Protein AF-0000000067005089 (afdb_homodimer)

Structure (mmCIF, N/CA/C/O backbone):
data_AF-0000000067005089-model_v1
#
loop_
_entity.id
_entity.type
_entity.pdbx_description
1 polymer 'Uncharacterized protein'
#
loop_
_atom_site.group_PDB
_atom_site.id
_atom_site.type_symbol
_atom_site.label_atom_id
_atom_site.label_alt_id
_atom_site.label_comp_id
_atom_site.label_asym_id
_atom_site.label_entity_id
_atom_site.label_seq_id
_atom_site.pdbx_PDB_ins_code
_atom_site.Cartn_x
_atom_site.Cartn_y
_atom_site.Cartn_z
_atom_site.occupancy
_atom_site.B_iso_or_equiv
_atom_site.auth_seq_id
_atom_site.auth_comp_id
_atom_site.auth_asym_id
_atom_site.auth_atom_id
_atom_site.pdbx_PDB_model_num
ATOM 1 N N . MET A 1 1 ? 35.375 -34.219 36.844 1 15.42 1 MET A N 1
ATOM 2 C CA . MET A 1 1 ? 36.219 -34.156 38.031 1 15.42 1 MET A CA 1
ATOM 3 C C . MET A 1 1 ? 35.594 -33.25 39.094 1 15.42 1 MET A C 1
ATOM 5 O O . MET A 1 1 ? 34.719 -32.438 38.781 1 15.42 1 MET A O 1
ATOM 9 N N . GLN A 1 2 ? 36.438 -33.094 40.219 1 14.43 2 GLN A N 1
ATOM 10 C CA . GLN A 1 2 ? 36.531 -32.938 41.688 1 14.43 2 GLN A CA 1
ATOM 11 C C . GLN A 1 2 ? 36.188 -31.5 42.094 1 14.43 2 GLN A C 1
ATOM 13 O O . GLN A 1 2 ? 35.375 -31.281 43 1 14.43 2 GLN A O 1
ATOM 18 N N . GLY A 1 3 ? 37.344 -30.797 41.938 1 15.33 3 GLY A N 1
ATOM 19 C CA . GLY A 1 3 ? 38 -30.156 43.062 1 15.33 3 GLY A CA 1
ATOM 20 C C . GLY A 1 3 ? 37.219 -29 43.656 1 15.33 3 GLY A C 1
ATOM 21 O O . GLY A 1 3 ? 36.281 -28.5 43.031 1 15.33 3 GLY A O 1
ATOM 22 N N . GLN A 1 4 ? 37.781 -28.281 44.562 1 14.7 4 GLN A N 1
ATOM 23 C CA . GLN A 1 4 ? 37.969 -27.859 45.938 1 14.7 4 GLN A CA 1
ATOM 24 C C . GLN A 1 4 ? 37.5 -26.422 46.125 1 14.7 4 GLN A C 1
ATOM 26 O O . GLN A 1 4 ? 36.719 -26.141 47.031 1 14.7 4 GLN A O 1
ATOM 31 N N . ASP A 1 5 ? 38.5 -25.547 46.031 1 15.78 5 ASP A N 1
ATOM 32 C CA . ASP A 1 5 ? 39.094 -24.891 47.188 1 15.78 5 ASP A CA 1
ATOM 33 C C . ASP A 1 5 ? 38.312 -23.656 47.594 1 15.78 5 ASP A C 1
ATOM 35 O O . ASP A 1 5 ? 37.531 -23.109 46.812 1 15.78 5 ASP A O 1
ATOM 39 N N . SER A 1 6 ? 39 -22.641 48.188 1 14.98 6 SER A N 1
ATOM 40 C CA . SER A 1 6 ? 39.25 -22.141 49.531 1 14.98 6 SER A CA 1
ATOM 41 C C . SER A 1 6 ? 38.562 -20.797 49.75 1 14.98 6 SER A C 1
ATOM 43 O O . SER A 1 6 ? 37.656 -20.703 50.594 1 14.98 6 SER A O 1
ATOM 45 N N . PRO A 1 7 ? 39.406 -19.656 49.781 1 17.06 7 PRO A N 1
ATOM 46 C CA . PRO A 1 7 ? 39.688 -19.109 51.094 1 17.06 7 PRO A CA 1
ATOM 47 C C . PRO A 1 7 ? 38.688 -18.047 51.531 1 17.06 7 PRO A C 1
ATOM 49 O O . PRO A 1 7 ? 37.875 -17.594 50.719 1 17.06 7 PRO A O 1
ATOM 52 N N . PRO A 1 8 ? 39.219 -16.938 52.125 1 16.88 8 PRO A N 1
ATOM 53 C CA . PRO A 1 8 ? 39.219 -16.344 53.438 1 16.88 8 PRO A CA 1
ATOM 54 C C . PRO A 1 8 ? 38.219 -15.195 53.594 1 16.88 8 PRO A C 1
ATOM 56 O O . PRO A 1 8 ? 37.781 -14.617 52.594 1 16.88 8 PRO A O 1
ATOM 59 N N . ARG A 1 9 ? 37.781 -14.789 54.844 1 16.39 9 ARG A N 1
ATOM 60 C CA . ARG A 1 9 ? 37 -14.234 55.938 1 16.39 9 ARG A CA 1
ATOM 61 C C . ARG A 1 9 ? 37 -12.711 55.875 1 16.39 9 ARG A C 1
ATOM 63 O O . ARG A 1 9 ? 36.031 -12.07 56.312 1 16.39 9 ARG A O 1
ATOM 70 N N . HIS A 1 10 ? 38.25 -12.148 55.688 1 14.67 10 HIS A N 1
ATOM 71 C CA . HIS A 1 10 ? 38.719 -11.297 56.781 1 14.67 10 HIS A CA 1
ATOM 72 C C . HIS A 1 10 ? 37.812 -10.07 56.906 1 14.67 10 HIS A C 1
ATOM 74 O O . HIS A 1 10 ? 37.219 -9.859 57.969 1 14.67 10 HIS A O 1
ATOM 80 N N . LEU A 1 11 ? 38.469 -8.82 56.719 1 16.3 11 LEU A N 1
ATOM 81 C CA . LEU A 1 11 ? 38.719 -7.805 57.75 1 16.3 11 LEU A CA 1
ATOM 82 C C . LEU A 1 11 ? 37.5 -6.883 57.906 1 16.3 11 LEU A C 1
ATOM 84 O O . LEU A 1 11 ? 36.875 -6.516 56.906 1 16.3 11 LEU A O 1
ATOM 88 N N . ARG A 1 12 ? 36.875 -6.586 59.188 1 16.78 12 ARG A N 1
ATOM 89 C CA . ARG A 1 12 ? 36 -6.16 60.281 1 16.78 12 ARG A CA 1
ATOM 90 C C . ARG A 1 12 ? 35.719 -4.672 60.188 1 16.78 12 ARG A C 1
ATOM 92 O O . ARG A 1 12 ? 34.531 -4.266 60.281 1 16.78 12 ARG A O 1
ATOM 99 N N . ASN A 1 13 ? 36.719 -3.799 60.719 1 14.92 13 ASN A N 1
ATOM 100 C CA . ASN A 1 13 ? 36.719 -2.873 61.844 1 14.92 13 ASN A CA 1
ATOM 101 C C . ASN A 1 13 ? 36.25 -1.479 61.438 1 14.92 13 ASN A C 1
ATOM 103 O O . ASN A 1 13 ? 36.094 -0.591 62.281 1 14.92 13 ASN A O 1
ATOM 107 N N . VAL A 1 14 ? 36.438 -0.921 60.188 1 17.25 14 VAL A N 1
ATOM 108 C CA . VAL A 1 14 ? 37.062 0.381 60.406 1 17.25 14 VAL A CA 1
ATOM 109 C C . VAL A 1 14 ? 36.094 1.309 61.125 1 17.25 14 VAL A C 1
ATOM 111 O O . VAL A 1 14 ? 34.938 1.485 60.688 1 17.25 14 VAL A O 1
ATOM 114 N N . PRO A 1 15 ? 36.406 1.897 62.375 1 17.16 15 PRO A N 1
ATOM 115 C CA . PRO A 1 15 ? 35.875 2.525 63.594 1 17.16 15 PRO A CA 1
ATOM 116 C C . PRO A 1 15 ? 35.062 3.785 63.312 1 17.16 15 PRO A C 1
ATOM 118 O O . PRO A 1 15 ? 33.906 3.887 63.719 1 17.16 15 PRO A O 1
ATOM 121 N N . GLY A 1 16 ? 35.781 5.059 63.281 1 16.45 16 GLY A N 1
ATOM 122 C CA . GLY A 1 16 ? 35.781 6.121 64.25 1 16.45 16 GLY A CA 1
ATOM 123 C C . GLY A 1 16 ? 34.719 7.16 64.062 1 16.45 16 GLY A C 1
ATOM 124 O O . GLY A 1 16 ? 34 7.539 65 1 16.45 16 GLY A O 1
ATOM 125 N N . PHE A 1 17 ? 34.812 8.016 62.875 1 18.08 17 PHE A N 1
ATOM 126 C CA . PHE A 1 17 ? 34.938 9.445 63.125 1 18.08 17 PHE A CA 1
ATOM 127 C C . PHE A 1 17 ? 33.594 10.07 63.438 1 18.08 17 PHE A C 1
ATOM 129 O O . PHE A 1 17 ? 32.719 10.125 62.562 1 18.08 17 PHE A O 1
ATOM 136 N N . ARG A 1 18 ? 32.938 9.812 64.562 1 17.88 18 ARG A N 1
ATOM 137 C CA . ARG A 1 18 ? 31.734 10.133 65.375 1 17.88 18 ARG A CA 1
ATOM 138 C C . ARG A 1 18 ? 31.391 11.617 65.25 1 17.88 18 ARG A C 1
ATOM 140 O O . ARG A 1 18 ? 30.25 11.969 65 1 17.88 18 ARG A O 1
ATOM 147 N N . ASP A 1 19 ? 32.219 12.445 66 1 17.38 19 ASP A N 1
ATOM 148 C CA . ASP A 1 19 ? 31.812 13.352 67.062 1 17.38 19 ASP A CA 1
ATOM 149 C C . ASP A 1 19 ? 31.406 14.719 66.5 1 17.38 19 ASP A C 1
ATOM 151 O O . ASP A 1 19 ? 31.141 15.648 67.25 1 17.38 19 ASP A O 1
ATOM 155 N N . LEU A 1 20 ? 31.75 15.086 65.188 1 18.16 20 LEU A N 1
ATOM 156 C CA . LEU A 1 20 ? 32.125 16.5 65.25 1 18.16 20 LEU A CA 1
ATOM 157 C C . LEU A 1 20 ? 30.922 17.359 65.625 1 18.16 20 LEU A C 1
ATOM 159 O O . LEU A 1 20 ? 29.859 17.312 65 1 18.16 20 LEU A O 1
ATOM 163 N N . ARG A 1 21 ? 30.859 17.797 66.938 1 18.73 21 ARG A N 1
ATOM 164 C CA . ARG A 1 21 ? 30.047 18.609 67.875 1 18.73 21 ARG A CA 1
ATOM 165 C C . ARG A 1 21 ? 29.812 20 67.25 1 18.73 21 ARG A C 1
ATOM 167 O O . ARG A 1 21 ? 30.719 20.828 67.188 1 18.73 21 ARG A O 1
ATOM 174 N N . ILE A 1 22 ? 29.219 20.031 66.062 1 18.48 22 ILE A N 1
ATOM 175 C CA . ILE A 1 22 ? 29.078 21.344 65.438 1 18.48 22 ILE A CA 1
ATOM 176 C C . ILE A 1 22 ? 28.547 22.359 66.438 1 18.48 22 ILE A C 1
ATOM 178 O O . ILE A 1 22 ? 27.469 22.188 67 1 18.48 22 ILE A O 1
ATOM 182 N N . GLY A 1 23 ? 29.469 23 67.062 1 18.73 23 GLY A N 1
ATOM 183 C CA . GLY A 1 23 ? 29.469 24 68.125 1 18.73 23 GLY A CA 1
ATOM 184 C C . GLY A 1 23 ? 28.422 25.078 67.938 1 18.73 23 GLY A C 1
ATOM 185 O O . GLY A 1 23 ? 27.891 25.234 66.812 1 18.73 23 GLY A O 1
ATOM 186 N N . SER A 1 24 ? 28.047 25.766 69 1 19.06 24 SER A N 1
ATOM 187 C CA . SER A 1 24 ? 27.031 26.609 69.625 1 19.06 24 SER A CA 1
ATOM 188 C C . SER A 1 24 ? 26.938 27.953 68.938 1 19.06 24 SER A C 1
ATOM 190 O O . SER A 1 24 ? 27.938 28.672 68.812 1 19.06 24 SER A O 1
ATOM 192 N N . PRO A 1 25 ? 26.219 28.016 67.812 1 19.41 25 PRO A N 1
ATOM 193 C CA . PRO A 1 25 ? 26.266 29.219 66.938 1 19.41 25 PRO A CA 1
ATOM 194 C C . PRO A 1 25 ? 26.094 30.5 67.75 1 19.41 25 PRO A C 1
ATOM 196 O O . PRO A 1 25 ? 25.203 30.578 68.625 1 19.41 25 PRO A O 1
ATOM 199 N N . PRO A 1 26 ? 27.156 31.203 68.125 1 19.7 26 PRO A N 1
ATOM 200 C CA . PRO A 1 26 ? 27.188 32.375 69 1 19.7 26 PRO A CA 1
ATOM 201 C C . PRO A 1 26 ? 26.125 33.406 68.625 1 19.7 26 PRO A C 1
ATOM 203 O O . PRO A 1 26 ? 25.594 33.406 67.5 1 19.7 26 PRO A O 1
ATOM 206 N N . SER A 1 27 ? 25.609 34.219 69.625 1 19.41 27 SER A N 1
ATOM 207 C CA . SER A 1 27 ? 24.609 35.188 70.062 1 19.41 27 SER A CA 1
ATOM 208 C C . SER A 1 27 ? 24.719 36.5 69.25 1 19.41 27 SER A C 1
ATOM 210 O O . SER A 1 27 ? 24.422 37.562 69.75 1 19.41 27 SER A O 1
ATOM 212 N N . TRP A 1 28 ? 24.984 36.5 67.938 1 18.06 28 TRP A N 1
ATOM 213 C CA . TRP A 1 28 ? 25.406 37.75 67.312 1 18.06 28 TRP A CA 1
ATOM 214 C C . TRP A 1 28 ? 24.344 38.844 67.5 1 18.06 28 TRP A C 1
ATOM 216 O O . TRP A 1 28 ? 23.188 38.656 67.062 1 18.06 28 TRP A O 1
ATOM 226 N N . ARG A 1 29 ? 24.359 39.625 68.562 1 19.34 29 ARG A N 1
ATOM 227 C CA . ARG A 1 29 ? 23.766 40.906 69 1 19.34 29 ARG A CA 1
ATOM 228 C C . ARG A 1 29 ? 23.875 41.938 67.938 1 19.34 29 ARG A C 1
ATOM 230 O O . ARG A 1 29 ? 24.953 42.531 67.688 1 19.34 29 ARG A O 1
ATOM 237 N N . SER A 1 30 ? 23.406 41.594 66.688 1 17.83 30 SER A N 1
ATOM 238 C CA . SER A 1 30 ? 23.547 42.469 65.562 1 17.83 30 SER A CA 1
ATOM 239 C C . SER A 1 30 ? 23.047 43.875 65.875 1 17.83 30 SER A C 1
ATOM 241 O O . SER A 1 30 ? 21.938 44.062 66.375 1 17.83 30 SER A O 1
ATOM 243 N N . SER A 1 31 ? 23.953 44.781 66.312 1 18.89 31 SER A N 1
ATOM 244 C CA . SER A 1 31 ? 23.906 46.219 66.438 1 18.89 31 SER A CA 1
ATOM 245 C C . SER A 1 31 ? 23.344 46.906 65.188 1 18.89 31 SER A C 1
ATOM 247 O O . SER A 1 31 ? 23.984 46.969 64.188 1 18.89 31 SER A O 1
ATOM 249 N N . LEU A 1 32 ? 22.156 46.594 64.75 1 17.77 32 LEU A N 1
ATOM 250 C CA . LEU A 1 32 ? 21.484 47.125 63.594 1 17.77 32 LEU A CA 1
ATOM 251 C C . LEU A 1 32 ? 21.484 48.656 63.625 1 17.77 32 LEU A C 1
ATOM 253 O O . LEU A 1 32 ? 20.812 49.281 64.5 1 17.77 32 LEU A O 1
ATOM 257 N N . HIS A 1 33 ? 22.641 49.281 63.312 1 18.09 33 HIS A N 1
ATOM 258 C CA . HIS A 1 33 ? 22.875 50.719 63.188 1 18.09 33 HIS A CA 1
ATOM 259 C C . HIS A 1 33 ? 21.891 51.344 62.219 1 18.09 33 HIS A C 1
ATOM 261 O O . HIS A 1 33 ? 21.562 50.75 61.188 1 18.09 33 HIS A O 1
ATOM 267 N N . ARG A 1 34 ? 21.062 52.406 62.562 1 20.62 34 ARG A N 1
ATOM 268 C CA . ARG A 1 34 ? 20.047 53.344 62.062 1 20.62 34 ARG A CA 1
ATOM 269 C C . ARG A 1 34 ? 20.562 54.094 60.844 1 20.62 34 ARG A C 1
ATOM 271 O O . ARG A 1 34 ? 21.266 55.094 60.969 1 20.62 34 ARG A O 1
ATOM 278 N N . ARG A 1 35 ? 21.25 53.438 59.875 1 20.52 35 ARG A N 1
ATOM 279 C CA . ARG A 1 35 ? 21.781 54.281 58.812 1 20.52 35 ARG A CA 1
ATOM 280 C C . ARG A 1 35 ? 20.688 55.156 58.188 1 20.52 35 ARG A C 1
ATOM 282 O O . ARG A 1 35 ? 19.562 54.688 58.031 1 20.52 35 ARG A O 1
ATOM 289 N N . GLN A 1 36 ? 20.969 56.438 58.156 1 19.73 36 GLN A N 1
ATOM 290 C CA . GLN A 1 36 ? 20.453 57.719 57.625 1 19.73 36 GLN A CA 1
ATOM 291 C C . GLN A 1 36 ? 20.203 57.594 56.125 1 19.73 36 GLN A C 1
ATOM 293 O O . GLN A 1 36 ? 21.141 57.5 55.344 1 19.73 36 GLN A O 1
ATOM 298 N N . LEU A 1 37 ? 19.344 56.75 55.75 1 18.66 37 LEU A N 1
ATOM 299 C CA . LEU A 1 37 ? 18.984 56.625 54.344 1 18.66 37 LEU A CA 1
ATOM 300 C C . LEU A 1 37 ? 18.703 58 53.75 1 18.66 37 LEU A C 1
ATOM 302 O O . LEU A 1 37 ? 17.734 58.656 54.125 1 18.66 37 LEU A O 1
ATOM 306 N N . ASN A 1 38 ? 19.812 58.75 53.406 1 20.47 38 ASN A N 1
ATOM 307 C CA . ASN A 1 38 ? 19.922 60 52.688 1 20.47 38 ASN A CA 1
ATOM 308 C C . ASN A 1 38 ? 19.234 59.938 51.312 1 20.47 38 ASN A C 1
ATOM 310 O O . ASN A 1 38 ? 19.484 60.781 50.438 1 20.47 38 ASN A O 1
ATOM 314 N N . GLY A 1 39 ? 18.609 58.906 51.031 1 21.97 39 GLY A N 1
ATOM 315 C CA . GLY A 1 39 ? 18.328 58.938 49.594 1 21.97 39 GLY A CA 1
ATOM 316 C C . GLY A 1 39 ? 17.578 60.188 49.188 1 21.97 39 GLY A C 1
ATOM 317 O O . GLY A 1 39 ? 16.453 60.438 49.625 1 21.97 39 GLY A O 1
ATOM 318 N N . GLU A 1 40 ? 18.312 61.312 48.875 1 24.66 40 GLU A N 1
ATOM 319 C CA . GLU A 1 40 ? 18.078 62.719 48.5 1 24.66 40 GLU A CA 1
ATOM 320 C C . GLU A 1 40 ? 17.188 62.844 47.281 1 24.66 40 GLU A C 1
ATOM 322 O O . GLU A 1 40 ? 16.594 63.875 47.031 1 24.66 40 GLU A O 1
ATOM 327 N N . CYS A 1 41 ? 17.406 61.844 46.375 1 24.58 41 CYS A N 1
ATOM 328 C CA . CYS A 1 41 ? 17.125 62.438 45.062 1 24.58 41 CYS A CA 1
ATOM 329 C C . CYS A 1 41 ? 15.672 62.844 44.938 1 24.58 41 CYS A C 1
ATOM 331 O O . CYS A 1 41 ? 15.32 63.656 44.094 1 24.58 41 CYS A O 1
ATOM 333 N N . HIS A 1 42 ? 14.898 61.906 45.406 1 24.8 42 HIS A N 1
ATOM 334 C CA . HIS A 1 42 ? 13.547 62.25 44.969 1 24.8 42 HIS A CA 1
ATOM 335 C C . HIS A 1 42 ? 13.047 63.5 45.688 1 24.8 42 HIS A C 1
ATOM 337 O O . HIS A 1 42 ? 11.859 63.844 45.594 1 24.8 42 HIS A O 1
ATOM 343 N N . SER A 1 43 ? 14.008 63.969 46.625 1 27.25 43 SER A N 1
ATOM 344 C CA . SER A 1 43 ? 13.57 65 47.562 1 27.25 43 SER A CA 1
ATOM 345 C C . SER A 1 43 ? 13.414 66.375 46.844 1 27.25 43 SER A C 1
ATOM 347 O O . SER A 1 43 ? 12.852 67.312 47.438 1 27.25 43 SER A O 1
ATOM 349 N N . ASP A 1 44 ? 14.273 66.438 45.875 1 26.38 44 ASP A N 1
ATOM 350 C CA . ASP A 1 44 ? 14.617 67.812 45.5 1 26.38 44 ASP A CA 1
ATOM 351 C C . ASP A 1 44 ? 13.414 68.562 44.906 1 26.38 44 ASP A C 1
ATOM 353 O O . ASP A 1 44 ? 13.211 69.75 45.156 1 26.38 44 ASP A O 1
ATOM 357 N N . LEU A 1 45 ? 12.805 67.812 44.031 1 25.8 45 LEU A N 1
ATOM 358 C CA . LEU A 1 45 ? 11.812 68.688 43.406 1 25.8 45 LEU A CA 1
ATOM 359 C C . LEU A 1 45 ? 10.789 69.125 44.406 1 25.8 45 LEU A C 1
ATOM 361 O O . LEU A 1 45 ? 10.352 70.312 44.375 1 25.8 45 LEU A O 1
ATOM 365 N N . TYR A 1 46 ? 10.641 68.312 45.5 1 27.16 46 TYR A N 1
ATOM 366 C CA . TYR A 1 46 ? 9.758 68.75 46.594 1 27.16 46 TYR A CA 1
ATOM 367 C C . TYR A 1 46 ? 10.445 69.812 47.469 1 27.16 46 TYR A C 1
ATOM 369 O O . TYR A 1 46 ? 9.789 70.688 47.969 1 27.16 46 TYR A O 1
ATOM 377 N N . GLU A 1 47 ? 11.75 69.75 47.656 1 27.66 47 GLU A N 1
ATOM 378 C CA . GLU A 1 47 ? 12.461 70.75 48.438 1 27.66 47 GLU A CA 1
ATOM 379 C C . GLU A 1 47 ? 12.422 72.125 47.781 1 27.66 47 GLU A C 1
ATOM 381 O O . GLU A 1 47 ? 12.289 73.188 48.438 1 27.66 47 GLU A O 1
ATOM 386 N N . LEU A 1 48 ? 12.633 72.125 46.531 1 25.91 48 LEU A N 1
ATOM 387 C CA . LEU A 1 48 ? 12.688 73.438 45.875 1 25.91 48 LEU A CA 1
ATOM 388 C C . LEU A 1 48 ? 11.352 74.125 45.969 1 25.91 48 LEU A C 1
ATOM 390 O O . LEU A 1 48 ? 11.305 75.375 46.188 1 25.91 48 LEU A O 1
ATOM 394 N N . LEU A 1 49 ? 10.258 73.438 45.875 1 26.73 49 LEU A N 1
ATOM 395 C CA . LEU A 1 49 ? 8.984 74.125 46.031 1 26.73 49 LEU A CA 1
ATOM 396 C C . LEU A 1 49 ? 8.742 74.5 47.5 1 26.73 49 LEU A C 1
ATOM 398 O O . LEU A 1 49 ? 8.008 75.438 47.781 1 26.73 49 LEU A O 1
ATOM 402 N N . GLY A 1 50 ? 9.469 73.875 48.406 1 26.16 50 GLY A N 1
ATOM 403 C CA . GLY A 1 50 ? 9.422 74.188 49.812 1 26.16 50 GLY A CA 1
ATOM 404 C C . GLY A 1 50 ? 10.133 75.5 50.156 1 26.16 50 GLY A C 1
ATOM 405 O O . GLY A 1 50 ? 9.68 76.25 51.031 1 26.16 50 GLY A O 1
ATOM 406 N N . THR A 1 51 ? 11.312 75.688 49.656 1 26.88 51 THR A N 1
ATOM 407 C CA . THR A 1 51 ? 12.086 76.812 50.125 1 26.88 51 THR A CA 1
ATOM 408 C C . THR A 1 51 ? 11.375 78.125 49.781 1 26.88 51 THR A C 1
ATOM 410 O O . THR A 1 51 ? 11.727 79.188 50.312 1 26.88 51 THR A O 1
ATOM 413 N N . LEU A 1 52 ? 10.562 78.062 48.844 1 24.83 52 LEU A N 1
ATOM 414 C CA . LEU A 1 52 ? 10.07 79.438 48.5 1 24.83 52 LEU A CA 1
ATOM 415 C C . LEU A 1 52 ? 9.125 79.938 49.594 1 24.83 52 LEU A C 1
ATOM 417 O O . LEU A 1 52 ? 8.859 81.125 49.656 1 24.83 52 LEU A O 1
ATOM 421 N N . ASN A 1 53 ? 8.586 79 50.344 1 24.02 53 ASN A N 1
ATOM 422 C CA . ASN A 1 53 ? 7.566 79.5 51.25 1 24.02 53 ASN A CA 1
ATOM 423 C C . ASN A 1 53 ? 8.188 80.125 52.5 1 24.02 53 ASN A C 1
ATOM 425 O O . ASN A 1 53 ? 7.48 80.625 53.344 1 24.02 53 ASN A O 1
ATOM 429 N N . THR A 1 54 ? 9.359 79.688 52.812 1 24.52 54 THR A N 1
ATOM 430 C CA . THR A 1 54 ? 9.734 80 54.188 1 24.52 54 THR A CA 1
ATOM 431 C C . THR A 1 54 ? 10.086 81.5 54.344 1 24.52 54 THR A C 1
ATOM 433 O O . THR A 1 54 ? 10.477 81.938 55.438 1 24.52 54 THR A O 1
ATOM 436 N N . GLN A 1 55 ? 10.242 82.188 53.219 1 22.48 55 GLN A N 1
ATOM 437 C CA . GLN A 1 55 ? 10.945 83.375 53.656 1 22.48 55 GLN A CA 1
ATOM 438 C C . GLN A 1 55 ? 10.016 84.312 54.406 1 22.48 55 GLN A C 1
ATOM 440 O O . GLN A 1 55 ? 10.305 85.5 54.562 1 22.48 55 GLN A O 1
ATOM 445 N N . SER A 1 56 ? 8.781 83.875 54.656 1 22.73 56 SER A N 1
ATOM 446 C CA . SER A 1 56 ? 8.008 85.062 55.094 1 22.73 56 SER A CA 1
ATOM 447 C C . SER A 1 56 ? 8.477 85.562 56.469 1 22.73 56 SER A C 1
ATOM 449 O O . SER A 1 56 ? 7.996 86.562 56.969 1 22.73 56 SER A O 1
ATOM 451 N N . ASP A 1 57 ? 9.055 84.688 57.25 1 22.52 57 ASP A N 1
ATOM 452 C CA . ASP A 1 57 ? 8.789 85.062 58.625 1 22.52 57 ASP A CA 1
ATOM 453 C C . ASP A 1 57 ? 9.672 86.25 59.062 1 22.52 57 ASP A C 1
ATOM 455 O O . ASP A 1 57 ? 9.711 86.625 60.25 1 22.52 57 ASP A O 1
ATOM 459 N N . GLN A 1 58 ? 10.633 86.75 58.281 1 19.53 58 GLN A N 1
ATOM 460 C CA . GLN A 1 58 ? 11.578 87.312 59.219 1 19.53 58 GLN A CA 1
ATOM 461 C C . GLN A 1 58 ? 11.086 88.688 59.688 1 19.53 58 GLN A C 1
ATOM 463 O O . GLN A 1 58 ? 11.711 89.312 60.562 1 19.53 58 GLN A O 1
ATOM 468 N N . HIS A 1 59 ? 10.258 89.5 58.938 1 20.77 59 HIS A N 1
ATOM 469 C CA . HIS A 1 59 ? 10.531 90.875 59.156 1 20.77 59 HIS A CA 1
ATOM 470 C C . HIS A 1 59 ? 9.992 91.312 60.531 1 20.77 59 HIS A C 1
ATOM 472 O O . HIS A 1 59 ? 8.781 91.438 60.688 1 20.77 59 HIS A O 1
ATOM 478 N N . ALA A 1 60 ? 10.539 90.875 61.5 1 18.59 60 ALA A N 1
ATOM 479 C CA . ALA A 1 60 ? 10.039 91.438 62.781 1 18.59 60 ALA A CA 1
ATOM 480 C C . ALA A 1 60 ? 10.094 92.938 62.75 1 18.59 60 ALA A C 1
ATOM 482 O O . ALA A 1 60 ? 10.758 93.562 61.906 1 18.59 60 ALA A O 1
ATOM 483 N N . ALA A 1 61 ? 10.273 93.625 63.812 1 18.42 61 ALA A N 1
ATOM 484 C CA . ALA A 1 61 ? 9.586 94.75 64.5 1 18.42 61 ALA A CA 1
ATOM 485 C C . ALA A 1 61 ? 10.273 96.062 64.312 1 18.42 61 ALA A C 1
ATOM 487 O O . ALA A 1 61 ? 9.789 97.125 64.75 1 18.42 61 ALA A O 1
ATOM 488 N N . PRO A 1 62 ? 11.445 96.188 63.375 1 18.03 62 PRO A N 1
ATOM 489 C CA . PRO A 1 62 ? 12.102 97.25 64.125 1 18.03 62 PRO A CA 1
ATOM 490 C C . PRO A 1 62 ? 11.328 98.562 64.062 1 18.03 62 PRO A C 1
ATOM 492 O O . PRO A 1 62 ? 10.383 98.688 63.281 1 18.03 62 PRO A O 1
ATOM 495 N N . GLY A 1 63 ? 12.172 99.75 64.125 1 17.66 63 GLY A N 1
ATOM 496 C CA . GLY A 1 63 ? 12.117 101.062 64.812 1 17.66 63 GLY A CA 1
ATOM 497 C C . GLY A 1 63 ? 11.289 102.125 64.125 1 17.66 63 GLY A C 1
ATOM 498 O O . GLY A 1 63 ? 10.586 101.812 63.156 1 17.66 63 GLY A O 1
ATOM 499 N N . GLN A 1 64 ? 11.961 103.25 63.625 1 17.61 64 GLN A N 1
ATOM 500 C CA . GLN A 1 64 ? 11.734 104.625 64.062 1 17.61 64 GLN A CA 1
ATOM 501 C C . GLN A 1 64 ? 10.727 105.312 63.125 1 17.61 64 GLN A C 1
ATOM 503 O O . GLN A 1 64 ? 10.492 104.875 62 1 17.61 64 GLN A O 1
ATOM 508 N N . PRO A 1 65 ? 10.648 106.812 63.312 1 19.55 65 PRO A N 1
ATOM 509 C CA . PRO A 1 65 ? 9.586 107.812 63.344 1 19.55 65 PRO A CA 1
ATOM 510 C C . PRO A 1 65 ? 9.156 108.312 61.969 1 19.55 65 PRO A C 1
ATOM 512 O O . PRO A 1 65 ? 7.961 108.375 61.688 1 19.55 65 PRO A O 1
ATOM 515 N N . ARG A 1 66 ? 10.125 108.938 61.125 1 21.69 66 ARG A N 1
ATOM 516 C CA . ARG A 1 66 ? 9.992 110.375 60.844 1 21.69 66 ARG A CA 1
ATOM 517 C C . ARG A 1 66 ? 9.273 110.625 59.531 1 21.69 66 ARG A C 1
ATOM 519 O O . ARG A 1 66 ? 9.461 109.875 58.562 1 21.69 66 ARG A O 1
ATOM 526 N N . ILE A 1 67 ? 8.375 111.688 59.438 1 19.81 67 ILE A N 1
ATOM 527 C CA . ILE A 1 67 ? 7.184 112.125 58.719 1 19.81 67 ILE A CA 1
ATOM 528 C C . ILE A 1 67 ? 7.578 112.688 57.344 1 19.81 67 ILE A C 1
ATOM 530 O O . ILE A 1 67 ? 6.719 112.938 56.5 1 19.81 67 ILE A O 1
ATOM 534 N N . VAL A 1 68 ? 8.898 112.625 56.875 1 18.97 68 VAL A N 1
ATOM 535 C CA . VAL A 1 68 ? 9.125 113.938 56.188 1 18.97 68 VAL A CA 1
ATOM 536 C C . VAL A 1 68 ? 8.25 114 54.938 1 18.97 68 VAL A C 1
ATOM 538 O O . VAL A 1 68 ? 7.988 113 54.281 1 18.97 68 VAL A O 1
ATOM 541 N N . SER A 1 69 ? 7.699 115.25 54.562 1 17.97 69 SER A N 1
ATOM 542 C CA . SER A 1 69 ? 6.586 115.875 53.906 1 17.97 69 SER A CA 1
ATOM 543 C C . SER A 1 69 ? 6.762 115.875 52.375 1 17.97 69 SER A C 1
ATOM 545 O O . SER A 1 69 ? 5.801 116.062 51.625 1 17.97 69 SER A O 1
ATOM 547 N N . ASP A 1 70 ? 8.031 115.75 51.875 1 18.97 70 ASP A N 1
ATOM 548 C CA . ASP A 1 70 ? 8.195 116.688 50.75 1 18.97 70 ASP A CA 1
ATOM 549 C C . ASP A 1 70 ? 7.43 116.188 49.531 1 18.97 70 ASP A C 1
ATOM 551 O O . ASP A 1 70 ? 7.57 115 49.125 1 18.97 70 ASP A O 1
ATOM 555 N N . THR A 1 71 ? 6.344 116.875 49.156 1 18.72 71 THR A N 1
ATOM 556 C CA . THR A 1 71 ? 5.18 116.75 48.281 1 18.72 71 THR A CA 1
ATOM 557 C C . THR A 1 71 ? 5.605 116.562 46.844 1 18.72 71 THR A C 1
ATOM 559 O O . THR A 1 71 ? 4.926 115.875 46.062 1 18.72 71 THR A O 1
ATOM 562 N N . ARG A 1 72 ? 6.535 117.375 46.281 1 19.17 72 ARG A N 1
ATOM 563 C CA . ARG A 1 72 ? 6.074 118.125 45.094 1 19.17 72 ARG A CA 1
ATOM 564 C C . ARG A 1 72 ? 6.262 117.312 43.844 1 19.17 72 ARG A C 1
ATOM 566 O O . ARG A 1 72 ? 5.457 117.375 42.906 1 19.17 72 ARG A O 1
ATOM 573 N N . ALA A 1 73 ? 7.414 116.625 43.75 1 16.75 73 ALA A N 1
ATOM 574 C CA . ALA A 1 73 ? 7.992 117 42.438 1 16.75 73 ALA A CA 1
ATOM 575 C C . ALA A 1 73 ? 7.141 116.5 41.312 1 16.75 73 ALA A C 1
ATOM 577 O O . ALA A 1 73 ? 6.305 115.625 41.5 1 16.75 73 ALA A O 1
ATOM 578 N N . ASP A 1 74 ? 7.734 116.5 40.031 1 17.23 74 ASP A N 1
ATOM 579 C CA . ASP A 1 74 ? 7.668 116.875 38.625 1 17.23 74 ASP A CA 1
ATOM 580 C C . ASP A 1 74 ? 7.211 115.688 37.781 1 17.23 74 ASP A C 1
ATOM 582 O O . ASP A 1 74 ? 7.352 115.688 36.562 1 17.23 74 ASP A O 1
ATOM 586 N N . ASN A 1 75 ? 6.684 114.688 38.406 1 16.27 75 ASN A N 1
ATOM 587 C CA . ASN A 1 75 ? 6.805 113.5 37.594 1 16.27 75 ASN A CA 1
ATOM 588 C C . ASN A 1 75 ? 6.09 113.688 36.25 1 16.27 75 ASN A C 1
ATOM 590 O O . ASN A 1 75 ? 4.98 114.188 36.188 1 16.27 75 ASN A O 1
ATOM 594 N N . GLY A 1 76 ? 6.938 113.625 35.219 1 17.22 76 GLY A N 1
ATOM 595 C CA . GLY A 1 76 ? 7.027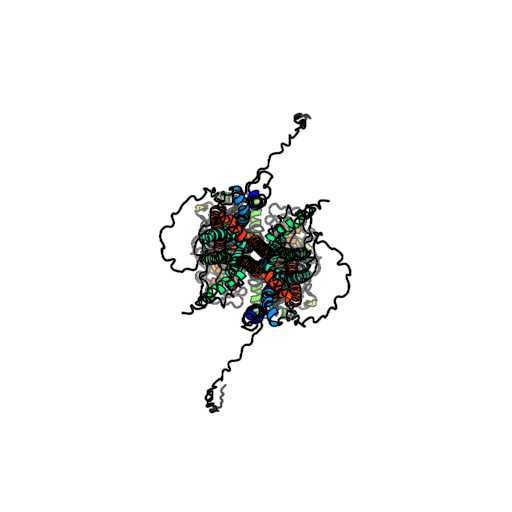 113.562 33.75 1 17.22 76 GLY A CA 1
ATOM 596 C C . GLY A 1 76 ? 5.895 112.812 33.094 1 17.22 76 GLY A C 1
ATOM 597 O O . GLY A 1 76 ? 5.414 111.812 33.656 1 17.22 76 GLY A O 1
ATOM 598 N N . LYS A 1 77 ? 5.367 113.562 32.156 1 19.53 77 LYS A N 1
ATOM 599 C CA . LYS A 1 77 ? 4.145 113.5 31.359 1 19.53 77 LYS A CA 1
ATOM 600 C C . LYS A 1 77 ? 3.998 112.125 30.672 1 19.53 77 LYS A C 1
ATOM 602 O O . LYS A 1 77 ? 4.809 111.25 30.891 1 19.53 77 LYS A O 1
ATOM 607 N N . LEU A 1 78 ? 4.117 112.25 29.25 1 17.67 78 LEU A N 1
ATOM 608 C CA . LEU A 1 78 ? 2.949 112 28.422 1 17.67 78 LEU A CA 1
ATOM 609 C C . LEU A 1 78 ? 2.75 110.5 28.234 1 17.67 78 LEU A C 1
ATOM 611 O O . LEU A 1 78 ? 1.675 109.938 28.531 1 17.67 78 LEU A O 1
ATOM 615 N N . CYS A 1 79 ? 3.193 110 27.031 1 18.2 79 CYS A N 1
ATOM 616 C CA . CYS A 1 79 ? 2.586 109.688 25.75 1 18.2 79 CYS A CA 1
ATOM 617 C C . CYS A 1 79 ? 2.529 108.188 25.516 1 18.2 79 CYS A C 1
ATOM 619 O O . CYS A 1 79 ? 3.275 107.438 26.141 1 18.2 79 CYS A O 1
ATOM 621 N N . GLY A 1 80 ? 1.677 107.875 24.453 1 19.33 80 GLY A N 1
ATOM 622 C CA . GLY A 1 80 ? 0.96 106.688 24 1 19.33 80 GLY A CA 1
ATOM 623 C C . GLY A 1 80 ? 1.877 105.625 23.5 1 19.33 80 GLY A C 1
ATOM 624 O O . GLY A 1 80 ? 1.41 104.562 23.062 1 19.33 80 GLY A O 1
ATOM 625 N N . GLU A 1 81 ? 3.189 106.125 23.062 1 18.78 81 GLU A N 1
ATOM 626 C CA . GLU A 1 81 ? 3.545 105.438 21.828 1 18.78 81 GLU A CA 1
ATOM 627 C C . GLU A 1 81 ? 3.49 103.875 22.016 1 18.78 81 GLU A C 1
ATOM 629 O O . GLU A 1 81 ? 3.598 103.375 23.125 1 18.78 81 GLU A O 1
ATOM 634 N N . ALA A 1 82 ? 3.186 103.375 20.734 1 19.89 82 ALA A N 1
ATOM 635 C CA . ALA A 1 82 ? 3.035 102 20.297 1 19.89 82 ALA A CA 1
ATOM 636 C C . ALA A 1 82 ? 4.184 101.125 20.797 1 19.89 82 ALA A C 1
ATOM 638 O O . ALA A 1 82 ? 5.332 101.562 20.844 1 19.89 82 ALA A O 1
ATOM 639 N N . ILE A 1 83 ? 3.924 100.312 21.547 1 20.16 83 ILE A N 1
ATOM 640 C CA . ILE A 1 83 ? 4.859 99.562 22.359 1 20.16 83 ILE A CA 1
ATOM 641 C C . ILE A 1 83 ? 5.988 99 21.484 1 20.16 83 ILE A C 1
ATOM 643 O O . ILE A 1 83 ? 6.754 98.125 21.906 1 20.16 83 ILE A O 1
ATOM 647 N N . TYR A 1 84 ? 5.855 99.5 20.031 1 20.05 84 TYR A N 1
ATOM 648 C CA . TYR A 1 84 ? 6.652 98.5 19.344 1 20.05 84 TYR A CA 1
ATOM 649 C C . TYR A 1 84 ? 8.102 98.5 19.828 1 20.05 84 TYR A C 1
ATOM 651 O O . TYR A 1 84 ? 8.5 99.438 20.562 1 20.05 84 TYR A O 1
ATOM 659 N N . ALA A 1 85 ? 8.969 98.312 18.828 1 19.97 85 ALA A N 1
ATOM 660 C CA . ALA A 1 85 ? 10.414 98.125 18.75 1 19.97 85 ALA A CA 1
ATOM 661 C C . ALA A 1 85 ? 11.141 99.438 19.109 1 19.97 85 ALA A C 1
ATOM 663 O O . ALA A 1 85 ? 12.305 99.625 18.75 1 19.97 85 ALA A O 1
ATOM 664 N N . GLU A 1 86 ? 10.484 100.5 19.719 1 19.78 86 GLU A N 1
ATOM 665 C CA . GLU A 1 86 ? 11.211 101.75 19.531 1 19.78 86 GLU A CA 1
ATOM 666 C C . GLU A 1 86 ? 12.602 101.688 20.156 1 19.78 86 GLU A C 1
ATOM 668 O O . GLU A 1 86 ? 12.781 101.062 21.203 1 19.78 86 GLU A O 1
ATOM 673 N N . THR A 1 87 ? 13.578 102.25 19.359 1 20.06 87 THR A N 1
ATOM 674 C CA . THR A 1 87 ? 15.008 102.438 19.594 1 20.06 87 THR A CA 1
ATOM 675 C C . THR A 1 87 ? 15.242 103.188 20.891 1 20.06 87 THR A C 1
ATOM 677 O O . THR A 1 87 ? 14.727 104.312 21.062 1 20.06 87 THR A O 1
ATOM 680 N N . ILE A 1 88 ? 15.328 102.5 22.078 1 20.84 88 ILE A N 1
ATOM 681 C CA . ILE A 1 88 ? 15.812 103.125 23.312 1 20.84 88 ILE A CA 1
ATOM 682 C C . ILE A 1 88 ? 16.984 104.062 23 1 20.84 88 ILE A C 1
ATOM 684 O O . ILE A 1 88 ? 18.047 103.562 22.562 1 20.84 88 ILE A O 1
ATOM 688 N N . VAL A 1 89 ? 16.688 105.188 22.516 1 20.45 89 VAL A N 1
ATOM 689 C CA . VAL A 1 89 ? 17.688 106.25 22.281 1 20.45 89 VAL A CA 1
ATOM 690 C C . VAL A 1 89 ? 18.516 106.438 23.547 1 20.45 89 VAL A C 1
ATOM 692 O O . VAL A 1 89 ? 18 106.312 24.656 1 20.45 89 VAL A O 1
ATOM 695 N N . GLY A 1 90 ? 19.891 106.938 23.438 1 20.08 90 GLY A N 1
ATOM 696 C CA . GLY A 1 90 ? 21.141 107.062 24.156 1 20.08 90 GLY A CA 1
ATOM 697 C C . GLY A 1 90 ? 21.047 108.062 25.344 1 20.08 90 GLY A C 1
ATOM 698 O O . GLY A 1 90 ? 22.047 108.562 25.812 1 20.08 90 GLY A O 1
ATOM 699 N N . GLN A 1 91 ? 19.969 108.375 25.969 1 20.61 91 GLN A N 1
ATOM 700 C CA . GLN A 1 91 ? 20.312 109.438 26.875 1 20.61 91 GLN A CA 1
ATOM 701 C C . GLN A 1 91 ? 21.391 109 27.875 1 20.61 91 GLN A C 1
ATOM 703 O O . GLN A 1 91 ? 21.5 107.875 28.203 1 20.61 91 GLN A O 1
ATOM 708 N N . PRO A 1 92 ? 22.344 110.062 28.391 1 21.77 92 PRO A N 1
ATOM 709 C CA . PRO A 1 92 ? 23.641 109.75 29.016 1 21.77 92 PRO A CA 1
ATOM 710 C C . PRO A 1 92 ? 23.531 108.75 30.172 1 21.77 92 PRO A C 1
ATOM 712 O O . PRO A 1 92 ? 22.438 108.5 30.672 1 21.77 92 PRO A O 1
ATOM 715 N N . GLY A 1 93 ? 24.812 108.25 30.875 1 21 93 GLY A N 1
ATOM 716 C CA . GLY A 1 93 ? 25.375 107.125 31.594 1 21 93 GLY A CA 1
ATOM 717 C C . GLY A 1 93 ? 24.891 107.062 33.031 1 21 93 GLY A C 1
ATOM 718 O O . GLY A 1 93 ? 25.156 107.938 33.844 1 21 93 GLY A O 1
ATOM 719 N N . VAL A 1 94 ? 23.781 107.062 33.469 1 23.44 94 VAL A N 1
ATOM 720 C CA . VAL A 1 94 ? 23.734 107.125 34.906 1 23.44 94 VAL A CA 1
ATOM 721 C C . VAL A 1 94 ? 24.688 106.125 35.5 1 23.44 94 VAL A C 1
ATOM 723 O O . VAL A 1 94 ? 24.828 105 35 1 23.44 94 VAL A O 1
ATOM 726 N N . PRO A 1 95 ? 25.703 106.562 36.375 1 20.47 95 PRO A N 1
ATOM 727 C CA . PRO A 1 95 ? 26.703 105.562 36.719 1 20.47 95 PRO A CA 1
ATOM 728 C C . PRO A 1 95 ? 26.094 104.25 37.25 1 20.47 95 PRO A C 1
ATOM 730 O O . PRO A 1 95 ? 25.078 104.312 37.938 1 20.47 95 PRO A O 1
ATOM 733 N N . ARG A 1 96 ? 26.234 103.312 36.5 1 23.75 96 ARG A N 1
ATOM 734 C CA . ARG A 1 96 ? 25.797 101.938 36.656 1 23.75 96 ARG A CA 1
ATOM 735 C C . ARG A 1 96 ? 26.312 101.312 37.969 1 23.75 96 ARG A C 1
ATOM 737 O O . ARG A 1 96 ? 27.438 100.812 38 1 23.75 96 ARG A O 1
ATOM 744 N N . SER A 1 97 ? 26.281 102.125 39.031 1 21.77 97 SER A N 1
ATOM 745 C CA . SER A 1 97 ? 26.859 101.375 40.125 1 21.77 97 SER A CA 1
ATOM 746 C C . SER A 1 97 ? 26.156 100 40.281 1 21.77 97 SER A C 1
ATOM 748 O O . SER A 1 97 ? 24.938 99.938 40.469 1 21.77 97 SER A O 1
ATOM 750 N N . GLN A 1 98 ? 26.641 99.125 39.594 1 21.7 98 GLN A N 1
ATOM 751 C CA . GLN A 1 98 ? 26.484 97.688 39.219 1 21.7 98 GLN A CA 1
ATOM 752 C C . GLN A 1 98 ? 26.375 96.812 40.438 1 21.7 98 GLN A C 1
ATOM 754 O O . GLN A 1 98 ? 26.969 95.688 40.5 1 21.7 98 GLN A O 1
ATOM 759 N N . ARG A 1 99 ? 26.172 97.375 41.625 1 22.08 99 ARG A N 1
ATOM 760 C CA . ARG A 1 99 ? 26.297 96.312 42.562 1 22.08 99 ARG A CA 1
ATOM 761 C C . ARG A 1 99 ? 25.203 95.25 42.344 1 22.08 99 ARG A C 1
ATOM 763 O O . ARG A 1 99 ? 24.016 95.5 42.562 1 22.08 99 ARG A O 1
ATOM 770 N N . LEU A 1 100 ? 25.281 94.625 41.156 1 22.27 100 LEU A N 1
ATOM 771 C CA . LEU A 1 100 ? 24.641 93.375 40.875 1 22.27 100 LEU A CA 1
ATOM 772 C C . LEU A 1 100 ? 24.625 92.5 42.125 1 22.27 100 LEU A C 1
ATOM 774 O O . LEU A 1 100 ? 25.672 92.188 42.688 1 22.27 100 LEU A O 1
ATOM 778 N N . VAL A 1 101 ? 23.891 92.875 43.062 1 22.94 101 VAL A N 1
ATOM 779 C CA . VAL A 1 101 ? 23.953 91.875 44.156 1 22.94 101 VAL A CA 1
ATOM 780 C C . VAL A 1 101 ? 24.141 90.5 43.562 1 22.94 101 VAL A C 1
ATOM 782 O O . VAL A 1 101 ? 23.516 90.188 42.562 1 22.94 101 VAL A O 1
ATOM 785 N N . ASP A 1 102 ? 25.297 89.875 43.656 1 22.62 102 ASP A N 1
ATOM 786 C CA . ASP A 1 102 ? 25.688 88.438 43.375 1 22.62 102 ASP A CA 1
ATOM 787 C C . ASP A 1 102 ? 24.531 87.5 43.688 1 22.62 102 ASP A C 1
ATOM 789 O O . ASP A 1 102 ? 24.359 87.062 44.844 1 22.62 102 ASP A O 1
ATOM 793 N N . SER A 1 103 ? 23.406 87.938 43.531 1 25.06 103 SER A N 1
ATOM 794 C CA . SER A 1 103 ? 22.391 86.938 43.719 1 25.06 103 SER A CA 1
ATOM 795 C C . SER A 1 103 ? 22.797 85.625 43.031 1 25.06 103 SER A C 1
ATOM 797 O O . SER A 1 103 ? 23.141 85.625 41.844 1 25.06 103 SER A O 1
ATOM 799 N N . SER A 1 104 ? 23.391 84.75 43.719 1 24.7 104 SER A N 1
ATOM 800 C CA . SER A 1 104 ? 23.75 83.375 43.25 1 24.7 104 SER A CA 1
ATOM 801 C C . SER A 1 104 ? 22.688 82.875 42.281 1 24.7 104 SER A C 1
ATOM 803 O O . SER A 1 104 ? 21.516 82.812 42.625 1 24.7 104 SER A O 1
ATOM 805 N N . GLU A 1 105 ? 22.531 83.375 41.094 1 26.94 105 GLU A N 1
ATOM 806 C CA . GLU A 1 105 ? 22.047 82.625 39.906 1 26.94 105 GLU A CA 1
ATOM 807 C C . GLU A 1 105 ? 22.094 81.125 40.156 1 26.94 105 GLU A C 1
ATOM 809 O O . GLU A 1 105 ? 23.125 80.5 39.906 1 26.94 105 GLU A O 1
ATOM 814 N N . GLU A 1 106 ? 21.797 80.75 41.312 1 26.92 106 GLU A N 1
ATOM 815 C CA . GLU A 1 106 ? 21.609 79.312 41.375 1 26.92 106 GLU A CA 1
ATOM 816 C C . GLU A 1 106 ? 20.781 78.812 40.188 1 26.92 106 GLU A C 1
ATOM 818 O O . GLU A 1 106 ? 19.578 79 40.125 1 26.92 106 GLU A O 1
ATOM 823 N N . THR A 1 107 ? 21.172 79.125 38.938 1 28.7 107 THR A N 1
ATOM 824 C CA . THR A 1 107 ? 20.875 78.25 37.781 1 28.7 107 THR A CA 1
ATOM 825 C C . THR A 1 107 ? 20.391 76.938 38.219 1 28.7 107 THR A C 1
ATOM 827 O O . THR A 1 107 ? 21.078 76.188 38.969 1 28.7 107 THR A O 1
ATOM 830 N N . LEU A 1 108 ? 19.188 76.812 38.594 1 30.47 108 LEU A N 1
ATOM 831 C CA . LEU A 1 108 ? 18.703 75.438 38.625 1 30.47 108 LEU A CA 1
ATOM 832 C C . LEU A 1 108 ? 19.438 74.562 37.594 1 30.47 108 LEU A C 1
ATOM 834 O O . LEU A 1 108 ? 19.047 74.562 36.406 1 30.47 108 LEU A O 1
ATOM 838 N N . ILE A 1 109 ? 20.641 74.875 37.281 1 34.06 109 ILE A N 1
ATOM 839 C CA . ILE A 1 109 ? 21.453 73.875 36.594 1 34.06 109 ILE A CA 1
ATOM 840 C C . ILE A 1 109 ? 21.016 72.5 37.031 1 34.06 109 ILE A C 1
ATOM 842 O O . ILE A 1 109 ? 21.156 72.125 38.219 1 34.06 109 ILE A O 1
ATOM 846 N N . GLY A 1 110 ? 19.844 72.125 36.531 1 41.62 110 GLY A N 1
ATOM 847 C CA . GLY A 1 110 ? 19.359 70.75 36.719 1 41.62 110 GLY A CA 1
ATOM 848 C C . GLY A 1 110 ? 20.469 69.75 36.938 1 41.62 110 GLY A C 1
ATOM 849 O O . GLY A 1 110 ? 21.344 69.562 36.094 1 41.62 110 GLY A O 1
ATOM 850 N N . ARG A 1 111 ? 21 69.75 38.062 1 46.41 111 ARG A N 1
ATOM 851 C CA . ARG A 1 111 ? 21.938 68.688 38.406 1 46.41 111 ARG A CA 1
ATOM 852 C C . ARG A 1 111 ? 21.609 67.375 37.688 1 46.41 111 ARG A C 1
ATOM 854 O O . ARG A 1 111 ? 20.453 67 37.562 1 46.41 111 ARG A O 1
ATOM 861 N N . PRO A 1 112 ? 22.609 67.062 36.781 1 58.16 112 PRO A N 1
ATOM 862 C CA . PRO A 1 112 ? 22.422 65.812 36.125 1 58.16 112 PRO A CA 1
ATOM 863 C C . PRO A 1 112 ? 21.969 64.688 37.094 1 58.16 112 PRO A C 1
ATOM 865 O O . PRO A 1 112 ? 22.5 64.562 38.188 1 58.16 112 PRO A O 1
ATOM 868 N N . CYS A 1 113 ? 20.719 64.438 36.969 1 63.62 113 CYS A N 1
ATOM 869 C CA . CYS A 1 113 ? 20.156 63.375 37.781 1 63.62 113 CYS A CA 1
ATOM 870 C C . CYS A 1 113 ? 21.031 62.125 37.719 1 63.62 113 CYS A C 1
ATOM 872 O O . CYS A 1 113 ? 21.719 61.906 36.719 1 63.62 113 CYS A O 1
ATOM 874 N N . ARG A 1 114 ? 21.281 61.5 38.875 1 67.06 114 ARG A N 1
ATOM 875 C CA . ARG A 1 114 ? 22.047 60.25 38.969 1 67.06 114 ARG A CA 1
ATOM 876 C C . ARG A 1 114 ? 21.594 59.219 37.938 1 67.06 114 ARG A C 1
ATOM 878 O O . ARG A 1 114 ? 20.406 59.156 37.625 1 67.06 114 ARG A O 1
ATOM 885 N N . ARG A 1 115 ? 22.547 58.719 37.344 1 73.94 115 ARG A N 1
ATOM 886 C CA . ARG A 1 115 ? 22.359 57.688 36.312 1 73.94 115 ARG A CA 1
ATOM 887 C C . ARG A 1 115 ? 21.375 56.625 36.781 1 73.94 115 ARG A C 1
ATOM 889 O O . ARG A 1 115 ? 20.594 56.125 35.969 1 73.94 115 ARG A O 1
ATOM 896 N N . ALA A 1 116 ? 21.281 56.375 38.031 1 76.38 116 ALA A N 1
ATOM 897 C CA . ALA A 1 116 ? 20.391 55.344 38.562 1 76.38 116 ALA A CA 1
ATOM 898 C C . ALA A 1 116 ? 18.922 55.719 38.406 1 76.38 116 ALA A C 1
ATOM 900 O O . ALA A 1 116 ? 18.078 54.875 38.125 1 76.38 116 ALA A O 1
ATOM 901 N N . ALA A 1 117 ? 18.656 57.031 38.469 1 75.56 117 ALA A N 1
ATOM 902 C CA . ALA A 1 117 ? 17.281 57.5 38.344 1 75.56 117 ALA A CA 1
ATOM 903 C C . ALA A 1 117 ? 16.797 57.406 36.906 1 75.56 117 ALA A C 1
ATOM 905 O O . ALA A 1 117 ? 15.625 57.125 36.625 1 75.56 117 ALA A O 1
ATOM 906 N N . VAL A 1 118 ? 17.688 57.625 36 1 80.44 118 VAL A N 1
ATOM 907 C CA . VAL A 1 118 ? 17.375 57.531 34.562 1 80.44 118 VAL A CA 1
ATOM 908 C C . VAL A 1 118 ? 17.078 56.062 34.188 1 80.44 118 VAL A C 1
ATOM 910 O O . VAL A 1 118 ? 16.094 55.812 33.5 1 80.44 118 VAL A O 1
ATOM 913 N N . TRP A 1 119 ? 17.812 55.219 34.781 1 82.75 119 TRP A N 1
ATOM 914 C CA . TRP A 1 119 ? 17.672 53.812 34.438 1 82.75 119 TRP A CA 1
ATOM 915 C C . TRP A 1 119 ? 16.406 53.219 35.031 1 82.75 119 TRP A C 1
ATOM 917 O O . TRP A 1 119 ? 15.789 52.312 34.469 1 82.75 119 TRP A O 1
ATOM 927 N N . LYS A 1 120 ? 15.953 53.75 36.062 1 80.12 120 LYS A N 1
ATOM 928 C CA . LYS A 1 120 ? 14.727 53.25 36.688 1 80.12 120 LYS A CA 1
ATOM 929 C C . LYS A 1 120 ? 13.516 53.531 35.812 1 80.12 120 LYS A C 1
ATOM 931 O O . LYS A 1 120 ? 12.555 52.781 35.812 1 80.12 120 LYS A O 1
ATOM 936 N N . GLU A 1 121 ? 13.602 54.531 34.969 1 79.69 121 GLU A N 1
ATOM 937 C CA . GLU A 1 121 ? 12.469 54.875 34.125 1 79.69 121 GLU A CA 1
ATOM 938 C C . GLU A 1 121 ? 12.57 54.188 32.75 1 79.69 121 GLU A C 1
ATOM 940 O O . GLU A 1 121 ? 11.555 53.938 32.094 1 79.69 121 GLU A O 1
ATOM 945 N N . LEU A 1 122 ? 13.766 53.875 32.406 1 88 122 LEU A N 1
ATOM 946 C CA . LEU A 1 122 ? 13.961 53.375 31.047 1 88 122 LEU A CA 1
ATOM 947 C C . LEU A 1 122 ? 13.992 51.844 31.016 1 88 122 LEU A C 1
ATOM 949 O O . LEU A 1 122 ? 13.773 51.25 29.969 1 88 122 LEU A O 1
ATOM 953 N N . TRP A 1 123 ? 14.164 51.188 32.094 1 88.88 123 TRP A N 1
ATOM 954 C CA . TRP A 1 123 ? 14.414 49.75 32.094 1 88.88 123 TRP A CA 1
ATOM 955 C C . TRP A 1 123 ? 13.164 49 31.672 1 88.88 123 TRP A C 1
ATOM 957 O O . TRP A 1 123 ? 13.242 48 30.953 1 88.88 123 TRP A O 1
ATOM 967 N N . PHE A 1 124 ? 12 49.344 32 1 87.44 124 PHE A N 1
ATOM 968 C CA . PHE A 1 124 ? 10.789 48.562 31.766 1 87.44 124 PHE A CA 1
ATOM 969 C C . PHE A 1 124 ? 10.414 48.594 30.297 1 87.44 124 PHE A C 1
ATOM 971 O O . PHE A 1 124 ? 10.18 47.562 29.688 1 87.44 124 PHE A O 1
ATOM 978 N N . PRO A 1 125 ? 10.391 49.75 29.641 1 89.19 125 PRO A N 1
ATOM 979 C CA . PRO A 1 125 ? 10.117 49.719 28.203 1 89.19 125 PRO A CA 1
ATOM 980 C C . PRO A 1 125 ? 11.18 48.969 27.406 1 89.19 125 PRO A C 1
ATOM 982 O O . PRO A 1 125 ? 10.859 48.312 26.422 1 89.19 125 PRO A O 1
ATOM 985 N N . LEU A 1 126 ? 12.344 49.062 27.828 1 92.38 126 LEU A N 1
ATOM 986 C CA . LEU A 1 126 ? 13.406 48.375 27.125 1 92.38 126 LEU A CA 1
ATOM 987 C C . LEU A 1 126 ? 13.266 46.875 27.281 1 92.38 126 LEU A C 1
ATOM 989 O O . LEU A 1 126 ? 13.484 46.125 26.328 1 92.38 126 LEU A O 1
ATOM 993 N N . LEU A 1 127 ? 12.875 46.469 28.438 1 92.81 127 LEU A N 1
ATOM 994 C CA . LEU A 1 127 ? 12.656 45.062 28.656 1 92.81 127 LEU A CA 1
ATOM 995 C C . LEU A 1 127 ? 11.5 44.531 27.812 1 92.81 127 LEU A C 1
ATOM 997 O O . LEU A 1 127 ? 11.555 43.438 27.281 1 92.81 127 LEU A O 1
ATOM 1001 N N . CYS A 1 128 ? 10.484 45.281 27.625 1 91.06 128 CYS A N 1
ATOM 1002 C CA . CYS A 1 128 ? 9.32 44.844 26.859 1 91.06 128 CYS A CA 1
ATOM 1003 C C . CYS A 1 128 ? 9.648 44.781 25.375 1 91.06 128 CYS A C 1
ATOM 1005 O O . CYS A 1 128 ? 9.273 43.812 24.703 1 91.06 128 CYS A O 1
ATOM 1007 N N . ILE A 1 129 ? 10.375 45.719 24.891 1 94.38 129 ILE A N 1
ATOM 1008 C CA . ILE A 1 129 ? 10.68 45.75 23.453 1 94.38 129 ILE A CA 1
ATOM 1009 C C . ILE A 1 129 ? 11.719 44.656 23.141 1 94.38 129 ILE A C 1
ATOM 1011 O O . ILE A 1 129 ? 11.477 43.781 22.297 1 94.38 129 ILE A O 1
ATOM 1015 N N . HIS A 1 130 ? 12.828 44.688 23.844 1 95.38 130 HIS A N 1
ATOM 1016 C CA . HIS A 1 130 ? 13.914 43.781 23.531 1 95.38 130 HIS A CA 1
ATOM 1017 C C . HIS A 1 130 ? 13.617 42.375 24.078 1 95.38 130 HIS A C 1
ATOM 1019 O O . HIS A 1 130 ? 13.898 41.375 23.422 1 95.38 130 HIS A O 1
ATOM 1025 N N . GLY A 1 131 ? 13.07 42.344 25.234 1 95 131 GLY A N 1
ATOM 1026 C CA . GLY A 1 131 ? 12.766 41.031 25.828 1 95 131 GLY A CA 1
ATOM 1027 C C . GLY A 1 131 ? 11.758 40.25 25.016 1 95 131 GLY A C 1
ATOM 1028 O O . GLY A 1 131 ? 11.953 39.062 24.766 1 95 131 GLY A O 1
ATOM 1029 N N . SER A 1 132 ? 10.672 40.812 24.547 1 94.81 132 SER A N 1
ATOM 1030 C CA . SER A 1 132 ? 9.641 40.094 23.797 1 94.81 132 SER A CA 1
ATOM 1031 C C . SER A 1 132 ? 10.156 39.656 22.422 1 94.81 132 SER A C 1
ATOM 1033 O O . SER A 1 132 ? 9.938 38.531 22.016 1 94.81 132 SER A O 1
ATOM 1035 N N . MET A 1 133 ? 10.859 40.531 21.734 1 96.69 133 MET A N 1
ATOM 1036 C CA . MET A 1 133 ? 11.328 40.188 20.391 1 96.69 133 MET A CA 1
ATOM 1037 C C . MET A 1 133 ? 12.422 39.125 20.453 1 96.69 133 MET A C 1
ATOM 1039 O O . MET A 1 133 ? 12.484 38.25 19.594 1 96.69 133 MET A O 1
ATOM 1043 N N . LEU A 1 134 ? 13.242 39.25 21.484 1 96.19 134 LEU A N 1
ATOM 1044 C CA . LEU A 1 134 ? 14.266 38.219 21.641 1 96.19 134 LEU A CA 1
ATOM 1045 C C . LEU A 1 134 ? 13.641 36.875 22.016 1 96.19 134 LEU A C 1
ATOM 1047 O O . LEU A 1 134 ? 14.117 35.812 21.594 1 96.19 134 LEU A O 1
ATOM 1051 N N . LEU A 1 135 ? 12.625 36.969 22.797 1 96.12 135 LEU A N 1
ATOM 1052 C CA . LEU A 1 135 ? 11.922 35.719 23.156 1 96.12 135 LEU A CA 1
ATOM 1053 C C . LEU A 1 135 ? 11.297 35.094 21.922 1 96.12 135 LEU A C 1
ATOM 1055 O O . LEU A 1 135 ? 11.344 33.844 21.766 1 96.12 135 LEU A O 1
ATOM 1059 N N . ILE A 1 136 ? 10.719 35.844 21.062 1 96.5 136 ILE A N 1
ATOM 1060 C CA . ILE A 1 136 ? 10.109 35.312 19.844 1 96.5 136 ILE A CA 1
ATOM 1061 C C . ILE A 1 136 ? 11.188 34.719 18.938 1 96.5 136 ILE A C 1
ATOM 1063 O O . ILE A 1 136 ? 11.047 33.594 18.453 1 96.5 136 ILE A O 1
ATOM 1067 N N . LEU A 1 137 ? 12.242 35.5 18.766 1 96.44 137 LEU A N 1
ATOM 1068 C CA . LEU A 1 137 ? 13.336 35 17.922 1 96.44 137 LEU A CA 1
ATOM 1069 C C . LEU A 1 137 ? 13.961 33.75 18.531 1 96.44 137 LEU A C 1
ATOM 1071 O O . LEU A 1 137 ? 14.305 32.812 17.812 1 96.44 137 LEU A O 1
ATOM 1075 N N . GLY A 1 138 ? 14.141 33.812 19.797 1 96.06 138 GLY A N 1
ATOM 1076 C CA . GLY A 1 138 ? 14.688 32.656 20.469 1 96.06 138 GLY A CA 1
ATOM 1077 C C . GLY A 1 138 ? 13.805 31.406 20.328 1 96.06 138 GLY A C 1
ATOM 1078 O O . GLY A 1 138 ? 14.305 30.312 20.078 1 96.06 138 GLY A O 1
ATOM 1079 N N . THR A 1 139 ? 12.5 31.547 20.5 1 96.5 139 THR A N 1
ATOM 1080 C CA . THR A 1 139 ? 11.578 30.438 20.359 1 96.5 139 THR A CA 1
ATOM 1081 C C . THR A 1 139 ? 11.586 29.891 18.938 1 96.5 139 THR A C 1
ATOM 1083 O O . THR A 1 139 ? 11.562 28.688 18.719 1 96.5 139 THR A O 1
ATOM 1086 N N . LEU A 1 140 ? 11.586 30.812 17.984 1 95.94 140 LEU A N 1
ATOM 1087 C CA . LEU A 1 140 ? 11.648 30.375 16.594 1 95.94 140 LEU A CA 1
ATOM 1088 C C . LEU A 1 140 ? 12.938 29.625 16.312 1 95.94 140 LEU A C 1
ATOM 1090 O O . LEU A 1 140 ? 12.922 28.594 15.641 1 95.94 140 LEU A O 1
ATOM 1094 N N . ALA A 1 141 ? 14 30.125 16.828 1 95.44 141 ALA A N 1
ATOM 1095 C CA . ALA A 1 141 ? 15.289 29.453 16.625 1 95.44 141 ALA A CA 1
ATOM 1096 C C . ALA A 1 141 ? 15.281 28.062 17.266 1 95.44 141 ALA A C 1
ATOM 1098 O O . ALA A 1 141 ? 15.812 27.109 16.688 1 95.44 141 ALA A O 1
ATOM 1099 N N . VAL A 1 142 ? 14.672 27.984 18.391 1 95.56 142 VAL A N 1
ATOM 1100 C CA . VAL A 1 142 ? 14.602 26.688 19.062 1 95.56 142 VAL A CA 1
ATOM 1101 C C . VAL A 1 142 ? 13.727 25.734 18.25 1 95.56 142 VAL A C 1
ATOM 1103 O O . VAL A 1 142 ? 14.086 24.562 18.062 1 95.56 142 VAL A O 1
ATOM 1106 N N . LEU A 1 143 ? 12.617 26.172 17.734 1 95.19 143 LEU A N 1
ATOM 1107 C CA . LEU A 1 143 ? 11.719 25.312 16.953 1 95.19 143 LEU A CA 1
ATOM 1108 C C . LEU A 1 143 ? 12.406 24.812 15.688 1 95.19 143 LEU A C 1
ATOM 1110 O O . LEU A 1 143 ? 12.297 23.641 15.344 1 95.19 143 LEU A O 1
ATOM 1114 N N . VAL A 1 144 ? 13.164 25.656 15.062 1 94.06 144 VAL A N 1
ATOM 1115 C CA . VAL A 1 144 ? 13.812 25.297 13.805 1 94.06 144 VAL A CA 1
ATOM 1116 C C . VAL A 1 144 ? 15.008 24.391 14.078 1 94.06 144 VAL A C 1
ATOM 1118 O O . VAL A 1 144 ? 15.258 23.438 13.336 1 94.06 144 VAL A O 1
ATOM 1121 N N . SER A 1 145 ? 15.727 24.672 15.141 1 94.56 145 SER A N 1
ATOM 1122 C CA . SER A 1 145 ? 16.953 23.922 15.398 1 94.56 145 SER A CA 1
ATOM 1123 C C . SER A 1 145 ? 16.641 22.547 15.984 1 94.56 145 SER A C 1
ATOM 1125 O O . SER A 1 145 ? 17.297 21.562 15.648 1 94.56 145 SER A O 1
ATOM 1127 N N . VAL A 1 146 ? 15.641 22.469 16.781 1 94.81 146 VAL A N 1
ATOM 1128 C CA . VAL A 1 146 ? 15.375 21.234 17.5 1 94.81 146 VAL A CA 1
ATOM 1129 C C . VAL A 1 146 ? 14.5 20.312 16.641 1 94.81 146 VAL A C 1
ATOM 1131 O O . VAL A 1 146 ? 14.703 19.094 16.609 1 94.81 146 VAL A O 1
ATOM 1134 N N . TYR A 1 147 ? 13.57 20.797 15.914 1 95.81 147 TYR A N 1
ATOM 1135 C CA . TYR A 1 147 ? 12.57 19.953 15.258 1 95.81 147 TYR A CA 1
ATOM 1136 C C . TYR A 1 147 ? 12.812 19.906 13.758 1 95.81 147 TYR A C 1
ATOM 1138 O O . TYR A 1 147 ? 11.961 19.422 13 1 95.81 147 TYR A O 1
ATOM 1146 N N . ARG A 1 148 ? 13.914 20.391 13.352 1 94.62 148 ARG A N 1
ATOM 1147 C CA . ARG A 1 148 ? 14.234 20.359 11.93 1 94.62 148 ARG A CA 1
ATOM 1148 C C . ARG A 1 148 ? 14.516 18.922 11.461 1 94.62 148 ARG A C 1
ATOM 1150 O O . ARG A 1 148 ? 15.227 18.172 12.125 1 94.62 148 ARG A O 1
ATOM 1157 N N . VAL A 1 149 ? 13.812 18.641 10.352 1 91.94 149 VAL A N 1
ATOM 1158 C CA . VAL A 1 149 ? 14.055 17.344 9.703 1 91.94 149 VAL A CA 1
ATOM 1159 C C . VAL A 1 149 ? 14.938 17.547 8.469 1 91.94 149 VAL A C 1
ATOM 1161 O O . VAL A 1 149 ? 14.508 18.156 7.488 1 91.94 149 VAL A O 1
ATOM 1164 N N . LYS A 1 150 ? 16.109 17.109 8.547 1 85.38 150 LYS A N 1
ATOM 1165 C CA . LYS A 1 150 ? 17.031 17.234 7.414 1 85.38 150 LYS A CA 1
ATOM 1166 C C . LYS A 1 150 ? 16.812 16.109 6.414 1 85.38 150 LYS A C 1
ATOM 1168 O O . LYS A 1 150 ? 16.906 14.922 6.773 1 85.38 150 LYS A O 1
ATOM 1173 N N . PRO A 1 151 ? 16.484 16.531 5.25 1 83.75 151 PRO A N 1
ATOM 1174 C CA . PRO A 1 151 ? 16.359 15.477 4.246 1 83.75 151 PRO A CA 1
ATOM 1175 C C . PRO A 1 151 ? 17.703 14.82 3.922 1 83.75 151 PRO A C 1
ATOM 1177 O O . PRO A 1 151 ? 18.703 15.516 3.729 1 83.75 151 PRO A O 1
ATOM 1180 N N . GLN A 1 152 ? 17.797 13.633 4.219 1 78.5 152 GLN A N 1
ATOM 1181 C CA . GLN A 1 152 ? 19 12.891 3.836 1 78.5 152 GLN A CA 1
ATOM 1182 C C . GLN A 1 152 ? 18.875 12.336 2.418 1 78.5 152 GLN A C 1
ATOM 1184 O O . GLN A 1 152 ? 17.781 11.984 1.979 1 78.5 152 GLN A O 1
ATOM 1189 N N . ARG A 1 153 ? 20.016 12.477 1.731 1 79.69 153 ARG A N 1
ATOM 1190 C CA . ARG A 1 153 ? 20 11.891 0.394 1 79.69 153 ARG A CA 1
ATOM 1191 C C . ARG A 1 153 ? 19.875 10.375 0.46 1 79.69 153 ARG A C 1
ATOM 1193 O O . ARG A 1 153 ? 20.656 9.703 1.147 1 79.69 153 ARG A O 1
ATOM 1200 N N . GLY A 1 154 ? 18.781 10.016 -0.118 1 83.5 154 GLY A N 1
ATOM 1201 C CA . GLY A 1 154 ? 18.578 8.578 -0.169 1 83.5 154 GLY A CA 1
ATOM 1202 C C . GLY A 1 154 ? 19.578 7.863 -1.057 1 83.5 154 GLY A C 1
ATOM 1203 O O . GLY A 1 154 ? 20.281 8.5 -1.838 1 83.5 154 GLY A O 1
ATOM 1204 N N . LEU A 1 155 ? 19.688 6.586 -0.792 1 87.88 155 LEU A N 1
ATOM 1205 C CA . LEU A 1 155 ? 20.578 5.746 -1.575 1 87.88 155 LEU A CA 1
ATOM 1206 C C . LEU A 1 155 ? 20.047 5.535 -2.984 1 87.88 155 LEU A C 1
ATOM 1208 O O . LEU A 1 155 ? 20.812 5.328 -3.926 1 87.88 155 LEU A O 1
ATOM 1212 N N . PHE A 1 156 ? 18.703 5.629 -3.07 1 90.06 156 PHE A N 1
ATOM 1213 C CA . PHE A 1 156 ? 18.062 5.332 -4.344 1 90.06 156 PHE A CA 1
ATOM 1214 C C . PHE A 1 156 ? 17.359 6.566 -4.895 1 90.06 156 PHE A C 1
ATOM 1216 O O . PHE A 1 156 ? 16.906 7.426 -4.129 1 90.06 156 PHE A O 1
ATOM 1223 N N . PHE A 1 157 ? 17.312 6.582 -6.152 1 81.5 157 PHE A N 1
ATOM 1224 C CA . PHE A 1 157 ? 16.656 7.711 -6.797 1 81.5 157 PHE A CA 1
ATOM 1225 C C . PHE A 1 157 ? 15.148 7.637 -6.594 1 81.5 157 PHE A C 1
ATOM 1227 O O . PHE A 1 157 ? 14.523 6.609 -6.883 1 81.5 157 PHE A O 1
ATOM 1234 N N . ASP A 1 158 ? 14.609 8.656 -5.996 1 79.56 158 ASP A N 1
ATOM 1235 C CA . ASP A 1 158 ? 13.172 8.789 -5.801 1 79.56 158 ASP A CA 1
ATOM 1236 C C . ASP A 1 158 ? 12.633 10.016 -6.539 1 79.56 158 ASP A C 1
ATOM 1238 O O . ASP A 1 158 ? 12.922 11.156 -6.16 1 79.56 158 ASP A O 1
ATOM 1242 N N . PRO A 1 159 ? 11.844 9.742 -7.516 1 71.88 159 PRO A N 1
ATOM 1243 C CA . PRO A 1 159 ? 11.336 10.883 -8.266 1 71.88 159 PRO A CA 1
ATOM 1244 C C . PRO A 1 159 ? 10.406 11.773 -7.438 1 71.88 159 PRO A C 1
ATOM 1246 O O . PRO A 1 159 ? 10.258 12.961 -7.73 1 71.88 159 PRO A O 1
ATOM 1249 N N . THR A 1 160 ? 9.727 11.273 -6.457 1 70.12 160 THR A N 1
ATOM 1250 C CA . THR A 1 160 ? 8.781 12.031 -5.645 1 70.12 160 THR A CA 1
ATOM 1251 C C . THR A 1 160 ? 9.461 12.562 -4.383 1 70.12 160 THR A C 1
ATOM 1253 O O . THR A 1 160 ? 8.805 13.156 -3.521 1 70.12 160 THR A O 1
ATOM 1256 N N . GLY A 1 161 ? 10.727 12.398 -4.383 1 70.88 161 GLY A N 1
ATOM 1257 C CA . GLY A 1 161 ? 11.438 12.773 -3.17 1 70.88 161 GLY A CA 1
ATOM 1258 C C . GLY A 1 161 ? 11.719 14.266 -3.078 1 70.88 161 GLY A C 1
ATOM 1259 O O . GLY A 1 161 ? 11.25 15.039 -3.912 1 70.88 161 GLY A O 1
ATOM 1260 N N . TRP A 1 162 ? 12.281 14.703 -1.963 1 74.62 162 TRP A N 1
ATOM 1261 C CA . TRP A 1 162 ? 12.609 16.078 -1.644 1 74.62 162 TRP A CA 1
ATOM 1262 C C . TRP A 1 162 ? 13.836 16.547 -2.43 1 74.62 162 TRP A C 1
ATOM 1264 O O . TRP A 1 162 ? 14.969 16.188 -2.102 1 74.62 162 TRP A O 1
ATOM 1274 N N . THR A 1 163 ? 13.539 17.297 -3.559 1 76.38 163 THR A N 1
ATOM 1275 C CA . THR A 1 163 ? 14.57 17.766 -4.48 1 76.38 163 THR A CA 1
ATOM 1276 C C . THR A 1 163 ? 15.398 18.875 -3.838 1 76.38 163 THR A C 1
ATOM 1278 O O . THR A 1 163 ? 15.023 19.406 -2.789 1 76.38 163 THR A O 1
ATOM 1281 N N . ASP A 1 164 ? 16.562 19.172 -4.484 1 75.69 164 ASP A N 1
ATOM 1282 C CA . ASP A 1 164 ? 17.453 20.234 -4.004 1 75.69 164 ASP A CA 1
ATOM 1283 C C . ASP A 1 164 ? 16.766 21.594 -4.047 1 75.69 164 ASP A C 1
ATOM 1285 O O . ASP A 1 164 ? 16.969 22.422 -3.158 1 75.69 164 ASP A O 1
ATOM 1289 N N . SER A 1 165 ? 16.016 21.719 -5.09 1 73.19 165 SER A N 1
ATOM 1290 C CA . SER A 1 165 ? 15.32 23 -5.211 1 73.19 165 SER A CA 1
ATOM 1291 C C . SER A 1 165 ? 14.336 23.219 -4.059 1 73.19 165 SER A C 1
ATOM 1293 O O . SER A 1 165 ? 14.227 24.312 -3.525 1 73.19 165 SER A O 1
ATOM 1295 N N . ARG A 1 166 ? 13.766 22.141 -3.658 1 82.31 166 ARG A N 1
ATOM 1296 C CA . ARG A 1 166 ? 12.828 22.234 -2.545 1 82.31 166 ARG A CA 1
ATOM 1297 C C . ARG A 1 166 ? 13.562 22.422 -1.222 1 82.31 166 ARG A C 1
ATOM 1299 O O . ARG A 1 166 ? 13.055 23.094 -0.317 1 82.31 166 ARG A O 1
ATOM 1306 N N . GLN A 1 167 ? 14.695 22 -1.22 1 80.44 167 GLN A N 1
ATOM 1307 C CA . GLN A 1 167 ? 15.469 22.109 0.01 1 80.44 167 GLN A CA 1
ATOM 1308 C C . GLN A 1 167 ? 15.953 23.531 0.235 1 80.44 167 GLN A C 1
ATOM 1310 O O . GLN A 1 167 ? 16.156 23.953 1.377 1 80.44 167 GLN A O 1
ATOM 1315 N N . ARG A 1 168 ? 16.172 24.266 -0.85 1 84.44 168 ARG A N 1
ATOM 1316 C CA . ARG A 1 168 ? 16.625 25.656 -0.717 1 84.44 168 ARG A CA 1
ATOM 1317 C C . ARG A 1 168 ? 15.461 26.578 -0.399 1 84.44 168 ARG A C 1
ATOM 1319 O O . ARG A 1 168 ? 15.648 27.625 0.246 1 84.44 168 ARG A O 1
ATOM 1326 N N . ALA A 1 169 ? 14.281 26.094 -0.7 1 89.62 169 ALA A N 1
ATOM 1327 C CA . ALA A 1 169 ? 13.133 26.984 -0.577 1 89.62 169 ALA A CA 1
ATOM 1328 C C . ALA A 1 169 ? 12.359 26.703 0.709 1 89.62 169 ALA A C 1
ATOM 1330 O O . ALA A 1 169 ? 11.711 27.594 1.26 1 89.62 169 ALA A O 1
ATOM 1331 N N . TYR A 1 170 ? 12.508 25.531 1.201 1 93.94 170 TYR A N 1
ATOM 1332 C CA . TYR A 1 170 ? 11.656 25.141 2.324 1 93.94 170 TYR A CA 1
ATOM 1333 C C . TYR A 1 170 ? 12.453 24.406 3.387 1 93.94 170 TYR A C 1
ATOM 1335 O O . TYR A 1 170 ? 13.461 23.75 3.078 1 93.94 170 TYR A O 1
ATOM 1343 N N . ILE A 1 171 ? 12.062 24.625 4.582 1 93.5 171 ILE A N 1
ATOM 1344 C CA . ILE A 1 171 ? 12.562 23.828 5.695 1 93.5 171 ILE A CA 1
ATOM 1345 C C . ILE A 1 171 ? 11.461 22.906 6.211 1 93.5 171 ILE A C 1
ATOM 1347 O O . ILE A 1 171 ? 10.289 23.297 6.258 1 93.5 171 ILE A O 1
ATOM 1351 N N . LEU A 1 172 ? 11.828 21.719 6.625 1 94.25 172 LEU A N 1
ATOM 1352 C CA . LEU A 1 172 ? 10.875 20.75 7.16 1 94.25 172 LEU A CA 1
ATOM 1353 C C . LEU A 1 172 ? 10.992 20.656 8.68 1 94.25 172 LEU A C 1
ATOM 1355 O O . LEU A 1 172 ? 12.094 20.547 9.219 1 94.25 172 LEU A O 1
ATOM 1359 N N . LEU A 1 173 ? 9.82 20.766 9.281 1 95.81 173 LEU A N 1
ATOM 1360 C CA . LEU A 1 173 ? 9.766 20.656 10.734 1 95.81 173 LEU A CA 1
ATOM 1361 C C . LEU A 1 173 ? 8.773 19.578 11.156 1 95.81 173 LEU A C 1
ATOM 1363 O O . LEU A 1 173 ? 7.695 19.453 10.57 1 95.81 173 LEU A O 1
ATOM 1367 N N . SER A 1 174 ? 9.141 18.797 12.25 1 94.56 174 SER A N 1
ATOM 1368 C CA . SER A 1 174 ? 8.281 17.719 12.75 1 94.56 174 SER A CA 1
ATOM 1369 C C . SER A 1 174 ? 7.398 18.219 13.891 1 94.56 174 SER A C 1
ATOM 1371 O O . SER A 1 174 ? 7.414 17.641 14.984 1 94.56 174 SER A O 1
ATOM 1373 N N . ILE A 1 175 ? 6.754 19.219 13.742 1 93.62 175 ILE A N 1
ATOM 1374 C CA . ILE A 1 175 ? 5.797 19.781 14.688 1 93.62 175 ILE A CA 1
ATOM 1375 C C . ILE A 1 175 ? 4.492 20.109 13.961 1 93.62 175 ILE A C 1
ATOM 1377 O O . ILE A 1 175 ? 4.469 20.234 12.734 1 93.62 175 ILE A O 1
ATOM 1381 N N . PRO A 1 176 ? 3.406 20.188 14.742 1 93 176 PRO A N 1
ATOM 1382 C CA . PRO A 1 176 ? 2.18 20.656 14.094 1 93 176 PRO A CA 1
ATOM 1383 C C . PRO A 1 176 ? 2.283 22.109 13.617 1 93 176 PRO A C 1
ATOM 1385 O O . PRO A 1 176 ? 2.98 22.922 14.234 1 93 176 PRO A O 1
ATOM 1388 N N . ALA A 1 177 ? 1.645 22.391 12.516 1 94.44 177 ALA A N 1
ATOM 1389 C CA . ALA A 1 177 ? 1.695 23.719 11.938 1 94.44 177 ALA A CA 1
ATOM 1390 C C . ALA A 1 177 ? 1.149 24.766 12.906 1 94.44 177 ALA A C 1
ATOM 1392 O O . ALA A 1 177 ? 1.565 25.938 12.875 1 94.44 177 ALA A O 1
ATOM 1393 N N . THR A 1 178 ? 0.316 24.359 13.766 1 94.12 178 THR A N 1
ATOM 1394 C CA . THR A 1 178 ? -0.348 25.281 14.68 1 94.12 178 THR A CA 1
ATOM 1395 C C . THR A 1 178 ? 0.63 25.797 15.727 1 94.12 178 THR A C 1
ATOM 1397 O O . THR A 1 178 ? 0.455 26.891 16.266 1 94.12 178 THR A O 1
ATOM 1400 N N . TRP A 1 179 ? 1.712 25.156 16.016 1 93.38 179 TRP A N 1
ATOM 1401 C CA . TRP A 1 179 ? 2.713 25.609 16.969 1 93.38 179 TRP A CA 1
ATOM 1402 C C . TRP A 1 179 ? 3.504 26.781 16.391 1 93.38 179 TRP A C 1
ATOM 1404 O O . TRP A 1 179 ? 3.729 27.781 17.078 1 93.38 179 TRP A O 1
ATOM 1414 N N . LEU A 1 180 ? 3.908 26.578 15.234 1 94.69 180 LEU A N 1
ATOM 1415 C CA . LEU A 1 180 ? 4.68 27.641 14.594 1 94.69 180 LEU A CA 1
ATOM 1416 C C . LEU A 1 180 ? 3.828 28.891 14.391 1 94.69 180 LEU A C 1
ATOM 1418 O O . LEU A 1 180 ? 4.27 30 14.695 1 94.69 180 LEU A O 1
ATOM 1422 N N . THR A 1 181 ? 2.629 28.672 13.953 1 93.94 181 THR A N 1
ATOM 1423 C CA . THR A 1 181 ? 1.779 29.812 13.664 1 93.94 181 THR A CA 1
ATOM 1424 C C . THR A 1 181 ? 1.296 30.469 14.961 1 93.94 181 THR A C 1
ATOM 1426 O O . THR A 1 181 ? 0.966 31.656 14.977 1 93.94 181 THR A O 1
ATOM 1429 N N . PHE A 1 182 ? 1.27 29.75 16.031 1 94.38 182 PHE A N 1
ATOM 1430 C CA . PHE A 1 182 ? 0.992 30.359 17.312 1 94.38 182 PHE A CA 1
ATOM 1431 C C . PHE A 1 182 ? 2.066 31.375 17.688 1 94.38 182 PHE A C 1
ATOM 1433 O O . PHE A 1 182 ? 1.754 32.5 18.109 1 94.38 182 PHE A O 1
ATOM 1440 N N . VAL A 1 183 ? 3.285 30.953 17.5 1 94.5 183 VAL A N 1
ATOM 1441 C CA . VAL A 1 183 ? 4.41 31.812 17.844 1 94.5 183 VAL A CA 1
ATOM 1442 C C . VAL A 1 183 ? 4.406 33.062 16.938 1 94.5 183 VAL A C 1
ATOM 1444 O O . VAL A 1 183 ? 4.57 34.188 17.406 1 94.5 183 VAL A O 1
ATOM 1447 N N . THR A 1 184 ? 4.203 32.875 15.672 1 94.5 184 THR A N 1
ATOM 1448 C CA . THR A 1 184 ? 4.215 34.031 14.758 1 94.5 184 THR A CA 1
ATOM 1449 C C . THR A 1 184 ? 2.996 34.906 14.992 1 94.5 184 THR A C 1
ATOM 1451 O O . THR A 1 184 ? 3.084 36.125 14.867 1 94.5 184 THR A O 1
ATOM 1454 N N . GLY A 1 185 ? 1.884 34.281 15.312 1 92.25 185 GLY A N 1
ATOM 1455 C CA . GLY A 1 185 ? 0.713 35.062 15.656 1 92.25 185 GLY A CA 1
ATOM 1456 C C . GLY A 1 185 ? 0.921 35.938 16.891 1 92.25 185 GLY A C 1
ATOM 1457 O O . GLY A 1 185 ? 0.476 37.094 16.922 1 92.25 185 GLY A O 1
ATOM 1458 N N . ARG A 1 186 ? 1.636 35.469 17.828 1 92.5 186 ARG A N 1
ATOM 1459 C CA . ARG A 1 186 ? 1.961 36.25 19.031 1 92.5 186 ARG A CA 1
ATOM 1460 C C . ARG A 1 186 ? 2.938 37.375 18.703 1 92.5 186 ARG A C 1
ATOM 1462 O O . ARG A 1 186 ? 2.883 38.438 19.312 1 92.5 186 ARG A O 1
ATOM 1469 N N . ALA A 1 187 ? 3.791 37.094 17.797 1 94.19 187 ALA A N 1
ATOM 1470 C CA . ALA A 1 187 ? 4.715 38.156 17.375 1 94.19 187 ALA A CA 1
ATOM 1471 C C . ALA A 1 187 ? 3.961 39.344 16.812 1 94.19 187 ALA A C 1
ATOM 1473 O O . ALA A 1 187 ? 4.27 40.5 17.156 1 94.19 187 ALA A O 1
ATOM 1474 N N . THR A 1 188 ? 3.02 39.062 16.047 1 92.12 188 THR A N 1
ATOM 1475 C CA . THR A 1 188 ? 2.229 40.125 15.461 1 92.12 188 THR A CA 1
ATOM 1476 C C . THR A 1 188 ? 1.413 40.844 16.531 1 92.12 188 THR A C 1
ATOM 1478 O O . THR A 1 188 ? 1.287 42.062 16.516 1 92.12 188 THR A O 1
ATOM 1481 N N . GLN A 1 189 ? 0.882 40.125 17.484 1 89.75 189 GLN A N 1
ATOM 1482 C CA . GLN A 1 189 ? 0.13 40.719 18.594 1 89.75 189 GLN A CA 1
ATOM 1483 C C . GLN A 1 189 ? 1.021 41.625 19.438 1 89.75 189 GLN A C 1
ATOM 1485 O O . GLN A 1 189 ? 0.645 42.75 19.766 1 89.75 189 GLN A O 1
ATOM 1490 N N . ILE A 1 190 ? 2.127 41.156 19.734 1 90.69 190 ILE A N 1
ATOM 1491 C CA . ILE A 1 190 ? 3.064 41.906 20.562 1 90.69 190 ILE A CA 1
ATOM 1492 C C . ILE A 1 190 ? 3.555 43.156 19.812 1 90.69 190 ILE A C 1
ATOM 1494 O O . ILE A 1 190 ? 3.705 44.219 20.391 1 90.69 190 ILE A O 1
ATOM 1498 N N . ALA A 1 191 ? 3.801 43 18.547 1 92 191 ALA A N 1
ATOM 1499 C CA . ALA A 1 191 ? 4.246 44.125 17.734 1 92 191 ALA A CA 1
ATOM 1500 C C . ALA A 1 191 ? 3.258 45.281 17.797 1 92 191 ALA A C 1
ATOM 1502 O O . ALA A 1 191 ? 3.658 46.469 17.875 1 92 191 ALA A O 1
ATOM 1503 N N . GLY A 1 192 ? 1.989 45 17.828 1 83.94 192 GLY A N 1
ATOM 1504 C CA . GLY A 1 192 ? 0.984 46.031 17.953 1 83.94 192 GLY A CA 1
ATOM 1505 C C . GLY A 1 192 ? 1.039 46.781 19.281 1 83.94 192 GLY A C 1
ATOM 1506 O O . GLY A 1 192 ? 0.865 48 19.344 1 83.94 192 GLY A O 1
ATOM 1507 N N . LEU A 1 193 ? 1.426 46.031 20.297 1 84 193 LEU A N 1
ATOM 1508 C CA . LEU A 1 193 ? 1.479 46.594 21.641 1 84 193 LEU A CA 1
ATOM 1509 C C . LEU A 1 193 ? 2.775 47.375 21.859 1 84 193 LEU A C 1
ATOM 1511 O O . LEU A 1 193 ? 2.832 48.281 22.688 1 84 193 LEU A O 1
ATOM 1515 N N . LEU A 1 194 ? 3.799 47.125 21.125 1 91.81 194 LEU A N 1
ATOM 1516 C CA . LEU A 1 194 ? 5.117 47.688 21.344 1 91.81 194 LEU A CA 1
ATOM 1517 C C . LEU A 1 194 ? 5.152 49.156 20.844 1 91.81 194 LEU A C 1
ATOM 1519 O O . LEU A 1 194 ? 6.055 49.906 21.203 1 91.81 194 LEU A O 1
ATOM 1523 N N . SER A 1 195 ? 4.184 49.562 20.062 1 89.12 195 SER A N 1
ATOM 1524 C CA . SER A 1 195 ? 4.145 50.969 19.594 1 89.12 195 SER A CA 1
ATOM 1525 C C . SER A 1 195 ? 4.047 51.906 20.781 1 89.12 195 SER A C 1
ATOM 1527 O O . SER A 1 195 ? 4.668 53 20.766 1 89.12 195 SER A O 1
ATOM 1529 N N . GLY A 1 196 ? 3.342 51.531 21.828 1 86.31 196 GLY A N 1
ATOM 1530 C CA . GLY A 1 196 ? 3.229 52.344 23.016 1 86.31 196 GLY A CA 1
ATOM 1531 C C . GLY A 1 196 ? 4.543 52.531 23.75 1 86.31 196 GLY A C 1
ATOM 1532 O O . GLY A 1 196 ? 4.883 53.625 24.188 1 86.31 196 GLY A O 1
ATOM 1533 N N . PHE A 1 197 ? 5.289 51.5 23.781 1 91.06 197 PHE A N 1
ATOM 1534 C CA . PHE A 1 197 ? 6.566 51.562 24.484 1 91.06 197 PHE A CA 1
ATOM 1535 C C . PHE A 1 197 ? 7.609 52.312 23.656 1 91.06 197 PHE A C 1
ATOM 1537 O O . PHE A 1 197 ? 8.453 53 24.219 1 91.06 197 PHE A O 1
ATOM 1544 N N . LEU A 1 198 ? 7.555 52.219 22.406 1 93.62 198 LEU A N 1
ATOM 1545 C CA . LEU A 1 198 ? 8.477 52.969 21.547 1 93.62 198 LEU A CA 1
ATOM 1546 C C . LEU A 1 198 ? 8.242 54.469 21.641 1 93.62 198 LEU A C 1
ATOM 1548 O O . LEU A 1 198 ? 9.195 55.25 21.75 1 93.62 198 LEU A O 1
ATOM 1552 N N . MET A 1 199 ? 7.031 54.781 21.688 1 91.62 199 MET A N 1
ATOM 1553 C CA . MET A 1 199 ? 6.711 56.219 21.781 1 91.62 199 MET A CA 1
ATOM 1554 C C . MET A 1 199 ? 7.043 56.75 23.172 1 91.62 199 MET A C 1
ATOM 1556 O O . MET A 1 199 ? 7.379 57.938 23.312 1 91.62 199 MET A O 1
ATOM 1560 N N . GLN A 1 200 ? 7.004 55.875 24.156 1 88.94 200 GLN A N 1
ATOM 1561 C CA . GLN A 1 200 ? 7.434 56.281 25.484 1 88.94 200 GLN A CA 1
ATOM 1562 C C . GLN A 1 200 ? 8.914 56.656 25.484 1 88.94 200 GLN A C 1
ATOM 1564 O O . GLN A 1 200 ? 9.32 57.625 26.156 1 88.94 200 GLN A O 1
ATOM 1569 N N . LEU A 1 201 ? 9.641 55.969 24.812 1 92.25 201 LEU A N 1
ATOM 1570 C CA . LEU A 1 201 ? 11.062 56.281 24.703 1 92.25 201 LEU A CA 1
ATOM 1571 C C . LEU A 1 201 ? 11.273 57.531 23.859 1 92.25 201 LEU A C 1
ATOM 1573 O O . LEU A 1 201 ? 12.141 58.344 24.172 1 92.25 201 LEU A O 1
ATOM 1577 N N . TRP A 1 202 ? 10.484 57.719 22.844 1 93.62 202 TRP A N 1
ATOM 1578 C CA . TRP A 1 202 ? 10.578 58.875 21.984 1 93.62 202 TRP A CA 1
ATOM 1579 C C . TRP A 1 202 ? 10.172 60.125 22.734 1 93.62 202 TRP A C 1
ATOM 1581 O O . TRP A 1 202 ? 10.578 61.25 22.359 1 93.62 202 TRP A O 1
ATOM 1591 N N . THR A 1 203 ? 9.383 60.031 23.812 1 91.94 203 THR A N 1
ATOM 1592 C CA . THR A 1 203 ? 8.93 61.156 24.594 1 91.94 203 THR A CA 1
ATOM 1593 C C . THR A 1 203 ? 10.117 61.938 25.156 1 91.94 203 THR A C 1
ATOM 1595 O O . THR A 1 203 ? 10.062 63.156 25.297 1 91.94 203 THR A O 1
ATOM 1598 N N . TRP A 1 204 ? 11.211 61.281 25.375 1 91.56 204 TRP A N 1
ATOM 1599 C CA . TRP A 1 204 ? 12.398 61.969 25.891 1 91.56 204 TRP A CA 1
ATOM 1600 C C . TRP A 1 204 ? 12.992 62.906 24.859 1 91.56 204 TRP A C 1
ATOM 1602 O O . TRP A 1 204 ? 13.398 64 25.172 1 91.56 204 TRP A O 1
ATOM 1612 N N . LYS A 1 205 ? 13 62.5 23.672 1 91.62 205 LYS A N 1
ATOM 1613 C CA . LYS A 1 205 ? 13.508 63.344 22.609 1 91.62 205 LYS A CA 1
ATOM 1614 C C . LYS A 1 205 ? 12.578 64.562 22.375 1 91.62 205 LYS A C 1
ATOM 1616 O O . LYS A 1 205 ? 13.039 65.625 22.109 1 91.62 205 LYS A O 1
ATOM 1621 N N . THR A 1 206 ? 11.32 64.25 22.453 1 92 206 THR A N 1
ATOM 1622 C CA . THR A 1 206 ? 10.352 65.375 22.312 1 92 206 THR A CA 1
ATOM 1623 C C . THR A 1 206 ? 10.492 66.375 23.453 1 92 206 THR A C 1
ATOM 1625 O O . THR A 1 206 ? 10.398 67.562 23.234 1 92 206 THR A O 1
ATOM 1628 N N . ALA A 1 207 ? 10.719 65.875 24.625 1 90.69 207 ALA A N 1
ATOM 1629 C CA . ALA A 1 207 ? 10.914 66.75 25.781 1 90.69 207 ALA A CA 1
ATOM 1630 C C . ALA A 1 207 ? 12.156 67.625 25.609 1 90.69 207 ALA A C 1
ATOM 1632 O O . ALA A 1 207 ? 12.156 68.812 25.969 1 90.69 207 ALA A O 1
ATOM 1633 N N . GLN A 1 208 ? 13.133 67.062 25.062 1 90.31 208 GLN A N 1
ATOM 1634 C CA . GLN A 1 208 ? 14.352 67.812 24.797 1 90.31 208 GLN A CA 1
ATOM 1635 C C . GLN A 1 208 ? 14.086 68.938 23.797 1 90.31 208 GLN A C 1
ATOM 1637 O O . GLN A 1 208 ? 14.516 70.062 24 1 90.31 208 GLN A O 1
ATOM 1642 N N . SER A 1 209 ? 13.406 68.562 22.766 1 88.06 209 SER A N 1
ATOM 1643 C CA . SER A 1 209 ? 13.109 69.562 21.75 1 88.06 209 SER A CA 1
ATOM 1644 C C . SER A 1 209 ? 12.219 70.688 22.312 1 88.06 209 SER A C 1
ATOM 1646 O O . SER A 1 209 ? 12.352 71.875 21.922 1 88.06 209 SER A O 1
ATOM 1648 N N . MET A 1 210 ? 11.367 70.312 23.172 1 86.25 210 MET A N 1
ATOM 1649 C CA . MET A 1 210 ? 10.484 71.312 23.797 1 86.25 210 MET A CA 1
ATOM 1650 C C . MET A 1 210 ? 11.266 72.188 24.734 1 86.25 210 MET A C 1
ATOM 1652 O O . MET A 1 210 ? 11.039 73.438 24.781 1 86.25 210 MET A O 1
ATOM 1656 N N . ALA A 1 211 ? 12.125 71.688 25.5 1 83.12 211 ALA A N 1
ATOM 1657 C CA . ALA A 1 211 ? 12.953 72.438 26.422 1 83.12 211 ALA A CA 1
ATOM 1658 C C . ALA A 1 211 ? 13.852 73.438 25.656 1 83.12 211 ALA A C 1
ATOM 1660 O O . ALA A 1 211 ? 14.023 74.562 26.078 1 83.12 211 ALA A O 1
ATOM 1661 N N . GLU A 1 212 ? 14.336 73 24.609 1 83.44 212 GLU A N 1
ATOM 1662 C CA . GLU A 1 212 ? 15.203 73.875 23.797 1 83.44 212 GLU A CA 1
ATOM 1663 C C . GLU A 1 212 ? 14.398 75 23.109 1 83.44 212 GLU A C 1
ATOM 1665 O O . GLU A 1 212 ? 14.859 76.125 22.984 1 83.44 212 GLU A O 1
ATOM 1670 N N . ALA A 1 213 ? 13.227 74.625 22.672 1 80.62 213 ALA A N 1
ATOM 1671 C CA . ALA A 1 213 ? 12.367 75.625 22.016 1 80.62 213 ALA A CA 1
ATOM 1672 C C . ALA A 1 213 ? 11.906 76.688 23 1 80.62 213 ALA A C 1
ATOM 1674 O O . ALA A 1 213 ? 11.656 77.812 22.625 1 80.62 213 ALA A O 1
ATOM 1675 N N . SER A 1 214 ? 11.82 76.312 24.266 1 75.88 214 SER A N 1
ATOM 1676 C CA . SER A 1 214 ? 11.359 77.25 25.297 1 75.88 214 SER A CA 1
ATOM 1677 C C . SER A 1 214 ? 12.43 78.312 25.625 1 75.88 214 SER A C 1
ATOM 1679 O O . SER A 1 214 ? 12.117 79.375 26.156 1 75.88 214 SER A O 1
ATOM 1681 N N . LYS A 1 215 ? 13.602 78.062 25.297 1 69.88 215 LYS A N 1
ATOM 1682 C CA . LYS A 1 215 ? 14.695 79 25.578 1 69.88 215 LYS A CA 1
ATOM 1683 C C . LYS A 1 215 ? 14.891 80 24.438 1 69.88 215 LYS A C 1
ATOM 1685 O O . LYS A 1 215 ? 15.594 81 24.594 1 69.88 215 LYS A O 1
ATOM 1690 N N . LEU A 1 216 ? 14.242 79.625 23.406 1 67.88 216 LEU A N 1
ATOM 1691 C CA . LEU A 1 216 ? 14.391 80.562 22.25 1 67.88 216 LEU A CA 1
ATOM 1692 C C . LEU A 1 216 ? 13.477 81.75 22.391 1 67.88 216 LEU A C 1
ATOM 1694 O O . LEU A 1 216 ? 12.391 81.625 22.969 1 67.88 216 LEU A O 1
ATOM 1698 N N . PRO A 1 217 ? 14 82.938 22 1 58.69 217 PRO A N 1
ATOM 1699 C CA . PRO A 1 217 ? 13.211 84.125 22.172 1 58.69 217 PRO A CA 1
ATOM 1700 C C . PRO A 1 217 ? 11.922 84.125 21.344 1 58.69 217 PRO A C 1
ATOM 1702 O O . PRO A 1 217 ? 10.906 84.688 21.797 1 58.69 217 PRO A O 1
ATOM 1705 N N . LYS A 1 218 ? 11.953 83.562 20.047 1 57.5 218 LYS A N 1
ATOM 1706 C CA . LYS A 1 218 ? 10.75 83.562 19.219 1 57.5 218 LYS A CA 1
ATOM 1707 C C . LYS A 1 218 ? 9.969 82.25 19.484 1 57.5 218 LYS A C 1
ATOM 1709 O O . LYS A 1 218 ? 10.547 81.188 19.531 1 57.5 218 LYS A O 1
ATOM 1714 N N . GLY A 1 219 ? 8.859 82.312 20.094 1 60.97 219 GLY A N 1
ATOM 1715 C CA . GLY A 1 219 ? 8.008 81.188 20.5 1 60.97 219 GLY A CA 1
ATOM 1716 C C . GLY A 1 219 ? 7.395 80.438 19.312 1 60.97 219 GLY A C 1
ATOM 1717 O O . GLY A 1 219 ? 6.352 79.812 19.453 1 60.97 219 GLY A O 1
ATOM 1718 N N . ASP A 1 220 ? 8.016 80.438 18.094 1 62.88 220 ASP A N 1
ATOM 1719 C CA . ASP A 1 220 ? 7.414 79.875 16.891 1 62.88 220 ASP A CA 1
ATOM 1720 C C . ASP A 1 220 ? 7.527 78.375 16.906 1 62.88 220 ASP A C 1
ATOM 1722 O O . ASP A 1 220 ? 6.719 77.688 16.281 1 62.88 220 ASP A O 1
ATOM 1726 N N . GLU A 1 221 ? 8.398 77.875 17.781 1 75.31 221 GLU A N 1
ATOM 1727 C CA . GLU A 1 221 ? 8.617 76.438 17.75 1 75.31 221 GLU A CA 1
ATOM 1728 C C . GLU A 1 221 ? 7.859 75.75 18.875 1 75.31 221 GLU A C 1
ATOM 1730 O O . GLU A 1 221 ? 7.965 74.562 19.031 1 75.31 221 GLU A O 1
ATOM 1735 N N . LEU A 1 222 ? 7.164 76.562 19.562 1 78.62 222 LEU A N 1
ATOM 1736 C CA . LEU A 1 222 ? 6.324 75.938 20.609 1 78.62 222 LEU A CA 1
ATOM 1737 C C . LEU A 1 222 ? 4.926 75.625 20.062 1 78.62 222 LEU A C 1
ATOM 1739 O O . LEU A 1 222 ? 4.445 76.375 19.172 1 78.62 222 LEU A O 1
ATOM 1743 N N . PRO A 1 223 ? 4.344 74.562 20.438 1 81 223 PRO A N 1
ATOM 1744 C CA . PRO A 1 223 ? 3.029 74.125 19.922 1 81 223 PRO A CA 1
ATOM 1745 C C . PRO A 1 223 ? 1.901 75 20.469 1 81 223 PRO A C 1
ATOM 1747 O O . PRO A 1 223 ? 2.016 75.562 21.578 1 81 223 PRO A O 1
ATOM 1750 N N . THR A 1 224 ? 0.911 75.188 19.703 1 75.44 224 THR A N 1
ATOM 1751 C CA . THR A 1 224 ? -0.338 75.812 20.156 1 75.44 224 THR A CA 1
ATOM 1752 C C . THR A 1 224 ? -1.084 74.812 21.078 1 75.44 224 THR A C 1
ATOM 1754 O O . THR A 1 224 ? -0.741 73.688 21.156 1 75.44 224 THR A O 1
ATOM 1757 N N . PRO A 1 225 ? -1.989 75.312 21.906 1 75.06 225 PRO A N 1
ATOM 1758 C CA . PRO A 1 225 ? -2.723 74.438 22.797 1 75.06 225 PRO A CA 1
ATOM 1759 C C . PRO A 1 225 ? -3.34 73.25 22.047 1 75.06 225 PRO A C 1
ATOM 1761 O O . PRO A 1 225 ? -3.311 72.125 22.547 1 75.06 225 PRO A O 1
ATOM 1764 N N . TYR A 1 226 ? -3.881 73.438 20.906 1 77.94 226 TYR A N 1
ATOM 1765 C CA . TYR A 1 226 ? -4.43 72.375 20.125 1 77.94 226 TYR A CA 1
ATOM 1766 C C . TYR A 1 226 ? -3.324 71.375 19.656 1 77.94 226 TYR A C 1
ATOM 1768 O O . TYR A 1 226 ? -3.482 70.188 19.719 1 77.94 226 TYR A O 1
ATOM 1776 N N . GLN A 1 227 ? -2.217 71.938 19.188 1 83.25 227 GLN A N 1
ATOM 1777 C CA . GLN A 1 227 ? -1.083 71.125 18.75 1 83.25 227 GLN A CA 1
ATOM 1778 C C . GLN A 1 227 ? -0.483 70.375 19.906 1 83.25 227 GLN A C 1
ATOM 1780 O O . GLN A 1 227 ? 0.036 69.25 19.734 1 83.25 227 GLN A O 1
ATOM 1785 N N . LEU A 1 228 ? -0.575 70.938 21.094 1 84 228 LEU A N 1
ATOM 1786 C CA . LEU A 1 228 ? -0.08 70.25 22.281 1 84 228 LEU A CA 1
ATOM 1787 C C . LEU A 1 228 ? -0.933 69.062 22.594 1 84 228 LEU A C 1
ATOM 1789 O O . LEU A 1 228 ? -0.407 68 22.984 1 84 228 LEU A O 1
ATOM 1793 N N . SER A 1 229 ? -2.254 69.188 22.391 1 83.62 229 SER A N 1
ATOM 1794 C CA . SER A 1 229 ? -3.137 68.062 22.594 1 83.62 229 SER A CA 1
ATOM 1795 C C . SER A 1 229 ? -2.846 66.938 21.609 1 83.62 229 SER A C 1
ATOM 1797 O O . SER A 1 229 ? -2.902 65.75 21.953 1 83.62 229 SER A O 1
ATOM 1799 N N . LEU A 1 230 ? -2.521 67.25 20.375 1 86.06 230 LEU A N 1
ATOM 1800 C CA . LEU A 1 230 ? -2.17 66.25 19.375 1 86.06 230 LEU A CA 1
ATOM 1801 C C . LEU A 1 230 ? -0.841 65.625 19.703 1 86.06 230 LEU A C 1
ATOM 1803 O O . LEU A 1 230 ? -0.696 64.375 19.547 1 86.06 230 LEU A O 1
ATOM 1807 N N . LEU A 1 231 ? 0.083 66.438 20.156 1 89.06 231 LEU A N 1
ATOM 1808 C CA . LEU A 1 231 ? 1.406 65.875 20.484 1 89.06 231 LEU A CA 1
ATOM 1809 C C . LEU A 1 231 ? 1.322 64.875 21.625 1 89.06 231 LEU A C 1
ATOM 1811 O O . LEU A 1 231 ? 1.866 63.781 21.531 1 89.06 231 LEU A O 1
ATOM 1815 N N . ILE A 1 232 ? 0.587 65.188 22.703 1 86.94 232 ILE A N 1
ATOM 1816 C CA . ILE A 1 232 ? 0.472 64.312 23.844 1 86.94 232 ILE A CA 1
ATOM 1817 C C . ILE A 1 232 ? -0.286 63.062 23.453 1 86.94 232 ILE A C 1
ATOM 1819 O O . ILE A 1 232 ? 0.07 61.938 23.859 1 86.94 232 ILE A O 1
ATOM 1823 N N . GLY A 1 233 ? -1.317 63.219 22.625 1 86.19 233 GLY A N 1
ATOM 1824 C CA . GLY A 1 233 ? -2.037 62.062 22.125 1 86.19 233 GLY A CA 1
ATOM 1825 C C . GLY A 1 233 ? -1.167 61.125 21.297 1 86.19 233 GLY A C 1
ATOM 1826 O O . GLY A 1 233 ? -1.279 59.906 21.422 1 86.19 233 GLY A O 1
ATOM 1827 N N . MET A 1 234 ? -0.338 61.625 20.438 1 89.62 234 MET A N 1
ATOM 1828 C CA . MET A 1 234 ? 0.562 60.812 19.625 1 89.62 234 MET A CA 1
ATOM 1829 C C . MET A 1 234 ? 1.621 60.156 20.5 1 89.62 234 MET A C 1
ATOM 1831 O O . MET A 1 234 ? 2.016 59.031 20.234 1 89.62 234 MET A O 1
ATOM 1835 N N . LEU A 1 235 ? 2.086 60.844 21.547 1 89.56 235 LEU A N 1
ATOM 1836 C CA . LEU A 1 235 ? 3.076 60.25 22.438 1 89.56 235 LEU A CA 1
ATOM 1837 C C . LEU A 1 235 ? 2.477 59.094 23.219 1 89.56 235 LEU A C 1
ATOM 1839 O O . LEU A 1 235 ? 3.203 58.219 23.672 1 89.56 235 LEU A O 1
ATOM 1843 N N . LEU A 1 236 ? 1.178 59.094 23.344 1 83.38 236 LEU A N 1
ATOM 1844 C CA . LEU A 1 236 ? 0.485 57.969 23.953 1 83.38 236 LEU A CA 1
ATOM 1845 C C . LEU A 1 236 ? 0.156 56.875 22.922 1 83.38 236 LEU A C 1
ATOM 1847 O O . LEU A 1 236 ? -0.54 55.906 23.234 1 83.38 236 LEU A O 1
ATOM 1851 N N . ALA A 1 237 ? 0.622 57.031 21.75 1 85.12 237 ALA A N 1
ATOM 1852 C CA . ALA A 1 237 ? 0.522 56.062 20.641 1 85.12 237 ALA A CA 1
ATOM 1853 C C . ALA A 1 237 ? -0.932 55.844 20.25 1 85.12 237 ALA A C 1
ATOM 1855 O O . ALA A 1 237 ? -1.337 54.719 19.953 1 85.12 237 ALA A O 1
ATOM 1856 N N . SER A 1 238 ? -1.769 56.844 20.234 1 80.44 238 SER A N 1
ATOM 1857 C CA . SER A 1 238 ? -3.16 56.75 19.812 1 80.44 238 SER A CA 1
ATOM 1858 C C . SER A 1 238 ? -3.281 56.844 18.297 1 80.44 238 SER A C 1
ATOM 1860 O O . SER A 1 238 ? -2.906 57.875 17.703 1 80.44 238 SER A O 1
ATOM 1862 N N . PRO A 1 239 ? -3.832 55.875 17.672 1 79 239 PRO A N 1
ATOM 1863 C CA . PRO A 1 239 ? -3.971 55.938 16.219 1 79 239 PRO A CA 1
ATOM 1864 C C . PRO A 1 239 ? -4.918 57.062 15.766 1 79 239 PRO A C 1
ATOM 1866 O O . PRO A 1 239 ? -4.723 57.656 14.703 1 79 239 PRO A O 1
ATOM 1869 N N . ASP A 1 240 ? -5.863 57.406 16.562 1 76 240 ASP A N 1
ATOM 1870 C CA . ASP A 1 240 ? -6.816 58.438 16.219 1 76 240 ASP A CA 1
ATOM 1871 C C . ASP A 1 240 ? -6.141 59.812 16.172 1 76 240 ASP A C 1
ATOM 1873 O O . ASP A 1 240 ? -6.473 60.656 15.344 1 76 240 ASP A O 1
ATOM 1877 N N . ARG A 1 241 ? -5.238 60 17.062 1 82.19 241 ARG A N 1
ATOM 1878 C CA . ARG A 1 241 ? -4.535 61.281 17.094 1 82.19 241 ARG A CA 1
ATOM 1879 C C . ARG A 1 241 ? -3.602 61.406 15.891 1 82.19 241 ARG A C 1
ATOM 1881 O O . ARG A 1 241 ? -3.396 62.5 15.383 1 82.19 241 ARG A O 1
ATOM 1888 N N . LEU A 1 242 ? -3.086 60.281 15.492 1 85.62 242 LEU A N 1
ATOM 1889 C CA . LEU A 1 242 ? -2.277 60.312 14.273 1 85.62 242 LEU A CA 1
ATOM 1890 C C . LEU A 1 242 ? -3.137 60.688 13.07 1 85.62 242 LEU A C 1
ATOM 1892 O O . LEU A 1 242 ? -2.727 61.469 12.219 1 85.62 242 LEU A O 1
ATOM 1896 N N . ARG A 1 243 ? -4.289 60.094 12.969 1 82.12 243 ARG A N 1
ATOM 1897 C CA . ARG A 1 243 ? -5.195 60.406 11.867 1 82.12 243 ARG A CA 1
ATOM 1898 C C . ARG A 1 243 ? -5.574 61.906 11.883 1 82.12 243 ARG A C 1
ATOM 1900 O O . ARG A 1 243 ? -5.594 62.562 10.836 1 82.12 243 ARG A O 1
ATOM 1907 N N . ARG A 1 244 ? -5.816 62.438 13.078 1 80.56 244 ARG A N 1
ATOM 1908 C CA . ARG A 1 244 ? -6.18 63.844 13.195 1 80.56 244 ARG A CA 1
ATOM 1909 C C . ARG A 1 244 ? -5.004 64.75 12.844 1 80.56 244 ARG A C 1
ATOM 1911 O O . ARG A 1 244 ? -5.188 65.812 12.234 1 80.56 244 ARG A O 1
ATOM 1918 N N . TYR A 1 245 ? -3.912 64.25 13.25 1 86.06 245 TYR A N 1
ATOM 1919 C CA . TYR A 1 245 ? -2.725 65.062 12.898 1 86.06 245 TYR A CA 1
ATOM 1920 C C . TYR A 1 245 ? -2.545 65.125 11.391 1 86.06 245 TYR A C 1
ATOM 1922 O O . TYR A 1 245 ? -2.252 66.188 10.844 1 86.06 245 TYR A O 1
ATOM 1930 N N . VAL A 1 246 ? -2.742 64 10.711 1 85.12 246 VAL A N 1
ATOM 1931 C CA . VAL A 1 246 ? -2.59 63.969 9.258 1 85.12 246 VAL A CA 1
ATOM 1932 C C . VAL A 1 246 ? -3.656 64.875 8.609 1 85.12 246 VAL A C 1
ATOM 1934 O O . VAL A 1 246 ? -3.369 65.562 7.668 1 85.12 246 VAL A O 1
ATOM 1937 N N . SER A 1 247 ? -4.887 64.812 9.172 1 81.81 247 SER A N 1
ATOM 1938 C CA . SER A 1 247 ? -5.953 65.625 8.656 1 81.81 247 SER A CA 1
ATOM 1939 C C . SER A 1 247 ? -5.656 67.125 8.906 1 81.81 247 SER A C 1
ATOM 1941 O O . SER A 1 247 ? -5.906 67.938 8.047 1 81.81 247 SER A O 1
ATOM 1943 N N . TYR A 1 248 ? -5.113 67.375 10.164 1 80.06 248 TYR A N 1
ATOM 1944 C CA . TYR A 1 248 ? -4.73 68.75 10.516 1 80.06 248 TYR A CA 1
ATOM 1945 C C . TYR A 1 248 ? -3.66 69.25 9.57 1 80.06 248 TYR A C 1
ATOM 1947 O O . TYR A 1 248 ? -3.734 70.438 9.109 1 80.06 248 TYR A O 1
ATOM 1955 N N . ARG A 1 249 ? -2.787 68.5 9.148 1 79.94 249 ARG A N 1
ATOM 1956 C CA . ARG A 1 249 ? -1.691 68.938 8.273 1 79.94 249 ARG A CA 1
ATOM 1957 C C . ARG A 1 249 ? -2.174 69.062 6.836 1 79.94 249 ARG A C 1
ATOM 1959 O O . ARG A 1 249 ? -1.753 70 6.145 1 79.94 249 ARG A O 1
ATOM 1966 N N . CYS A 1 250 ? -2.984 68.25 6.477 1 73.75 250 CYS A N 1
ATOM 1967 C CA . CYS A 1 250 ? -3.482 68.312 5.105 1 73.75 250 CYS A CA 1
ATOM 1968 C C . CYS A 1 250 ? -4.426 69.5 4.93 1 73.75 250 CYS A C 1
ATOM 1970 O O . CYS A 1 250 ? -4.387 70.188 3.908 1 73.75 250 CYS A O 1
ATOM 1972 N N . PHE A 1 251 ? -5.32 69.688 5.887 1 63.31 251 PHE A N 1
ATOM 1973 C CA . PHE A 1 251 ? -6.281 70.812 5.777 1 63.31 251 PHE A CA 1
ATOM 1974 C C . PHE A 1 251 ? -5.594 72.125 5.965 1 63.31 251 PHE A C 1
ATOM 1976 O O . PHE A 1 251 ? -6.008 73.125 5.379 1 63.31 251 PHE A O 1
ATOM 1983 N N . ARG A 1 252 ? -4.602 72.25 6.836 1 60.44 252 ARG A N 1
ATOM 1984 C CA . ARG A 1 252 ? -3.834 73.438 7.031 1 60.44 252 ARG A CA 1
ATOM 1985 C C . ARG A 1 252 ? -3.164 73.875 5.734 1 60.44 252 ARG A C 1
ATOM 1987 O O . ARG A 1 252 ? -3.061 75.125 5.457 1 60.44 252 ARG A O 1
ATOM 1994 N N . ARG A 1 253 ? -2.648 73 5.086 1 54.59 253 ARG A N 1
ATOM 1995 C CA . ARG A 1 253 ? -2.016 73.375 3.822 1 54.59 253 ARG A CA 1
ATOM 1996 C C . ARG A 1 253 ? -2.99 74.062 2.914 1 54.59 253 ARG A C 1
ATOM 1998 O O . ARG A 1 253 ? -2.578 74.875 2.078 1 54.59 253 ARG A O 1
ATOM 2005 N N . GLN A 1 254 ? -4.223 73.875 3.197 1 50.38 254 GLN A N 1
ATOM 2006 C CA . GLN A 1 254 ? -5.199 74.562 2.346 1 50.38 254 GLN A CA 1
ATOM 2007 C C . GLN A 1 254 ? -5.527 75.938 2.875 1 50.38 254 GLN A C 1
ATOM 2009 O O . GLN A 1 254 ? -5.941 76.812 2.115 1 50.38 254 GLN A O 1
ATOM 2014 N N . ARG A 1 255 ? -5.336 76.125 4.301 1 52.06 255 ARG A N 1
ATOM 2015 C CA . ARG A 1 255 ? -5.707 77.375 4.836 1 52.06 255 ARG A CA 1
ATOM 2016 C C . ARG A 1 255 ? -4.48 78.312 4.992 1 52.06 255 ARG A C 1
ATOM 2018 O O . ARG A 1 255 ? -3.445 77.875 5.496 1 52.06 255 ARG A O 1
ATOM 2025 N N . LYS A 1 256 ? -4.215 79.312 4.129 1 49.12 256 LYS A N 1
ATOM 2026 C CA . LYS A 1 256 ? -3.123 80.312 4.02 1 49.12 256 LYS A CA 1
ATOM 2027 C C . LYS A 1 256 ? -2.652 80.75 5.395 1 49.12 256 LYS A C 1
ATOM 2029 O O . LYS A 1 256 ? -1.478 81.062 5.582 1 49.12 256 LYS A O 1
ATOM 2034 N N . GLN A 1 257 ? -3.572 81 6.48 1 48.72 257 GLN A N 1
ATOM 2035 C CA . GLN A 1 257 ? -3.199 81.75 7.695 1 48.72 257 GLN A CA 1
ATOM 2036 C C . GLN A 1 257 ? -3.004 80.75 8.867 1 48.72 257 GLN A C 1
ATOM 2038 O O . GLN A 1 257 ? -3.01 81.188 10.023 1 48.72 257 GLN A O 1
ATOM 2043 N N . ALA A 1 258 ? -2.762 79.562 8.672 1 55 258 ALA A N 1
ATOM 2044 C CA . ALA A 1 258 ? -2.719 78.625 9.805 1 55 258 ALA A CA 1
ATOM 2045 C C . ALA A 1 258 ? -1.33 78.625 10.438 1 55 258 ALA A C 1
ATOM 2047 O O . ALA A 1 258 ? -0.322 78.75 9.75 1 55 258 ALA A O 1
ATOM 2048 N N . PRO A 1 259 ? -1.317 78.688 11.922 1 60.53 259 PRO A N 1
ATOM 2049 C CA . PRO A 1 259 ? -0.027 78.688 12.609 1 60.53 259 PRO A CA 1
ATOM 2050 C C . PRO A 1 259 ? 0.906 77.562 12.156 1 60.53 259 PRO A C 1
ATOM 2052 O O . PRO A 1 259 ? 0.444 76.5 11.805 1 60.53 259 PRO A O 1
ATOM 2055 N N . ARG A 1 260 ? 2.133 77.938 11.82 1 66.31 260 ARG A N 1
ATOM 2056 C CA . ARG A 1 260 ? 3.15 77 11.359 1 66.31 260 ARG A CA 1
ATOM 2057 C C . ARG A 1 260 ? 3.305 75.875 12.328 1 66.31 260 ARG A C 1
ATOM 2059 O O . ARG A 1 260 ? 3.299 76.062 13.547 1 66.31 260 ARG A O 1
ATOM 2066 N N . SER A 1 261 ? 3.16 74.562 11.867 1 74.94 261 SER A N 1
ATOM 2067 C CA . SER A 1 261 ? 3.377 73.375 12.68 1 74.94 261 SER A CA 1
ATOM 2068 C C . SER A 1 261 ? 4.84 73.25 13.102 1 74.94 261 SER A C 1
ATOM 2070 O O . SER A 1 261 ? 5.738 73.312 12.258 1 74.94 261 SER A O 1
ATOM 2072 N N . PRO A 1 262 ? 5.059 73.25 14.391 1 81.94 262 PRO A N 1
ATOM 2073 C CA . PRO A 1 262 ? 6.445 73.125 14.852 1 81.94 262 PRO A CA 1
ATOM 2074 C C . PRO A 1 262 ? 7.082 71.812 14.43 1 81.94 262 PRO A C 1
ATOM 2076 O O . PRO A 1 262 ? 6.371 70.875 14.094 1 81.94 262 PRO A O 1
ATOM 2079 N N . ARG A 1 263 ? 8.32 71.75 14.281 1 86.06 263 ARG A N 1
ATOM 2080 C CA . ARG A 1 263 ? 9.094 70.625 13.875 1 86.06 263 ARG A CA 1
ATOM 2081 C C . ARG A 1 263 ? 8.883 69.438 14.836 1 86.06 263 ARG A C 1
ATOM 2083 O O . ARG A 1 263 ? 8.961 68.25 14.438 1 86.06 263 ARG A O 1
ATOM 2090 N N . LEU A 1 264 ? 8.523 69.75 16.125 1 87.69 264 LEU A N 1
ATOM 2091 C CA . LEU A 1 264 ? 8.328 68.688 17.141 1 87.69 264 LEU A CA 1
ATOM 2092 C C . LEU A 1 264 ? 7.117 67.812 16.812 1 87.69 264 LEU A C 1
ATOM 2094 O O . LEU A 1 264 ? 7.133 66.625 17.031 1 87.69 264 LEU A O 1
ATOM 2098 N N . LEU A 1 265 ? 6.113 68.375 16.234 1 88.69 265 LEU A N 1
ATOM 2099 C CA . LEU A 1 265 ? 4.91 67.625 15.875 1 88.69 265 LEU A CA 1
ATOM 2100 C C . LEU A 1 265 ? 5.172 66.75 14.688 1 88.69 265 LEU A C 1
ATOM 2102 O O . LEU A 1 265 ? 4.688 65.625 14.648 1 88.69 265 LEU A O 1
ATOM 2106 N N . LEU A 1 266 ? 5.949 67.25 13.727 1 89.56 266 LEU A N 1
ATOM 2107 C CA . LEU A 1 266 ? 6.305 66.438 12.562 1 89.56 266 LEU A CA 1
ATOM 2108 C C . LEU A 1 266 ? 7.145 65.188 12.977 1 89.56 266 LEU A C 1
ATOM 2110 O O . LEU A 1 266 ? 6.938 64.125 12.469 1 89.56 266 LEU A O 1
ATOM 2114 N N . GLN A 1 267 ? 8.062 65.375 13.906 1 92.38 267 GLN A N 1
ATOM 2115 C CA . GLN A 1 267 ? 8.938 64.312 14.344 1 92.38 267 GLN A CA 1
ATOM 2116 C C . GLN A 1 267 ? 8.148 63.219 15.102 1 92.38 267 GLN A C 1
ATOM 2118 O O . GLN A 1 267 ? 8.375 62.031 14.922 1 92.38 267 GLN A O 1
ATOM 2123 N N . ALA A 1 268 ? 7.242 63.688 15.891 1 92.38 268 ALA A N 1
ATOM 2124 C CA . ALA A 1 268 ? 6.414 62.719 16.625 1 92.38 268 ALA A CA 1
ATOM 2125 C C . ALA A 1 268 ? 5.496 61.969 15.688 1 92.38 268 ALA A C 1
ATOM 2127 O O . ALA A 1 268 ? 5.32 60.75 15.836 1 92.38 268 ALA A O 1
ATOM 2128 N N . GLY A 1 269 ? 4.914 62.656 14.695 1 91.12 269 GLY A N 1
ATOM 2129 C CA . GLY A 1 269 ? 4.082 62 13.703 1 91.12 269 GLY A CA 1
ATOM 2130 C C . GLY A 1 269 ? 4.844 61 12.859 1 91.12 269 GLY A C 1
ATOM 2131 O O . GLY A 1 269 ? 4.336 59.906 12.562 1 91.12 269 GLY A O 1
ATOM 2132 N N . LEU A 1 270 ? 6.012 61.312 12.492 1 93.06 270 LEU A N 1
ATOM 2133 C CA . LEU A 1 270 ? 6.84 60.438 11.695 1 93.06 270 LEU A CA 1
ATOM 2134 C C . LEU A 1 270 ? 7.234 59.188 12.5 1 93.06 270 LEU A C 1
ATOM 2136 O O . LEU A 1 270 ? 7.223 58.062 11.984 1 93.06 270 LEU A O 1
ATOM 2140 N N . MET A 1 271 ? 7.582 59.375 13.758 1 93.81 271 MET A N 1
ATOM 2141 C CA . MET A 1 271 ? 7.961 58.25 14.586 1 93.81 271 MET A CA 1
ATOM 2142 C C . MET A 1 271 ? 6.781 57.312 14.797 1 93.81 271 MET A C 1
ATOM 2144 O O . MET A 1 271 ? 6.934 56.062 14.727 1 93.81 271 MET A O 1
ATOM 2148 N N . LEU A 1 272 ? 5.664 57.875 15.062 1 94.06 272 LEU A N 1
ATOM 2149 C CA . LEU A 1 272 ? 4.477 57.031 15.203 1 94.06 272 LEU A CA 1
ATOM 2150 C C . LEU A 1 272 ? 4.148 56.344 13.891 1 94.06 272 LEU A C 1
ATOM 2152 O O . LEU A 1 272 ? 3.734 55.156 13.891 1 94.06 272 LEU A O 1
ATOM 2156 N N . GLY A 1 273 ? 4.27 57 12.75 1 92.38 273 GLY A N 1
ATOM 2157 C CA . GLY A 1 273 ? 4.102 56.406 11.445 1 92.38 273 GLY A CA 1
ATOM 2158 C C . GLY A 1 273 ? 5.035 55.219 11.219 1 92.38 273 GLY A C 1
ATOM 2159 O O . GLY A 1 273 ? 4.621 54.188 10.703 1 92.38 273 GLY A O 1
ATOM 2160 N N . VAL A 1 274 ? 6.246 55.375 11.641 1 94.19 274 VAL A N 1
ATOM 2161 C CA . VAL A 1 274 ? 7.223 54.281 11.516 1 94.19 274 VAL A CA 1
ATOM 2162 C C . VAL A 1 274 ? 6.797 53.094 12.391 1 94.19 274 VAL A C 1
ATOM 2164 O O . VAL A 1 274 ? 6.918 51.938 11.977 1 94.19 274 VAL A O 1
ATOM 2167 N N . CYS A 1 275 ? 6.316 53.344 13.594 1 93.56 275 CYS A N 1
ATOM 2168 C CA . CYS A 1 275 ? 5.848 52.281 14.469 1 93.56 275 CYS A CA 1
ATOM 2169 C C . CYS A 1 275 ? 4.711 51.5 13.812 1 93.56 275 CYS A C 1
ATOM 2171 O O . CYS A 1 275 ? 4.707 50.281 13.828 1 93.56 275 CYS A O 1
ATOM 2173 N N . PHE A 1 276 ? 3.83 52.156 13.172 1 92.25 276 PHE A N 1
ATOM 2174 C CA . PHE A 1 276 ? 2.705 51.5 12.531 1 92.25 276 PHE A CA 1
ATOM 2175 C C . PHE A 1 276 ? 3.156 50.75 11.273 1 92.25 276 PHE A C 1
ATOM 2177 O O . PHE A 1 276 ? 2.619 49.688 10.945 1 92.25 276 PHE A O 1
ATOM 2184 N N . LEU A 1 277 ? 4.047 51.375 10.586 1 94.44 277 LEU A N 1
ATOM 2185 C CA . LEU A 1 277 ? 4.602 50.656 9.43 1 94.44 277 LEU A CA 1
ATOM 2186 C C . LEU A 1 277 ? 5.277 49.375 9.852 1 94.44 277 LEU A C 1
ATOM 2188 O O . LEU A 1 277 ? 5.098 48.344 9.195 1 94.44 277 LEU A O 1
ATOM 2192 N N . MET A 1 278 ? 6.031 49.375 10.914 1 95.81 278 MET A N 1
ATOM 2193 C CA . MET A 1 278 ? 6.684 48.188 11.422 1 95.81 278 MET A CA 1
ATOM 2194 C C . MET A 1 278 ? 5.652 47.156 11.852 1 95.81 278 MET A C 1
ATOM 2196 O O . MET A 1 278 ? 5.816 45.969 11.578 1 95.81 278 MET A O 1
ATOM 2200 N N . ALA A 1 279 ? 4.645 47.531 12.406 1 93.69 279 ALA A N 1
ATOM 2201 C CA . ALA A 1 279 ? 3.58 46.625 12.805 1 93.69 279 ALA A CA 1
ATOM 2202 C C . ALA A 1 279 ? 2.908 46 11.586 1 93.69 279 ALA A C 1
ATOM 2204 O O . ALA A 1 279 ? 2.582 44.812 11.586 1 93.69 279 ALA A O 1
ATOM 2205 N N . THR A 1 280 ? 2.672 46.812 10.578 1 94.06 280 THR A N 1
ATOM 2206 C CA . THR A 1 280 ? 2.074 46.281 9.352 1 94.06 280 THR A CA 1
ATOM 2207 C C . THR A 1 280 ? 3.008 45.312 8.664 1 94.06 280 THR A C 1
ATOM 2209 O O . THR A 1 280 ? 2.557 44.281 8.117 1 94.06 280 THR A O 1
ATOM 2212 N N . LEU A 1 281 ? 4.223 45.594 8.703 1 96.44 281 LEU A N 1
ATOM 2213 C CA . LEU A 1 281 ? 5.188 44.656 8.133 1 96.44 281 LEU A CA 1
ATOM 2214 C C . LEU A 1 281 ? 5.195 43.344 8.898 1 96.44 281 LEU A C 1
ATOM 2216 O O . LEU A 1 281 ? 5.273 42.281 8.297 1 96.44 281 LEU A O 1
ATOM 2220 N N . MET A 1 282 ? 5.145 43.406 10.188 1 96 282 MET A N 1
ATOM 2221 C CA . MET A 1 282 ? 5.066 42.219 11 1 96 282 MET A CA 1
ATOM 2222 C C . MET A 1 282 ? 3.801 41.406 10.68 1 96 282 MET A C 1
ATOM 2224 O O . MET A 1 282 ? 3.842 40.188 10.57 1 96 282 MET A O 1
ATOM 2228 N N . PHE A 1 283 ? 2.748 42.094 10.469 1 94.44 283 PHE A N 1
ATOM 2229 C CA . PHE A 1 283 ? 1.488 41.469 10.094 1 94.44 283 PHE A CA 1
ATOM 2230 C C . PHE A 1 283 ? 1.608 40.781 8.734 1 94.44 283 PHE A C 1
ATOM 2232 O O . PHE A 1 283 ? 1.117 39.656 8.547 1 94.44 283 PHE A O 1
ATOM 2239 N N . SER A 1 284 ? 2.207 41.438 7.84 1 95.88 284 SER A N 1
ATOM 2240 C CA . SER A 1 284 ? 2.41 40.875 6.512 1 95.88 284 SER A CA 1
ATOM 2241 C C . SER A 1 284 ? 3.291 39.625 6.578 1 95.88 284 SER A C 1
ATOM 2243 O O . SER A 1 284 ? 3.021 38.625 5.902 1 95.88 284 SER A O 1
ATOM 2245 N N . ALA A 1 285 ? 4.285 39.719 7.359 1 96.44 285 ALA A N 1
ATOM 2246 C CA . ALA A 1 285 ? 5.164 38.562 7.523 1 96.44 285 ALA A CA 1
ATOM 2247 C C . ALA A 1 285 ? 4.41 37.375 8.117 1 96.44 285 ALA A C 1
ATOM 2249 O O . ALA A 1 285 ? 4.555 36.25 7.648 1 96.44 285 ALA A O 1
ATOM 2250 N N . ASP A 1 286 ? 3.699 37.594 9.125 1 95.38 286 ASP A N 1
ATOM 2251 C CA . ASP A 1 286 ? 2.883 36.562 9.766 1 95.38 286 ASP A CA 1
ATOM 2252 C C . ASP A 1 286 ? 1.905 35.938 8.773 1 95.38 286 ASP A C 1
ATOM 2254 O O . ASP A 1 286 ? 1.747 34.719 8.727 1 95.38 286 ASP A O 1
ATOM 2258 N N . THR A 1 287 ? 1.235 36.75 7.973 1 95.25 287 THR A N 1
ATOM 2259 C CA . THR A 1 287 ? 0.291 36.281 6.965 1 95.25 287 THR A CA 1
ATOM 2260 C C . THR A 1 287 ? 0.995 35.406 5.938 1 95.25 287 THR A C 1
ATOM 2262 O O . THR A 1 287 ? 0.462 34.375 5.523 1 95.25 287 THR A O 1
ATOM 2265 N N . LEU A 1 288 ? 2.133 35.844 5.586 1 95.75 288 LEU A N 1
ATOM 2266 C CA . LEU A 1 288 ? 2.893 35.062 4.605 1 95.75 288 LEU A CA 1
ATOM 2267 C C . LEU A 1 288 ? 3.264 33.688 5.164 1 95.75 288 LEU A C 1
ATOM 2269 O O . LEU A 1 288 ? 3.195 32.688 4.453 1 95.75 288 LEU A O 1
ATOM 2273 N N . VAL A 1 289 ? 3.658 33.594 6.379 1 95.75 289 VAL A N 1
ATOM 2274 C CA . VAL A 1 289 ? 4.023 32.312 6.992 1 95.75 289 VAL A CA 1
ATOM 2275 C C . VAL A 1 289 ? 2.797 31.406 7.07 1 95.75 289 VAL A C 1
ATOM 2277 O O . VAL A 1 289 ? 2.879 30.219 6.77 1 95.75 289 VAL A O 1
ATOM 2280 N N . HIS A 1 290 ? 1.654 31.953 7.426 1 94.56 290 HIS A N 1
ATOM 2281 C CA . HIS A 1 290 ? 0.427 31.172 7.508 1 94.56 290 HIS A CA 1
ATOM 2282 C C . HIS A 1 290 ? 0.033 30.625 6.141 1 94.56 290 HIS A C 1
ATOM 2284 O O . HIS A 1 290 ? -0.403 29.469 6.031 1 94.56 290 HIS A O 1
ATOM 2290 N N . TYR A 1 291 ? 0.25 31.359 5.18 1 92.94 291 TYR A N 1
ATOM 2291 C CA . TYR A 1 291 ? -0.184 31 3.836 1 92.94 291 TYR A CA 1
ATOM 2292 C C . TYR A 1 291 ? 0.757 29.969 3.221 1 92.94 291 TYR A C 1
ATOM 2294 O O . TYR A 1 291 ? 0.324 29.094 2.471 1 92.94 291 TYR A O 1
ATOM 2302 N N . THR A 1 292 ? 1.966 29.984 3.502 1 93.69 292 THR A N 1
ATOM 2303 C CA . THR A 1 292 ? 2.945 29.141 2.816 1 93.69 292 THR A CA 1
ATOM 2304 C C . THR A 1 292 ? 3.227 27.875 3.613 1 93.69 292 THR A C 1
ATOM 2306 O O . THR A 1 292 ? 3.848 26.938 3.104 1 93.69 292 THR A O 1
ATOM 2309 N N . THR A 1 293 ? 2.842 27.906 4.812 1 94.06 293 THR A N 1
ATOM 2310 C CA . THR A 1 293 ? 3.084 26.719 5.621 1 94.06 293 THR A CA 1
ATOM 2311 C C . THR A 1 293 ? 2.012 25.656 5.371 1 94.06 293 THR A C 1
ATOM 2313 O O . THR A 1 293 ? 0.816 25.953 5.449 1 94.06 293 THR A O 1
ATOM 2316 N N . GLU A 1 294 ? 2.428 24.484 5.016 1 92 294 GLU A N 1
ATOM 2317 C CA . GLU A 1 294 ? 1.526 23.375 4.738 1 92 294 GLU A CA 1
ATOM 2318 C C . GLU A 1 294 ? 2.051 22.078 5.344 1 92 294 GLU A C 1
ATOM 2320 O O . GLU A 1 294 ? 3.262 21.875 5.422 1 92 294 GLU A O 1
ATOM 2325 N N . THR A 1 295 ? 1.086 21.328 5.793 1 94.06 295 THR A N 1
ATOM 2326 C CA . THR A 1 295 ? 1.459 20 6.277 1 94.06 295 THR A CA 1
ATOM 2327 C C . THR A 1 295 ? 1.471 18.984 5.133 1 94.06 295 THR A C 1
ATOM 2329 O O . THR A 1 295 ? 0.517 18.906 4.355 1 94.06 295 THR A O 1
ATOM 2332 N N . VAL A 1 296 ? 2.557 18.281 5.023 1 90.94 296 VAL A N 1
ATOM 2333 C CA . VAL A 1 296 ? 2.695 17.312 3.941 1 90.94 296 VAL A CA 1
ATOM 2334 C C . VAL A 1 296 ? 3.174 15.984 4.508 1 90.94 296 VAL A C 1
ATOM 2336 O O . VAL A 1 296 ? 3.758 15.93 5.59 1 90.94 296 VAL A O 1
ATOM 2339 N N . GLN A 1 297 ? 2.854 14.992 3.756 1 90.12 297 GLN A N 1
ATOM 2340 C CA . GLN A 1 297 ? 3.4 13.68 4.066 1 90.12 297 GLN A CA 1
ATOM 2341 C C . GLN A 1 297 ? 4.828 13.539 3.549 1 90.12 297 GLN A C 1
ATOM 2343 O O . GLN A 1 297 ? 5.113 13.875 2.396 1 90.12 297 GLN A O 1
ATOM 2348 N N . TYR A 1 298 ? 5.766 13.148 4.426 1 89.19 298 TYR A N 1
ATOM 2349 C CA . TYR A 1 298 ? 7.18 13.023 4.098 1 89.19 298 TYR A CA 1
ATOM 2350 C C . TYR A 1 298 ? 7.738 11.688 4.574 1 89.19 298 TYR A C 1
ATOM 2352 O O . TYR A 1 298 ? 7.441 11.25 5.688 1 89.19 298 TYR A O 1
ATOM 2360 N N . ASP A 1 299 ? 8.445 11.047 3.658 1 89.12 299 ASP A N 1
ATOM 2361 C CA . ASP A 1 299 ? 9.156 9.82 4.016 1 89.12 299 ASP A CA 1
ATOM 2362 C C . ASP A 1 299 ? 10.609 10.109 4.359 1 89.12 299 ASP A C 1
ATOM 2364 O O . ASP A 1 299 ? 11.414 10.406 3.471 1 89.12 299 ASP A O 1
ATOM 2368 N N . GLN A 1 300 ? 10.961 10.016 5.645 1 89.75 300 GLN A N 1
ATOM 2369 C CA . GLN A 1 300 ? 12.352 10.211 6.047 1 89.75 300 GLN A CA 1
ATOM 2370 C C . GLN A 1 300 ? 13.18 8.953 5.777 1 89.75 300 GLN A C 1
ATOM 2372 O O . GLN A 1 300 ? 12.836 7.867 6.254 1 89.75 300 GLN A O 1
ATOM 2377 N N . VAL A 1 301 ? 14.305 9.164 5.059 1 90.81 301 VAL A N 1
ATOM 2378 C CA . VAL A 1 301 ? 15.148 8.039 4.668 1 90.81 301 VAL A CA 1
ATOM 2379 C C . VAL A 1 301 ? 16.281 7.875 5.676 1 90.81 301 VAL A C 1
ATOM 2381 O O . VAL A 1 301 ? 16.953 8.852 6.039 1 90.81 301 VAL A O 1
ATOM 2384 N N . ARG A 1 302 ? 16.438 6.75 6.207 1 89.94 302 ARG A N 1
ATOM 2385 C CA . ARG A 1 302 ? 17.547 6.379 7.078 1 89.94 302 ARG A CA 1
ATOM 2386 C C . ARG A 1 302 ? 18.359 5.242 6.473 1 89.94 302 ARG A C 1
ATOM 2388 O O . ARG A 1 302 ? 17.828 4.172 6.18 1 89.94 302 ARG A O 1
ATOM 2395 N N . VAL A 1 303 ? 19.609 5.473 6.309 1 92.5 303 VAL A N 1
ATOM 2396 C CA . VAL A 1 303 ? 20.484 4.43 5.793 1 92.5 303 VAL A CA 1
ATOM 2397 C C . VAL A 1 303 ? 20.828 3.439 6.906 1 92.5 303 VAL A C 1
ATOM 2399 O O . VAL A 1 303 ? 21.297 3.836 7.973 1 92.5 303 VAL A O 1
ATOM 2402 N N . ASP A 1 304 ? 20.578 2.234 6.652 1 91.19 304 ASP A N 1
ATOM 2403 C CA . ASP A 1 304 ? 20.75 1.219 7.684 1 91.19 304 ASP A CA 1
ATOM 2404 C C . ASP A 1 304 ? 22.188 0.707 7.707 1 91.19 304 ASP A C 1
ATOM 2406 O O . ASP A 1 304 ? 22.797 0.514 6.656 1 91.19 304 ASP A O 1
ATOM 2410 N N . SER A 1 305 ? 22.672 0.5 8.953 1 88.5 305 SER A N 1
ATOM 2411 C CA . SER A 1 305 ? 24 -0.091 9.117 1 88.5 305 SER A CA 1
ATOM 2412 C C . SER A 1 305 ? 23.938 -1.614 9.062 1 88.5 305 SER A C 1
ATOM 2414 O O . SER A 1 305 ? 24.859 -2.26 8.555 1 88.5 305 SER A O 1
ATOM 2416 N N . THR A 1 306 ? 22.859 -2.1 9.609 1 90.38 306 THR A N 1
ATOM 2417 C CA . THR A 1 306 ? 22.641 -3.535 9.5 1 90.38 306 THR A CA 1
ATOM 2418 C C . THR A 1 306 ? 21.688 -3.848 8.352 1 90.38 306 THR A C 1
ATOM 2420 O O . THR A 1 306 ? 20.625 -3.238 8.234 1 90.38 306 THR A O 1
ATOM 2423 N N . VAL A 1 307 ? 22.266 -4.754 7.523 1 91.5 307 VAL A N 1
ATOM 2424 C CA . VAL A 1 307 ? 21.484 -5.027 6.316 1 91.5 307 VAL A CA 1
ATOM 2425 C C . VAL A 1 307 ? 20.875 -6.418 6.402 1 91.5 307 VAL A C 1
ATOM 2427 O O . VAL A 1 307 ? 21.422 -7.312 7.051 1 91.5 307 VAL A O 1
ATOM 2430 N N . GLN A 1 308 ? 19.719 -6.539 5.93 1 93.94 308 GLN A N 1
ATOM 2431 C CA . GLN A 1 308 ? 19.047 -7.828 5.832 1 93.94 308 GLN A CA 1
ATOM 2432 C C . GLN A 1 308 ? 19.656 -8.68 4.719 1 93.94 308 GLN A C 1
ATOM 2434 O O . GLN A 1 308 ? 20.547 -8.227 3.994 1 93.94 308 GLN A O 1
ATOM 2439 N N . ALA A 1 309 ? 19.234 -9.961 4.723 1 94.75 309 ALA A N 1
ATOM 2440 C CA . ALA A 1 309 ? 19.75 -10.891 3.727 1 94.75 309 ALA A CA 1
ATOM 2441 C C . ALA A 1 309 ? 18.672 -11.273 2.713 1 94.75 309 ALA A C 1
ATOM 2443 O O . ALA A 1 309 ? 18.125 -12.375 2.758 1 94.75 309 ALA A O 1
ATOM 2444 N N . SER A 1 310 ? 18.453 -10.375 1.754 1 95.81 310 SER A N 1
ATOM 2445 C CA . SER A 1 310 ? 17.406 -10.602 0.766 1 95.81 310 SER A CA 1
ATOM 2446 C C . SER A 1 310 ? 17.984 -11.102 -0.552 1 95.81 310 SER A C 1
ATOM 2448 O O . SER A 1 310 ? 17.25 -11.469 -1.467 1 95.81 310 SER A O 1
ATOM 2450 N N . GLY A 1 311 ? 19.266 -11.086 -0.67 1 96.38 311 GLY A N 1
ATOM 2451 C CA . GLY A 1 311 ? 19.906 -11.641 -1.855 1 96.38 311 GLY A CA 1
ATOM 2452 C C . GLY A 1 311 ? 19.922 -13.156 -1.866 1 96.38 311 GLY A C 1
ATOM 2453 O O . GLY A 1 311 ? 19.594 -13.797 -0.868 1 96.38 311 GLY A O 1
ATOM 2454 N N . ARG A 1 312 ? 20.203 -13.711 -2.99 1 96.69 312 ARG A N 1
ATOM 2455 C CA . ARG A 1 312 ? 20.297 -15.156 -3.129 1 96.69 312 ARG A CA 1
ATOM 2456 C C . ARG A 1 312 ? 21.516 -15.555 -3.955 1 96.69 312 ARG A C 1
ATOM 2458 O O . ARG A 1 312 ? 21.875 -14.875 -4.918 1 96.69 312 ARG A O 1
ATOM 2465 N N . GLY A 1 313 ? 22.109 -16.578 -3.562 1 94.81 313 GLY A N 1
ATOM 2466 C CA . GLY A 1 313 ? 23.219 -17.234 -4.234 1 94.81 313 GLY A CA 1
ATOM 2467 C C . GLY A 1 313 ? 23.312 -18.719 -3.922 1 94.81 313 GLY A C 1
ATOM 2468 O O . GLY A 1 313 ? 22.594 -19.219 -3.049 1 94.81 313 GLY A O 1
ATOM 2469 N N . LEU A 1 314 ? 24.125 -19.406 -4.664 1 94.25 314 LEU A N 1
ATOM 2470 C CA . LEU A 1 314 ? 24.25 -20.828 -4.398 1 94.25 314 LEU A CA 1
ATOM 2471 C C . LEU A 1 314 ? 24.703 -21.078 -2.961 1 94.25 314 LEU A C 1
ATOM 2473 O O . LEU A 1 314 ? 25.547 -20.344 -2.432 1 94.25 314 LEU A O 1
ATOM 2477 N N . SER A 1 315 ? 24.188 -22.094 -2.359 1 92.12 315 SER A N 1
ATOM 2478 C CA . SER A 1 315 ? 24.5 -22.422 -0.973 1 92.12 315 SER A CA 1
ATOM 2479 C C . SER A 1 315 ? 25.953 -22.891 -0.833 1 92.12 315 SER A C 1
ATOM 2481 O O . SER A 1 315 ? 26.562 -23.344 -1.81 1 92.12 315 SER A O 1
ATOM 2483 N N . GLU A 1 316 ? 26.469 -22.797 0.378 1 88.56 316 GLU A N 1
ATOM 2484 C CA . GLU A 1 316 ? 27.812 -23.281 0.659 1 88.56 316 GLU A CA 1
ATOM 2485 C C . GLU A 1 316 ? 27.922 -24.781 0.456 1 88.56 316 GLU A C 1
ATOM 2487 O O . GLU A 1 316 ? 28.969 -25.281 0.037 1 88.56 316 GLU A O 1
ATOM 2492 N N . GLN A 1 317 ? 26.844 -25.406 0.663 1 84.44 317 GLN A N 1
ATOM 2493 C CA . GLN A 1 317 ? 26.812 -26.859 0.472 1 84.44 317 GLN A CA 1
ATOM 2494 C C . GLN A 1 317 ? 26.938 -27.219 -1.004 1 84.44 317 GLN A C 1
ATOM 2496 O O . GLN A 1 317 ? 27.625 -28.188 -1.351 1 84.44 317 GLN A O 1
ATOM 2501 N N . CYS A 1 318 ? 26.25 -26.484 -1.763 1 88.69 318 CYS A N 1
ATOM 2502 C CA . CYS A 1 318 ? 26.328 -26.719 -3.199 1 88.69 318 CYS A CA 1
ATOM 2503 C C . CYS A 1 318 ? 27.719 -26.375 -3.73 1 88.69 318 CYS A C 1
ATOM 2505 O O . CYS A 1 318 ? 28.281 -27.125 -4.543 1 88.69 318 CYS A O 1
ATOM 2507 N N . LEU A 1 319 ? 28.312 -25.344 -3.193 1 87.69 319 LEU A N 1
ATOM 2508 C CA . LEU A 1 319 ? 29.609 -24.875 -3.666 1 87.69 319 LEU A CA 1
ATOM 2509 C C . LEU A 1 319 ? 30.719 -25.844 -3.234 1 87.69 319 LEU A C 1
ATOM 2511 O O . LEU A 1 319 ? 31.781 -25.875 -3.85 1 87.69 319 LEU A O 1
ATOM 2515 N N . ALA A 1 320 ? 30.438 -26.594 -2.26 1 85.81 320 ALA A N 1
ATOM 2516 C CA . ALA A 1 320 ? 31.438 -27.516 -1.729 1 85.81 320 ALA A CA 1
ATOM 2517 C C . ALA A 1 320 ? 31.5 -28.797 -2.562 1 85.81 320 ALA A C 1
ATOM 2519 O O . ALA A 1 320 ? 32.469 -29.531 -2.512 1 85.81 320 ALA A O 1
ATOM 2520 N N . VAL A 1 321 ? 30.5 -29.031 -3.385 1 86 321 VAL A N 1
ATOM 2521 C CA . VAL A 1 321 ? 30.453 -30.266 -4.18 1 86 321 VAL A CA 1
ATOM 2522 C C . VAL A 1 321 ? 31.375 -30.109 -5.395 1 86 321 VAL A C 1
ATOM 2524 O O . VAL A 1 321 ? 31.203 -29.203 -6.203 1 86 321 VAL A O 1
ATOM 2527 N N . LYS A 1 322 ? 32.312 -30.969 -5.457 1 87 322 LYS A N 1
ATOM 2528 C CA . LYS A 1 322 ? 33.156 -31.062 -6.641 1 87 322 LYS A CA 1
ATOM 2529 C C . LYS A 1 322 ? 32.625 -32.094 -7.625 1 87 322 LYS A C 1
ATOM 2531 O O . LYS A 1 322 ? 32.469 -33.281 -7.273 1 87 322 LYS A O 1
ATOM 2536 N N . ARG A 1 323 ? 32.344 -31.797 -8.828 1 88.69 323 ARG A N 1
ATOM 2537 C CA . ARG A 1 323 ? 31.766 -32.688 -9.828 1 88.69 323 ARG A CA 1
ATOM 2538 C C . ARG A 1 323 ? 32.625 -33.906 -10.047 1 88.69 323 ARG A C 1
ATOM 2540 O O . ARG A 1 323 ? 32.125 -35.031 -10.234 1 88.69 323 ARG A O 1
ATOM 2547 N N . GLU A 1 324 ? 33.938 -33.719 -9.961 1 85.31 324 GLU A N 1
ATOM 2548 C CA . GLU A 1 324 ? 34.875 -34.812 -10.164 1 85.31 324 GLU A CA 1
ATOM 2549 C C . GLU A 1 324 ? 34.656 -35.906 -9.133 1 85.31 324 GLU A C 1
ATOM 2551 O O . GLU A 1 324 ? 34.781 -37.094 -9.445 1 85.31 324 GLU A O 1
ATOM 2556 N N . ASP A 1 325 ? 34.312 -35.531 -7.949 1 85.31 325 ASP A N 1
ATOM 2557 C CA . ASP A 1 325 ? 34.094 -36.5 -6.867 1 85.31 325 ASP A CA 1
ATOM 2558 C C . ASP A 1 325 ? 32.656 -37 -6.875 1 85.31 325 ASP A C 1
ATOM 2560 O O . ASP A 1 325 ? 32.344 -37.969 -6.199 1 85.31 325 ASP A O 1
ATOM 2564 N N . ASN A 1 326 ? 31.844 -36.312 -7.652 1 88.31 326 ASN A N 1
ATOM 2565 C CA . ASN A 1 326 ? 30.422 -36.656 -7.688 1 88.31 326 ASN A CA 1
ATOM 2566 C C . ASN A 1 326 ? 30.016 -37.25 -9.023 1 88.31 326 ASN A C 1
ATOM 2568 O O . ASN A 1 326 ? 28.922 -36.969 -9.539 1 88.31 326 ASN A O 1
ATOM 2572 N N . PHE A 1 327 ? 30.922 -38 -9.625 1 82.62 327 PHE A N 1
ATOM 2573 C CA . PHE A 1 327 ? 30.688 -38.781 -10.844 1 82.62 327 PHE A CA 1
ATOM 2574 C C . PHE A 1 327 ? 30.281 -37.844 -11.984 1 82.62 327 PHE A C 1
ATOM 2576 O O . PHE A 1 327 ? 29.484 -38.219 -12.844 1 82.62 327 PHE A O 1
ATOM 2583 N N . GLY A 1 328 ? 30.688 -36.531 -11.891 1 86.06 328 GLY A N 1
ATOM 2584 C CA . GLY A 1 328 ? 30.422 -35.594 -12.961 1 86.06 328 GLY A CA 1
ATOM 2585 C C . GLY A 1 328 ? 29.141 -34.812 -12.766 1 86.06 328 GLY A C 1
ATOM 2586 O O . GLY A 1 328 ? 28.875 -33.844 -13.484 1 86.06 328 GLY A O 1
ATOM 2587 N N . PHE A 1 329 ? 28.359 -35.219 -11.734 1 88.25 329 PHE A N 1
ATOM 2588 C CA . PHE A 1 329 ? 27.062 -34.562 -11.508 1 88.25 329 PHE A CA 1
ATOM 2589 C C . PHE A 1 329 ? 27.219 -33.25 -10.758 1 88.25 329 PHE A C 1
ATOM 2591 O O . PHE A 1 329 ? 28.109 -33.125 -9.914 1 88.25 329 PHE A O 1
ATOM 2598 N N . PRO A 1 330 ? 26.391 -32.281 -11.102 1 89.94 330 PRO A N 1
ATOM 2599 C CA . PRO A 1 330 ? 26.391 -31.047 -10.328 1 89.94 330 PRO A CA 1
ATOM 2600 C C . PRO A 1 330 ? 25.828 -31.219 -8.922 1 89.94 330 PRO A C 1
ATOM 2602 O O . PRO A 1 330 ? 25.453 -32.344 -8.539 1 89.94 330 PRO A O 1
ATOM 2605 N N . CYS A 1 331 ? 25.766 -30.203 -8.133 1 87.38 331 CYS A N 1
ATOM 2606 C CA . CYS A 1 331 ? 25.375 -30.281 -6.727 1 87.38 331 CYS A CA 1
ATOM 2607 C C . CYS A 1 331 ? 23.891 -30.594 -6.582 1 87.38 331 CYS A C 1
ATOM 2609 O O . CYS A 1 331 ? 23.438 -30.984 -5.5 1 87.38 331 CYS A O 1
ATOM 2611 N N . SER A 1 332 ? 23.109 -30.484 -7.672 1 84.62 332 SER A N 1
ATOM 2612 C CA . SER A 1 332 ? 21.688 -30.812 -7.609 1 84.62 332 SER A CA 1
ATOM 2613 C C . SER A 1 332 ? 21.484 -32.312 -7.418 1 84.62 332 SER A C 1
ATOM 2615 O O . SER A 1 332 ? 20.406 -32.75 -7 1 84.62 332 SER A O 1
ATOM 2617 N N . ILE A 1 333 ? 22.453 -33.062 -7.781 1 81.94 333 ILE A N 1
ATOM 2618 C CA . ILE A 1 333 ? 22.438 -34.5 -7.59 1 81.94 333 ILE A CA 1
ATOM 2619 C C . ILE A 1 333 ? 23.625 -34.906 -6.715 1 81.94 333 ILE A C 1
ATOM 2621 O O . ILE A 1 333 ? 24.781 -34.656 -7.055 1 81.94 333 ILE A O 1
ATOM 2625 N N . ASN A 1 334 ? 23.328 -35.344 -5.531 1 71.75 334 ASN A N 1
ATOM 2626 C CA . ASN A 1 334 ? 24.422 -35.781 -4.664 1 71.75 334 ASN A CA 1
ATOM 2627 C C . ASN A 1 334 ? 24.422 -37.281 -4.473 1 71.75 334 ASN A C 1
ATOM 2629 O O . ASN A 1 334 ? 23.594 -37.812 -3.734 1 71.75 334 ASN A O 1
ATOM 2633 N N . ASN A 1 335 ? 25.203 -37.969 -5.195 1 65.25 335 ASN A N 1
ATOM 2634 C CA . ASN A 1 335 ? 25.312 -39.406 -5.129 1 65.25 335 ASN A CA 1
ATOM 2635 C C . ASN A 1 335 ? 26.219 -39.875 -3.988 1 65.25 335 ASN A C 1
ATOM 2637 O O . ASN A 1 335 ? 26.375 -41.062 -3.744 1 65.25 335 ASN A O 1
ATOM 2641 N N . LEU A 1 336 ? 26.922 -38.906 -3.346 1 59.12 336 LEU A N 1
ATOM 2642 C CA . LEU A 1 336 ? 27.875 -39.281 -2.312 1 59.12 336 LEU A CA 1
ATOM 2643 C C . LEU A 1 336 ? 27.203 -39.344 -0.945 1 59.12 336 LEU A C 1
ATOM 2645 O O . LEU A 1 336 ? 27.578 -40.188 -0.115 1 59.12 336 LEU A O 1
ATOM 2649 N N . ILE A 1 337 ? 26.344 -38.344 -0.578 1 58.19 337 ILE A N 1
ATOM 2650 C CA . ILE A 1 337 ? 25.844 -38.312 0.793 1 58.19 337 ILE A CA 1
ATOM 2651 C C . ILE A 1 337 ? 24.344 -38.062 0.79 1 58.19 337 ILE A C 1
ATOM 2653 O O . ILE A 1 337 ? 23.859 -37.125 0.18 1 58.19 337 ILE A O 1
ATOM 2657 N N . SER A 1 338 ? 23.531 -39.188 0.783 1 60.03 338 SER A N 1
ATOM 2658 C CA . SER A 1 338 ? 22.109 -38.969 1.026 1 60.03 338 SER A CA 1
ATOM 2659 C C . SER A 1 338 ? 21.875 -38.375 2.4 1 60.03 338 SER A C 1
ATOM 2661 O O . SER A 1 338 ? 21.844 -39.062 3.41 1 60.03 338 SER A O 1
ATOM 2663 N N . ASN A 1 339 ? 22.234 -37.031 2.482 1 69.69 339 ASN A N 1
ATOM 2664 C CA . ASN A 1 339 ? 22.016 -36.438 3.797 1 69.69 339 ASN A CA 1
ATOM 2665 C C . ASN A 1 339 ? 20.766 -35.562 3.826 1 69.69 339 ASN A C 1
ATOM 2667 O O . ASN A 1 339 ? 20.219 -35.219 2.777 1 69.69 339 ASN A O 1
ATOM 2671 N N . ASP A 1 340 ? 20.234 -35.5 4.926 1 78.38 340 ASP A N 1
ATOM 2672 C CA . ASP A 1 340 ? 19.016 -34.75 5.211 1 78.38 340 ASP A CA 1
ATOM 2673 C C . ASP A 1 340 ? 19.109 -33.344 4.641 1 78.38 340 ASP A C 1
ATOM 2675 O O . ASP A 1 340 ? 18.109 -32.75 4.242 1 78.38 340 ASP A O 1
ATOM 2679 N N . ALA A 1 341 ? 20.297 -32.906 4.512 1 76.69 341 ALA A N 1
ATOM 2680 C CA . ALA A 1 341 ? 20.469 -31.562 3.963 1 76.69 341 ALA A CA 1
ATOM 2681 C C . ALA A 1 341 ? 20.172 -31.547 2.467 1 76.69 341 ALA A C 1
ATOM 2683 O O . ALA A 1 341 ? 19.562 -30.594 1.964 1 76.69 341 ALA A O 1
ATOM 2684 N N . PHE A 1 342 ? 20.516 -32.625 1.829 1 78.75 342 PHE A N 1
ATOM 2685 C CA . PHE A 1 342 ? 20.25 -32.75 0.403 1 78.75 342 PHE A CA 1
ATOM 2686 C C . PHE A 1 342 ? 18.75 -32.875 0.146 1 78.75 342 PHE A C 1
ATOM 2688 O O . PHE A 1 342 ? 18.219 -32.281 -0.779 1 78.75 342 PHE A O 1
ATOM 2695 N N . LEU A 1 343 ? 18.141 -33.594 0.98 1 82.62 343 LEU A N 1
ATOM 2696 C CA . LEU A 1 343 ? 16.703 -33.781 0.845 1 82.62 343 LEU A CA 1
ATOM 2697 C C . LEU A 1 343 ? 15.961 -32.469 1.086 1 82.62 343 LEU A C 1
ATOM 2699 O O . LEU A 1 343 ? 14.945 -32.188 0.438 1 82.62 343 LEU A O 1
ATOM 2703 N N . ALA A 1 344 ? 16.469 -31.719 1.981 1 86.56 344 ALA A N 1
ATOM 2704 C CA . ALA A 1 344 ? 15.852 -30.422 2.27 1 86.56 344 ALA A CA 1
ATOM 2705 C C . ALA A 1 344 ? 15.93 -29.5 1.059 1 86.56 344 ALA A C 1
ATOM 2707 O O . ALA A 1 344 ? 14.992 -28.75 0.775 1 86.56 344 ALA A O 1
ATOM 2708 N N . GLU A 1 345 ? 16.984 -29.5 0.36 1 87.19 345 GLU A N 1
ATOM 2709 C CA . GLU A 1 345 ? 17.156 -28.688 -0.837 1 87.19 345 GLU A CA 1
ATOM 2710 C C . GLU A 1 345 ? 16.219 -29.141 -1.95 1 87.19 345 GLU A C 1
ATOM 2712 O O . GLU A 1 345 ? 15.656 -28.312 -2.67 1 87.19 345 GLU A O 1
ATOM 2717 N N . HIS A 1 346 ? 16 -30.422 -1.999 1 86 346 HIS A N 1
ATOM 2718 C CA . HIS A 1 346 ? 15.086 -30.938 -3.008 1 86 346 HIS A CA 1
ATOM 2719 C C . HIS A 1 346 ? 13.641 -30.594 -2.666 1 86 346 HIS A C 1
ATOM 2721 O O . HIS A 1 346 ? 12.828 -30.344 -3.561 1 86 346 HIS A O 1
ATOM 2727 N N . ASN A 1 347 ? 13.391 -30.656 -1.341 1 90 347 ASN A N 1
ATOM 2728 C CA . ASN A 1 347 ? 12.062 -30.219 -0.924 1 90 347 ASN A CA 1
ATOM 2729 C C . ASN A 1 347 ? 11.812 -28.766 -1.319 1 90 347 ASN A C 1
ATOM 2731 O O . ASN A 1 347 ? 10.742 -28.438 -1.832 1 90 347 ASN A O 1
ATOM 2735 N N . GLU A 1 348 ? 12.812 -27.969 -1.17 1 91.31 348 GLU A N 1
ATOM 2736 C CA . GLU A 1 348 ? 12.672 -26.562 -1.524 1 91.31 348 GLU A CA 1
ATOM 2737 C C . GLU A 1 348 ? 12.469 -26.375 -3.027 1 91.31 348 GLU A C 1
ATOM 2739 O O . GLU A 1 348 ? 11.719 -25.5 -3.461 1 91.31 348 GLU A O 1
ATOM 2744 N N . MET A 1 349 ? 13.125 -27.234 -3.859 1 90.19 349 MET A N 1
ATOM 2745 C CA . MET A 1 349 ? 12.898 -27.203 -5.301 1 90.19 349 MET A CA 1
ATOM 2746 C C . MET A 1 349 ? 11.43 -27.453 -5.629 1 90.19 349 MET A C 1
ATOM 2748 O O . MET A 1 349 ? 10.844 -26.719 -6.426 1 90.19 349 MET A O 1
ATOM 2752 N N . LEU A 1 350 ? 10.961 -28.391 -4.945 1 88.81 350 LEU A N 1
ATOM 2753 C CA . LEU A 1 350 ? 9.562 -28.75 -5.168 1 88.81 350 LEU A CA 1
ATOM 2754 C C . LEU A 1 350 ? 8.633 -27.609 -4.777 1 88.81 350 LEU A C 1
ATOM 2756 O O . LEU A 1 350 ? 7.672 -27.312 -5.484 1 88.81 350 LEU A O 1
ATOM 2760 N N . PHE A 1 351 ? 8.945 -26.984 -3.65 1 91.31 351 PHE A N 1
ATOM 2761 C CA . PHE A 1 351 ? 8.125 -25.875 -3.201 1 91.31 351 PHE A CA 1
ATOM 2762 C C . PHE A 1 351 ? 8.195 -24.719 -4.195 1 91.31 351 PHE A C 1
ATOM 2764 O O . PHE A 1 351 ? 7.18 -24.078 -4.484 1 91.31 351 PHE A O 1
ATOM 2771 N N . LEU A 1 352 ? 9.258 -24.484 -4.77 1 92.69 352 LEU A N 1
ATOM 2772 C CA . LEU A 1 352 ? 9.438 -23.391 -5.719 1 92.69 352 LEU A CA 1
ATOM 2773 C C . LEU A 1 352 ? 8.734 -23.688 -7.035 1 92.69 352 LEU A C 1
ATOM 2775 O O . LEU A 1 352 ? 8.164 -22.797 -7.664 1 92.69 352 LEU A O 1
ATOM 2779 N N . TYR A 1 353 ? 8.773 -24.969 -7.391 1 89 353 TYR A N 1
ATOM 2780 C CA . TYR A 1 353 ? 8.07 -25.375 -8.609 1 89 353 TYR A CA 1
ATOM 2781 C C . TYR A 1 353 ? 6.594 -25.016 -8.531 1 89 353 TYR A C 1
ATOM 2783 O O . TYR A 1 353 ? 5.977 -24.703 -9.547 1 89 353 TYR A O 1
ATOM 2791 N N . HIS A 1 354 ? 6.145 -24.969 -7.297 1 85.5 354 HIS A N 1
ATOM 2792 C CA . HIS A 1 354 ? 4.703 -24.812 -7.137 1 85.5 354 HIS A CA 1
ATOM 2793 C C . HIS A 1 354 ? 4.371 -23.531 -6.363 1 85.5 354 HIS A C 1
ATOM 2795 O O . HIS A 1 354 ? 3.283 -23.422 -5.793 1 85.5 354 HIS A O 1
ATOM 2801 N N . ASN A 1 355 ? 5.344 -22.672 -6.258 1 85.44 355 ASN A N 1
ATOM 2802 C CA . ASN A 1 355 ? 5.172 -21.375 -5.617 1 85.44 355 ASN A CA 1
ATOM 2803 C C . ASN A 1 355 ? 4.656 -21.516 -4.188 1 85.44 355 ASN A C 1
ATOM 2805 O O . ASN A 1 355 ? 3.723 -20.812 -3.789 1 85.44 355 ASN A O 1
ATOM 2809 N N . ARG A 1 356 ? 5.172 -22.406 -3.414 1 87.25 356 ARG A N 1
ATOM 2810 C CA . ARG A 1 356 ? 4.727 -22.656 -2.047 1 87.25 356 ARG A CA 1
ATOM 2811 C C . ARG A 1 356 ? 5.875 -22.484 -1.057 1 87.25 356 ARG A C 1
ATOM 2813 O O . ARG A 1 356 ? 5.742 -22.812 0.122 1 87.25 356 ARG A O 1
ATOM 2820 N N . SER A 1 357 ? 6.941 -22.078 -1.614 1 92.81 357 SER A N 1
ATOM 2821 C CA . SER A 1 357 ? 8.07 -21.828 -0.723 1 92.81 357 SER A CA 1
ATOM 2822 C C . SER A 1 357 ? 7.734 -20.75 0.309 1 92.81 357 SER A C 1
ATOM 2824 O O . SER A 1 357 ? 7.062 -19.766 -0.005 1 92.81 357 SER A O 1
ATOM 2826 N N . GLN A 1 358 ? 8.227 -20.984 1.477 1 88.75 358 GLN A N 1
ATOM 2827 C CA . GLN A 1 358 ? 8 -20 2.541 1 88.75 358 GLN A CA 1
ATOM 2828 C C . GLN A 1 358 ? 9.164 -19.031 2.643 1 88.75 358 GLN A C 1
ATOM 2830 O O . GLN A 1 358 ? 9.078 -18.031 3.369 1 88.75 358 GLN A O 1
ATOM 2835 N N . THR A 1 359 ? 10.18 -19.234 1.881 1 92.06 359 THR A N 1
ATOM 2836 C CA . THR A 1 359 ? 11.375 -18.422 2.043 1 92.06 359 THR A CA 1
ATOM 2837 C C . THR A 1 359 ? 11.672 -17.625 0.77 1 92.06 359 THR A C 1
ATOM 2839 O O . THR A 1 359 ? 12.219 -16.531 0.829 1 92.06 359 THR A O 1
ATOM 2842 N N . SER A 1 360 ? 11.32 -18.266 -0.409 1 95 360 SER A N 1
ATOM 2843 C CA . SER A 1 360 ? 11.688 -17.625 -1.668 1 95 360 SER A CA 1
ATOM 2844 C C . SER A 1 360 ? 10.531 -17.656 -2.662 1 95 360 SER A C 1
ATOM 2846 O O . SER A 1 360 ? 9.547 -18.375 -2.453 1 95 360 SER A O 1
ATOM 2848 N N . GLU A 1 361 ? 10.656 -16.828 -3.619 1 95.19 361 GLU A N 1
ATOM 2849 C CA . GLU A 1 361 ? 9.695 -16.797 -4.719 1 95.19 361 GLU A CA 1
ATOM 2850 C C . GLU A 1 361 ? 10.383 -16.469 -6.043 1 95.19 361 GLU A C 1
ATOM 2852 O O . GLU A 1 361 ? 11.453 -15.867 -6.055 1 95.19 361 GLU A O 1
ATOM 2857 N N . ILE A 1 362 ? 9.812 -16.953 -7.105 1 95.94 362 ILE A N 1
ATOM 2858 C CA . ILE A 1 362 ? 10.344 -16.688 -8.438 1 95.94 362 ILE A CA 1
ATOM 2859 C C . ILE A 1 362 ? 9.453 -15.656 -9.148 1 95.94 362 ILE A C 1
ATOM 2861 O O . ILE A 1 362 ? 8.234 -15.812 -9.195 1 95.94 362 ILE A O 1
ATOM 2865 N N . ARG A 1 363 ? 10.07 -14.648 -9.656 1 94.12 363 ARG A N 1
ATOM 2866 C CA . ARG A 1 363 ? 9.352 -13.633 -10.422 1 94.12 363 ARG A CA 1
ATOM 2867 C C . ARG A 1 363 ? 10.023 -13.383 -11.766 1 94.12 363 ARG A C 1
ATOM 2869 O O . ARG A 1 363 ? 11.25 -13.336 -11.852 1 94.12 363 ARG A O 1
ATOM 2876 N N . VAL A 1 364 ? 9.18 -13.273 -12.75 1 93.62 364 VAL A N 1
ATOM 2877 C CA . VAL A 1 364 ? 9.688 -12.938 -14.078 1 93.62 364 VAL A CA 1
ATOM 2878 C C . VAL A 1 364 ? 9.633 -11.43 -14.281 1 93.62 364 VAL A C 1
ATOM 2880 O O . VAL A 1 364 ? 8.578 -10.812 -14.109 1 93.62 364 VAL A O 1
ATOM 2883 N N . VAL A 1 365 ? 10.758 -10.859 -14.609 1 93.94 365 VAL A N 1
ATOM 2884 C CA . VAL A 1 365 ? 10.844 -9.414 -14.789 1 93.94 365 VAL A CA 1
ATOM 2885 C C . VAL A 1 365 ? 11.43 -9.094 -16.156 1 93.94 365 VAL A C 1
ATOM 2887 O O . VAL A 1 365 ? 12.266 -9.844 -16.672 1 93.94 365 VAL A O 1
ATOM 2890 N N . ALA A 1 366 ? 10.914 -8.047 -16.641 1 89.31 366 ALA A N 1
ATOM 2891 C CA . ALA A 1 366 ? 11.469 -7.586 -17.906 1 89.31 366 ALA A CA 1
ATOM 2892 C C . ALA A 1 366 ? 12.82 -6.918 -17.719 1 89.31 366 ALA A C 1
ATOM 2894 O O . ALA A 1 366 ? 13.031 -6.188 -16.734 1 89.31 366 ALA A O 1
ATOM 2895 N N . SER A 1 367 ? 13.719 -7.242 -18.516 1 88.75 367 SER A N 1
ATOM 2896 C CA . SER A 1 367 ? 15.055 -6.648 -18.5 1 88.75 367 SER A CA 1
ATOM 2897 C C . SER A 1 367 ? 15.539 -6.352 -19.922 1 88.75 367 SER A C 1
ATOM 2899 O O . SER A 1 367 ? 14.797 -6.527 -20.891 1 88.75 367 SER A O 1
ATOM 2901 N N . ASP A 1 368 ? 16.812 -5.828 -20 1 84 368 ASP A N 1
ATOM 2902 C CA . ASP A 1 368 ? 17.422 -5.508 -21.297 1 84 368 ASP A CA 1
ATOM 2903 C C . ASP A 1 368 ? 17.672 -6.77 -22.109 1 84 368 ASP A C 1
ATOM 2905 O O . ASP A 1 368 ? 17.75 -6.715 -23.344 1 84 368 ASP A O 1
ATOM 2909 N N . VAL A 1 369 ? 17.797 -7.91 -21.469 1 86.94 369 VAL A N 1
ATOM 2910 C CA . VAL A 1 369 ? 18.094 -9.156 -22.156 1 86.94 369 VAL A CA 1
ATOM 2911 C C . VAL A 1 369 ? 16.812 -9.961 -22.359 1 86.94 369 VAL A C 1
ATOM 2913 O O . VAL A 1 369 ? 16.859 -11.109 -22.812 1 86.94 369 VAL A O 1
ATOM 2916 N N . GLY A 1 370 ? 15.711 -9.344 -22.047 1 86.75 370 GLY A N 1
ATOM 2917 C CA . GLY A 1 370 ? 14.43 -10.031 -22.141 1 86.75 370 GLY A CA 1
ATOM 2918 C C . GLY A 1 370 ? 13.852 -10.375 -20.781 1 86.75 370 GLY A C 1
ATOM 2919 O O . GLY A 1 370 ? 14.195 -9.75 -19.766 1 86.75 370 GLY A O 1
ATOM 2920 N N . ASP A 1 371 ? 12.961 -11.391 -20.781 1 92.12 371 ASP A N 1
ATOM 2921 C CA . ASP A 1 371 ? 12.344 -11.82 -19.531 1 92.12 371 ASP A CA 1
ATOM 2922 C C . ASP A 1 371 ? 13.32 -12.656 -18.703 1 92.12 371 ASP A C 1
ATOM 2924 O O . ASP A 1 371 ? 13.922 -13.609 -19.219 1 92.12 371 ASP A O 1
ATOM 2928 N N . VAL A 1 372 ? 13.469 -12.203 -17.5 1 96.38 372 VAL A N 1
ATOM 2929 C CA . VAL A 1 372 ? 14.391 -12.898 -16.609 1 96.38 372 VAL A CA 1
ATOM 2930 C C . VAL A 1 372 ? 13.641 -13.414 -15.391 1 96.38 372 VAL A C 1
ATOM 2932 O O . VAL A 1 372 ? 12.914 -12.664 -14.742 1 96.38 372 VAL A O 1
ATOM 2935 N N . ALA A 1 373 ? 13.797 -14.68 -15.141 1 97.31 373 ALA A N 1
ATOM 2936 C CA . ALA A 1 373 ? 13.281 -15.242 -13.898 1 97.31 373 ALA A CA 1
ATOM 2937 C C . ALA A 1 373 ? 14.242 -14.992 -12.742 1 97.31 373 ALA A C 1
ATOM 2939 O O . ALA A 1 373 ? 15.398 -15.43 -12.781 1 97.31 373 ALA A O 1
ATOM 2940 N N . LEU A 1 374 ? 13.773 -14.336 -11.742 1 97.31 374 LEU A N 1
ATOM 2941 C CA . LEU A 1 374 ? 14.594 -13.984 -10.586 1 97.31 374 LEU A CA 1
ATOM 2942 C C . LEU A 1 374 ? 14.172 -14.789 -9.359 1 97.31 374 LEU A C 1
ATOM 2944 O O . LEU A 1 374 ? 12.984 -15.086 -9.1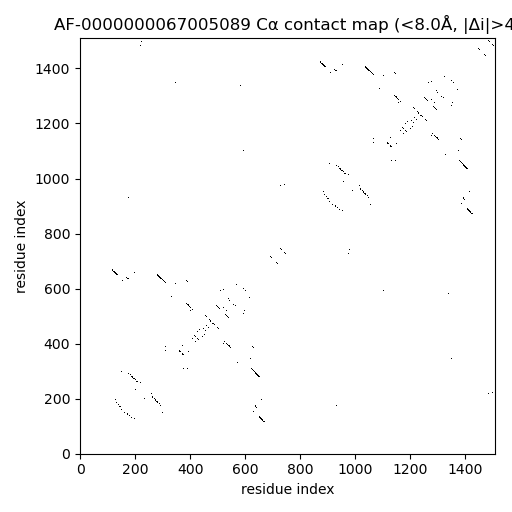88 1 97.31 374 LEU A O 1
ATOM 2948 N N . LEU A 1 375 ? 15.148 -15.078 -8.594 1 97.44 375 LEU A N 1
ATOM 2949 C CA . LEU A 1 375 ? 14.883 -15.633 -7.273 1 97.44 375 LEU A CA 1
ATOM 2950 C C . LEU A 1 375 ? 14.883 -14.547 -6.207 1 97.44 375 LEU A C 1
ATOM 2952 O O . LEU A 1 375 ? 15.883 -13.852 -6.016 1 97.44 375 LEU A O 1
ATOM 2956 N N . LEU A 1 376 ? 13.766 -14.383 -5.551 1 96.38 376 LEU A N 1
ATOM 2957 C CA . LEU A 1 376 ? 13.57 -13.344 -4.543 1 96.38 376 LEU A CA 1
ATOM 2958 C C . LEU A 1 376 ? 13.109 -13.945 -3.221 1 96.38 376 LEU A C 1
ATOM 2960 O O . LEU A 1 376 ? 12.648 -15.086 -3.182 1 96.38 376 LEU A O 1
ATOM 2964 N N . PRO A 1 377 ? 13.336 -13.195 -2.131 1 95.12 377 PRO A N 1
ATOM 2965 C CA . PRO A 1 377 ? 12.609 -13.602 -0.925 1 95.12 377 PRO A CA 1
ATOM 2966 C C . PRO A 1 377 ? 11.102 -13.445 -1.069 1 95.12 377 PRO A C 1
ATOM 2968 O O . PRO A 1 377 ? 10.625 -12.797 -2.002 1 95.12 377 PRO A O 1
ATOM 2971 N N . LYS A 1 378 ? 10.414 -14.133 -0.231 1 92.75 378 LYS A N 1
ATOM 2972 C CA . LYS A 1 378 ? 8.961 -14 -0.276 1 92.75 378 LYS A CA 1
ATOM 2973 C C . LYS A 1 378 ? 8.531 -12.547 -0.092 1 92.75 378 LYS A C 1
ATOM 2975 O O . LYS A 1 378 ? 8.758 -11.961 0.967 1 92.75 378 LYS A O 1
ATOM 2980 N N . THR A 1 379 ? 7.902 -11.922 -1.02 1 88.31 379 THR A N 1
ATOM 2981 C CA . THR A 1 379 ? 7.609 -10.492 -1.073 1 88.31 379 THR A CA 1
ATOM 2982 C C . THR A 1 379 ? 6.535 -10.125 -0.055 1 88.31 379 THR A C 1
ATOM 2984 O O . THR A 1 379 ? 6.496 -8.992 0.43 1 88.31 379 THR A O 1
ATOM 2987 N N . GLN A 1 380 ? 5.633 -11.023 0.27 1 82.25 380 GLN A N 1
ATOM 2988 C CA . GLN A 1 380 ? 4.551 -10.758 1.213 1 82.25 380 GLN A CA 1
ATOM 2989 C C . GLN A 1 380 ? 5.094 -10.508 2.615 1 82.25 380 GLN A C 1
ATOM 2991 O O . GLN A 1 380 ? 4.449 -9.836 3.426 1 82.25 380 GLN A O 1
ATOM 2996 N N . ASP A 1 381 ? 6.309 -10.961 2.84 1 83.44 381 ASP A N 1
ATOM 2997 C CA . ASP A 1 381 ? 6.891 -10.852 4.176 1 83.44 381 ASP A CA 1
ATOM 2998 C C . ASP A 1 381 ? 7.816 -9.641 4.273 1 83.44 381 ASP A C 1
ATOM 3000 O O . ASP A 1 381 ? 8.312 -9.328 5.355 1 83.44 381 ASP A O 1
ATOM 3004 N N . LEU A 1 382 ? 7.949 -9.039 3.176 1 89.62 382 LEU A N 1
ATOM 3005 C CA . LEU A 1 382 ? 8.859 -7.895 3.176 1 89.62 382 LEU A CA 1
ATOM 3006 C C . LEU A 1 382 ? 8.141 -6.629 3.633 1 89.62 382 LEU A C 1
ATOM 3008 O O . LEU A 1 382 ? 6.973 -6.414 3.291 1 89.62 382 LEU A O 1
ATOM 3012 N N . SER A 1 383 ? 8.867 -5.879 4.41 1 88.56 383 SER A N 1
ATOM 3013 C CA . SER A 1 383 ? 8.32 -4.598 4.852 1 88.56 383 SER A CA 1
ATOM 3014 C C . SER A 1 383 ? 8.211 -3.613 3.689 1 88.56 383 SER A C 1
ATOM 3016 O O . SER A 1 383 ? 9.156 -3.467 2.904 1 88.56 383 SER A O 1
ATOM 3018 N N . PRO A 1 384 ? 7.117 -2.965 3.6 1 88.12 384 PRO A N 1
ATOM 3019 C CA . PRO A 1 384 ? 6.984 -1.977 2.527 1 88.12 384 PRO A CA 1
ATOM 3020 C C . PRO A 1 384 ? 7.844 -0.735 2.756 1 88.12 384 PRO A C 1
ATOM 3022 O O . PRO A 1 384 ? 7.977 0.102 1.859 1 88.12 384 PRO A O 1
ATOM 3025 N N . TYR A 1 385 ? 8.531 -0.626 3.844 1 91.62 385 TYR A N 1
ATOM 3026 C CA . TYR A 1 385 ? 9.258 0.593 4.172 1 91.62 385 TYR A CA 1
ATOM 3027 C C . TYR A 1 385 ? 10.766 0.379 4.043 1 91.62 385 TYR A C 1
ATOM 3029 O O . TYR A 1 385 ? 11.547 1.316 4.211 1 91.62 385 TYR A O 1
ATOM 3037 N N . VAL A 1 386 ? 11.141 -0.778 3.711 1 94.44 386 VAL A N 1
ATOM 3038 C CA . VAL A 1 386 ? 12.562 -1.072 3.555 1 94.44 386 VAL A CA 1
ATOM 3039 C C . VAL A 1 386 ? 12.906 -1.184 2.072 1 94.44 386 VAL A C 1
ATOM 3041 O O . VAL A 1 386 ? 12.266 -1.932 1.332 1 94.44 386 VAL A O 1
ATOM 3044 N N . ASP A 1 387 ? 13.812 -0.4 1.667 1 95 387 ASP A N 1
ATOM 3045 C CA . ASP A 1 387 ? 14.375 -0.462 0.32 1 95 387 ASP A CA 1
ATOM 3046 C C . ASP A 1 387 ? 15.773 -1.067 0.333 1 95 387 ASP A C 1
ATOM 3048 O O . ASP A 1 387 ? 16.562 -0.815 1.253 1 95 387 ASP A O 1
ATOM 3052 N N . TYR A 1 388 ? 16.078 -1.812 -0.676 1 96.38 388 TYR A N 1
ATOM 3053 C CA . TYR A 1 388 ? 17.406 -2.41 -0.684 1 96.38 388 TYR A CA 1
ATOM 3054 C C . TYR A 1 388 ? 17.844 -2.752 -2.104 1 96.38 388 TYR A C 1
ATOM 3056 O O . TYR A 1 388 ? 17.016 -2.779 -3.023 1 96.38 388 TYR A O 1
ATOM 3064 N N . ARG A 1 389 ? 19.109 -2.844 -2.297 1 96.56 389 ARG A N 1
ATOM 3065 C CA . ARG A 1 389 ? 19.75 -3.418 -3.473 1 96.56 389 ARG A CA 1
ATOM 3066 C C . ARG A 1 389 ? 20.438 -4.742 -3.135 1 96.56 389 ARG A C 1
ATOM 3068 O O . ARG A 1 389 ? 21.172 -4.832 -2.15 1 96.56 389 ARG A O 1
ATOM 3075 N N . ALA A 1 390 ? 20.094 -5.699 -3.859 1 97.31 390 ALA A N 1
ATOM 3076 C CA . ALA A 1 390 ? 20.625 -7.027 -3.562 1 97.31 390 ALA A CA 1
ATOM 3077 C C . ALA A 1 390 ? 21.062 -7.742 -4.84 1 97.31 390 ALA A C 1
ATOM 3079 O O . ALA A 1 390 ? 20.672 -7.348 -5.941 1 97.31 390 ALA A O 1
ATOM 3080 N N . SER A 1 391 ? 21.969 -8.711 -4.598 1 97 391 SER A N 1
ATOM 3081 C CA . SER A 1 391 ? 22.391 -9.602 -5.68 1 97 391 SER A CA 1
ATOM 3082 C C . SER A 1 391 ? 21.625 -10.922 -5.641 1 97 391 SER A C 1
ATOM 3084 O O . SER A 1 391 ? 21.375 -11.469 -4.562 1 97 391 SER A O 1
ATOM 3086 N N . THR A 1 392 ? 21.203 -11.336 -6.809 1 97.19 392 THR A N 1
ATOM 3087 C CA . THR A 1 392 ? 20.469 -12.602 -6.895 1 97.19 392 THR A CA 1
ATOM 3088 C C . THR A 1 392 ? 20.828 -13.344 -8.18 1 97.19 392 THR A C 1
ATOM 3090 O O . THR A 1 392 ? 21.672 -12.875 -8.953 1 97.19 392 THR A O 1
ATOM 3093 N N . ILE A 1 393 ? 20.297 -14.516 -8.344 1 96.44 393 ILE A N 1
ATOM 3094 C CA . ILE A 1 393 ? 20.484 -15.328 -9.539 1 96.44 393 ILE A CA 1
ATOM 3095 C C . ILE A 1 393 ? 19.312 -15.117 -10.492 1 96.44 393 ILE A C 1
ATOM 3097 O O . ILE A 1 393 ? 18.156 -15.016 -10.055 1 96.44 393 ILE A O 1
ATOM 3101 N N . GLY A 1 394 ? 19.609 -14.977 -11.742 1 96.94 394 GLY A N 1
ATOM 3102 C CA . GLY A 1 394 ? 18.594 -14.898 -12.781 1 96.94 394 GLY A CA 1
ATOM 3103 C C . GLY A 1 394 ? 18.812 -15.867 -13.914 1 96.94 394 GLY A C 1
ATOM 3104 O O . GLY A 1 394 ? 19.953 -16.312 -14.148 1 96.94 394 GLY A O 1
ATOM 3105 N N . VAL A 1 395 ? 17.734 -16.312 -14.508 1 97.56 395 VAL A N 1
ATOM 3106 C CA . VAL A 1 395 ? 17.781 -17.172 -15.688 1 97.56 395 VAL A CA 1
ATOM 3107 C C . VAL A 1 395 ? 16.922 -16.594 -16.797 1 97.56 395 VAL A C 1
ATOM 3109 O O . VAL A 1 395 ? 15.812 -16.109 -16.547 1 97.56 395 VAL A O 1
ATOM 3112 N N . THR A 1 396 ? 17.484 -16.562 -17.953 1 97.06 396 THR A N 1
ATOM 3113 C CA . THR A 1 396 ? 16.734 -16.109 -19.125 1 97.06 396 THR A CA 1
ATOM 3114 C C . THR A 1 396 ? 16.797 -17.156 -20.234 1 97.06 396 THR A C 1
ATOM 3116 O O . THR A 1 396 ? 17.781 -17.891 -20.359 1 97.06 396 THR A O 1
ATOM 3119 N N . SER A 1 397 ? 15.688 -17.328 -20.875 1 97 397 SER A N 1
ATOM 3120 C CA . SER A 1 397 ? 15.609 -18.234 -22.016 1 97 397 SER A CA 1
ATOM 3121 C C . SER A 1 397 ? 15.031 -17.531 -23.234 1 97 397 SER A C 1
ATOM 3123 O O . SER A 1 397 ? 14.195 -16.641 -23.109 1 97 397 SER A O 1
ATOM 3125 N N . GLN A 1 398 ? 15.547 -17.859 -24.375 1 96.44 398 GLN A N 1
ATOM 3126 C CA . GLN A 1 398 ? 15.031 -17.422 -25.656 1 96.44 398 GLN A CA 1
ATOM 3127 C C . GLN A 1 398 ? 14.805 -18.609 -26.594 1 96.44 398 GLN A C 1
ATOM 3129 O O . GLN A 1 398 ? 15.633 -19.516 -26.656 1 96.44 398 GLN A O 1
ATOM 3134 N N . CYS A 1 399 ? 13.617 -18.672 -27.156 1 97.44 399 CYS A N 1
ATOM 3135 C CA . CYS A 1 399 ? 13.273 -19.781 -28.047 1 97.44 399 CYS A CA 1
ATOM 3136 C C . CYS A 1 399 ? 12.781 -19.266 -29.391 1 97.44 399 CYS A C 1
ATOM 3138 O O . CYS A 1 399 ? 12.203 -18.172 -29.469 1 97.44 399 CYS A O 1
ATOM 3140 N N . LYS A 1 400 ? 13.016 -19.969 -30.438 1 97.19 400 LYS A N 1
ATOM 3141 C CA . LYS A 1 400 ? 12.523 -19.672 -31.781 1 97.19 400 LYS A CA 1
ATOM 3142 C C . LYS A 1 400 ? 12.055 -20.953 -32.5 1 97.19 400 LYS A C 1
ATOM 3144 O O . LYS A 1 400 ? 12.648 -22.016 -32.312 1 97.19 400 LYS A O 1
ATOM 3149 N N . PRO A 1 401 ? 11 -20.844 -33.219 1 97.81 401 PRO A N 1
ATOM 3150 C CA . PRO A 1 401 ? 10.562 -22.016 -34 1 97.81 401 PRO A CA 1
ATOM 3151 C C . PRO A 1 401 ? 11.516 -22.375 -35.125 1 97.81 401 PRO A C 1
ATOM 3153 O O . PRO A 1 401 ? 11.961 -21.484 -35.875 1 97.81 401 PRO A O 1
ATOM 3156 N N . ILE A 1 402 ? 11.828 -23.625 -35.312 1 97.88 402 ILE A N 1
ATOM 3157 C CA . ILE A 1 402 ? 12.742 -24.016 -36.406 1 97.88 402 ILE A CA 1
ATOM 3158 C C . ILE A 1 402 ? 12.164 -25.203 -37.156 1 97.88 402 ILE A C 1
ATOM 3160 O O . ILE A 1 402 ? 12.891 -25.906 -37.844 1 97.88 402 ILE A O 1
ATOM 3164 N N . SER A 1 403 ? 10.953 -25.484 -37.031 1 96.94 403 SER A N 1
ATOM 3165 C CA . SER A 1 403 ? 10.297 -26.625 -37.625 1 96.94 403 SER A CA 1
ATOM 3166 C C . SER A 1 403 ? 10.531 -26.672 -39.125 1 96.94 403 SER A C 1
ATOM 3168 O O . SER A 1 403 ? 10.734 -27.75 -39.719 1 96.94 403 SER A O 1
ATOM 3170 N N . PRO A 1 404 ? 10.484 -25.516 -39.781 1 95.12 404 PRO A N 1
ATOM 3171 C CA . PRO A 1 404 ? 10.664 -25.562 -41.219 1 95.12 404 PRO A CA 1
ATOM 3172 C C . PRO A 1 404 ? 12.031 -26.125 -41.625 1 95.12 404 PRO A C 1
ATOM 3174 O O . PRO A 1 404 ? 12.195 -26.609 -42.75 1 95.12 404 PRO A O 1
ATOM 3177 N N . SER A 1 405 ? 12.961 -26.109 -40.75 1 95.12 405 SER A N 1
ATOM 3178 C CA . SER A 1 405 ? 14.305 -26.578 -41.062 1 95.12 405 SER A CA 1
ATOM 3179 C C . SER A 1 405 ? 14.484 -28.047 -40.656 1 95.12 405 SER A C 1
ATOM 3181 O O . SER A 1 405 ? 15.586 -28.594 -40.75 1 95.12 405 SER A O 1
ATOM 3183 N N . CYS A 1 406 ? 13.516 -28.781 -40.156 1 96.69 406 CYS A N 1
ATOM 3184 C CA . CYS A 1 406 ? 13.672 -30.109 -39.562 1 96.69 406 CYS A CA 1
ATOM 3185 C C . CYS A 1 406 ? 13.016 -31.172 -40.438 1 96.69 406 CYS A C 1
ATOM 3187 O O . CYS A 1 406 ? 12.781 -32.281 -39.969 1 96.69 406 CYS A O 1
ATOM 3189 N N . ASN A 1 407 ? 12.828 -31 -41.625 1 94.31 407 ASN A N 1
ATOM 3190 C CA . ASN A 1 407 ? 12.312 -31.953 -42.594 1 94.31 407 ASN A CA 1
ATOM 3191 C C . ASN A 1 407 ? 11.289 -32.906 -41.969 1 94.31 407 ASN A C 1
ATOM 3193 O O . ASN A 1 407 ? 11.492 -34.125 -41.969 1 94.31 407 ASN A O 1
ATOM 3197 N N . PHE A 1 408 ? 10.18 -32.5 -41.656 1 94.75 408 PHE A N 1
ATOM 3198 C CA . PHE A 1 408 ? 9.133 -33.312 -41.031 1 94.75 408 PHE A CA 1
ATOM 3199 C C . PHE A 1 408 ? 8.508 -34.219 -42.062 1 94.75 408 PHE A C 1
ATOM 3201 O O . PHE A 1 408 ? 8.352 -33.844 -43.25 1 94.75 408 PHE A O 1
ATOM 3208 N N . GLY A 1 409 ? 8.234 -35.406 -41.594 1 91.19 409 GLY A N 1
ATOM 3209 C CA . GLY A 1 409 ? 7.504 -36.344 -42.406 1 91.19 409 GLY A CA 1
ATOM 3210 C C . GLY A 1 409 ? 6.602 -37.281 -41.625 1 91.19 409 GLY A C 1
ATOM 3211 O O . GLY A 1 409 ? 6.68 -37.312 -40.375 1 91.19 409 GLY A O 1
ATOM 3212 N N . VAL A 1 410 ? 5.691 -37.906 -42.344 1 91.12 410 VAL A N 1
ATOM 3213 C CA . VAL A 1 410 ? 4.777 -38.875 -41.719 1 91.12 410 VAL A CA 1
ATOM 3214 C C . VAL A 1 410 ? 5.422 -40.25 -41.656 1 91.12 410 VAL A C 1
ATOM 3216 O O . VAL A 1 410 ? 6.023 -40.688 -42.625 1 91.12 410 VAL A O 1
ATOM 3219 N N . TRP A 1 411 ? 5.473 -40.719 -40.469 1 83.38 411 TRP A N 1
ATOM 3220 C CA . TRP A 1 411 ? 6.121 -42.031 -40.25 1 83.38 411 TRP A CA 1
ATOM 3221 C C . TRP A 1 411 ? 5.168 -43 -39.594 1 83.38 411 TRP A C 1
ATOM 3223 O O . TRP A 1 411 ? 4.098 -42.625 -39.094 1 83.38 411 TRP A O 1
ATOM 3233 N N . GLY A 1 412 ? 5.664 -44.312 -39.438 1 73.56 412 GLY A N 1
ATOM 3234 C CA . GLY A 1 412 ? 5.023 -45.344 -38.625 1 73.56 412 GLY A CA 1
ATOM 3235 C C . GLY A 1 412 ? 3.795 -45.938 -39.312 1 73.56 412 GLY A C 1
ATOM 3236 O O . GLY A 1 412 ? 3.367 -45.438 -40.344 1 73.56 412 GLY A O 1
ATOM 3237 N N . PRO A 1 413 ? 3.379 -46.969 -38.625 1 75.94 413 PRO A N 1
ATOM 3238 C CA . PRO A 1 413 ? 2.152 -47.562 -39.125 1 75.94 413 PRO A CA 1
ATOM 3239 C C . PRO A 1 413 ? 0.947 -46.625 -39.062 1 75.94 413 PRO A C 1
ATOM 3241 O O . PRO A 1 413 ? 0.795 -45.906 -38.062 1 75.94 413 PRO A O 1
ATOM 3244 N N . GLU A 1 414 ? 0.144 -46.562 -40.094 1 74.12 414 GLU A N 1
ATOM 3245 C CA . GLU A 1 414 ? -1.103 -45.812 -40.188 1 74.12 414 GLU A CA 1
ATOM 3246 C C . GLU A 1 414 ? -0.854 -44.312 -40.062 1 74.12 414 GLU A C 1
ATOM 3248 O O . GLU A 1 414 ? -1.756 -43.562 -39.688 1 74.12 414 GLU A O 1
ATOM 3253 N N . ASP A 1 415 ? 0.442 -43.969 -40.156 1 80.12 415 ASP A N 1
ATOM 3254 C CA . ASP A 1 415 ? 0.803 -42.562 -40.188 1 80.12 415 ASP A CA 1
ATOM 3255 C C . ASP A 1 415 ? 0.58 -41.875 -38.844 1 80.12 415 ASP A C 1
ATOM 3257 O O . ASP A 1 415 ? 0.169 -40.719 -38.781 1 80.12 415 ASP A O 1
ATOM 3261 N N . LEU A 1 416 ? 0.801 -42.688 -37.781 1 81.06 416 LEU A N 1
ATOM 3262 C CA . LEU A 1 416 ? 0.483 -42.219 -36.438 1 81.06 416 LEU A CA 1
ATOM 3263 C C . LEU A 1 416 ? 1.642 -41.406 -35.875 1 81.06 416 LEU A C 1
ATOM 3265 O O . LEU A 1 416 ? 1.461 -40.625 -34.906 1 81.06 416 LEU A O 1
ATOM 3269 N N . TYR A 1 417 ? 2.809 -41.5 -36.562 1 88.25 417 TYR A N 1
ATOM 3270 C CA . TYR A 1 417 ? 3.986 -40.844 -36.031 1 88.25 417 TYR A CA 1
ATOM 3271 C C . TYR A 1 417 ? 4.496 -39.781 -37 1 88.25 417 TYR A C 1
ATOM 3273 O O . TYR A 1 417 ? 4.117 -39.781 -38.188 1 88.25 417 TYR A O 1
ATOM 3281 N N . SER A 1 418 ? 5.125 -38.875 -36.406 1 91.94 418 SER A N 1
ATOM 3282 C CA . SER A 1 418 ? 5.875 -37.906 -37.25 1 91.94 418 SER A CA 1
ATOM 3283 C C . SER A 1 418 ? 7.375 -38.062 -37 1 91.94 418 SER A C 1
ATOM 3285 O O . SER A 1 418 ? 7.82 -38.219 -35.875 1 91.94 418 SER A O 1
ATOM 3287 N N . GLY A 1 419 ? 8.062 -38.094 -38.062 1 92.12 419 GLY A N 1
ATOM 3288 C CA . GLY A 1 419 ? 9.516 -38.062 -38 1 92.12 419 GLY A CA 1
ATOM 3289 C C . GLY A 1 419 ? 10.109 -36.719 -38.375 1 92.12 419 GLY A C 1
ATOM 3290 O O . GLY A 1 419 ? 9.531 -35.969 -39.156 1 92.12 419 GLY A O 1
ATOM 3291 N N . PHE A 1 420 ? 11.188 -36.406 -37.812 1 95.44 420 PHE A N 1
ATOM 3292 C CA . PHE A 1 420 ? 11.852 -35.125 -38.125 1 95.44 420 PHE A CA 1
ATOM 3293 C C . PHE A 1 420 ? 13.367 -35.312 -38.125 1 95.44 420 PHE A C 1
ATOM 3295 O O . PHE A 1 420 ? 13.891 -36.219 -37.469 1 95.44 420 PHE A O 1
ATOM 3302 N N . TYR A 1 421 ? 14.023 -34.562 -38.906 1 96.69 421 TYR A N 1
ATOM 3303 C CA . TYR A 1 421 ? 15.477 -34.5 -39 1 96.69 421 TYR A CA 1
ATOM 3304 C C . TYR A 1 421 ? 15.945 -33.031 -39.125 1 96.69 421 TYR A C 1
ATOM 3306 O O . TYR A 1 421 ? 15.891 -32.469 -40.219 1 96.69 421 TYR A O 1
ATOM 3314 N N . CYS A 1 422 ? 16.438 -32.562 -38.094 1 97.25 422 CYS A N 1
ATOM 3315 C CA . CYS A 1 422 ? 16.891 -31.156 -38.062 1 97.25 422 CYS A CA 1
ATOM 3316 C C . CYS A 1 422 ? 18.391 -31.078 -38.312 1 97.25 422 CYS A C 1
ATOM 3318 O O . CYS A 1 422 ? 18.875 -30.156 -38.969 1 97.25 422 CYS A O 1
ATOM 3320 N N . SER A 1 423 ? 19.172 -31.953 -37.688 1 96.31 423 SER A N 1
ATOM 3321 C CA . SER A 1 423 ? 20.625 -32.062 -37.781 1 96.31 423 SER A CA 1
ATOM 3322 C C . SER A 1 423 ? 21.062 -33.5 -37.531 1 96.31 423 SER A C 1
ATOM 3324 O O . SER A 1 423 ? 20.266 -34.375 -37.125 1 96.31 423 SER A O 1
ATOM 3326 N N . PRO A 1 424 ? 22.312 -33.75 -37.719 1 92.88 424 PRO A N 1
ATOM 3327 C CA . PRO A 1 424 ? 22.781 -35.125 -37.469 1 92.88 424 PRO A CA 1
ATOM 3328 C C . PRO A 1 424 ? 22.641 -35.531 -36 1 92.88 424 PRO A C 1
ATOM 3330 O O . PRO A 1 424 ? 22.656 -36.719 -35.688 1 92.88 424 PRO A O 1
ATOM 3333 N N . ASN A 1 425 ? 22.469 -34.562 -35.156 1 94.81 425 ASN A N 1
ATOM 3334 C CA . ASN A 1 425 ? 22.422 -34.875 -33.75 1 94.81 425 ASN A CA 1
ATOM 3335 C C . ASN A 1 425 ? 21.062 -34.531 -33.125 1 94.81 425 ASN A C 1
ATOM 3337 O O . ASN A 1 425 ? 20.891 -34.594 -31.906 1 94.81 425 ASN A O 1
ATOM 3341 N N . PHE A 1 426 ? 20.094 -34.125 -34 1 96.69 426 PHE A N 1
ATOM 3342 C CA . PHE A 1 426 ? 18.75 -33.906 -33.469 1 96.69 426 PHE A CA 1
ATOM 3343 C C . PHE A 1 426 ? 17.703 -34.406 -34.469 1 96.69 426 PHE A C 1
ATOM 3345 O O . PHE A 1 426 ? 17.328 -33.688 -35.406 1 96.69 426 PHE A O 1
ATOM 3352 N N . TRP A 1 427 ? 17.266 -35.5 -34.188 1 95.19 427 TRP A N 1
ATOM 3353 C CA . TRP A 1 427 ? 16.297 -36.188 -35 1 95.19 427 TRP A CA 1
ATOM 3354 C C . TRP A 1 427 ? 15.492 -37.188 -34.188 1 95.19 427 TRP A C 1
ATOM 3356 O O . TRP A 1 427 ? 15.836 -37.469 -33.031 1 95.19 427 TRP A O 1
ATOM 3366 N N . GLY A 1 428 ? 14.398 -37.656 -34.719 1 93.19 428 GLY A N 1
ATOM 3367 C CA . GLY A 1 428 ? 13.602 -38.625 -34 1 93.19 428 GLY A CA 1
ATOM 3368 C C . GLY A 1 428 ? 12.148 -38.656 -34.438 1 93.19 428 GLY A C 1
ATOM 3369 O O . GLY A 1 428 ? 11.844 -38.344 -35.594 1 93.19 428 GLY A O 1
ATOM 3370 N N . SER A 1 429 ? 11.383 -39.25 -33.594 1 91.19 429 SER A N 1
ATOM 3371 C CA . SER A 1 429 ? 9.969 -39.375 -33.906 1 91.19 429 SER A CA 1
ATOM 3372 C C . SER A 1 429 ? 9.094 -38.875 -32.75 1 91.19 429 SER A C 1
ATOM 3374 O O . SER A 1 429 ? 9.5 -38.938 -31.609 1 91.19 429 SER A O 1
ATOM 3376 N N . LEU A 1 430 ? 7.949 -38.375 -33.094 1 91.25 430 LEU A N 1
ATOM 3377 C CA . LEU A 1 430 ? 6.926 -37.969 -32.125 1 91.25 430 LEU A CA 1
ATOM 3378 C C . LEU A 1 430 ? 5.664 -38.812 -32.281 1 91.25 430 LEU A C 1
ATOM 3380 O O . LEU A 1 430 ? 5.273 -39.156 -33.406 1 91.25 430 LEU A O 1
ATOM 3384 N N . GLY A 1 431 ? 5.012 -39.094 -31.188 1 86.25 431 GLY A N 1
ATOM 3385 C CA . GLY A 1 431 ? 3.771 -39.875 -31.203 1 86.25 431 GLY A CA 1
ATOM 3386 C C . GLY A 1 431 ? 3.973 -41.344 -30.922 1 86.25 431 GLY A C 1
ATOM 3387 O O . GLY A 1 431 ? 3.02 -42.062 -30.594 1 86.25 431 GLY A O 1
ATOM 3388 N N . ARG A 1 432 ? 5.195 -41.688 -31.016 1 78.12 432 ARG A N 1
ATOM 3389 C CA . ARG A 1 432 ? 5.473 -43.094 -30.766 1 78.12 432 ARG A CA 1
ATOM 3390 C C . ARG A 1 432 ? 5.531 -43.406 -29.281 1 78.12 432 ARG A C 1
ATOM 3392 O O . ARG A 1 432 ? 6.195 -42.688 -28.516 1 78.12 432 ARG A O 1
ATOM 3399 N N . SER A 1 433 ? 4.586 -44.375 -28.797 1 63.69 433 SER A N 1
ATOM 3400 C CA . SER A 1 433 ? 4.48 -44.719 -27.391 1 63.69 433 SER A CA 1
ATOM 3401 C C . SER A 1 433 ? 5.82 -45.188 -26.828 1 63.69 433 SER A C 1
ATOM 3403 O O . SER A 1 433 ? 6.594 -45.844 -27.531 1 63.69 433 SER A O 1
ATOM 3405 N N . GLU A 1 434 ? 6.223 -44.719 -25.641 1 56.06 434 GLU A N 1
ATOM 3406 C CA . GLU A 1 434 ? 7.457 -45.125 -24.969 1 56.06 434 GLU A CA 1
ATOM 3407 C C . GLU A 1 434 ? 7.477 -46.625 -24.703 1 56.06 434 GLU A C 1
ATOM 3409 O O . GLU A 1 434 ? 8.539 -47.219 -24.5 1 56.06 434 GLU A O 1
ATOM 3414 N N . THR A 1 435 ? 6.121 -47.156 -24.406 1 48.97 435 THR A N 1
ATOM 3415 C CA . THR A 1 435 ? 6.094 -48.562 -24.062 1 48.97 435 THR A CA 1
ATOM 3416 C C . THR A 1 435 ? 6.906 -49.375 -25.062 1 48.97 435 THR A C 1
ATOM 3418 O O . THR A 1 435 ? 7.438 -50.438 -24.734 1 48.97 435 THR A O 1
ATOM 3421 N N . ASN A 1 436 ? 6.953 -48.781 -26.266 1 52.28 436 ASN A N 1
ATOM 3422 C CA . ASN A 1 436 ? 7.809 -49.438 -27.25 1 52.28 436 ASN A CA 1
ATOM 3423 C C . ASN A 1 436 ? 9.219 -48.875 -27.234 1 52.28 436 ASN A C 1
ATOM 3425 O O . ASN A 1 436 ? 9.398 -47.656 -27.359 1 52.28 436 ASN A O 1
ATOM 3429 N N . ALA A 1 437 ? 10.141 -49.469 -26.453 1 60.19 437 ALA A N 1
ATOM 3430 C CA . ALA A 1 437 ? 11.492 -49.156 -26 1 60.19 437 ALA A CA 1
ATOM 3431 C C . ALA A 1 437 ? 12.25 -48.344 -27.031 1 60.19 437 ALA A C 1
ATOM 3433 O O . ALA A 1 437 ? 12.742 -48.875 -28.031 1 60.19 437 ALA A O 1
ATOM 3434 N N . SER A 1 438 ? 11.828 -46.938 -27.125 1 67.5 438 SER A N 1
ATOM 3435 C CA . SER A 1 438 ? 12.773 -46.125 -27.891 1 67.5 438 SER A CA 1
ATOM 3436 C C . SER A 1 438 ? 14.188 -46.281 -27.344 1 67.5 438 SER A C 1
ATOM 3438 O O . SER A 1 438 ? 14.391 -46.25 -26.125 1 67.5 438 SER A O 1
ATOM 3440 N N . VAL A 1 439 ? 14.984 -46.688 -28.188 1 74.06 439 VAL A N 1
ATOM 3441 C CA . VAL A 1 439 ? 16.375 -46.938 -27.828 1 74.06 439 VAL A CA 1
ATOM 3442 C C . VAL A 1 439 ? 17.234 -45.75 -28.234 1 74.06 439 VAL A C 1
ATOM 3444 O O . VAL A 1 439 ? 17.266 -45.375 -29.406 1 74.06 439 VAL A O 1
ATOM 3447 N N . PRO A 1 440 ? 17.844 -45.156 -27.25 1 77.25 440 PRO A N 1
ATOM 3448 C CA . PRO A 1 440 ? 18.781 -44.094 -27.609 1 77.25 440 PRO A CA 1
ATOM 3449 C C . PRO A 1 440 ? 19.828 -44.562 -28.625 1 77.25 440 PRO A C 1
ATOM 3451 O O . PRO A 1 440 ? 20.312 -45.688 -28.547 1 77.25 440 PRO A O 1
ATOM 3454 N N . GLY A 1 441 ? 20.109 -43.719 -29.578 1 77.94 441 GLY A N 1
ATOM 3455 C CA . GLY A 1 441 ? 21.078 -44.062 -30.609 1 77.94 441 GLY A CA 1
ATOM 3456 C C . GLY A 1 441 ? 20.453 -44.688 -31.828 1 77.94 441 GLY A C 1
ATOM 3457 O O . GLY A 1 441 ? 21.047 -44.688 -32.906 1 77.94 441 GLY A O 1
ATOM 3458 N N . ILE A 1 442 ? 19.25 -45.156 -31.672 1 81.56 442 ILE A N 1
ATOM 3459 C CA . ILE A 1 442 ? 18.562 -45.812 -32.781 1 81.56 442 ILE A CA 1
ATOM 3460 C C . ILE A 1 442 ? 17.328 -45 -33.188 1 81.56 442 ILE A C 1
ATOM 3462 O O . ILE A 1 442 ? 17.203 -44.594 -34.344 1 81.56 442 ILE A O 1
ATOM 3466 N N . ASP A 1 443 ? 16.547 -44.688 -32.188 1 85.06 443 ASP A N 1
ATOM 3467 C CA . ASP A 1 443 ? 15.281 -44.031 -32.469 1 85.06 443 ASP A CA 1
ATOM 3468 C C . ASP A 1 443 ? 15.406 -42.531 -32.312 1 85.06 443 ASP A C 1
ATOM 3470 O O . ASP A 1 443 ? 14.602 -41.781 -32.875 1 85.06 443 ASP A O 1
ATOM 3474 N N . TYR A 1 444 ? 16.312 -42.125 -31.594 1 90.12 444 TYR A N 1
ATOM 3475 C CA . TYR A 1 444 ? 16.688 -40.719 -31.391 1 90.12 444 TYR A CA 1
ATOM 3476 C C . TYR A 1 444 ? 18.156 -40.594 -31 1 90.12 444 TYR A C 1
ATOM 3478 O O . TYR A 1 444 ? 18.812 -41.625 -30.734 1 90.12 444 TYR A O 1
ATOM 3486 N N . PRO A 1 445 ? 18.672 -39.469 -30.969 1 90.94 445 PRO A N 1
ATOM 3487 C CA . PRO A 1 445 ? 20.109 -39.375 -30.703 1 90.94 445 PRO A CA 1
ATOM 3488 C C . PRO A 1 445 ? 20.484 -39.906 -29.312 1 90.94 445 PRO A C 1
ATOM 3490 O O . PRO A 1 445 ? 19.719 -39.719 -28.359 1 90.94 445 PRO A O 1
ATOM 3493 N N . ALA A 1 446 ? 21.656 -40.469 -29.141 1 89.38 446 ALA A N 1
ATOM 3494 C CA . ALA A 1 446 ? 22.125 -41.094 -27.922 1 89.38 446 ALA A CA 1
ATOM 3495 C C . ALA A 1 446 ? 22.156 -40.125 -26.75 1 89.38 446 ALA A C 1
ATOM 3497 O O . ALA A 1 446 ? 21.938 -40.531 -25.594 1 89.38 446 ALA A O 1
ATOM 3498 N N . LEU A 1 447 ? 22.484 -38.906 -27.062 1 90.69 447 LEU A N 1
ATOM 3499 C CA . LEU A 1 447 ? 22.594 -37.906 -25.984 1 90.69 447 LEU A CA 1
ATOM 3500 C C . LEU A 1 447 ? 21.312 -37.094 -25.875 1 90.69 447 LEU A C 1
ATOM 3502 O O . LEU A 1 447 ? 21.281 -36.062 -25.188 1 90.69 447 LEU A O 1
ATOM 3506 N N . GLY A 1 448 ? 20.266 -37.531 -26.562 1 89.94 448 GLY A N 1
ATOM 3507 C CA . GLY A 1 448 ? 18.953 -36.938 -26.438 1 89.94 448 GLY A CA 1
ATOM 3508 C C . GLY A 1 448 ? 18.109 -37.531 -25.312 1 89.94 448 GLY A C 1
ATOM 3509 O O . GLY A 1 448 ? 18.484 -38.531 -24.734 1 89.94 448 GLY A O 1
ATOM 3510 N N . PHE A 1 449 ? 17.094 -36.812 -24.969 1 87.12 449 PHE A N 1
ATOM 3511 C CA . PHE A 1 449 ? 16.203 -37.25 -23.906 1 87.12 449 PHE A CA 1
ATOM 3512 C C . PHE A 1 449 ? 14.766 -37.344 -24.406 1 87.12 449 PHE A C 1
ATOM 3514 O O . PHE A 1 449 ? 14.141 -36.344 -24.734 1 87.12 449 PHE A O 1
ATOM 3521 N N . LYS A 1 450 ? 14.32 -38.5 -24.516 1 86.94 450 LYS A N 1
ATOM 3522 C CA . LYS A 1 450 ? 12.914 -38.719 -24.828 1 86.94 450 LYS A CA 1
ATOM 3523 C C . LYS A 1 450 ? 12.062 -38.688 -23.562 1 86.94 450 LYS A C 1
ATOM 3525 O O . LYS A 1 450 ? 12.062 -39.656 -22.812 1 86.94 450 LYS A O 1
ATOM 3530 N N . VAL A 1 451 ? 11.391 -37.719 -23.266 1 80.38 451 VAL A N 1
ATOM 3531 C CA . VAL A 1 451 ? 10.609 -37.5 -22.047 1 80.38 451 VAL A CA 1
ATOM 3532 C C . VAL A 1 451 ? 9.344 -38.344 -22.109 1 80.38 451 VAL A C 1
ATOM 3534 O O . VAL A 1 451 ? 8.984 -39 -21.125 1 80.38 451 VAL A O 1
ATOM 3537 N N . ASP A 1 452 ? 8.625 -38.344 -23.203 1 80.62 452 ASP A N 1
ATOM 3538 C CA . ASP A 1 452 ? 7.441 -39.125 -23.5 1 80.62 452 ASP A CA 1
ATOM 3539 C C . ASP A 1 452 ? 7.156 -39.156 -25 1 80.62 452 ASP A C 1
ATOM 3541 O O . ASP A 1 452 ? 8.047 -38.906 -25.812 1 80.62 452 ASP A O 1
ATOM 3545 N N . SER A 1 453 ? 6.023 -39.562 -25.328 1 84.69 453 SER A N 1
ATOM 3546 C CA . SER A 1 453 ? 5.699 -39.719 -26.75 1 84.69 453 SER A CA 1
ATOM 3547 C C . SER A 1 453 ? 5.605 -38.344 -27.422 1 84.69 453 SER A C 1
ATOM 3549 O O . SER A 1 453 ? 5.715 -38.25 -28.656 1 84.69 453 SER A O 1
ATOM 3551 N N . ASN A 1 454 ? 5.504 -37.312 -26.609 1 89.25 454 ASN A N 1
ATOM 3552 C CA . ASN A 1 454 ? 5.18 -36 -27.203 1 89.25 454 ASN A CA 1
ATOM 3553 C C . ASN A 1 454 ? 6.359 -35.031 -27.109 1 89.25 454 ASN A C 1
ATOM 3555 O O . ASN A 1 454 ? 6.348 -33.969 -27.734 1 89.25 454 ASN A O 1
ATOM 3559 N N . ILE A 1 455 ? 7.359 -35.375 -26.344 1 91.5 455 ILE A N 1
ATOM 3560 C CA . ILE A 1 455 ? 8.438 -34.406 -26.141 1 91.5 455 ILE A CA 1
ATOM 3561 C C . ILE A 1 455 ? 9.789 -35.125 -26.25 1 91.5 455 ILE A C 1
ATOM 3563 O O . ILE A 1 455 ? 10.008 -36.156 -25.594 1 91.5 455 ILE A O 1
ATOM 3567 N N . LEU A 1 456 ? 10.609 -34.625 -27.047 1 92.19 456 LEU A N 1
ATOM 3568 C CA . LEU A 1 456 ? 12.016 -35 -27.172 1 92.19 456 LEU A CA 1
ATOM 3569 C C . LEU A 1 456 ? 12.914 -33.781 -27.062 1 92.19 456 LEU A C 1
ATOM 3571 O O . LEU A 1 456 ? 12.617 -32.75 -27.641 1 92.19 456 LEU A O 1
ATOM 3575 N N . LEU A 1 457 ? 13.961 -33.844 -26.234 1 94.56 457 LEU A N 1
ATOM 3576 C CA . LEU A 1 457 ? 14.859 -32.719 -26.125 1 94.56 457 LEU A CA 1
ATOM 3577 C C . LEU A 1 457 ? 16.312 -33.156 -26.141 1 94.56 457 LEU A C 1
ATOM 3579 O O . LEU A 1 457 ? 16.609 -34.312 -25.906 1 94.56 457 LEU A O 1
ATOM 3583 N N . ALA A 1 458 ? 17.156 -32.281 -26.469 1 95 458 ALA A N 1
ATOM 3584 C CA . ALA A 1 458 ? 18.594 -32.469 -26.438 1 95 458 ALA A CA 1
ATOM 3585 C C . ALA A 1 458 ? 19.328 -31.156 -26.219 1 95 458 ALA A C 1
ATOM 3587 O O . ALA A 1 458 ? 18.812 -30.094 -26.562 1 95 458 ALA A O 1
ATOM 3588 N N . PHE A 1 459 ? 20.516 -31.281 -25.656 1 96.12 459 PHE A N 1
ATOM 3589 C CA . PHE A 1 459 ? 21.312 -30.094 -25.328 1 96.12 459 PHE A CA 1
ATOM 3590 C C . PHE A 1 459 ? 22.5 -29.969 -26.281 1 96.12 459 PHE A C 1
ATOM 3592 O O . PHE A 1 459 ? 23.109 -30.969 -26.656 1 96.12 459 PHE A O 1
ATOM 3599 N N . PHE A 1 460 ? 22.844 -28.688 -26.547 1 97.25 460 PHE A N 1
ATOM 3600 C CA . PHE A 1 460 ? 23.875 -28.438 -27.547 1 97.25 460 PHE A CA 1
ATOM 3601 C C . PHE A 1 460 ? 24.797 -27.297 -27.109 1 97.25 460 PHE A C 1
ATOM 3603 O O . PHE A 1 460 ? 24.422 -26.5 -26.234 1 97.25 460 PHE A O 1
ATOM 3610 N N . MET A 1 461 ? 25.922 -27.172 -27.734 1 96.12 461 MET A N 1
ATOM 3611 C CA . MET A 1 461 ? 26.891 -26.109 -27.484 1 96.12 461 MET A CA 1
ATOM 3612 C C . MET A 1 461 ? 26.703 -24.969 -28.484 1 96.12 461 MET A C 1
ATOM 3614 O O . MET A 1 461 ? 27.219 -23.859 -28.281 1 96.12 461 MET A O 1
ATOM 3618 N N . ASP A 1 462 ? 25.906 -25.281 -29.562 1 95.62 462 ASP A N 1
ATOM 3619 C CA . ASP A 1 462 ? 25.797 -24.297 -30.625 1 95.62 462 ASP A CA 1
ATOM 3620 C C . ASP A 1 462 ? 24.328 -24.078 -31.016 1 95.62 462 ASP A C 1
ATOM 3622 O O . ASP A 1 462 ? 23.484 -24.938 -30.75 1 95.62 462 ASP A O 1
ATOM 3626 N N . GLU A 1 463 ? 24.094 -23.062 -31.719 1 94.38 463 GLU A N 1
ATOM 3627 C CA . GLU A 1 463 ? 22.734 -22.688 -32.094 1 94.38 463 GLU A CA 1
ATOM 3628 C C . GLU A 1 463 ? 22.219 -23.578 -33.219 1 94.38 463 GLU A C 1
ATOM 3630 O O . GLU A 1 463 ? 21 -23.781 -33.344 1 94.38 463 GLU A O 1
ATOM 3635 N N . ASP A 1 464 ? 23.109 -24.109 -34 1 94.44 464 ASP A N 1
ATOM 3636 C CA . ASP A 1 464 ? 22.719 -24.906 -35.156 1 94.44 464 ASP A CA 1
ATOM 3637 C C . ASP A 1 464 ? 22.422 -26.359 -34.75 1 94.44 464 ASP A C 1
ATOM 3639 O O . ASP A 1 464 ? 22.016 -27.172 -35.594 1 94.44 464 ASP A O 1
ATOM 3643 N N . LEU A 1 465 ? 22.562 -26.734 -33.562 1 97.06 465 LEU A N 1
ATOM 3644 C CA . LEU A 1 465 ? 22.219 -28.047 -33 1 97.06 465 LEU A CA 1
ATOM 3645 C C . LEU A 1 465 ? 23.109 -29.141 -33.594 1 97.06 465 LEU A C 1
ATOM 3647 O O . LEU A 1 465 ? 22.625 -30.234 -33.906 1 97.06 465 LEU A O 1
ATOM 3651 N N . THR A 1 466 ? 24.359 -28.844 -33.812 1 95.62 466 THR A N 1
ATOM 3652 C CA . THR A 1 466 ? 25.266 -29.797 -34.438 1 95.62 466 THR A CA 1
ATOM 3653 C C . THR A 1 466 ? 26.234 -30.391 -33.438 1 95.62 466 THR A C 1
ATOM 3655 O O . THR A 1 466 ? 26.688 -31.516 -33.594 1 95.62 466 THR A O 1
ATOM 3658 N N . LYS A 1 467 ? 26.531 -29.641 -32.375 1 95.31 467 LYS A N 1
ATOM 3659 C CA . LYS A 1 467 ? 27.484 -30.094 -31.359 1 95.31 467 LYS A CA 1
ATOM 3660 C C . LYS A 1 467 ? 26.766 -30.406 -30.047 1 95.31 467 LYS A C 1
ATOM 3662 O O . LYS A 1 467 ? 26.469 -29.516 -29.266 1 95.31 467 LYS A O 1
ATOM 3667 N N . PRO A 1 468 ? 26.609 -31.703 -29.75 1 95.56 468 PRO A N 1
ATOM 3668 C CA . PRO A 1 468 ? 25.922 -32.062 -28.516 1 95.56 468 PRO A CA 1
ATOM 3669 C C . PRO A 1 468 ? 26.672 -31.609 -27.266 1 95.56 468 PRO A C 1
ATOM 3671 O O . PRO A 1 468 ? 27.906 -31.609 -27.25 1 95.56 468 PRO A O 1
ATOM 3674 N N . TYR A 1 469 ? 26 -31.188 -26.281 1 95.31 469 TYR A N 1
ATOM 3675 C CA . TYR A 1 469 ? 26.547 -30.844 -24.984 1 95.31 469 TYR A CA 1
ATOM 3676 C C . TYR A 1 469 ? 26.734 -32.094 -24.141 1 95.31 469 TYR A C 1
ATOM 3678 O O . TYR A 1 469 ? 25.766 -32.75 -23.734 1 95.31 469 TYR A O 1
ATOM 3686 N N . ASN A 1 470 ? 27.953 -32.5 -23.844 1 93.06 470 ASN A N 1
ATOM 3687 C CA . ASN A 1 470 ? 28.281 -33.75 -23.172 1 93.06 470 ASN A CA 1
ATOM 3688 C C . ASN A 1 470 ? 29.266 -33.531 -22.031 1 93.06 470 ASN A C 1
ATOM 3690 O O . ASN A 1 470 ? 30.375 -34.062 -22.062 1 93.06 470 ASN A O 1
ATOM 3694 N N . PRO A 1 471 ? 28.844 -32.875 -21 1 92.62 471 PRO A N 1
ATOM 3695 C CA . PRO A 1 471 ? 29.75 -32.594 -19.891 1 92.62 471 PRO A CA 1
ATOM 3696 C C . PRO A 1 471 ? 30.109 -33.844 -19.109 1 92.62 471 PRO A C 1
ATOM 3698 O O . PRO A 1 471 ? 31.125 -33.875 -18.391 1 92.62 471 PRO A O 1
ATOM 3701 N N . PHE A 1 472 ? 29.438 -34.969 -19.219 1 90.19 472 PHE A N 1
ATOM 3702 C CA . PHE A 1 472 ? 29.625 -36.156 -18.422 1 90.19 472 PHE A CA 1
ATOM 3703 C C . PHE A 1 472 ? 30.594 -37.125 -19.125 1 90.19 472 PHE A C 1
ATOM 3705 O O . PHE A 1 472 ? 31.016 -38.125 -18.531 1 90.19 472 PHE A O 1
ATOM 3712 N N . GLY A 1 473 ? 30.875 -36.844 -20.312 1 89.56 473 GLY A N 1
ATOM 3713 C CA . GLY A 1 473 ? 31.766 -37.688 -21.062 1 89.56 473 GLY A CA 1
ATOM 3714 C C . GLY A 1 473 ? 31.125 -39 -21.484 1 89.56 473 GLY A C 1
ATOM 3715 O O . GLY A 1 473 ? 31.766 -40.062 -21.406 1 89.56 473 GLY A O 1
ATOM 3716 N N . TYR A 1 474 ? 29.875 -38.938 -21.875 1 89.69 474 TYR A N 1
ATOM 3717 C CA . TYR A 1 474 ? 29.172 -40.125 -22.328 1 89.69 474 TYR A CA 1
ATOM 3718 C C . TYR A 1 474 ? 29.484 -40.438 -23.781 1 89.69 474 TYR A C 1
ATOM 3720 O O . TYR A 1 474 ? 29.844 -39.531 -24.547 1 89.69 474 TYR A O 1
ATOM 3728 N N . ASN A 1 475 ? 29.297 -41.688 -24.109 1 88.75 475 ASN A N 1
ATOM 3729 C CA . ASN A 1 475 ? 29.516 -42.094 -25.5 1 88.75 475 ASN A CA 1
ATOM 3730 C C . ASN A 1 475 ? 28.453 -41.5 -26.422 1 88.75 475 ASN A C 1
ATOM 3732 O O . ASN A 1 475 ? 27.266 -41.781 -26.25 1 88.75 475 ASN A O 1
ATOM 3736 N N . PRO A 1 476 ? 28.828 -40.75 -27.391 1 86.81 476 PRO A N 1
ATOM 3737 C CA . PRO A 1 476 ? 27.844 -40.062 -28.25 1 86.81 476 PRO A CA 1
ATOM 3738 C C . PRO A 1 476 ? 27.031 -41.031 -29.094 1 86.81 476 PRO A C 1
ATOM 3740 O O . PRO A 1 476 ? 25.984 -40.688 -29.625 1 86.81 476 PRO A O 1
ATOM 3743 N N . ASP A 1 477 ? 27.531 -42.281 -29.203 1 83.5 477 ASP A N 1
ATOM 3744 C CA . ASP A 1 477 ? 26.844 -43.25 -30.062 1 83.5 477 ASP A CA 1
ATOM 3745 C C . ASP A 1 477 ? 25.844 -44.062 -29.25 1 83.5 477 ASP A C 1
ATOM 3747 O O . ASP A 1 477 ? 24.781 -44.438 -29.766 1 83.5 477 ASP A O 1
ATOM 3751 N N . THR A 1 478 ? 26.219 -44.25 -27.984 1 83.62 478 THR A N 1
ATOM 3752 C CA . THR A 1 478 ? 25.391 -45.188 -27.219 1 83.62 478 THR A CA 1
ATOM 3753 C C . THR A 1 478 ? 24.672 -44.438 -26.078 1 83.62 478 THR A C 1
ATOM 3755 O O . THR A 1 478 ? 23.688 -44.938 -25.531 1 83.62 478 THR A O 1
ATOM 3758 N N . GLY A 1 479 ? 25.172 -43.312 -25.766 1 84.12 479 GLY A N 1
ATOM 3759 C CA . GLY A 1 479 ? 24.609 -42.562 -24.672 1 84.12 479 GLY A CA 1
ATOM 3760 C C . GLY A 1 479 ? 24.969 -43.156 -23.312 1 84.12 479 GLY A C 1
ATOM 3761 O O . GLY A 1 479 ? 24.391 -42.75 -22.297 1 84.12 479 GLY A O 1
ATOM 3762 N N . ALA A 1 480 ? 25.891 -44.094 -23.266 1 84.25 480 ALA A N 1
ATOM 3763 C CA . ALA A 1 480 ? 26.328 -44.75 -22.031 1 84.25 480 ALA A CA 1
ATOM 3764 C C . ALA A 1 480 ? 27.594 -44.125 -21.5 1 84.25 480 ALA A C 1
ATOM 3766 O O . ALA A 1 480 ? 28.344 -43.469 -22.234 1 84.25 480 ALA A O 1
ATOM 3767 N N . PRO A 1 481 ? 27.797 -44.344 -20.203 1 84.56 481 PRO A N 1
ATOM 3768 C CA . PRO A 1 481 ? 29.062 -43.875 -19.656 1 84.56 481 PRO A CA 1
ATOM 3769 C C . PRO A 1 481 ? 30.281 -44.531 -20.312 1 84.56 481 PRO A C 1
ATOM 3771 O O . PRO A 1 481 ? 30.266 -45.719 -20.578 1 84.56 481 PRO A O 1
ATOM 3774 N N . ASP A 1 482 ? 31.234 -43.719 -20.641 1 87.94 482 ASP A N 1
ATOM 3775 C CA . ASP A 1 482 ? 32.469 -44.156 -21.25 1 87.94 482 ASP A CA 1
ATOM 3776 C C . ASP A 1 482 ? 33.688 -43.656 -20.469 1 87.94 482 ASP A C 1
ATOM 3778 O O . ASP A 1 482 ? 33.969 -42.438 -20.484 1 87.94 482 ASP A O 1
ATOM 3782 N N . PRO A 1 483 ? 34.438 -44.531 -19.875 1 87.19 483 PRO A N 1
ATOM 3783 C CA . PRO A 1 483 ? 35.594 -44.094 -19.094 1 87.19 483 PRO A CA 1
ATOM 3784 C C . PRO A 1 483 ? 36.688 -43.469 -19.953 1 87.19 483 PRO A C 1
ATOM 3786 O O . PRO A 1 483 ? 37.562 -42.75 -19.438 1 87.19 483 PRO A O 1
ATOM 3789 N N . ASP A 1 484 ? 36.656 -43.656 -21.234 1 90.94 484 ASP A N 1
ATOM 3790 C CA . ASP A 1 484 ? 37.688 -43.156 -22.109 1 90.94 484 ASP A CA 1
ATOM 3791 C C . ASP A 1 484 ? 37.438 -41.719 -22.5 1 90.94 484 ASP A C 1
ATOM 3793 O O . ASP A 1 484 ? 38.312 -41.031 -23.031 1 90.94 484 ASP A O 1
ATOM 3797 N N . ILE A 1 485 ? 36.188 -41.219 -22.297 1 91.56 485 ILE A N 1
ATOM 3798 C CA . ILE A 1 485 ? 35.875 -39.844 -22.562 1 91.56 485 ILE A CA 1
ATOM 3799 C C . ILE A 1 485 ? 35.906 -39.031 -21.266 1 91.56 485 ILE A C 1
ATOM 3801 O O . ILE A 1 485 ? 35.125 -39.281 -20.359 1 91.56 485 ILE A O 1
ATOM 3805 N N . PRO A 1 486 ? 36.781 -38.125 -21.172 1 91 486 PRO A N 1
ATOM 3806 C CA . PRO A 1 486 ? 36.969 -37.406 -19.922 1 91 486 PRO A CA 1
ATOM 3807 C C . PRO A 1 486 ? 35.781 -36.469 -19.609 1 91 486 PRO A C 1
ATOM 3809 O O . PRO A 1 486 ? 35.156 -35.969 -20.531 1 91 486 PRO A O 1
ATOM 3812 N N . LEU A 1 487 ? 35.594 -36.25 -18.312 1 92.25 487 LEU A N 1
ATOM 3813 C CA . LEU A 1 487 ? 34.625 -35.281 -17.828 1 92.25 487 LEU A CA 1
ATOM 3814 C C . LEU A 1 487 ? 35.031 -33.844 -18.219 1 92.25 487 LEU A C 1
ATOM 3816 O O . LEU A 1 487 ? 36.188 -33.5 -18.141 1 92.25 487 LEU A O 1
ATOM 3820 N N . MET A 1 488 ? 34.094 -33.094 -18.703 1 92.5 488 MET A N 1
ATOM 3821 C CA . MET A 1 488 ? 34.344 -31.688 -19.016 1 92.5 488 MET A CA 1
ATOM 3822 C C . MET A 1 488 ? 34.656 -30.906 -17.734 1 92.5 488 MET A C 1
ATOM 3824 O O . MET A 1 488 ? 33.906 -30.938 -16.781 1 92.5 488 MET A O 1
ATOM 3828 N N . PRO A 1 489 ? 35.781 -30.25 -17.75 1 90.19 489 PRO A N 1
ATOM 3829 C CA . PRO A 1 489 ? 36.094 -29.469 -16.562 1 90.19 489 PRO A CA 1
ATOM 3830 C C . PRO A 1 489 ? 35.125 -28.312 -16.359 1 90.19 489 PRO A C 1
ATOM 3832 O O . PRO A 1 489 ? 34.5 -27.844 -17.312 1 90.19 489 PRO A O 1
ATOM 3835 N N . ASP A 1 490 ? 35.031 -27.812 -15.195 1 88.5 490 ASP A N 1
ATOM 3836 C CA . ASP A 1 490 ? 34.062 -26.781 -14.82 1 88.5 490 ASP A CA 1
ATOM 3837 C C . ASP A 1 490 ? 34.281 -25.5 -15.617 1 88.5 490 ASP A C 1
ATOM 3839 O O . ASP A 1 490 ? 33.344 -24.797 -15.945 1 88.5 490 ASP A O 1
ATOM 3843 N N . SER A 1 491 ? 35.469 -25.219 -15.914 1 87.88 491 SER A N 1
ATOM 3844 C CA . SER A 1 491 ? 35.812 -24 -16.641 1 87.88 491 SER A CA 1
ATOM 3845 C C . SER A 1 491 ? 35.281 -24.031 -18.062 1 87.88 491 SER A C 1
ATOM 3847 O O . SER A 1 491 ? 35.188 -22.984 -18.719 1 87.88 491 SER A O 1
ATOM 3849 N N . GLN A 1 492 ? 34.938 -25.234 -18.516 1 90.56 492 GLN A N 1
ATOM 3850 C CA . GLN A 1 492 ? 34.5 -25.375 -19.906 1 90.56 492 GLN A CA 1
ATOM 3851 C C . GLN A 1 492 ? 33 -25.547 -20 1 90.56 492 GLN A C 1
ATOM 3853 O O . GLN A 1 492 ? 32.438 -25.656 -21.109 1 90.56 492 GLN A O 1
ATOM 3858 N N . LEU A 1 493 ? 32.375 -25.625 -18.859 1 94.94 493 LEU A N 1
ATOM 3859 C CA . LEU A 1 493 ? 30.922 -25.625 -18.891 1 94.94 493 LEU A CA 1
ATOM 3860 C C . LEU A 1 493 ? 30.391 -24.359 -19.562 1 94.94 493 LEU A C 1
ATOM 3862 O O . LEU A 1 493 ? 30.922 -23.266 -19.344 1 94.94 493 LEU A O 1
ATOM 3866 N N . ILE A 1 494 ? 29.406 -24.484 -20.281 1 94.75 494 ILE A N 1
ATOM 3867 C CA . ILE A 1 494 ? 29 -23.359 -21.141 1 94.75 494 ILE A CA 1
ATOM 3868 C C . ILE A 1 494 ? 27.844 -22.609 -20.5 1 94.75 494 ILE A C 1
ATOM 3870 O O . ILE A 1 494 ? 27.047 -23.188 -19.75 1 94.75 494 ILE A O 1
ATOM 3874 N N . ASN A 1 495 ? 27.766 -21.406 -20.891 1 94.75 495 ASN A N 1
ATOM 3875 C CA . ASN A 1 495 ? 26.734 -20.406 -20.625 1 94.75 495 ASN A CA 1
ATOM 3876 C C . ASN A 1 495 ? 26.719 -19.312 -21.688 1 94.75 495 ASN A C 1
ATOM 3878 O O . ASN A 1 495 ? 27.422 -18.312 -21.578 1 94.75 495 ASN A O 1
ATOM 3882 N N . GLU A 1 496 ? 25.938 -19.609 -22.703 1 94.25 496 GLU A N 1
ATOM 3883 C CA . GLU A 1 496 ? 24.562 -20.094 -22.766 1 94.25 496 GLU A CA 1
ATOM 3884 C C . GLU A 1 496 ? 24.516 -21.531 -23.25 1 94.25 496 GLU A C 1
ATOM 3886 O O . GLU A 1 496 ? 25.312 -21.938 -24.109 1 94.25 496 GLU A O 1
ATOM 3891 N N . VAL A 1 497 ? 23.562 -22.266 -22.781 1 97.12 497 VAL A N 1
ATOM 3892 C CA . VAL A 1 497 ? 23.297 -23.641 -23.188 1 97.12 497 VAL A CA 1
ATOM 3893 C C . VAL A 1 497 ? 22.156 -23.672 -24.203 1 97.12 497 VAL A C 1
ATOM 3895 O O . VAL A 1 497 ? 21.109 -23.062 -23.969 1 97.12 497 VAL A O 1
ATOM 3898 N N . HIS A 1 498 ? 22.422 -24.359 -25.281 1 97.81 498 HIS A N 1
ATOM 3899 C CA . HIS A 1 498 ? 21.391 -24.5 -26.312 1 97.81 498 HIS A CA 1
ATOM 3900 C C . HIS A 1 498 ? 20.609 -25.797 -26.125 1 97.81 498 HIS A C 1
ATOM 3902 O O . HIS A 1 498 ? 21.188 -26.828 -25.797 1 97.81 498 HIS A O 1
ATOM 3908 N N . VAL A 1 499 ? 19.359 -25.703 -26.266 1 97.25 499 VAL A N 1
ATOM 3909 C CA . VAL A 1 499 ? 18.484 -26.875 -26.109 1 97.25 499 VAL A CA 1
ATOM 3910 C C . VAL A 1 499 ? 17.406 -26.844 -27.188 1 97.25 499 VAL A C 1
ATOM 3912 O O . VAL A 1 499 ? 16.891 -25.781 -27.547 1 97.25 499 VAL A O 1
ATOM 3915 N N . ALA A 1 500 ? 17.156 -27.938 -27.734 1 97.88 500 ALA A N 1
ATOM 3916 C CA . ALA A 1 500 ? 16.078 -28.078 -28.703 1 97.88 500 ALA A CA 1
ATOM 3917 C C . ALA A 1 500 ? 14.977 -28.969 -28.172 1 97.88 500 ALA A C 1
ATOM 3919 O O . ALA A 1 500 ? 15.242 -29.984 -27.516 1 97.88 500 ALA A O 1
ATOM 3920 N N . PHE A 1 501 ? 13.766 -28.641 -28.484 1 97.19 501 PHE A N 1
ATOM 3921 C CA . PHE A 1 501 ? 12.594 -29.422 -28.094 1 97.19 501 PHE A CA 1
ATOM 3922 C C . PHE A 1 501 ? 11.758 -29.797 -29.297 1 97.19 501 PHE A C 1
ATOM 3924 O O . PHE A 1 501 ? 11.375 -28.938 -30.094 1 97.19 501 PHE A O 1
ATOM 3931 N N . ALA A 1 502 ? 11.547 -31 -29.484 1 96.94 502 ALA A N 1
ATOM 3932 C CA . ALA A 1 502 ? 10.492 -31.469 -30.375 1 96.94 502 ALA A CA 1
ATOM 3933 C C . ALA A 1 502 ? 9.211 -31.781 -29.609 1 96.94 502 ALA A C 1
ATOM 3935 O O . ALA A 1 502 ? 9.242 -32.531 -28.625 1 96.94 502 ALA A O 1
ATOM 3936 N N . THR A 1 503 ? 8.188 -31.203 -30.016 1 96.06 503 THR A N 1
ATOM 3937 C CA . THR A 1 503 ? 6.957 -31.297 -29.234 1 96.06 503 THR A CA 1
ATOM 3938 C C . THR A 1 503 ? 5.77 -31.641 -30.125 1 96.06 503 THR A C 1
ATOM 3940 O O . THR A 1 503 ? 5.75 -31.297 -31.312 1 96.06 503 THR A O 1
ATOM 3943 N N . ARG A 1 504 ? 4.793 -32.25 -29.531 1 95.25 504 ARG A N 1
ATOM 3944 C CA . ARG A 1 504 ? 3.529 -32.625 -30.156 1 95.25 504 ARG A CA 1
ATOM 3945 C C . ARG A 1 504 ? 2.352 -32.312 -29.25 1 95.25 504 ARG A C 1
ATOM 3947 O O . ARG A 1 504 ? 2.395 -32.594 -28.047 1 95.25 504 ARG A O 1
ATOM 3954 N N . PHE A 1 505 ? 1.383 -31.719 -29.781 1 92.06 505 PHE A N 1
ATOM 3955 C CA . PHE A 1 505 ? 0.165 -31.484 -29.016 1 92.06 505 PHE A CA 1
ATOM 3956 C C . PHE A 1 505 ? -1.067 -31.625 -29.891 1 92.06 505 PHE A C 1
ATOM 3958 O O . PHE A 1 505 ? -0.974 -31.5 -31.125 1 92.06 505 PHE A O 1
ATOM 3965 N N . ALA A 1 506 ? -2.154 -31.859 -29.25 1 86.69 506 ALA A N 1
ATOM 3966 C CA . ALA A 1 506 ? -3.408 -32.094 -29.969 1 86.69 506 ALA A CA 1
ATOM 3967 C C . ALA A 1 506 ? -3.92 -30.812 -30.594 1 86.69 506 ALA A C 1
ATOM 3969 O O . ALA A 1 506 ? -3.762 -29.719 -30.031 1 86.69 506 ALA A O 1
ATOM 3970 N N . SER A 1 507 ? -4.57 -30.906 -31.719 1 86 507 SER A N 1
ATOM 3971 C CA . SER A 1 507 ? -5.109 -29.75 -32.438 1 86 507 SER A CA 1
ATOM 3972 C C . SER A 1 507 ? -6.254 -29.109 -31.672 1 86 507 SER A C 1
ATOM 3974 O O . SER A 1 507 ? -6.637 -27.969 -31.953 1 86 507 SER A O 1
ATOM 3976 N N . THR A 1 508 ? -6.734 -29.797 -30.625 1 78.31 508 THR A N 1
ATOM 3977 C CA . THR A 1 508 ? -7.809 -29.266 -29.797 1 78.31 508 THR A CA 1
ATOM 3978 C C . THR A 1 508 ? -7.242 -28.5 -28.594 1 78.31 508 THR A C 1
ATOM 3980 O O . THR A 1 508 ? -7.988 -27.859 -27.859 1 78.31 508 THR A O 1
ATOM 3983 N N . ALA A 1 509 ? -5.965 -28.594 -28.422 1 81.19 509 ALA A N 1
ATOM 3984 C CA . ALA A 1 509 ? -5.324 -27.953 -27.266 1 81.19 509 ALA A CA 1
ATOM 3985 C C . ALA A 1 509 ? -4.773 -26.578 -27.641 1 81.19 509 ALA A C 1
ATOM 3987 O O . ALA A 1 509 ? -3.738 -26.156 -27.125 1 81.19 509 ALA A O 1
ATOM 3988 N N . VAL A 1 510 ? -5.465 -25.906 -28.547 1 83.69 510 VAL A N 1
ATOM 3989 C CA . VAL A 1 510 ? -4.984 -24.609 -29.031 1 83.69 510 VAL A CA 1
ATOM 3990 C C . VAL A 1 510 ? -5.855 -23.5 -28.469 1 83.69 510 VAL A C 1
ATOM 3992 O O . VAL A 1 510 ? -6.855 -23.75 -27.797 1 83.69 510 VAL A O 1
ATOM 3995 N N . LEU A 1 511 ? -5.367 -22.312 -28.688 1 88.31 511 LEU A N 1
ATOM 3996 C CA . LEU A 1 511 ? -6.145 -21.141 -28.297 1 88.31 511 LEU A CA 1
ATOM 3997 C C . LEU A 1 511 ? -7.465 -21.094 -29.062 1 88.31 511 LEU A C 1
ATOM 3999 O O . LEU A 1 511 ? -7.512 -21.375 -30.266 1 88.31 511 LEU A O 1
ATOM 4003 N N . ALA A 1 512 ? -8.469 -20.688 -28.312 1 84.12 512 ALA A N 1
ATOM 4004 C CA . ALA A 1 512 ? -9.773 -20.547 -28.953 1 84.12 512 ALA A CA 1
ATOM 4005 C C . ALA A 1 512 ? -9.695 -19.594 -30.156 1 84.12 512 ALA A C 1
ATOM 4007 O O . ALA A 1 512 ? -9.102 -18.516 -30.062 1 84.12 512 ALA A O 1
ATOM 4008 N N . ASN A 1 513 ? -10.195 -20.031 -31.234 1 81.44 513 ASN A N 1
ATOM 4009 C CA . ASN A 1 513 ? -10.305 -19.266 -32.469 1 81.44 513 ASN A CA 1
ATOM 4010 C C . ASN A 1 513 ? -8.953 -19.156 -33.188 1 81.44 513 ASN A C 1
ATOM 4012 O O . ASN A 1 513 ? -8.805 -18.359 -34.125 1 81.44 513 ASN A O 1
ATOM 4016 N N . ALA A 1 514 ? -7.977 -19.875 -32.656 1 85.69 514 ALA A N 1
ATOM 4017 C CA . ALA A 1 514 ? -6.68 -19.844 -33.344 1 85.69 514 ALA A CA 1
ATOM 4018 C C . ALA A 1 514 ? -6.605 -20.922 -34.438 1 85.69 514 ALA A C 1
ATOM 4020 O O . ALA A 1 514 ? -7.113 -22.031 -34.25 1 85.69 514 ALA A O 1
ATOM 4021 N N . ASP A 1 515 ? -6.133 -20.578 -35.625 1 84 515 ASP A N 1
ATOM 4022 C CA . ASP A 1 515 ? -5.844 -21.531 -36.688 1 84 515 ASP A CA 1
ATOM 4023 C C . ASP A 1 515 ? -4.34 -21.625 -36.938 1 84 515 ASP A C 1
ATOM 4025 O O . ASP A 1 515 ? -3.756 -20.734 -37.562 1 84 515 ASP A O 1
ATOM 4029 N N . LEU A 1 516 ? -3.807 -22.734 -36.531 1 90.94 516 LEU A N 1
ATOM 4030 C CA . LEU A 1 516 ? -2.357 -22.891 -36.594 1 90.94 516 LEU A CA 1
ATOM 4031 C C . LEU A 1 516 ? -1.959 -23.641 -37.875 1 90.94 516 LEU A C 1
ATOM 4033 O O . LEU A 1 516 ? -0.774 -23.891 -38.094 1 90.94 516 LEU A O 1
ATOM 4037 N N . SER A 1 517 ? -2.93 -23.984 -38.688 1 86.62 517 SER A N 1
ATOM 4038 C CA . SER A 1 517 ? -2.668 -24.828 -39.844 1 86.62 517 SER A CA 1
ATOM 4039 C C . SER A 1 517 ? -1.841 -24.094 -40.906 1 86.62 517 SER A C 1
ATOM 4041 O O . SER A 1 517 ? -1.13 -24.719 -41.688 1 86.62 517 SER A O 1
ATOM 4043 N N . LEU A 1 518 ? -1.839 -22.797 -40.844 1 88.56 518 LEU A N 1
ATOM 4044 C CA . LEU A 1 518 ? -1.124 -22.031 -41.875 1 88.56 518 LEU A CA 1
ATOM 4045 C C . LEU A 1 518 ? 0.224 -21.562 -41.344 1 88.56 518 LEU A C 1
ATOM 4047 O O . LEU A 1 518 ? 0.999 -20.938 -42.062 1 88.56 518 LEU A O 1
ATOM 4051 N N . ASP A 1 519 ? 0.519 -21.812 -40.156 1 94.38 519 ASP A N 1
ATOM 4052 C CA . ASP A 1 519 ? 1.789 -21.406 -39.562 1 94.38 519 ASP A CA 1
ATOM 4053 C C . ASP A 1 519 ? 2.887 -22.438 -39.875 1 94.38 519 ASP A C 1
ATOM 4055 O O . ASP A 1 519 ? 2.807 -23.578 -39.438 1 94.38 519 ASP A O 1
ATOM 4059 N N . ALA A 1 520 ? 3.914 -22.062 -40.531 1 93.81 520 ALA A N 1
ATOM 4060 C CA . ALA A 1 520 ? 4.984 -22.953 -40.969 1 93.81 520 ALA A CA 1
ATOM 4061 C C . ALA A 1 520 ? 5.758 -23.5 -39.781 1 93.81 520 ALA A C 1
ATOM 4063 O O . ALA A 1 520 ? 6.496 -24.484 -39.906 1 93.81 520 ALA A O 1
ATOM 4064 N N . GLY A 1 521 ? 5.562 -22.891 -38.75 1 95.62 521 GLY A N 1
ATOM 4065 C CA . GLY A 1 521 ? 6.262 -23.359 -37.562 1 95.62 521 GLY A CA 1
ATOM 4066 C C . GLY A 1 521 ? 5.656 -24.609 -36.969 1 95.62 521 GLY A C 1
ATOM 4067 O O . GLY A 1 521 ? 6.234 -25.219 -36.062 1 95.62 521 GLY A O 1
ATOM 4068 N N . PHE A 1 522 ? 4.512 -25.031 -37.5 1 96 522 PHE A N 1
ATOM 4069 C CA . PHE A 1 522 ? 3.859 -26.266 -37.062 1 96 522 PHE A CA 1
ATOM 4070 C C . PHE A 1 522 ? 3.691 -27.234 -38.219 1 96 522 PHE A C 1
ATOM 4072 O O . PHE A 1 522 ? 3.381 -26.828 -39.344 1 96 522 PHE A O 1
ATOM 4079 N N . PHE A 1 523 ? 3.984 -28.422 -37.938 1 94.44 523 PHE A N 1
ATOM 4080 C CA . PHE A 1 523 ? 3.721 -29.484 -38.906 1 94.44 523 PHE A CA 1
ATOM 4081 C C . PHE A 1 523 ? 2.402 -30.188 -38.594 1 94.44 523 PHE A C 1
ATOM 4083 O O . PHE A 1 523 ? 2.209 -30.703 -37.5 1 94.44 523 PHE A O 1
ATOM 4090 N N . LYS A 1 524 ? 1.562 -30.156 -39.531 1 88.88 524 LYS A N 1
ATOM 4091 C CA . LYS A 1 524 ? 0.269 -30.812 -39.375 1 88.88 524 LYS A CA 1
ATOM 4092 C C . LYS A 1 524 ? 0.197 -32.094 -40.219 1 88.88 524 LYS A C 1
ATOM 4094 O O . LYS A 1 524 ? 0.175 -32.031 -41.438 1 88.88 524 LYS A O 1
ATOM 4099 N N . GLY A 1 525 ? 0.399 -33.219 -39.562 1 78.25 525 GLY A N 1
ATOM 4100 C CA . GLY A 1 525 ? 0.215 -34.5 -40.25 1 78.25 525 GLY A CA 1
ATOM 4101 C C . GLY A 1 525 ? -1.243 -34.875 -40.406 1 78.25 525 GLY A C 1
ATOM 4102 O O . GLY A 1 525 ? -2.133 -34.031 -40.219 1 78.25 525 GLY A O 1
ATOM 4103 N N . PRO A 1 526 ? -1.47 -36.125 -40.781 1 81.31 526 PRO A N 1
ATOM 4104 C CA . PRO A 1 526 ? -2.84 -36.594 -41 1 81.31 526 PRO A CA 1
ATOM 4105 C C . PRO A 1 526 ? -3.652 -36.656 -39.719 1 81.31 526 PRO A C 1
ATOM 4107 O O . PRO A 1 526 ? -4.879 -36.531 -39.75 1 81.31 526 PRO A O 1
ATOM 4110 N N . ASN A 1 527 ? -2.953 -36.781 -38.688 1 82.38 527 ASN A N 1
ATOM 4111 C CA . ASN A 1 527 ? -3.633 -36.844 -37.406 1 82.38 527 ASN A CA 1
ATOM 4112 C C . ASN A 1 527 ? -3.879 -35.469 -36.812 1 82.38 527 ASN A C 1
ATOM 4114 O O . ASN A 1 527 ? -3.207 -34.5 -37.188 1 82.38 527 ASN A O 1
ATOM 4118 N N . PRO A 1 528 ? -4.883 -35.375 -36.031 1 87.12 528 PRO A N 1
ATOM 4119 C CA . PRO A 1 528 ? -5.227 -34.062 -35.5 1 87.12 528 PRO A CA 1
ATOM 4120 C C . PRO A 1 528 ? -4.254 -33.594 -34.406 1 87.12 528 PRO A C 1
ATOM 4122 O O . PRO A 1 528 ? -4.664 -33.375 -33.25 1 87.12 528 PRO A O 1
ATOM 4125 N N . VAL A 1 529 ? -2.998 -33.5 -34.844 1 91.62 529 VAL A N 1
ATOM 4126 C CA . VAL A 1 529 ? -1.938 -33.062 -33.938 1 91.62 529 VAL A CA 1
ATOM 4127 C C . VAL A 1 529 ? -1.043 -32.031 -34.625 1 91.62 529 VAL A C 1
ATOM 4129 O O . VAL A 1 529 ? -1.028 -31.953 -35.875 1 91.62 529 VAL A O 1
ATOM 4132 N N . TYR A 1 530 ? -0.449 -31.234 -33.875 1 93.81 530 TYR A N 1
ATOM 4133 C CA . TYR A 1 530 ? 0.586 -30.312 -34.344 1 93.81 530 TYR A CA 1
ATOM 4134 C C . TYR A 1 530 ? 1.949 -30.703 -33.781 1 93.81 530 TYR A C 1
ATOM 4136 O O . TYR A 1 530 ? 2.088 -30.969 -32.594 1 93.81 530 TYR A O 1
ATOM 4144 N N . ASP A 1 531 ? 2.852 -30.844 -34.719 1 95.81 531 ASP A N 1
ATOM 4145 C CA . ASP A 1 531 ? 4.234 -31.109 -34.312 1 95.81 531 ASP A CA 1
ATOM 4146 C C . ASP A 1 531 ? 5.121 -29.891 -34.562 1 95.81 531 ASP A C 1
ATOM 4148 O O . ASP A 1 531 ? 4.906 -29.141 -35.5 1 95.81 531 ASP A O 1
ATOM 4152 N N . SER A 1 532 ? 6.051 -29.703 -33.656 1 96.69 532 SER A N 1
ATOM 4153 C CA . SER A 1 532 ? 6.926 -28.531 -33.812 1 96.69 532 SER A CA 1
ATOM 4154 C C . SER A 1 532 ? 8.297 -28.797 -33.188 1 96.69 532 SER A C 1
ATOM 4156 O O . SER A 1 532 ? 8.43 -29.656 -32.312 1 96.69 532 SER A O 1
ATOM 4158 N N . VAL A 1 533 ? 9.289 -28.172 -33.688 1 98 533 VAL A N 1
ATOM 4159 C CA . VAL A 1 533 ? 10.609 -28.125 -33.062 1 98 533 VAL A CA 1
ATOM 4160 C C . VAL A 1 533 ? 10.984 -26.672 -32.75 1 98 533 VAL A C 1
ATOM 4162 O O . VAL A 1 533 ? 10.859 -25.797 -33.625 1 98 533 VAL A O 1
ATOM 4165 N N . ILE A 1 534 ? 11.336 -26.453 -31.594 1 98.19 534 ILE A N 1
ATOM 4166 C CA . ILE A 1 534 ? 11.812 -25.125 -31.203 1 98.19 534 ILE A CA 1
ATOM 4167 C C . ILE A 1 534 ? 13.25 -25.219 -30.688 1 98.19 534 ILE A C 1
ATOM 4169 O O . ILE A 1 534 ? 13.617 -26.203 -30.047 1 98.19 534 ILE A O 1
ATOM 4173 N N . ALA A 1 535 ? 14.031 -24.266 -31.047 1 98.44 535 ALA A N 1
ATOM 4174 C CA . ALA A 1 535 ? 15.398 -24.125 -30.562 1 98.44 535 ALA A CA 1
ATOM 4175 C C . ALA A 1 535 ? 15.492 -23.047 -29.484 1 98.44 535 ALA A C 1
ATOM 4177 O O . ALA A 1 535 ? 15.078 -21.906 -29.703 1 98.44 535 ALA A O 1
ATOM 4178 N N . CYS A 1 536 ? 15.969 -23.422 -28.375 1 97.75 536 CYS A N 1
ATOM 4179 C CA . CYS A 1 536 ? 16.047 -22.516 -27.25 1 97.75 536 CYS A CA 1
ATOM 4180 C C . CYS A 1 536 ? 17.469 -22.359 -26.75 1 97.75 536 CYS A C 1
ATOM 4182 O O . CYS A 1 536 ? 18.344 -23.172 -27.094 1 97.75 536 CYS A O 1
ATOM 4184 N N . ARG A 1 537 ? 17.766 -21.359 -26.125 1 97.5 537 ARG A N 1
ATOM 4185 C CA . ARG A 1 537 ? 18.984 -21.156 -25.359 1 97.5 537 ARG A CA 1
ATOM 4186 C C . ARG A 1 537 ? 18.688 -20.531 -24 1 97.5 537 ARG A C 1
ATOM 4188 O O . ARG A 1 537 ? 17.797 -19.688 -23.875 1 97.5 537 ARG A O 1
ATOM 4195 N N . TYR A 1 538 ? 19.234 -21.016 -22.969 1 96.94 538 TYR A N 1
ATOM 4196 C CA . TYR A 1 538 ? 19.078 -20.406 -21.656 1 96.94 538 TYR A CA 1
ATOM 4197 C C . TYR A 1 538 ? 20.422 -20.047 -21.062 1 96.94 538 TYR A C 1
ATOM 4199 O O . TYR A 1 538 ? 21.438 -20.656 -21.391 1 96.94 538 TYR A O 1
ATOM 4207 N N . GLN A 1 539 ? 20.406 -19.031 -20.297 1 96.12 539 GLN A N 1
ATOM 4208 C CA . GLN A 1 539 ? 21.625 -18.5 -19.688 1 96.12 539 GLN A CA 1
ATOM 4209 C C . GLN A 1 539 ? 21.375 -18.109 -18.234 1 96.12 539 GLN A C 1
ATOM 4211 O O . GLN A 1 539 ? 20.297 -17.594 -17.891 1 96.12 539 GLN A O 1
ATOM 4216 N N . SER A 1 540 ? 22.328 -18.469 -17.422 1 96.69 540 SER A N 1
ATOM 4217 C CA . SER A 1 540 ? 22.312 -18.016 -16.031 1 96.69 540 SER A CA 1
ATOM 4218 C C . SER A 1 540 ? 22.969 -16.641 -15.875 1 96.69 540 SER A C 1
ATOM 4220 O O . SER A 1 540 ? 23.969 -16.359 -16.531 1 96.69 540 SER A O 1
ATOM 4222 N N . LEU A 1 541 ? 22.359 -15.844 -15.062 1 97 541 LEU A N 1
ATOM 4223 C CA . LEU A 1 541 ? 22.797 -14.461 -14.906 1 97 541 LEU A CA 1
ATOM 4224 C C . LEU A 1 541 ? 23.016 -14.125 -13.438 1 97 541 LEU A C 1
ATOM 4226 O O . LEU A 1 541 ? 22.359 -14.695 -12.562 1 97 541 LEU A O 1
ATOM 4230 N N . HIS A 1 542 ? 24 -13.367 -13.234 1 96.12 542 HIS A N 1
ATOM 4231 C CA . HIS A 1 542 ? 24.062 -12.609 -11.984 1 96.12 542 HIS A CA 1
ATOM 4232 C C . HIS A 1 542 ? 23.266 -11.32 -12.086 1 96.12 542 HIS A C 1
ATOM 4234 O O . HIS A 1 542 ? 23.484 -10.508 -12.984 1 96.12 542 HIS A O 1
ATOM 4240 N N . VAL A 1 543 ? 22.344 -11.164 -11.164 1 96.88 543 VAL A N 1
ATOM 4241 C CA . VAL A 1 543 ? 21.453 -10.023 -11.266 1 96.88 543 VAL A CA 1
ATOM 4242 C C . VAL A 1 543 ? 21.547 -9.164 -10.016 1 96.88 543 VAL A C 1
ATOM 4244 O O . VAL A 1 543 ? 21.562 -9.68 -8.891 1 96.88 543 VAL A O 1
ATOM 4247 N N . GLU A 1 544 ? 21.719 -7.953 -10.219 1 96.56 544 GLU A N 1
ATOM 4248 C CA . GLU A 1 544 ? 21.531 -6.957 -9.164 1 96.56 544 GLU A CA 1
ATOM 4249 C C . GLU A 1 544 ? 20.219 -6.191 -9.359 1 96.56 544 GLU A C 1
ATOM 4251 O O . GLU A 1 544 ? 19.953 -5.691 -10.453 1 96.56 544 GLU A O 1
ATOM 4256 N N . TYR A 1 545 ? 19.422 -6.188 -8.312 1 96.06 545 TYR A N 1
ATOM 4257 C CA . TYR A 1 545 ? 18.125 -5.516 -8.422 1 96.06 545 TYR A CA 1
ATOM 4258 C C . TYR A 1 545 ? 17.875 -4.629 -7.207 1 96.06 545 TYR A C 1
ATOM 4260 O O . TYR A 1 545 ? 18.5 -4.805 -6.16 1 96.06 545 TYR A O 1
ATOM 4268 N N . THR A 1 546 ? 17.016 -3.707 -7.434 1 95.5 546 THR A N 1
ATOM 4269 C CA . THR A 1 546 ? 16.609 -2.812 -6.355 1 95.5 546 THR A CA 1
ATOM 4270 C C . THR A 1 546 ? 15.133 -3.023 -6.012 1 95.5 546 THR A C 1
ATOM 4272 O O . THR A 1 546 ? 14.273 -3.055 -6.898 1 95.5 546 THR A O 1
ATOM 4275 N N . TRP A 1 547 ? 14.859 -3.416 -4.785 1 95.31 547 TRP A N 1
ATOM 4276 C CA . TRP A 1 547 ? 13.508 -3.426 -4.234 1 95.31 547 TRP A CA 1
ATOM 4277 C C . TRP A 1 547 ? 13.164 -2.074 -3.613 1 95.31 547 TRP A C 1
ATOM 4279 O O . TRP A 1 547 ? 13.719 -1.696 -2.584 1 95.31 547 TRP A O 1
ATOM 4289 N N . PHE A 1 548 ? 12.297 -1.295 -4.34 1 92.5 548 PHE A N 1
ATOM 4290 C CA . PHE A 1 548 ? 11.953 0.052 -3.896 1 92.5 548 PHE A CA 1
ATOM 4291 C C . PHE A 1 548 ? 10.445 0.236 -3.838 1 92.5 548 PHE A C 1
ATOM 4293 O O . PHE A 1 548 ? 9.75 0.082 -4.848 1 92.5 548 PHE A O 1
ATOM 4300 N N . ASN A 1 549 ? 9.93 0.613 -2.652 1 88.88 549 ASN A N 1
ATOM 4301 C CA . ASN A 1 549 ? 8.508 0.858 -2.428 1 88.88 549 ASN A CA 1
ATOM 4302 C C . ASN A 1 549 ? 7.652 -0.306 -2.922 1 88.88 549 ASN A C 1
ATOM 4304 O O . ASN A 1 549 ? 6.672 -0.101 -3.637 1 88.88 549 ASN A O 1
ATOM 4308 N N . GLY A 1 550 ? 8.172 -1.522 -2.713 1 86.44 550 GLY A N 1
ATOM 4309 C CA . GLY A 1 550 ? 7.402 -2.727 -2.996 1 86.44 550 GLY A CA 1
ATOM 4310 C C . GLY A 1 550 ? 7.512 -3.176 -4.441 1 86.44 550 GLY A C 1
ATOM 4311 O O . GLY A 1 550 ? 6.762 -4.047 -4.883 1 86.44 550 GLY A O 1
ATOM 4312 N N . THR A 1 551 ? 8.297 -2.586 -5.223 1 88.69 551 THR A N 1
ATOM 4313 C CA . THR A 1 551 ? 8.453 -2.961 -6.625 1 88.69 551 THR A CA 1
ATOM 4314 C C . THR A 1 551 ? 9.922 -3.174 -6.977 1 88.69 551 THR A C 1
ATOM 4316 O O . THR A 1 551 ? 10.805 -2.629 -6.312 1 88.69 551 THR A O 1
ATOM 4319 N N . ILE A 1 552 ? 10.117 -3.926 -8.016 1 93.31 552 ILE A N 1
ATOM 4320 C CA . ILE A 1 552 ? 11.461 -4.191 -8.508 1 93.31 552 ILE A CA 1
ATOM 4321 C C . ILE A 1 552 ? 11.859 -3.141 -9.539 1 93.31 552 ILE A C 1
ATOM 4323 O O . ILE A 1 552 ? 11.102 -2.865 -10.477 1 93.31 552 ILE A O 1
ATOM 4327 N N . ARG A 1 553 ? 13.055 -2.545 -9.312 1 91.06 553 ARG A N 1
ATOM 4328 C CA . ARG A 1 553 ? 13.578 -1.54 -10.234 1 91.06 553 ARG A CA 1
ATOM 4329 C C . ARG A 1 553 ? 15.062 -1.762 -10.5 1 91.06 553 ARG A C 1
ATOM 4331 O O . ARG A 1 553 ? 15.727 -2.502 -9.773 1 91.06 553 ARG A O 1
ATOM 4338 N N . ASP A 1 554 ? 15.555 -1.131 -11.516 1 90.56 554 ASP A N 1
ATOM 4339 C CA . ASP A 1 554 ? 16.984 -1.072 -11.836 1 90.56 554 ASP A CA 1
ATOM 4340 C C . ASP A 1 554 ? 17.594 -2.469 -11.859 1 90.56 554 ASP A C 1
ATOM 4342 O O . ASP A 1 554 ? 18.562 -2.738 -11.156 1 90.56 554 ASP A O 1
ATOM 4346 N N . VAL A 1 555 ? 17.078 -3.287 -12.688 1 95.19 555 VAL A N 1
ATOM 4347 C CA . VAL A 1 555 ? 17.578 -4.652 -12.836 1 95.19 555 VAL A CA 1
ATOM 4348 C C . VAL A 1 555 ? 18.797 -4.66 -13.75 1 95.19 555 VAL A C 1
ATOM 4350 O O . VAL A 1 555 ? 18.703 -4.32 -14.93 1 95.19 555 VAL A O 1
ATOM 4353 N N . GLN A 1 556 ? 19.953 -4.953 -13.188 1 94.56 556 GLN A N 1
ATOM 4354 C CA . GLN A 1 556 ? 21.203 -5.098 -13.938 1 94.56 556 GLN A CA 1
ATOM 4355 C C . GLN A 1 556 ? 21.625 -6.562 -14.016 1 94.56 556 GLN A C 1
ATOM 4357 O O . GLN A 1 556 ? 21.734 -7.238 -12.992 1 94.56 556 GLN A O 1
ATOM 4362 N N . THR A 1 557 ? 21.828 -6.984 -15.242 1 95.81 557 THR A N 1
ATOM 4363 C CA . THR A 1 557 ? 22.156 -8.391 -15.445 1 95.81 557 THR A CA 1
ATOM 4364 C C . THR A 1 557 ? 23.562 -8.555 -15.984 1 95.81 557 THR A C 1
ATOM 4366 O O . THR A 1 557 ? 24.016 -7.75 -16.812 1 95.81 557 THR A O 1
ATOM 4369 N N . THR A 1 558 ? 24.297 -9.461 -15.43 1 95.19 558 THR A N 1
ATOM 4370 C CA . THR A 1 558 ? 25.594 -9.891 -15.93 1 95.19 558 THR A CA 1
ATOM 4371 C C . THR A 1 558 ? 25.641 -11.406 -16.078 1 95.19 558 THR A C 1
ATOM 4373 O O . THR A 1 558 ? 25.266 -12.141 -15.172 1 95.19 558 THR A O 1
ATOM 4376 N N . PRO A 1 559 ? 26.047 -11.922 -17.25 1 94.62 559 PRO A N 1
ATOM 4377 C CA . PRO A 1 559 ? 26.141 -13.375 -17.406 1 94.62 559 PRO A CA 1
ATOM 4378 C C . PRO A 1 559 ? 27.047 -14.023 -16.359 1 94.62 559 PRO A C 1
ATOM 4380 O O . PRO A 1 559 ? 28.062 -13.461 -15.984 1 94.62 559 PRO A O 1
ATOM 4383 N N . ALA A 1 560 ? 26.594 -15.117 -15.859 1 92.75 560 ALA A N 1
ATOM 4384 C CA . ALA A 1 560 ? 27.453 -15.859 -14.945 1 92.75 560 ALA A CA 1
ATOM 4385 C C . ALA A 1 560 ? 28.781 -16.203 -15.602 1 92.75 560 ALA A C 1
ATOM 4387 O O . ALA A 1 560 ? 28.844 -16.422 -16.812 1 92.75 560 ALA A O 1
ATOM 4388 N N . PRO A 1 561 ? 29.891 -16.219 -14.781 1 85.81 561 PRO A N 1
ATOM 4389 C CA . PRO A 1 561 ? 31.219 -16.391 -15.344 1 85.81 561 PRO A CA 1
ATOM 4390 C C . PRO A 1 561 ? 31.422 -17.781 -15.977 1 85.81 561 PRO A C 1
ATOM 4392 O O . PRO A 1 561 ? 32.219 -17.922 -16.906 1 85.81 561 PRO A O 1
ATOM 4395 N N . ASN A 1 562 ? 30.766 -18.75 -15.422 1 87.62 562 ASN A N 1
ATOM 4396 C CA . ASN A 1 562 ? 30.859 -20.078 -16 1 87.62 562 ASN A CA 1
ATOM 4397 C C . ASN A 1 562 ? 29.484 -20.766 -16.047 1 87.62 562 ASN A C 1
ATOM 4399 O O . ASN A 1 562 ? 28.469 -20.156 -15.695 1 87.62 562 ASN A O 1
ATOM 4403 N N . GLY A 1 563 ? 29.5 -22.062 -16.578 1 92.94 563 GLY A N 1
ATOM 4404 C CA . GLY A 1 563 ? 28.234 -22.75 -16.781 1 92.94 563 GLY A CA 1
ATOM 4405 C C . GLY A 1 563 ? 27.812 -23.609 -15.609 1 92.94 563 GLY A C 1
ATOM 4406 O O . GLY A 1 563 ? 27.016 -24.547 -15.773 1 92.94 563 GLY A O 1
ATOM 4407 N N . THR A 1 564 ? 28.328 -23.312 -14.422 1 90.94 564 THR A N 1
ATOM 4408 C CA . THR A 1 564 ? 28.047 -24.141 -13.258 1 90.94 564 THR A CA 1
ATOM 4409 C C . THR A 1 564 ? 26.562 -24.109 -12.922 1 90.94 564 THR A C 1
ATOM 4411 O O . THR A 1 564 ? 25.953 -25.156 -12.688 1 90.94 564 THR A O 1
ATOM 4414 N N . ILE A 1 565 ? 26 -22.922 -12.93 1 93.25 565 ILE A N 1
ATOM 4415 C CA . ILE A 1 565 ? 24.578 -22.797 -12.594 1 93.25 565 ILE A CA 1
ATOM 4416 C C . ILE A 1 565 ? 23.734 -23.438 -13.688 1 93.25 565 ILE A C 1
ATOM 4418 O O . ILE A 1 565 ? 22.766 -24.156 -13.406 1 93.25 565 ILE A O 1
ATOM 4422 N N . SER A 1 566 ? 24.078 -23.219 -14.914 1 94.5 566 SER A N 1
ATOM 4423 C CA . SER A 1 566 ? 23.344 -23.781 -16.031 1 94.5 566 SER A CA 1
ATOM 4424 C C . SER A 1 566 ? 23.406 -25.312 -16.031 1 94.5 566 SER A C 1
ATOM 4426 O O . SER A 1 566 ? 22.469 -25.984 -16.438 1 94.5 566 SER A O 1
ATOM 4428 N N . GLU A 1 567 ? 24.453 -25.828 -15.523 1 94 567 GLU A N 1
ATOM 4429 C CA . GLU A 1 567 ? 24.656 -27.266 -15.484 1 94 567 GLU A CA 1
ATOM 4430 C C . GLU A 1 567 ? 23.75 -27.922 -14.445 1 94 567 GLU A C 1
ATOM 4432 O O . GLU A 1 567 ? 23.438 -29.109 -14.555 1 94 567 GLU A O 1
ATOM 4437 N N . ILE A 1 568 ? 23.375 -27.203 -13.469 1 91.62 568 ILE A N 1
ATOM 4438 C CA . ILE A 1 568 ? 22.469 -27.734 -12.445 1 91.62 568 ILE A CA 1
ATOM 4439 C C . ILE A 1 568 ? 21.203 -28.266 -13.102 1 91.62 568 ILE A C 1
ATOM 4441 O O . ILE A 1 568 ? 20.734 -29.359 -12.781 1 91.62 568 ILE A O 1
ATOM 4445 N N . TRP A 1 569 ? 20.703 -27.547 -14.039 1 91.31 569 TRP A N 1
ATOM 4446 C CA . TRP A 1 569 ? 19.5 -27.953 -14.734 1 91.31 569 TRP A CA 1
ATOM 4447 C C . TRP A 1 569 ? 19.781 -29.109 -15.703 1 91.31 569 TRP A C 1
ATOM 4449 O O . TRP A 1 569 ? 19.078 -30.109 -15.703 1 91.31 569 TRP A O 1
ATOM 4459 N N . HIS A 1 570 ? 20.828 -28.969 -16.469 1 91.5 570 HIS A N 1
ATOM 4460 C CA . HIS A 1 570 ? 21.188 -30 -17.422 1 91.5 570 HIS A CA 1
ATOM 4461 C C . HIS A 1 570 ? 21.469 -31.328 -16.719 1 91.5 570 HIS A C 1
ATOM 4463 O O . HIS A 1 570 ? 21 -32.375 -17.172 1 91.5 570 HIS A O 1
ATOM 4469 N N . GLY A 1 571 ? 22.219 -31.297 -15.648 1 87.69 571 GLY A N 1
ATOM 4470 C CA . GLY A 1 571 ? 22.562 -32.5 -14.906 1 87.69 571 GLY A CA 1
ATOM 4471 C C . GLY A 1 571 ? 21.344 -33.25 -14.383 1 87.69 571 GLY A C 1
ATOM 4472 O O . GLY A 1 571 ? 21.359 -34.469 -14.273 1 87.69 571 GLY A O 1
ATOM 4473 N N . GLY A 1 572 ? 20.344 -32.562 -14.094 1 81.5 572 GLY A N 1
ATOM 4474 C CA . GLY A 1 572 ? 19.109 -33.156 -13.617 1 81.5 572 GLY A CA 1
ATOM 4475 C C . GLY A 1 572 ? 18.453 -34.062 -14.656 1 81.5 572 GLY A C 1
ATOM 4476 O O . GLY A 1 572 ? 17.781 -35.031 -14.305 1 81.5 572 GLY A O 1
ATOM 4477 N N . HIS A 1 573 ? 18.609 -33.75 -15.891 1 79.44 573 HIS A N 1
ATOM 4478 C CA . HIS A 1 573 ? 18.031 -34.562 -16.969 1 79.44 573 HIS A CA 1
ATOM 4479 C C . HIS A 1 573 ? 18.781 -35.875 -17.125 1 79.44 573 HIS A C 1
ATOM 4481 O O . HIS A 1 573 ? 18.172 -36.906 -17.453 1 79.44 573 HIS A O 1
ATOM 4487 N N . ILE A 1 574 ? 20.031 -35.844 -16.906 1 73.81 574 ILE A N 1
ATOM 4488 C CA . ILE A 1 574 ? 20.859 -37.031 -17.125 1 73.81 574 ILE A CA 1
ATOM 4489 C C . ILE A 1 574 ? 20.531 -38.094 -16.062 1 73.81 574 ILE A C 1
ATOM 4491 O O . ILE A 1 574 ? 20.406 -39.281 -16.391 1 73.81 574 ILE A O 1
ATOM 4495 N N . SER A 1 575 ? 20.375 -37.75 -14.828 1 62.81 575 SER A N 1
ATOM 4496 C CA . SER A 1 575 ? 20.141 -38.688 -13.734 1 62.81 575 SER A CA 1
ATOM 4497 C C . SER A 1 575 ? 18.688 -39.125 -13.695 1 62.81 575 SER A C 1
ATOM 4499 O O . SER A 1 575 ? 18.328 -40.062 -12.977 1 62.81 575 SER A O 1
ATOM 4501 N N . GLY A 1 576 ? 17.922 -38.719 -14.609 1 60.34 576 GLY A N 1
ATOM 4502 C CA . GLY A 1 576 ? 16.5 -39.031 -14.508 1 60.34 576 GLY A CA 1
ATOM 4503 C C . GLY A 1 576 ? 15.875 -38.5 -13.227 1 60.34 576 GLY A C 1
ATOM 4504 O O . GLY A 1 576 ? 14.773 -38.906 -12.867 1 60.34 576 GLY A O 1
ATOM 4505 N N . SER A 1 577 ? 16.688 -38 -12.328 1 47.19 577 SER A N 1
ATOM 4506 C CA . SER A 1 577 ? 16.281 -37.625 -10.977 1 47.19 577 SER A CA 1
ATOM 4507 C C . SER A 1 577 ? 15.367 -36.406 -10.992 1 47.19 577 SER A C 1
ATOM 4509 O O . SER A 1 577 ? 14.68 -36.125 -10.008 1 47.19 577 SER A O 1
ATOM 4511 N N . VAL A 1 578 ? 15.703 -35.656 -11.898 1 48.06 578 VAL A N 1
ATOM 4512 C CA . VAL A 1 578 ? 14.805 -34.5 -11.773 1 48.06 578 VAL A CA 1
ATOM 4513 C C . VAL A 1 578 ? 13.375 -34.906 -12.117 1 48.06 578 VAL A C 1
ATOM 4515 O O . VAL A 1 578 ? 13.016 -35 -13.297 1 48.06 578 VAL A O 1
ATOM 4518 N N . SER A 1 579 ? 12.906 -36.125 -11.414 1 46.78 579 SER A N 1
ATOM 4519 C CA . SER A 1 579 ? 11.656 -36.875 -11.43 1 46.78 579 SER A CA 1
ATOM 4520 C C . SER A 1 579 ? 10.508 -36.031 -11.961 1 46.78 579 SER A C 1
ATOM 4522 O O . SER A 1 579 ? 9.578 -36.531 -12.578 1 46.78 579 SER A O 1
ATOM 4524 N N . GLY A 1 580 ? 10.688 -34.844 -12.016 1 54.38 580 GLY A N 1
ATOM 4525 C CA . GLY A 1 580 ? 9.508 -34.031 -12.258 1 54.38 580 GLY A CA 1
ATOM 4526 C C . GLY A 1 580 ? 9.602 -33.219 -13.539 1 54.38 580 GLY A C 1
ATOM 4527 O O . GLY A 1 580 ? 8.719 -32.406 -13.836 1 54.38 580 GLY A O 1
ATOM 4528 N N . THR A 1 581 ? 10.609 -33.781 -14.367 1 61.97 581 THR A N 1
ATOM 4529 C CA . THR A 1 581 ? 10.852 -32.969 -15.547 1 61.97 581 THR A CA 1
ATOM 4530 C C . THR A 1 581 ? 9.805 -33.219 -16.625 1 61.97 581 THR A C 1
ATOM 4532 O O . THR A 1 581 ? 9.352 -32.312 -17.297 1 61.97 581 THR A O 1
ATOM 4535 N N . SER A 1 582 ? 9.383 -34.531 -16.641 1 70.81 582 SER A N 1
ATOM 4536 C CA . SER A 1 582 ? 8.406 -34.844 -17.688 1 70.81 582 SER A CA 1
ATOM 4537 C C . SER A 1 582 ? 7.098 -34.094 -17.453 1 70.81 582 SER A C 1
ATOM 4539 O O . SER A 1 582 ? 6.582 -33.438 -18.375 1 70.81 582 SER A O 1
ATOM 4541 N N . ALA A 1 583 ? 6.684 -34.219 -16.203 1 74.38 583 ALA A N 1
ATOM 4542 C CA . ALA A 1 583 ? 5.418 -33.562 -15.891 1 74.38 583 ALA A CA 1
ATOM 4543 C C . ALA A 1 583 ? 5.531 -32.062 -16.047 1 74.38 583 ALA A C 1
ATOM 4545 O O . ALA A 1 583 ? 4.602 -31.406 -16.531 1 74.38 583 ALA A O 1
ATOM 4546 N N . THR A 1 584 ? 6.648 -31.531 -15.727 1 81.81 584 THR A N 1
ATOM 4547 C CA . THR A 1 584 ? 6.879 -30.094 -15.812 1 81.81 584 THR A CA 1
ATOM 4548 C C . THR A 1 584 ? 6.906 -29.641 -17.266 1 81.81 584 THR A C 1
ATOM 4550 O O . THR A 1 584 ? 6.277 -28.641 -17.625 1 81.81 584 THR A O 1
ATOM 4553 N N . LEU A 1 585 ? 7.547 -30.375 -18.094 1 88.62 585 LEU A N 1
ATOM 4554 C CA . LEU A 1 585 ? 7.637 -30 -19.5 1 88.62 585 LEU A CA 1
ATOM 4555 C C . LEU A 1 585 ? 6.289 -30.172 -20.188 1 88.62 585 LEU A C 1
ATOM 4557 O O . LEU A 1 585 ? 5.938 -29.391 -21.078 1 88.62 585 LEU A O 1
ATOM 4561 N N . GLN A 1 586 ? 5.586 -31.188 -19.766 1 85.69 586 GLN A N 1
ATOM 4562 C CA . GLN A 1 586 ? 4.242 -31.359 -20.312 1 85.69 586 GLN A CA 1
ATOM 4563 C C . GLN A 1 586 ? 3.355 -30.156 -19.953 1 85.69 586 GLN A C 1
ATOM 4565 O O . GLN A 1 586 ? 2.533 -29.734 -20.766 1 85.69 586 GLN A O 1
ATOM 4570 N N . THR A 1 587 ? 3.568 -29.75 -18.766 1 84.62 587 THR A N 1
ATOM 4571 C CA . THR A 1 587 ? 2.803 -28.578 -18.344 1 84.62 587 THR A CA 1
ATOM 4572 C C . THR A 1 587 ? 3.174 -27.359 -19.172 1 84.62 587 THR A C 1
ATOM 4574 O O . THR A 1 587 ? 2.301 -26.578 -19.562 1 84.62 587 THR A O 1
ATOM 4577 N N . ILE A 1 588 ? 4.406 -27.156 -19.422 1 91.38 588 ILE A N 1
ATOM 4578 C CA . ILE A 1 588 ? 4.855 -26.047 -20.266 1 91.38 588 ILE A CA 1
ATOM 4579 C C . ILE A 1 588 ? 4.238 -26.188 -21.656 1 91.38 588 ILE A C 1
ATOM 4581 O O . ILE A 1 588 ? 3.748 -25.203 -22.219 1 91.38 588 ILE A O 1
ATOM 4585 N N . LEU A 1 589 ? 4.238 -27.375 -22.141 1 93.44 589 LEU A N 1
ATOM 4586 C CA . LEU A 1 589 ? 3.707 -27.641 -23.484 1 93.44 589 LEU A CA 1
ATOM 4587 C C . LEU A 1 589 ? 2.23 -27.266 -23.547 1 93.44 589 LEU A C 1
ATOM 4589 O O . LEU A 1 589 ? 1.81 -26.562 -24.484 1 93.44 589 LEU A O 1
ATOM 4593 N N . LYS A 1 590 ? 1.51 -27.688 -22.562 1 89.12 590 LYS A N 1
ATOM 4594 C CA . LYS A 1 590 ? 0.078 -27.391 -22.547 1 89.12 590 LYS A CA 1
ATOM 4595 C C . LYS A 1 590 ? -0.182 -25.891 -22.516 1 89.12 590 LYS A C 1
ATOM 4597 O O . LYS A 1 590 ? -1.103 -25.406 -23.188 1 89.12 590 LYS A O 1
ATOM 4602 N N . GLN A 1 591 ? 0.571 -25.234 -21.828 1 90.88 591 GLN A N 1
ATOM 4603 C CA . GLN A 1 591 ? 0.395 -23.797 -21.719 1 90.88 591 GLN A CA 1
ATOM 4604 C C . GLN A 1 591 ? 0.867 -23.078 -22.969 1 90.88 591 GLN A C 1
ATOM 4606 O O . GLN A 1 591 ? 0.227 -22.125 -23.438 1 90.88 591 GLN A O 1
ATOM 4611 N N . ALA A 1 592 ? 1.956 -23.516 -23.484 1 95.06 592 ALA A N 1
ATOM 4612 C CA . ALA A 1 592 ? 2.518 -22.875 -24.672 1 95.06 592 ALA A CA 1
ATOM 4613 C C . ALA A 1 592 ? 1.642 -23.125 -25.891 1 95.06 592 ALA A C 1
ATOM 4615 O O . ALA A 1 592 ? 1.608 -22.312 -26.812 1 95.06 592 ALA A O 1
ATOM 4616 N N . ALA A 1 593 ? 0.97 -24.203 -25.891 1 94.19 593 ALA A N 1
ATOM 4617 C CA . ALA A 1 593 ? 0.132 -24.578 -27.031 1 94.19 593 ALA A CA 1
ATOM 4618 C C . ALA A 1 593 ? -1.026 -23.594 -27.203 1 94.19 593 ALA A C 1
ATOM 4620 O O . ALA A 1 593 ? -1.562 -23.453 -28.312 1 94.19 593 ALA A O 1
ATOM 4621 N N . VAL A 1 594 ? -1.417 -22.906 -26.156 1 93.06 594 VAL A N 1
ATOM 4622 C CA . VAL A 1 594 ? -2.566 -22.016 -26.203 1 93.06 594 VAL A CA 1
ATOM 4623 C C . VAL A 1 594 ? -2.131 -20.641 -26.719 1 93.06 594 VAL A C 1
ATOM 4625 O O . VAL A 1 594 ? -2.279 -19.641 -26.016 1 93.06 594 VAL A O 1
ATOM 4628 N N . GLN A 1 595 ? -1.524 -20.734 -27.859 1 92.19 595 GLN A N 1
ATOM 4629 C CA . GLN A 1 595 ? -1.085 -19.516 -28.547 1 92.19 595 GLN A CA 1
ATOM 4630 C C . GLN A 1 595 ? -1.554 -19.5 -30 1 92.19 595 GLN A C 1
ATOM 4632 O O . GLN A 1 595 ? -2.055 -20.5 -30.5 1 92.19 595 GLN A O 1
ATOM 4637 N N . ASN A 1 596 ? -1.438 -18.359 -30.703 1 91.44 596 ASN A N 1
ATOM 4638 C CA . ASN A 1 596 ? -2.002 -18.219 -32.031 1 91.44 596 ASN A CA 1
ATOM 4639 C C . ASN A 1 596 ? -0.921 -18.297 -33.125 1 91.44 596 ASN A C 1
ATOM 4641 O O . ASN A 1 596 ? -1.205 -18.125 -34.312 1 91.44 596 ASN A O 1
ATOM 4645 N N . SER A 1 597 ? 0.284 -18.531 -32.688 1 95.06 597 SER A N 1
ATOM 4646 C CA . SER A 1 597 ? 1.377 -18.625 -33.625 1 95.06 597 SER A CA 1
ATOM 4647 C C . SER A 1 597 ? 2.543 -19.422 -33.062 1 95.06 597 SER A C 1
ATOM 4649 O O . SER A 1 597 ? 2.645 -19.609 -31.859 1 95.06 597 SER A O 1
ATOM 4651 N N . SER A 1 598 ? 3.359 -19.875 -34.031 1 96.69 598 SER A N 1
ATOM 4652 C CA . SER A 1 598 ? 4.535 -20.625 -33.594 1 96.69 598 SER A CA 1
ATOM 4653 C C . SER A 1 598 ? 5.527 -19.734 -32.875 1 96.69 598 SER A C 1
ATOM 4655 O O . SER A 1 598 ? 6.211 -20.172 -31.953 1 96.69 598 SER A O 1
ATOM 4657 N N . THR A 1 599 ? 5.578 -18.484 -33.25 1 96.5 599 THR A N 1
ATOM 4658 C CA . THR A 1 599 ? 6.449 -17.531 -32.562 1 96.5 599 THR A CA 1
ATOM 4659 C C . THR A 1 599 ? 5.977 -17.281 -31.141 1 96.5 599 THR A C 1
ATOM 4661 O O . THR A 1 599 ? 6.785 -17.281 -30.203 1 96.5 599 THR A O 1
ATOM 4664 N N . ALA A 1 600 ? 4.688 -17.078 -31 1 95.25 600 ALA A N 1
ATOM 4665 C CA . ALA A 1 600 ? 4.129 -16.891 -29.672 1 95.25 600 ALA A CA 1
ATOM 4666 C C . ALA A 1 600 ? 4.297 -18.156 -28.828 1 95.25 600 ALA A C 1
ATOM 4668 O O . ALA A 1 600 ? 4.535 -18.078 -27.625 1 95.25 600 ALA A O 1
ATOM 4669 N N . PHE A 1 601 ? 4.188 -19.281 -29.469 1 96.38 601 PHE A N 1
ATOM 4670 C CA . PHE A 1 601 ? 4.418 -20.562 -28.812 1 96.38 601 PHE A CA 1
ATOM 4671 C C . PHE A 1 601 ? 5.828 -20.625 -28.234 1 96.38 601 PHE A C 1
ATOM 4673 O O . PHE A 1 601 ? 6.016 -20.953 -27.062 1 96.38 601 PHE A O 1
ATOM 4680 N N . ALA A 1 602 ? 6.75 -20.281 -29.047 1 97.88 602 ALA A N 1
ATOM 4681 C CA . ALA A 1 602 ? 8.148 -20.328 -28.641 1 97.88 602 ALA A CA 1
ATOM 4682 C C . ALA A 1 602 ? 8.438 -19.328 -27.531 1 97.88 602 ALA A C 1
ATOM 4684 O O . ALA A 1 602 ? 9.172 -19.641 -26.578 1 97.88 602 ALA A O 1
ATOM 4685 N N . GLN A 1 603 ? 7.914 -18.188 -27.672 1 95.25 603 GLN A N 1
ATOM 4686 C CA . GLN A 1 603 ? 8.125 -17.156 -26.656 1 95.25 603 GLN A CA 1
ATOM 4687 C C . GLN A 1 603 ? 7.516 -17.562 -25.312 1 95.25 603 GLN A C 1
ATOM 4689 O O . GLN A 1 603 ? 8.117 -17.344 -24.266 1 95.25 603 GLN A O 1
ATOM 4694 N N . THR A 1 604 ? 6.309 -18.125 -25.391 1 94.31 604 THR A N 1
ATOM 4695 C CA . THR A 1 604 ? 5.664 -18.594 -24.172 1 94.31 604 THR A CA 1
ATOM 4696 C C . THR A 1 604 ? 6.453 -19.734 -23.547 1 94.31 604 THR A C 1
ATOM 4698 O O . THR A 1 604 ? 6.598 -19.812 -22.328 1 94.31 604 THR A O 1
ATOM 4701 N N . TRP A 1 605 ? 6.945 -20.609 -24.391 1 96.69 605 TRP A N 1
ATOM 4702 C CA . TRP A 1 605 ? 7.793 -21.688 -23.891 1 96.69 605 TRP A CA 1
ATOM 4703 C C . TRP A 1 605 ? 8.992 -21.141 -23.125 1 96.69 605 TRP A C 1
ATOM 4705 O O . TRP A 1 605 ? 9.289 -21.594 -22.031 1 96.69 605 TRP A O 1
ATOM 4715 N N . ALA A 1 606 ? 9.594 -20.156 -23.703 1 96.44 606 ALA A N 1
ATOM 4716 C CA . ALA A 1 606 ? 10.766 -19.531 -23.078 1 96.44 606 ALA A CA 1
ATOM 4717 C C . ALA A 1 606 ? 10.414 -18.922 -21.719 1 96.44 606 ALA A C 1
ATOM 4719 O O . ALA A 1 606 ? 11.133 -19.109 -20.734 1 96.44 606 ALA A O 1
ATOM 4720 N N . SER A 1 607 ? 9.336 -18.25 -21.672 1 93.31 607 SER A N 1
ATOM 4721 C CA . SER A 1 607 ? 8.914 -17.562 -20.453 1 93.31 607 SER A CA 1
ATOM 4722 C C . SER A 1 607 ? 8.562 -18.531 -19.344 1 93.31 607 SER A C 1
ATOM 4724 O O . SER A 1 607 ? 8.688 -18.219 -18.156 1 93.31 607 SER A O 1
ATOM 4726 N N . LEU A 1 608 ? 8.141 -19.719 -19.719 1 93.38 608 LEU A N 1
ATOM 4727 C CA . LEU A 1 608 ? 7.746 -20.719 -18.734 1 93.38 608 LEU A CA 1
ATOM 4728 C C . LEU A 1 608 ? 8.93 -21.609 -18.359 1 93.38 608 LEU A C 1
ATOM 4730 O O . LEU A 1 608 ? 8.945 -22.203 -17.281 1 93.38 608 LEU A O 1
ATOM 4734 N N . TYR A 1 609 ? 9.875 -21.641 -19.266 1 95.5 609 TYR A N 1
ATOM 4735 C CA . TYR A 1 609 ? 11.023 -22.531 -19.078 1 95.5 609 TYR A CA 1
ATOM 4736 C C . TYR A 1 609 ? 12 -21.938 -18.078 1 95.5 609 TYR A C 1
ATOM 4738 O O . TYR A 1 609 ? 12.547 -22.656 -17.234 1 95.5 609 TYR A O 1
ATOM 4746 N N . SER A 1 610 ? 12.172 -20.656 -18.109 1 96.25 610 SER A N 1
ATOM 4747 C CA . SER A 1 610 ? 13.133 -19.984 -17.234 1 96.25 610 SER A CA 1
ATOM 4748 C C . SER A 1 610 ? 12.789 -20.188 -15.766 1 96.25 610 SER A C 1
ATOM 4750 O O . SER A 1 610 ? 13.648 -20.531 -14.953 1 96.25 610 SER A O 1
ATOM 4752 N N . PRO A 1 611 ? 11.508 -19.984 -15.391 1 94.75 611 PRO A N 1
ATOM 4753 C CA . PRO A 1 611 ? 11.164 -20.203 -13.984 1 94.75 611 PRO A CA 1
ATOM 4754 C C . PRO A 1 611 ? 11.391 -21.641 -13.531 1 94.75 611 PRO A C 1
ATOM 4756 O O . PRO A 1 611 ? 11.727 -21.875 -12.367 1 94.75 611 PRO A O 1
ATOM 4759 N N . VAL A 1 612 ? 11.211 -22.562 -14.375 1 93.38 612 VAL A N 1
ATOM 4760 C CA . VAL A 1 612 ? 11.414 -23.953 -14.031 1 93.38 612 VAL A CA 1
ATOM 4761 C C . VAL A 1 612 ? 12.891 -24.203 -13.742 1 93.38 612 VAL A C 1
ATOM 4763 O O . VAL A 1 612 ? 13.234 -24.875 -12.758 1 93.38 612 VAL A O 1
ATOM 4766 N N . ILE A 1 613 ? 13.727 -23.672 -14.586 1 94.75 613 ILE A N 1
ATOM 4767 C CA . ILE A 1 613 ? 15.156 -23.781 -14.336 1 94.75 613 ILE A CA 1
ATOM 4768 C C . ILE A 1 613 ? 15.5 -23.109 -13.016 1 94.75 613 ILE A C 1
ATOM 4770 O O . ILE A 1 613 ? 16.234 -23.656 -12.195 1 94.75 613 ILE A O 1
ATOM 4774 N N . MET A 1 614 ? 14.914 -21.984 -12.836 1 95.94 614 MET A N 1
ATOM 4775 C CA . MET A 1 614 ? 15.203 -21.203 -11.633 1 95.94 614 MET A CA 1
ATOM 4776 C C . MET A 1 614 ? 14.75 -21.953 -10.383 1 95.94 614 MET A C 1
ATOM 4778 O O . MET A 1 614 ? 15.406 -21.875 -9.336 1 95.94 614 MET A O 1
ATOM 4782 N N . ALA A 1 615 ? 13.633 -22.656 -10.445 1 94.19 615 ALA A N 1
ATOM 4783 C CA . ALA A 1 615 ? 13.148 -23.422 -9.297 1 94.19 615 ALA A CA 1
ATOM 4784 C C . ALA A 1 615 ? 14.164 -24.484 -8.883 1 94.19 615 ALA A C 1
ATOM 4786 O O . ALA A 1 615 ? 14.383 -24.719 -7.691 1 94.19 615 ALA A O 1
ATOM 4787 N N . THR A 1 616 ? 14.836 -25.078 -9.836 1 92.25 616 THR A N 1
ATOM 4788 C CA . THR A 1 616 ? 15.852 -26.078 -9.539 1 92.25 616 THR A CA 1
ATOM 4789 C C . THR A 1 616 ? 17.078 -25.422 -8.891 1 92.25 616 THR A C 1
ATOM 4791 O O . THR A 1 616 ? 17.594 -25.938 -7.895 1 92.25 616 THR A O 1
ATOM 4794 N N . VAL A 1 617 ? 17.438 -24.312 -9.445 1 94.5 617 VAL A N 1
ATOM 4795 C CA . VAL A 1 617 ? 18.594 -23.609 -8.914 1 94.5 617 VAL A CA 1
ATOM 4796 C C . VAL A 1 617 ? 18.266 -23.016 -7.547 1 94.5 617 VAL A C 1
ATOM 4798 O O . VAL A 1 617 ? 19.109 -23.031 -6.645 1 94.5 617 VAL A O 1
ATOM 4801 N N . GLY A 1 618 ? 17.062 -22.516 -7.426 1 94.75 618 GLY A N 1
ATOM 4802 C CA . GLY A 1 618 ? 16.641 -21.844 -6.211 1 94.75 618 GLY A CA 1
ATOM 4803 C C . GLY A 1 618 ? 16.641 -22.734 -4.988 1 94.75 618 GLY A C 1
ATOM 4804 O O . GLY A 1 618 ? 16.906 -22.281 -3.875 1 94.75 618 GLY A O 1
ATOM 4805 N N . GLY A 1 619 ? 16.297 -24.016 -5.195 1 93.12 619 GLY A N 1
ATOM 4806 C CA . GLY A 1 619 ? 16.328 -24.953 -4.078 1 93.12 619 GLY A CA 1
ATOM 4807 C C . GLY A 1 619 ? 17.703 -25.141 -3.486 1 93.12 619 GLY A C 1
ATOM 4808 O O . GLY A 1 619 ? 17.844 -25.578 -2.342 1 93.12 619 GLY A O 1
ATOM 4809 N N . LEU A 1 620 ? 18.75 -24.75 -4.254 1 93.88 620 LEU A N 1
ATOM 4810 C CA . LEU A 1 620 ? 20.141 -24.906 -3.834 1 93.88 620 LEU A CA 1
ATOM 4811 C C . LEU A 1 620 ? 20.734 -23.562 -3.438 1 93.88 620 LEU A C 1
ATOM 4813 O O . LEU A 1 620 ? 21.953 -23.406 -3.418 1 93.88 620 LEU A O 1
ATOM 4817 N N . SER A 1 621 ? 19.875 -22.641 -3.135 1 94.75 621 SER A N 1
ATOM 4818 C CA . SER A 1 621 ? 20.344 -21.281 -2.881 1 94.75 621 SER A CA 1
ATOM 4819 C C . SER A 1 621 ? 20.234 -20.922 -1.402 1 94.75 621 SER A C 1
ATOM 4821 O O . SER A 1 621 ? 19.5 -21.578 -0.656 1 94.75 621 SER A O 1
ATOM 4823 N N . SER A 1 622 ? 21.062 -20.031 -1.022 1 94.56 622 SER A N 1
ATOM 4824 C CA . SER A 1 622 ? 21.016 -19.469 0.318 1 94.56 622 SER A CA 1
ATOM 4825 C C . SER A 1 622 ? 21 -17.938 0.265 1 94.56 622 SER A C 1
ATOM 4827 O O . SER A 1 622 ? 21.234 -17.344 -0.79 1 94.56 622 SER A O 1
ATOM 4829 N N . SER A 1 623 ? 20.703 -17.375 1.36 1 95.25 623 SER A N 1
ATOM 4830 C CA . SER A 1 623 ? 20.547 -15.93 1.42 1 95.25 623 SER A CA 1
ATOM 4831 C C . SER A 1 623 ? 21.906 -15.227 1.396 1 95.25 623 SER A C 1
ATOM 4833 O O . SER A 1 623 ? 22.922 -15.797 1.82 1 95.25 623 SER A O 1
ATOM 4835 N N . ARG A 1 624 ? 21.906 -14.039 0.824 1 96.5 624 ARG A N 1
ATOM 4836 C CA . ARG A 1 624 ? 23.047 -13.148 0.811 1 96.5 624 ARG A CA 1
ATOM 4837 C C . ARG A 1 624 ? 22.688 -11.781 1.382 1 96.5 624 ARG A C 1
ATOM 4839 O O . ARG A 1 624 ? 21.562 -11.32 1.236 1 96.5 624 ARG A O 1
ATOM 4846 N N . SER A 1 625 ? 23.703 -11.133 1.943 1 96.31 625 SER A N 1
ATOM 4847 C CA . SER A 1 625 ? 23.5 -9.797 2.51 1 96.31 625 SER A CA 1
ATOM 4848 C C . SER A 1 625 ? 23.234 -8.773 1.416 1 96.31 625 SER A C 1
ATOM 4850 O O . SER A 1 625 ? 23.812 -8.836 0.335 1 96.31 625 SER A O 1
ATOM 4852 N N . ASN A 1 626 ? 22.375 -7.887 1.738 1 97.25 626 ASN A N 1
ATOM 4853 C CA . ASN A 1 626 ? 22.094 -6.797 0.808 1 97.25 626 ASN A CA 1
ATOM 4854 C C . ASN A 1 626 ? 23.328 -5.91 0.595 1 97.25 626 ASN A C 1
ATOM 4856 O O . ASN A 1 626 ? 24.156 -5.781 1.486 1 97.25 626 ASN A O 1
ATOM 4860 N N . LEU A 1 627 ? 23.391 -5.344 -0.547 1 96.12 627 LEU A N 1
ATOM 4861 C CA . LEU A 1 627 ? 24.469 -4.422 -0.858 1 96.12 627 LEU A CA 1
ATOM 4862 C C . LEU A 1 627 ? 24.219 -3.055 -0.231 1 96.12 627 LEU A C 1
ATOM 4864 O O . LEU A 1 627 ? 25.141 -2.434 0.307 1 96.12 627 LEU A O 1
ATOM 4868 N N . LEU A 1 628 ? 23.062 -2.582 -0.414 1 95.44 628 LEU A N 1
ATOM 4869 C CA . LEU A 1 628 ? 22.578 -1.322 0.145 1 95.44 628 LEU A CA 1
ATOM 4870 C C . LEU A 1 628 ? 21.203 -1.495 0.769 1 95.44 628 LEU A C 1
ATOM 4872 O O . LEU A 1 628 ? 20.391 -2.309 0.3 1 95.44 628 LEU A O 1
ATOM 4876 N N . GLN A 1 629 ? 20.922 -0.801 1.783 1 96.25 629 GLN A N 1
ATOM 4877 C CA . GLN A 1 629 ? 19.609 -0.869 2.43 1 96.25 629 GLN A CA 1
ATOM 4878 C C . GLN A 1 629 ? 19.281 0.448 3.121 1 96.25 629 GLN A C 1
ATOM 4880 O O . GLN A 1 629 ? 20.141 1.075 3.734 1 96.25 629 GLN A O 1
ATOM 4885 N N . GLN A 1 630 ? 18.078 0.867 2.939 1 95 630 GLN A N 1
ATOM 4886 C CA . GLN A 1 630 ? 17.562 2.047 3.631 1 95 630 GLN A CA 1
ATOM 4887 C C . GLN A 1 630 ? 16.141 1.817 4.137 1 95 630 GLN A C 1
ATOM 4889 O O . GLN A 1 630 ? 15.43 0.959 3.619 1 95 630 GLN A O 1
ATOM 4894 N N . THR A 1 631 ? 15.773 2.453 5.152 1 94.06 631 THR A N 1
ATOM 4895 C CA . THR A 1 631 ? 14.422 2.408 5.707 1 94.06 631 THR A CA 1
ATOM 4896 C C . THR A 1 631 ? 13.742 3.766 5.574 1 94.06 631 THR A C 1
ATOM 4898 O O . THR A 1 631 ? 14.344 4.801 5.852 1 94.06 631 THR A O 1
ATOM 4901 N N . ARG A 1 632 ? 12.555 3.777 5.074 1 91.69 632 ARG A N 1
ATOM 4902 C CA . ARG A 1 632 ? 11.727 4.977 4.992 1 91.69 632 ARG A CA 1
ATOM 4903 C C . ARG A 1 632 ? 10.758 5.059 6.168 1 91.69 632 ARG A C 1
ATOM 4905 O O . ARG A 1 632 ? 10.016 4.109 6.426 1 91.69 632 ARG A O 1
ATOM 4912 N N . VAL A 1 633 ? 10.766 6.055 6.848 1 90.06 633 VAL A N 1
ATOM 4913 C CA . VAL A 1 633 ? 9.836 6.281 7.953 1 90.06 633 VAL A CA 1
ATOM 4914 C C . VAL A 1 633 ? 8.844 7.375 7.582 1 90.06 633 VAL A C 1
ATOM 4916 O O . VAL A 1 633 ? 9.195 8.555 7.523 1 90.06 633 VAL A O 1
ATOM 4919 N N . PRO A 1 634 ? 7.582 6.906 7.332 1 89.38 634 PRO A N 1
ATOM 4920 C CA . PRO A 1 634 ? 6.578 7.918 6.996 1 89.38 634 PRO A CA 1
ATOM 4921 C C . PRO A 1 634 ? 6.223 8.812 8.18 1 89.38 634 PRO A C 1
ATOM 4923 O O . PRO A 1 634 ? 6.02 8.32 9.289 1 89.38 634 PRO A O 1
ATOM 4926 N N . MET A 1 635 ? 6.184 10.133 7.98 1 90.25 635 MET A N 1
ATOM 4927 C CA . MET A 1 635 ? 5.824 11.086 9.023 1 90.25 635 MET A CA 1
ATOM 4928 C C . MET A 1 635 ? 5.168 12.328 8.43 1 90.25 635 MET A C 1
ATOM 4930 O O . MET A 1 635 ? 5.344 12.617 7.242 1 90.25 635 MET A O 1
ATOM 4934 N N . LEU A 1 636 ? 4.293 12.961 9.25 1 91.88 636 LEU A N 1
ATOM 4935 C CA . LEU A 1 636 ? 3.721 14.25 8.867 1 91.88 636 LEU A CA 1
ATOM 4936 C C . LEU A 1 636 ? 4.641 15.398 9.289 1 91.88 636 LEU A C 1
ATOM 4938 O O . LEU A 1 636 ? 5.043 15.484 10.445 1 91.88 636 LEU A O 1
ATOM 4942 N N . VAL A 1 637 ? 5.043 16.188 8.312 1 93.31 637 VAL A N 1
ATOM 4943 C CA . VAL A 1 637 ? 5.91 17.328 8.57 1 93.31 637 VAL A CA 1
ATOM 4944 C C . VAL A 1 637 ? 5.301 18.578 7.961 1 93.31 637 VAL A C 1
ATOM 4946 O O . VAL A 1 637 ? 4.418 18.5 7.102 1 93.31 637 VAL A O 1
ATOM 4949 N N . ILE A 1 638 ? 5.688 19.688 8.484 1 95.31 638 ILE A N 1
ATOM 4950 C CA . ILE A 1 638 ? 5.234 20.953 7.891 1 95.31 638 ILE A CA 1
ATOM 4951 C C . ILE A 1 638 ? 6.332 21.531 7.004 1 95.31 638 ILE A C 1
ATOM 4953 O O . ILE A 1 638 ? 7.516 21.453 7.34 1 95.31 638 ILE A O 1
ATOM 4957 N N . LYS A 1 639 ? 5.953 22.016 5.945 1 94.19 639 LYS A N 1
ATOM 4958 C CA . LYS A 1 639 ? 6.82 22.734 5.016 1 94.19 639 LYS A CA 1
ATOM 4959 C C . LYS A 1 639 ? 6.727 24.25 5.227 1 94.19 639 LYS A C 1
ATOM 4961 O O . LYS A 1 639 ? 5.672 24.844 5.008 1 94.19 639 LYS A O 1
ATOM 4966 N N . VAL A 1 640 ? 7.836 24.797 5.68 1 95.44 640 VAL A N 1
ATOM 4967 C CA . VAL A 1 640 ? 7.867 26.219 5.996 1 95.44 640 VAL A CA 1
ATOM 4968 C C . VAL A 1 640 ? 8.734 26.953 4.977 1 95.44 640 VAL A C 1
ATOM 4970 O O . VAL A 1 640 ? 9.867 26.547 4.703 1 95.44 640 VAL A O 1
ATOM 4973 N N . SER A 1 641 ? 8.25 27.984 4.43 1 95.75 641 SER A N 1
ATOM 4974 C CA . SER A 1 641 ? 9.008 28.797 3.484 1 95.75 641 SER A CA 1
ATOM 4975 C C . SER A 1 641 ? 10.141 29.531 4.184 1 95.75 641 SER A C 1
ATOM 4977 O O . SER A 1 641 ? 9.906 30.281 5.137 1 95.75 641 SER A O 1
ATOM 4979 N N . ILE A 1 642 ? 11.383 29.469 3.689 1 95.38 642 ILE A N 1
ATOM 4980 C CA . ILE A 1 642 ? 12.547 30.125 4.285 1 95.38 642 ILE A CA 1
ATOM 4981 C C . ILE A 1 642 ? 12.438 31.641 4.109 1 95.38 642 ILE A C 1
ATOM 4983 O O . ILE A 1 642 ? 12.594 32.406 5.074 1 95.38 642 ILE A O 1
ATOM 4987 N N . PRO A 1 643 ? 12.031 32.094 2.92 1 95.44 643 PRO A N 1
ATOM 4988 C CA . PRO A 1 643 ? 11.906 33.531 2.777 1 95.44 643 PRO A CA 1
ATOM 4989 C C . PRO A 1 643 ? 10.883 34.156 3.732 1 95.44 643 PRO A C 1
ATOM 4991 O O . PRO A 1 643 ? 11.094 35.25 4.266 1 95.44 643 PRO A O 1
ATOM 4994 N N . ALA A 1 644 ? 9.812 33.5 3.91 1 96.06 644 ALA A N 1
ATOM 4995 C CA . ALA A 1 644 ? 8.789 34.031 4.812 1 96.06 644 ALA A CA 1
ATOM 4996 C C . ALA A 1 644 ? 9.305 34.062 6.25 1 96.06 644 ALA A C 1
ATOM 4998 O O . ALA A 1 644 ? 9.094 35.062 6.953 1 96.06 644 ALA A O 1
ATOM 4999 N N . LEU A 1 645 ? 10.031 33.062 6.641 1 95.38 645 LEU A N 1
ATOM 5000 C CA . LEU A 1 645 ? 10.562 33 7.996 1 95.38 645 LEU A CA 1
ATOM 5001 C C . LEU A 1 645 ? 11.672 34.031 8.188 1 95.38 645 LEU A C 1
ATOM 5003 O O . LEU A 1 645 ? 11.742 34.688 9.234 1 95.38 645 LEU A O 1
ATOM 5007 N N . VAL A 1 646 ? 12.484 34.219 7.25 1 95.75 646 VAL A N 1
ATOM 5008 C CA . VAL A 1 646 ? 13.57 35.188 7.312 1 95.75 646 VAL A CA 1
ATOM 5009 C C . VAL A 1 646 ? 13 36.594 7.355 1 95.75 646 VAL A C 1
ATOM 5011 O O . VAL A 1 646 ? 13.492 37.469 8.094 1 95.75 646 VAL A O 1
ATOM 5014 N N . PHE A 1 647 ? 11.977 36.781 6.609 1 96.69 647 PHE A N 1
ATOM 5015 C CA . PHE A 1 647 ? 11.32 38.094 6.625 1 96.69 647 PHE A CA 1
ATOM 5016 C C . PHE A 1 647 ? 10.781 38.406 8.016 1 96.69 647 PHE A C 1
ATOM 5018 O O . PHE A 1 647 ? 10.938 39.531 8.5 1 96.69 647 PHE A O 1
ATOM 5025 N N . LEU A 1 648 ? 10.211 37.469 8.586 1 97 648 LEU A N 1
ATOM 5026 C CA . LEU A 1 648 ? 9.719 37.656 9.945 1 97 648 LEU A CA 1
ATOM 5027 C C . LEU A 1 648 ? 10.875 37.938 10.906 1 97 648 LEU A C 1
ATOM 5029 O O . LEU A 1 648 ? 10.781 38.812 11.766 1 97 648 LEU A O 1
ATOM 5033 N N . GLY A 1 649 ? 11.953 37.25 10.773 1 96.06 649 GLY A N 1
ATOM 5034 C CA . GLY A 1 649 ? 13.141 37.5 11.578 1 96.06 649 GLY A CA 1
ATOM 5035 C C . GLY A 1 649 ? 13.68 38.906 11.422 1 96.06 649 GLY A C 1
ATOM 5036 O O . GLY A 1 649 ? 14.039 39.562 12.406 1 96.06 649 GLY A O 1
ATOM 5037 N N . TRP A 1 650 ? 13.625 39.406 10.242 1 96.56 650 TRP A N 1
ATOM 5038 C CA . TRP A 1 650 ? 14.086 40.75 9.977 1 96.56 650 TRP A CA 1
ATOM 5039 C C . TRP A 1 650 ? 13.172 41.781 10.633 1 96.56 650 TRP A C 1
ATOM 5041 O O . TRP A 1 650 ? 13.633 42.844 11.109 1 96.56 650 TRP A O 1
ATOM 5051 N N . CYS A 1 651 ? 11.93 41.5 10.625 1 96.81 651 CYS A N 1
ATOM 5052 C CA . CYS A 1 651 ? 11 42.406 11.289 1 96.81 651 CYS A CA 1
ATOM 5053 C C . CYS A 1 651 ? 11.273 42.469 12.789 1 96.81 651 CYS A C 1
ATOM 5055 O O . CYS A 1 651 ? 11.266 43.531 13.383 1 96.81 651 CYS A O 1
ATOM 5057 N N . CYS A 1 652 ? 11.578 41.344 13.352 1 96.81 652 CYS A N 1
ATOM 5058 C CA . CYS A 1 652 ? 11.914 41.312 14.773 1 96.81 652 CYS A CA 1
ATOM 5059 C C . CYS A 1 652 ? 13.203 42.062 15.047 1 96.81 652 CYS A C 1
ATOM 5061 O O . CYS A 1 652 ? 13.281 42.844 15.992 1 96.81 652 CYS A O 1
ATOM 5063 N N . LEU A 1 653 ? 14.195 41.906 14.234 1 96.5 653 LEU A N 1
ATOM 5064 C CA . LEU A 1 653 ? 15.461 42.625 14.383 1 96.5 653 LEU A CA 1
ATOM 5065 C C . LEU A 1 653 ? 15.281 44.125 14.18 1 96.5 653 LEU A C 1
ATOM 5067 O O . LEU A 1 653 ? 15.969 44.906 14.812 1 96.5 653 LEU A O 1
ATOM 5071 N N . GLY A 1 654 ? 14.328 44.406 13.297 1 96.12 654 GLY A N 1
ATOM 5072 C CA . GLY A 1 654 ? 14.008 45.812 13.117 1 96.12 654 GLY A CA 1
ATOM 5073 C C . GLY A 1 654 ? 13.508 46.469 14.391 1 96.12 654 GLY A C 1
ATOM 5074 O O . GLY A 1 654 ? 13.938 47.562 14.734 1 96.12 654 GLY A O 1
ATOM 5075 N N . TYR A 1 655 ? 12.633 45.781 15.125 1 96.88 655 TYR A N 1
ATOM 5076 C CA . TYR A 1 655 ? 12.141 46.281 16.406 1 96.88 655 TYR A CA 1
ATOM 5077 C C . TYR A 1 655 ? 13.281 46.438 17.406 1 96.88 655 TYR A C 1
ATOM 5079 O O . TYR A 1 655 ? 13.352 47.438 18.141 1 96.88 655 TYR A O 1
ATOM 5087 N N . ILE A 1 656 ? 14.172 45.5 17.438 1 96.12 656 ILE A N 1
ATOM 5088 C CA . ILE A 1 656 ? 15.305 45.531 18.359 1 96.12 656 ILE A CA 1
ATOM 5089 C C . ILE A 1 656 ? 16.219 46.688 18 1 96.12 656 ILE A C 1
ATOM 5091 O O . ILE A 1 656 ? 16.641 47.438 18.875 1 96.12 656 ILE A O 1
ATOM 5095 N N . ALA A 1 657 ? 16.469 46.938 16.75 1 96.44 657 ALA A N 1
ATOM 5096 C CA . ALA A 1 657 ? 17.344 48 16.297 1 96.44 657 ALA A CA 1
ATOM 5097 C C . ALA A 1 657 ? 16.766 49.375 16.641 1 96.44 657 ALA A C 1
ATOM 5099 O O . ALA A 1 657 ? 17.453 50.219 17.203 1 96.44 657 ALA A O 1
ATOM 5100 N N . VAL A 1 658 ? 15.477 49.531 16.297 1 95.75 658 VAL A N 1
ATOM 5101 C CA . VAL A 1 658 ? 14.82 50.781 16.594 1 95.75 658 VAL A CA 1
ATOM 5102 C C . VAL A 1 658 ? 14.766 51.031 18.094 1 95.75 658 VAL A C 1
ATOM 5104 O O . VAL A 1 658 ? 15 52.125 18.578 1 95.75 658 VAL A O 1
ATOM 5107 N N . GLY A 1 659 ? 14.492 49.906 18.828 1 94.06 659 GLY A N 1
ATOM 5108 C CA . GLY A 1 659 ? 14.508 50.031 20.281 1 94.06 659 GLY A CA 1
ATOM 5109 C C . GLY A 1 659 ? 15.859 50.438 20.844 1 94.06 659 GLY A C 1
ATOM 5110 O O . GLY A 1 659 ? 15.922 51.281 21.75 1 94.06 659 GLY A O 1
ATOM 5111 N N . CYS A 1 660 ? 16.906 50.062 20.297 1 94.81 660 CYS A N 1
ATOM 5112 C CA . CYS A 1 660 ? 18.25 50.438 20.734 1 94.81 660 CYS A CA 1
ATOM 5113 C C . CYS A 1 660 ? 18.562 51.875 20.406 1 94.81 660 CYS A C 1
ATOM 5115 O O . CYS A 1 660 ? 19.094 52.625 21.25 1 94.81 660 CYS A O 1
ATOM 5117 N N . ILE A 1 661 ? 18.203 52.281 19.25 1 95.19 661 ILE A N 1
ATOM 5118 C CA . ILE A 1 661 ? 18.453 53.656 18.844 1 95.19 661 ILE A CA 1
ATOM 5119 C C . ILE A 1 661 ? 17.688 54.625 19.75 1 95.19 661 ILE A C 1
ATOM 5121 O O . ILE A 1 661 ? 18.266 55.594 20.234 1 95.19 661 ILE A O 1
ATOM 5125 N N . LEU A 1 662 ? 16.453 54.25 20.031 1 94.75 662 LEU A N 1
ATOM 5126 C CA . LEU A 1 662 ? 15.633 55.094 20.891 1 94.75 662 LEU A CA 1
ATOM 5127 C C . LEU A 1 662 ? 16.141 55.094 22.328 1 94.75 662 LEU A C 1
ATOM 5129 O O . LEU A 1 662 ? 16.078 56.094 23.031 1 94.75 662 LEU A O 1
ATOM 5133 N N . ALA A 1 663 ? 16.672 53.938 22.703 1 92.75 663 ALA A N 1
ATOM 5134 C CA . ALA A 1 663 ? 17.25 53.844 24.047 1 92.75 663 ALA A CA 1
ATOM 5135 C C . ALA A 1 663 ? 18.453 54.75 24.203 1 92.75 663 ALA A C 1
ATOM 5137 O O . ALA A 1 663 ? 18.578 55.469 25.203 1 92.75 663 ALA A O 1
ATOM 5138 N N . VAL A 1 664 ? 19.312 54.812 23.266 1 92.69 664 VAL A N 1
ATOM 5139 C CA . VAL A 1 664 ? 20.516 55.656 23.297 1 92.69 664 VAL A CA 1
ATOM 5140 C C . VAL A 1 664 ? 20.109 57.125 23.312 1 92.69 664 VAL A C 1
ATOM 5142 O O . VAL A 1 664 ? 20.656 57.906 24.094 1 92.69 664 VAL A O 1
ATOM 5145 N N . LEU A 1 665 ? 19.125 57.406 22.5 1 91.56 665 LEU A N 1
ATOM 5146 C CA . LEU A 1 665 ? 18.641 58.781 22.469 1 91.56 665 LEU A CA 1
ATOM 5147 C C . LEU A 1 665 ? 18.016 59.188 23.797 1 91.56 665 LEU A C 1
ATOM 5149 O O . LEU A 1 665 ? 18.234 60.281 24.281 1 91.56 665 LEU A O 1
ATOM 5153 N N . ALA A 1 666 ? 17.281 58.312 24.375 1 91.75 666 ALA A N 1
ATOM 5154 C CA . ALA A 1 666 ? 16.609 58.594 25.641 1 91.75 666 ALA A CA 1
ATOM 5155 C C . ALA A 1 666 ? 17.625 58.75 26.766 1 91.75 666 ALA A C 1
ATOM 5157 O O . ALA A 1 666 ? 17.5 59.656 27.594 1 91.75 666 ALA A O 1
ATOM 5158 N N . VAL A 1 667 ? 18.703 57.969 26.766 1 88.5 667 VAL A N 1
ATOM 5159 C CA . VAL A 1 667 ? 19.703 58.031 27.812 1 88.5 667 VAL A CA 1
ATOM 5160 C C . VAL A 1 667 ? 20.484 59.344 27.688 1 88.5 667 VAL A C 1
ATOM 5162 O O . VAL A 1 667 ? 20.797 60 28.688 1 88.5 667 VAL A O 1
ATOM 5165 N N . ARG A 1 668 ? 20.703 59.844 26.547 1 87.94 668 ARG A N 1
ATOM 5166 C CA . ARG A 1 668 ? 21.469 61.062 26.312 1 87.94 668 ARG A CA 1
ATOM 5167 C C . ARG A 1 668 ? 20.672 62.281 26.734 1 87.94 668 ARG A C 1
ATOM 5169 O O . ARG A 1 668 ? 21.25 63.25 27.234 1 87.94 668 ARG A O 1
ATOM 5176 N N . THR A 1 669 ? 19.406 62.125 26.594 1 88.25 669 THR A N 1
ATOM 5177 C CA . THR A 1 669 ? 18.578 63.281 26.844 1 88.25 669 THR A CA 1
ATOM 5178 C C . THR A 1 669 ? 18.047 63.281 28.281 1 88.25 669 THR A C 1
ATOM 5180 O O . THR A 1 669 ? 17.797 64.375 28.859 1 88.25 669 THR A O 1
ATOM 5183 N N . ALA A 1 670 ? 17.812 62.125 28.859 1 86.19 670 ALA A N 1
ATOM 5184 C CA . ALA A 1 670 ? 17.203 62 30.172 1 86.19 670 ALA A CA 1
ATOM 5185 C C . ALA A 1 670 ? 18.156 62.469 31.266 1 86.19 670 ALA A C 1
ATOM 5187 O O . ALA A 1 670 ? 17.734 62.75 32.406 1 86.19 670 ALA A O 1
ATOM 5188 N N . SER A 1 671 ? 19.422 62.688 30.984 1 80.38 671 SER A N 1
ATOM 5189 C CA . SER A 1 671 ? 20.406 63.094 31.969 1 80.38 671 SER A CA 1
ATOM 5190 C C . SER A 1 671 ? 20.312 64.562 32.281 1 80.38 671 SER A C 1
ATOM 5192 O O . SER A 1 671 ? 20.797 65.062 33.312 1 80.38 671 SER A O 1
ATOM 5194 N N . ARG A 1 672 ? 19.625 65.312 31.484 1 82.31 672 ARG A N 1
ATOM 5195 C CA . ARG A 1 672 ? 19.5 66.75 31.656 1 82.31 672 ARG A CA 1
ATOM 5196 C C . ARG A 1 672 ? 18.297 67.125 32.531 1 82.31 672 ARG A C 1
ATOM 5198 O O . ARG A 1 672 ? 17.203 66.625 32.312 1 82.31 672 ARG A O 1
ATOM 5205 N N . GLY A 1 673 ? 18.453 67.812 33.531 1 75 673 GLY A N 1
ATOM 5206 C CA . GLY A 1 673 ? 17.406 68.25 34.469 1 75 673 GLY A CA 1
ATOM 5207 C C . GLY A 1 673 ? 16.266 69 33.812 1 75 673 GLY A C 1
ATOM 5208 O O . GLY A 1 673 ? 15.102 68.75 34.156 1 75 673 GLY A O 1
ATOM 5209 N N . ASP A 1 674 ? 16.547 69.875 32.875 1 79.62 674 ASP A N 1
ATOM 5210 C CA . ASP A 1 674 ? 15.508 70.625 32.188 1 79.62 674 ASP A CA 1
ATOM 5211 C C . ASP A 1 674 ? 14.617 69.75 31.344 1 79.62 674 ASP A C 1
ATOM 5213 O O . ASP A 1 674 ? 13.406 69.938 31.266 1 79.62 674 ASP A O 1
ATOM 5217 N N . VAL A 1 675 ? 15.188 68.75 30.844 1 85.44 675 VAL A N 1
ATOM 5218 C CA . VAL A 1 675 ? 14.445 67.812 30 1 85.44 675 VAL A CA 1
ATOM 5219 C C . VAL A 1 675 ? 13.5 66.938 30.859 1 85.44 675 VAL A C 1
ATOM 5221 O O . VAL A 1 675 ? 12.375 66.688 30.453 1 85.44 675 VAL A O 1
ATOM 5224 N N . ARG A 1 676 ? 13.891 66.562 31.969 1 82.94 676 ARG A N 1
ATOM 5225 C CA . ARG A 1 676 ? 13.055 65.812 32.875 1 82.94 676 ARG A CA 1
ATOM 5226 C C . ARG A 1 676 ? 11.828 66.562 33.312 1 82.94 676 ARG A C 1
ATOM 5228 O O . ARG A 1 676 ? 10.734 66.062 33.438 1 82.94 676 ARG A O 1
ATOM 5235 N N . ASP A 1 677 ? 12.062 67.875 33.469 1 79.69 677 ASP A N 1
ATOM 5236 C CA . ASP A 1 677 ? 10.938 68.75 33.812 1 79.69 677 ASP A CA 1
ATOM 5237 C C . ASP A 1 677 ? 9.953 68.875 32.656 1 79.69 677 ASP A C 1
ATOM 5239 O O . ASP A 1 677 ? 8.742 68.812 32.844 1 79.69 677 ASP A O 1
ATOM 5243 N N . ALA A 1 678 ? 10.469 68.938 31.5 1 84.12 678 ALA A N 1
ATOM 5244 C CA . ALA A 1 678 ? 9.625 69 30.312 1 84.12 678 ALA A CA 1
ATOM 5245 C C . ALA A 1 678 ? 8.875 67.688 30.094 1 84.12 678 ALA A C 1
ATOM 5247 O O . ALA A 1 678 ? 7.719 67.688 29.656 1 84.12 678 ALA A O 1
ATOM 5248 N N . LYS A 1 679 ? 9.516 66.625 30.422 1 87.19 679 LYS A N 1
ATOM 5249 C CA . LYS A 1 679 ? 8.891 65.312 30.25 1 87.19 679 LYS A CA 1
ATOM 5250 C C . LYS A 1 679 ? 7.68 65.188 31.172 1 87.19 679 LYS A C 1
ATOM 5252 O O . LYS A 1 679 ? 6.645 64.625 30.75 1 87.19 679 LYS A O 1
ATOM 5257 N N . VAL A 1 680 ? 7.836 65.562 32.375 1 81.25 680 VAL A N 1
ATOM 5258 C CA . VAL A 1 680 ? 6.742 65.5 33.344 1 81.25 680 VAL A CA 1
ATOM 5259 C C . VAL A 1 680 ? 5.574 66.375 32.875 1 81.25 680 VAL A C 1
ATOM 5261 O O . VAL A 1 680 ? 4.41 66 33.062 1 81.25 680 VAL A O 1
ATOM 5264 N N . ARG A 1 681 ? 5.883 67.438 32.219 1 78.56 681 ARG A N 1
ATOM 5265 C CA . ARG A 1 681 ? 4.852 68.312 31.734 1 78.56 681 ARG A CA 1
ATOM 5266 C C . ARG A 1 681 ? 4.117 67.75 30.531 1 78.56 681 ARG A C 1
ATOM 5268 O O . ARG A 1 681 ? 2.996 68.125 30.234 1 78.56 681 ARG A O 1
ATOM 5275 N N . LEU A 1 682 ? 4.797 66.812 29.922 1 84.69 682 LEU A N 1
ATOM 5276 C CA . LEU A 1 682 ? 4.203 66.188 28.734 1 84.69 682 LEU A CA 1
ATOM 5277 C C . LEU A 1 682 ? 3.375 64.938 29.125 1 84.69 682 LEU A C 1
ATOM 5279 O O . LEU A 1 682 ? 2.73 64.375 28.281 1 84.69 682 LEU A O 1
ATOM 5283 N N . THR A 1 683 ? 3.326 64.625 30.391 1 81.31 683 THR A N 1
ATOM 5284 C CA . THR A 1 683 ? 2.514 63.531 30.859 1 81.31 683 THR A CA 1
ATOM 5285 C C . THR A 1 683 ? 1.117 64 31.25 1 81.31 683 THR A C 1
ATOM 5287 O O . THR A 1 683 ? 0.883 65.188 31.406 1 81.31 683 THR A O 1
ATOM 5290 N N . LEU A 1 684 ? 0.28 63.062 31.312 1 80.88 684 LEU A N 1
ATOM 5291 C CA . LEU A 1 684 ? -1.086 63.375 31.703 1 80.88 684 LEU A CA 1
ATOM 5292 C C . LEU A 1 684 ? -1.12 63.969 33.094 1 80.88 684 LEU A C 1
ATOM 5294 O O . LEU A 1 684 ? -1.862 64.938 33.344 1 80.88 684 LEU A O 1
ATOM 5298 N N . PHE A 1 685 ? -0.313 63.531 33.906 1 75.69 685 PHE A N 1
ATOM 5299 C CA . PHE A 1 685 ? -0.243 64.062 35.25 1 75.69 685 PHE A CA 1
ATOM 5300 C C . PHE A 1 685 ? 0.258 65.5 35.25 1 75.69 685 PHE A C 1
ATOM 5302 O O . PHE A 1 685 ? -0.272 66.375 35.969 1 75.69 685 PHE A O 1
ATOM 5309 N N . GLY A 1 686 ? 1.23 65.75 34.5 1 76.12 686 GLY A N 1
ATOM 5310 C CA . GLY A 1 686 ? 1.761 67.125 34.406 1 76.12 686 GLY A CA 1
ATOM 5311 C C . GLY A 1 686 ? 0.756 68.062 33.844 1 76.12 686 GLY A C 1
ATOM 5312 O O . GLY A 1 686 ? 0.693 69.25 34.281 1 76.12 686 GLY A O 1
ATOM 5313 N N . LEU A 1 687 ? 0.049 67.625 33 1 78.56 687 LEU A N 1
ATOM 5314 C CA . LEU A 1 687 ? -0.965 68.5 32.406 1 78.56 687 LEU A CA 1
ATOM 5315 C C . LEU A 1 687 ? -2.062 68.812 33.406 1 78.56 687 LEU A C 1
ATOM 5317 O O . LEU A 1 687 ? -2.514 69.938 33.469 1 78.56 687 LEU A O 1
ATOM 5321 N N . VAL A 1 688 ? -2.498 67.875 34.188 1 76.81 688 VAL A N 1
ATOM 5322 C CA . VAL A 1 688 ? -3.529 68.062 35.188 1 76.81 688 VAL A CA 1
ATOM 5323 C C . VAL A 1 688 ? -2.99 69 36.281 1 76.81 688 VAL A C 1
ATOM 5325 O O . VAL A 1 688 ? -3.688 69.938 36.719 1 76.81 688 VAL A O 1
ATOM 5328 N N . ALA A 1 689 ? -1.81 68.812 36.625 1 72.25 689 ALA A N 1
ATOM 5329 C CA . ALA A 1 689 ? -1.182 69.688 37.656 1 72.25 689 ALA A CA 1
ATOM 5330 C C . ALA A 1 689 ? -1.101 71.125 37.188 1 72.25 689 ALA A C 1
ATOM 5332 O O . ALA A 1 689 ? -1.379 72.062 37.938 1 72.25 689 ALA A O 1
ATOM 5333 N N . TRP A 1 690 ? -0.765 71.25 36 1 74.06 690 TRP A N 1
ATOM 5334 C CA . TRP A 1 690 ? -0.689 72.562 35.438 1 74.06 690 TRP A CA 1
ATOM 5335 C C . TRP A 1 690 ? -2.061 73.25 35.406 1 74.06 690 TRP A C 1
ATOM 5337 O O . TRP A 1 690 ? -2.191 74.375 35.75 1 74.06 690 TRP A O 1
ATOM 5347 N N . ALA A 1 691 ? -3.031 72.5 35.094 1 72.06 691 ALA A N 1
ATOM 5348 C CA . ALA A 1 691 ? -4.387 73.062 35 1 72.06 691 ALA A CA 1
ATOM 5349 C C . ALA A 1 691 ? -4.887 73.5 36.375 1 72.06 691 ALA A C 1
ATOM 5351 O O . ALA A 1 691 ? -5.516 74.562 36.531 1 72.06 691 ALA A O 1
ATOM 5352 N N . VAL A 1 692 ? -4.461 72.875 37.406 1 68.94 692 VAL A N 1
ATOM 5353 C CA . VAL A 1 692 ? -4.922 73.125 38.781 1 68.94 692 VAL A CA 1
ATOM 5354 C C . VAL A 1 692 ? -4.168 74.312 39.344 1 68.94 692 VAL A C 1
ATOM 5356 O O . VAL A 1 692 ? -4.766 75.188 39.969 1 68.94 692 VAL A O 1
ATOM 5359 N N . VAL A 1 693 ? -2.938 74.438 39.094 1 63.12 693 VAL A N 1
ATOM 5360 C CA . VAL A 1 693 ? -2.125 75.5 39.594 1 63.12 693 VAL A CA 1
ATOM 5361 C C . VAL A 1 693 ? -2.539 76.812 38.938 1 63.12 693 VAL A C 1
ATOM 5363 O O . VAL A 1 693 ? -2.656 77.875 39.594 1 63.12 693 VAL A O 1
ATOM 5366 N N . ALA A 1 694 ? -2.807 76.688 37.75 1 59.53 694 ALA A N 1
ATOM 5367 C CA . ALA A 1 694 ? -3.209 77.875 37 1 59.53 694 ALA A CA 1
ATOM 5368 C C . ALA A 1 694 ? -4.57 78.375 37.469 1 59.53 694 ALA A C 1
ATOM 5370 O O . ALA A 1 694 ? -4.805 79.625 37.531 1 59.53 694 ALA A O 1
ATOM 5371 N N . SER A 1 695 ? -5.371 77.562 37.875 1 58.09 695 SER A N 1
ATOM 5372 C CA . SER A 1 695 ? -6.695 77.938 38.344 1 58.09 695 SER A CA 1
ATOM 5373 C C . SER A 1 695 ? -6.633 78.5 39.75 1 58.09 695 SER A C 1
ATOM 5375 O O . SER A 1 695 ? -7.43 79.375 40.125 1 58.09 695 SER A O 1
ATOM 5377 N N . GLY A 1 696 ? -5.77 78 40.594 1 52.72 696 GLY A N 1
ATOM 5378 C CA . GLY A 1 696 ? -5.609 78.562 41.938 1 52.72 696 GLY A CA 1
ATOM 5379 C C . GLY A 1 696 ? -5.023 79.938 41.969 1 52.72 696 GLY A C 1
ATOM 5380 O O . GLY A 1 696 ? -5.414 80.75 42.812 1 52.72 696 GLY A O 1
ATOM 5381 N N . LEU A 1 697 ? -4.195 80.312 41.188 1 48.91 697 LEU A N 1
ATOM 5382 C CA . LEU A 1 697 ? -3.588 81.625 41.125 1 48.91 697 LEU A CA 1
ATOM 5383 C C . LEU A 1 697 ? -4.586 82.688 40.625 1 48.91 697 LEU A C 1
ATOM 5385 O O . LEU A 1 697 ? -4.539 83.812 41.031 1 48.91 697 LEU A O 1
ATOM 5389 N N . ALA A 1 698 ? -5.422 82.375 39.875 1 45.03 698 ALA A N 1
ATOM 5390 C CA . ALA A 1 698 ? -6.438 83.312 39.406 1 45.03 698 ALA A CA 1
ATOM 5391 C C . ALA A 1 698 ? -7.414 83.688 40.5 1 45.03 698 ALA A C 1
ATOM 5393 O O . ALA A 1 698 ? -7.93 84.812 40.531 1 45.03 698 ALA A O 1
ATOM 5394 N N . GLY A 1 699 ? -7.57 83 41.5 1 40.44 699 GLY A N 1
ATOM 5395 C CA . GLY A 1 699 ? -8.461 83.312 42.625 1 40.44 699 GLY A CA 1
ATOM 5396 C C . GLY A 1 699 ? -7.82 84.25 43.656 1 40.44 699 GLY A C 1
ATOM 5397 O O . GLY A 1 699 ? -8.516 85 44.344 1 40.44 699 GLY A O 1
ATOM 5398 N N . SER A 1 700 ? -6.562 84.312 43.906 1 39.16 700 SER A N 1
ATOM 5399 C CA . SER A 1 700 ? -5.977 85.125 44.938 1 39.16 700 SER A CA 1
ATOM 5400 C C . SER A 1 700 ? -5.879 86.562 44.531 1 39.16 700 SER A C 1
ATOM 5402 O O . SER A 1 700 ? -5.816 87.438 45.375 1 39.16 700 SER A O 1
ATOM 5404 N N . GLY A 1 701 ? -5.855 87.062 43.438 1 34.59 701 GLY A N 1
ATOM 5405 C CA . GLY A 1 701 ? -5.66 88.5 43.125 1 34.59 701 GLY A CA 1
ATOM 5406 C C . GLY A 1 701 ? -6.844 89.375 43.531 1 34.59 701 GLY A C 1
ATOM 5407 O O . GLY A 1 701 ? -6.773 90.562 43.469 1 34.59 701 GLY A O 1
ATOM 5408 N N . GLN A 1 702 ? -8 89 43.625 1 31.55 702 GLN A N 1
ATOM 5409 C CA . GLN A 1 702 ? -9.031 90 43.906 1 31.55 702 GLN A CA 1
ATOM 5410 C C . GLN A 1 702 ? -9.062 90.375 45.375 1 31.55 702 GLN A C 1
ATOM 5412 O O . GLN A 1 702 ? -9.812 91.25 45.781 1 31.55 702 GLN A O 1
ATOM 5417 N N . GLN A 1 703 ? -8.547 89.625 46.312 1 31.22 703 GLN A N 1
ATOM 5418 C CA . GLN A 1 703 ? -8.859 90 47.688 1 31.22 703 GLN A CA 1
ATOM 5419 C C . GLN A 1 703 ? -7.836 91 48.219 1 31.22 703 GLN A C 1
ATOM 5421 O O . GLN A 1 703 ? -6.988 90.688 49.062 1 31.22 703 GLN A O 1
ATOM 5426 N N . GLN A 1 704 ? -7.316 92 47.469 1 29.09 704 GLN A N 1
ATOM 5427 C CA . GLN A 1 704 ? -6.395 92.875 48.188 1 29.09 704 GLN A CA 1
ATOM 5428 C C . GLN A 1 704 ? -7.141 93.688 49.219 1 29.09 704 GLN A C 1
ATOM 5430 O O . GLN A 1 704 ? -6.523 94.438 49.969 1 29.09 704 GLN A O 1
ATOM 5435 N N . ASP A 1 705 ? -8.312 94.375 49.031 1 28.52 705 ASP A N 1
ATOM 5436 C CA . ASP A 1 705 ? -8.438 95.562 49.906 1 28.52 705 ASP A CA 1
ATOM 5437 C C . ASP A 1 705 ? -8.359 95.125 51.375 1 28.52 705 ASP A C 1
ATOM 5439 O O . ASP A 1 705 ? -8.305 96 52.25 1 28.52 705 ASP A O 1
ATOM 5443 N N . THR A 1 706 ? -9.289 94.375 51.844 1 26.81 706 THR A N 1
ATOM 5444 C CA . THR A 1 706 ? -9.336 94.5 53.312 1 26.81 706 THR A CA 1
ATOM 5445 C C . THR A 1 706 ? -8.062 93.875 53.906 1 26.81 706 THR A C 1
ATOM 5447 O O . THR A 1 706 ? -7.395 93.062 53.312 1 26.81 706 THR A O 1
ATOM 5450 N N . GLY A 1 707 ? -7.395 94.562 55 1 25.44 707 GLY A N 1
ATOM 5451 C CA . GLY A 1 707 ? -6.148 94.5 55.719 1 25.44 707 GLY A CA 1
ATOM 5452 C C . GLY A 1 707 ? -5.66 93.062 56 1 25.44 707 GLY A C 1
ATOM 5453 O O . GLY A 1 707 ? -4.598 92.875 56.562 1 25.44 707 GLY A O 1
ATOM 5454 N N . GLY A 1 708 ? -6.68 92.25 56.375 1 23.98 708 GLY A N 1
ATOM 5455 C CA . GLY A 1 708 ? -6.098 91.188 57.156 1 23.98 708 GLY A CA 1
ATOM 5456 C C . GLY A 1 708 ? -5.184 90.25 56.344 1 23.98 708 GLY A C 1
ATOM 5457 O O . GLY A 1 708 ? -5.246 90.25 55.094 1 23.98 708 GLY A O 1
ATOM 5458 N N . GLY A 1 709 ? -3.994 89.938 56.844 1 26.42 709 GLY A N 1
ATOM 5459 C CA . GLY A 1 709 ? -2.824 89.125 56.469 1 26.42 709 GLY A CA 1
ATOM 5460 C C . GLY A 1 709 ? -3.172 87.812 55.812 1 26.42 709 GLY A C 1
ATOM 5461 O O . GLY A 1 709 ? -2.861 86.75 56.312 1 26.42 709 GLY A O 1
ATOM 5462 N N . GLY A 1 710 ? -4.391 87.812 55.281 1 24.89 710 GLY A N 1
ATOM 5463 C CA . GLY A 1 710 ? -4.699 86.438 54.906 1 24.89 710 GLY A CA 1
ATOM 5464 C C . GLY A 1 710 ? -3.742 85.875 53.844 1 24.89 710 GLY A C 1
ATOM 5465 O O . GLY A 1 710 ? -3.303 86.625 52.969 1 24.89 710 GLY A O 1
ATOM 5466 N N . GLY A 1 711 ? -2.844 85 54.344 1 25.91 711 GLY A N 1
ATOM 5467 C CA . GLY A 1 711 ? -1.877 84.125 53.625 1 25.91 711 GLY A CA 1
ATOM 5468 C C . GLY A 1 711 ? -2.396 83.625 52.312 1 25.91 711 GLY A C 1
ATOM 5469 O O . GLY A 1 711 ? -3.537 83.188 52.219 1 25.91 711 GLY A O 1
ATOM 5470 N N . GLY A 1 712 ? -2.232 84.312 51.312 1 28.73 712 GLY A N 1
ATOM 5471 C CA . GLY A 1 712 ? -2.35 84 49.906 1 28.73 712 GLY A CA 1
ATOM 5472 C C . GLY A 1 712 ? -1.95 82.562 49.594 1 28.73 712 GLY A C 1
ATOM 5473 O O . GLY A 1 712 ? -0.763 82.25 49.594 1 28.73 712 GLY A O 1
ATOM 5474 N N . GLY A 1 713 ? -2.607 81.562 50.344 1 27.05 713 GLY A N 1
ATOM 5475 C CA . GLY A 1 713 ? -2.303 80.125 50.094 1 27.05 713 GLY A CA 1
ATOM 5476 C C . GLY A 1 713 ? -2.207 79.812 48.625 1 27.05 713 GLY A C 1
ATOM 5477 O O . GLY A 1 713 ? -3.121 80.125 47.844 1 27.05 713 GLY A O 1
ATOM 5478 N N . CYS A 1 714 ? -1.105 80 48.125 1 28.5 714 CYS A N 1
ATOM 5479 C CA . CYS A 1 714 ? -0.665 79.312 46.906 1 28.5 714 CYS A CA 1
ATOM 5480 C C . CYS A 1 714 ? -1.247 77.938 46.781 1 28.5 714 CYS A C 1
ATOM 5482 O O . CYS A 1 714 ? -1.179 77.125 47.75 1 28.5 714 CYS A O 1
ATOM 5484 N N . GLY A 1 715 ? -2.391 77.75 46.344 1 28.91 715 GLY A N 1
ATOM 5485 C CA . GLY A 1 715 ? -2.975 76.438 46.125 1 28.91 715 GLY A CA 1
ATOM 5486 C C . GLY A 1 715 ? -1.951 75.375 45.719 1 28.91 715 GLY A C 1
ATOM 5487 O O . GLY A 1 715 ? -1.537 75.312 44.562 1 28.91 715 GLY A O 1
ATOM 5488 N N . VAL A 1 716 ? -0.928 75.062 46.562 1 29.33 716 VAL A N 1
ATOM 5489 C CA . VAL A 1 716 ? -0.023 73.938 46.469 1 29.33 716 VAL A CA 1
ATOM 5490 C C . VAL A 1 716 ? -0.823 72.688 46.25 1 29.33 716 VAL A C 1
ATOM 5492 O O . VAL A 1 716 ? -1.812 72.375 46.938 1 29.33 716 VAL A O 1
ATOM 5495 N N . LEU A 1 717 ? -0.884 72.125 45.094 1 33.16 717 LEU A N 1
ATOM 5496 C CA . LEU A 1 717 ? -1.368 70.75 44.938 1 33.16 717 LEU A CA 1
ATOM 5497 C C . LEU A 1 717 ? -0.759 69.812 46 1 33.16 717 LEU A C 1
ATOM 5499 O O . LEU A 1 717 ? 0.464 69.688 46.062 1 33.16 717 LEU A O 1
ATOM 5503 N N . PRO A 1 718 ? -1.318 69.688 47.281 1 31.67 718 PRO A N 1
ATOM 5504 C CA . PRO A 1 718 ? -0.694 68.875 48.281 1 31.67 718 PRO A CA 1
ATOM 5505 C C . PRO A 1 718 ? -0.146 67.562 47.719 1 31.67 718 PRO A C 1
ATOM 5507 O O . PRO A 1 718 ? -0.656 67.062 46.719 1 31.67 718 PRO A O 1
ATOM 5510 N N . ARG A 1 719 ? 0.922 67.25 47.969 1 37.41 719 ARG A N 1
ATOM 5511 C CA . ARG A 1 719 ? 1.519 65.938 47.75 1 37.41 719 ARG A CA 1
ATOM 5512 C C . ARG A 1 719 ? 0.592 64.812 48.219 1 37.41 719 ARG A C 1
ATOM 5514 O O . ARG A 1 719 ? -0.098 65 49.25 1 37.41 719 ARG A O 1
ATOM 5521 N N . GLU A 1 720 ? 0.311 63.844 47.531 1 34.41 720 GLU A N 1
ATOM 5522 C CA . GLU A 1 720 ? -0.549 62.75 47.938 1 34.41 720 GLU A CA 1
ATOM 5523 C C . GLU A 1 720 ? -0.114 62.156 49.281 1 34.41 720 GLU A C 1
ATOM 5525 O O . GLU A 1 720 ? -0.95 61.719 50.062 1 34.41 720 GLU A O 1
ATOM 5530 N N . GLN A 1 721 ? 1.229 61.938 49.625 1 31.98 721 GLN A N 1
ATOM 5531 C CA . GLN A 1 721 ? 1.644 61.375 50.938 1 31.98 721 GLN A CA 1
ATOM 5532 C C . GLN A 1 721 ? 1.291 62.344 52.062 1 31.98 721 GLN A C 1
ATOM 5534 O O . GLN A 1 721 ? 1.185 61.938 53.219 1 31.98 721 GLN A O 1
ATOM 5539 N N . ASP A 1 722 ? 1.699 63.531 52 1 32.06 722 ASP A N 1
ATOM 5540 C CA . ASP A 1 722 ? 1.488 64.438 53.125 1 32.06 722 ASP A CA 1
ATOM 5541 C C . ASP A 1 722 ? 0.031 64.875 53.188 1 32.06 722 ASP A C 1
ATOM 5543 O O . ASP A 1 722 ? -0.271 65.938 53.781 1 32.06 722 ASP A O 1
ATOM 5547 N N . ILE A 1 723 ? -0.759 64.375 52.344 1 30.17 723 ILE A N 1
ATOM 5548 C CA . ILE A 1 723 ? -2.184 64.688 52.469 1 30.17 723 ILE A CA 1
ATOM 5549 C C . ILE A 1 723 ? -2.693 64.188 53.844 1 30.17 723 ILE A C 1
ATOM 5551 O O . ILE A 1 723 ? -2.711 63 54.094 1 30.17 723 ILE A O 1
ATOM 5555 N N . GLY A 1 724 ? -2.146 64.875 54.969 1 26.08 724 GLY A N 1
ATOM 5556 C CA . GLY A 1 724 ? -2.832 64.688 56.25 1 26.08 724 GLY A CA 1
ATOM 5557 C C . GLY A 1 724 ? -4.34 64.625 56.125 1 26.08 724 GLY A C 1
ATOM 5558 O O . GLY A 1 724 ? -4.859 64.375 55.031 1 26.08 724 GLY A O 1
ATOM 5559 N N . GLU A 1 725 ? -5.008 65.375 57.25 1 25.34 725 GLU A N 1
ATOM 5560 C CA . GLU A 1 725 ? -6.43 65.375 57.562 1 25.34 725 GLU A CA 1
ATOM 5561 C C . GLU A 1 725 ? -7.258 66 56.438 1 25.34 725 GLU A C 1
ATOM 5563 O O . GLU A 1 725 ? -6.805 66.875 55.75 1 25.34 725 GLU A O 1
ATOM 5568 N N . GLU A 1 726 ? -8.219 65.188 55.969 1 28.42 726 GLU A N 1
ATOM 5569 C CA . GLU A 1 726 ? -9.273 65.438 55 1 28.42 726 GLU A CA 1
ATOM 5570 C C . GLU A 1 726 ? -9.922 66.812 55.219 1 28.42 726 GLU A C 1
ATOM 5572 O O . GLU A 1 726 ? -10.422 67.125 56.312 1 28.42 726 GLU A O 1
ATOM 5577 N N . HIS A 1 727 ? -9.219 67.875 55.125 1 25.95 727 HIS A N 1
ATOM 5578 C CA . HIS A 1 727 ? -10.164 69 55.25 1 25.95 727 HIS A CA 1
ATOM 5579 C C . HIS A 1 727 ? -11.062 69.062 54 1 25.95 727 HIS A C 1
ATOM 5581 O O . HIS A 1 727 ? -10.609 68.812 52.875 1 25.95 727 HIS A O 1
ATOM 5587 N N . ASP A 1 728 ? -12.391 68.75 54.219 1 26.11 728 ASP A N 1
ATOM 5588 C CA . ASP A 1 728 ? -13.539 68.688 53.312 1 26.11 728 ASP A CA 1
ATOM 5589 C C . ASP A 1 728 ? -13.633 69.938 52.469 1 26.11 728 ASP A C 1
ATOM 5591 O O . ASP A 1 728 ? -14.703 70.25 51.969 1 26.11 728 ASP A O 1
ATOM 5595 N N . THR A 1 729 ? -12.648 70.812 52.469 1 24.38 729 THR A N 1
ATOM 5596 C CA . THR A 1 729 ? -13.141 72 51.75 1 24.38 729 THR A CA 1
ATOM 5597 C C . THR A 1 729 ? -13.195 71.75 50.25 1 24.38 729 THR A C 1
ATOM 5599 O O . THR A 1 729 ? -12.312 71.062 49.688 1 24.38 729 THR A O 1
ATOM 5602 N N . VAL A 1 730 ? -14.391 71.5 49.781 1 26.83 730 VAL A N 1
ATOM 5603 C CA . VAL A 1 730 ? -14.781 71.375 48.375 1 26.83 730 VAL A CA 1
ATOM 5604 C C . VAL A 1 730 ? -14.289 72.625 47.625 1 26.83 730 VAL A C 1
ATOM 5606 O O . VAL A 1 730 ? -14.562 73.75 48.031 1 26.83 730 VAL A O 1
ATOM 5609 N N . GLY A 1 731 ? -13.125 72.875 47.438 1 25.52 731 GLY A N 1
ATOM 5610 C CA . GLY A 1 731 ? -12.875 74.062 46.656 1 25.52 731 GLY A CA 1
ATOM 5611 C C . GLY A 1 731 ? -13.555 74.062 45.312 1 25.52 731 GLY A C 1
ATOM 5612 O O . GLY A 1 731 ? -13.375 73.125 44.531 1 25.52 731 GLY A O 1
ATOM 5613 N N . LEU A 1 732 ? -14.836 74.25 45.344 1 28 732 LEU A N 1
ATOM 5614 C CA . LEU A 1 732 ? -15.516 74.625 44.094 1 28 732 LEU A CA 1
ATOM 5615 C C . LEU A 1 732 ? -14.758 75.688 43.375 1 28 732 LEU A C 1
ATOM 5617 O O . LEU A 1 732 ? -14.391 76.75 44 1 28 732 LEU A O 1
ATOM 5621 N N . LEU A 1 733 ? -13.797 75.562 42.656 1 30.3 733 LEU A N 1
ATOM 5622 C CA . LEU A 1 733 ? -13.508 76.812 42 1 30.3 733 LEU A CA 1
ATOM 5623 C C . LEU A 1 733 ? -14.773 77.438 41.375 1 30.3 733 LEU A C 1
ATOM 5625 O O . LEU A 1 733 ? -15.391 76.812 40.5 1 30.3 733 LEU A O 1
ATOM 5629 N N . GLN A 1 734 ? -15.555 77.938 42.125 1 26.62 734 GLN A N 1
ATOM 5630 C CA . GLN A 1 734 ? -16.797 78.688 41.969 1 26.62 734 GLN A CA 1
ATOM 5631 C C . GLN A 1 734 ? -16.703 79.688 40.781 1 26.62 734 GLN A C 1
ATOM 5633 O O . GLN A 1 734 ? -16.641 80.875 41 1 26.62 734 GLN A O 1
ATOM 5638 N N . GLY A 1 735 ? -15.594 79.938 39.906 1 29.22 735 GLY A N 1
ATOM 5639 C CA . GLY A 1 735 ? -16.141 81.062 39.188 1 29.22 735 GLY A CA 1
ATOM 5640 C C . GLY A 1 735 ? -17.484 80.75 38.531 1 29.22 735 GLY A C 1
ATOM 5641 O O . GLY A 1 735 ? -17.719 79.625 38.094 1 29.22 735 GLY A O 1
ATOM 5642 N N . ARG A 1 736 ? -18.562 81.125 39 1 30.75 736 ARG A N 1
ATOM 5643 C CA . ARG A 1 736 ? -19.875 81.25 38.375 1 30.75 736 ARG A CA 1
ATOM 5644 C C . ARG A 1 736 ? -19.766 81.375 36.875 1 30.75 736 ARG A C 1
ATOM 5646 O O . ARG A 1 736 ? -20.766 81.625 36.188 1 30.75 736 ARG A O 1
ATOM 5653 N N . ASN A 1 737 ? -18.625 81.812 36.281 1 28.62 737 ASN A N 1
ATOM 5654 C CA . ASN A 1 737 ? -18.656 81.875 34.812 1 28.62 737 ASN A CA 1
ATOM 5655 C C . ASN A 1 737 ? -18.547 80.5 34.188 1 28.62 737 ASN A C 1
ATOM 5657 O O . ASN A 1 737 ? -18.016 79.562 34.812 1 28.62 737 ASN A O 1
ATOM 5661 N N . SER A 1 738 ? -19.188 80 33.156 1 32.06 738 SER A N 1
ATOM 5662 C CA . SER A 1 738 ? -19.5 78.812 32.312 1 32.06 738 SER A CA 1
ATOM 5663 C C . SER A 1 738 ? -18.297 77.938 32.188 1 32.06 738 SER A C 1
ATOM 5665 O O . SER A 1 738 ? -18.406 76.812 31.625 1 32.06 738 SER A O 1
ATOM 5667 N N . SER A 1 739 ? -17.016 78.188 32.25 1 34.97 739 SER A N 1
ATOM 5668 C CA . SER A 1 739 ? -15.914 77.375 31.75 1 34.97 739 SER A CA 1
ATOM 5669 C C . SER A 1 739 ? -15.242 76.625 32.875 1 34.97 739 SER A C 1
ATOM 5671 O O . SER A 1 739 ? -14.047 76.312 32.812 1 34.97 739 SER A O 1
ATOM 5673 N N . SER A 1 740 ? -15.758 76.125 34.031 1 40.5 740 SER A N 1
ATOM 5674 C CA . SER A 1 740 ? -15.078 75.625 35.219 1 40.5 740 SER A CA 1
ATOM 5675 C C . SER A 1 740 ? -14.891 74.062 35.125 1 40.5 740 SER A C 1
ATOM 5677 O O . SER A 1 740 ? -15.664 73.375 34.438 1 40.5 740 SER A O 1
ATOM 5679 N N . PHE A 1 741 ? -13.539 73.5 35.281 1 51.53 741 PHE A N 1
ATOM 5680 C CA . PHE A 1 741 ? -13.234 72.062 35.406 1 51.53 741 PHE A CA 1
ATOM 5681 C C . PHE A 1 741 ? -13.586 71.562 36.781 1 51.53 741 PHE A C 1
ATOM 5683 O O . PHE A 1 741 ? -13.531 72.312 37.75 1 51.53 741 PHE A O 1
ATOM 5690 N N . TYR A 1 742 ? -14.234 70.375 36.969 1 44.75 742 TYR A N 1
ATOM 5691 C CA . TYR A 1 742 ? -14.766 69.812 38.219 1 44.75 742 TYR A CA 1
ATOM 5692 C C . TYR A 1 742 ? -13.688 69.062 38.969 1 44.75 742 TYR A C 1
ATOM 5694 O O . TYR A 1 742 ? -13.117 68.125 38.469 1 44.75 742 TYR A O 1
ATOM 5702 N N . TYR A 1 743 ? -12.906 69.688 39.969 1 48.09 743 TYR A N 1
ATOM 5703 C CA . TYR A 1 743 ? -12.023 68.938 40.844 1 48.09 743 TYR A CA 1
ATOM 5704 C C . TYR A 1 743 ? -12.18 69.312 42.281 1 48.09 743 TYR A C 1
ATOM 5706 O O . TYR A 1 743 ? -12.75 70.375 42.594 1 48.09 743 TYR A O 1
ATOM 5714 N N . LYS A 1 744 ? -11.859 68.438 43.312 1 45.88 744 LYS A N 1
ATOM 5715 C CA . LYS A 1 744 ? -11.93 68.75 44.75 1 45.88 744 LYS A CA 1
ATOM 5716 C C . LYS A 1 744 ? -10.711 69.562 45.219 1 45.88 744 LYS A C 1
ATOM 5718 O O . LYS A 1 744 ? -9.594 69.312 44.75 1 45.88 744 LYS A O 1
ATOM 5723 N N . VAL A 1 745 ? -10.883 70.875 45.906 1 41.88 745 VAL A N 1
ATOM 5724 C CA . VAL A 1 745 ? -9.797 71.688 46.438 1 41.88 745 VAL A CA 1
ATOM 5725 C C . VAL A 1 745 ? -9.555 71.312 47.906 1 41.88 745 VAL A C 1
ATOM 5727 O O . VAL A 1 745 ? -10.5 71.125 48.688 1 41.88 745 VAL A O 1
ATOM 5730 N N . ILE A 1 746 ? -8.43 70.75 48.469 1 35.94 746 ILE A N 1
ATOM 5731 C CA . ILE A 1 746 ? -8.109 70.375 49.844 1 35.94 746 ILE A CA 1
ATOM 5732 C C . ILE A 1 746 ? -7.598 71.625 50.562 1 35.94 746 ILE A C 1
ATOM 5734 O O . ILE A 1 746 ? -6.668 72.312 50.125 1 35.94 746 ILE A O 1
ATOM 5738 N N . GLY A 1 747 ? -8.359 72.438 51.438 1 31.81 747 GLY A N 1
ATOM 5739 C CA . GLY A 1 747 ? -7.973 73.625 52.188 1 31.81 747 GLY A CA 1
ATOM 5740 C C . GLY A 1 747 ? -7.023 73.312 53.344 1 31.81 747 GLY A C 1
ATOM 5741 O O . GLY A 1 747 ? -7.016 72.188 53.844 1 31.81 747 GLY A O 1
ATOM 5742 N N . GLY A 1 748 ? -5.887 74 53.469 1 30.7 748 GLY A N 1
ATOM 5743 C CA . GLY A 1 748 ? -4.91 73.938 54.562 1 30.7 748 GLY A CA 1
ATOM 5744 C C . GLY A 1 748 ? -5.531 74.188 55.938 1 30.7 748 GLY A C 1
ATOM 5745 O O . GLY A 1 748 ? -6.68 74.625 56.031 1 30.7 748 GLY A O 1
ATOM 5746 N N . ASP A 1 749 ? -4.77 73.812 57.094 1 30.44 749 ASP A N 1
ATOM 5747 C CA . ASP A 1 749 ? -4.996 73.875 58.531 1 30.44 749 ASP A CA 1
ATOM 5748 C C . ASP A 1 749 ? -5.379 75.25 59 1 30.44 749 ASP A C 1
ATOM 5750 O O . ASP A 1 749 ? -4.746 76.25 58.594 1 30.44 749 ASP A O 1
ATOM 5754 N N . LYS A 1 750 ? -6.523 75.438 59.531 1 35.16 750 LYS A N 1
ATOM 5755 C CA . LYS A 1 750 ? -6.781 76.562 60.375 1 35.16 750 LYS A CA 1
ATOM 5756 C C . LYS A 1 750 ? -5.738 76.688 61.5 1 35.16 750 LYS A C 1
ATOM 5758 O O . LYS A 1 750 ? -5.348 75.688 62.094 1 35.16 750 LYS A O 1
ATOM 5763 N N . PRO A 1 751 ? -5.039 77.875 61.688 1 31.17 751 PRO A N 1
ATOM 5764 C CA . PRO A 1 751 ? -4.25 78.062 62.906 1 31.17 751 PRO A CA 1
ATOM 5765 C C . PRO A 1 751 ? -5.066 77.812 64.188 1 31.17 751 PRO A C 1
ATOM 5767 O O . PRO A 1 751 ? -6.289 78 64.188 1 31.17 751 PRO A O 1
ATOM 5770 N N . PRO A 1 752 ? -4.465 77.125 65.188 1 27.92 752 PRO A N 1
ATOM 5771 C CA . PRO A 1 752 ? -5.125 76.938 66.438 1 27.92 752 PRO A CA 1
ATOM 5772 C C . PRO A 1 752 ? -5.746 78.188 67.062 1 27.92 752 PRO A C 1
ATOM 5774 O O . PRO A 1 752 ? -5.273 79.312 66.75 1 27.92 752 PRO A O 1
ATOM 5777 N N . ASP A 1 753 ? -7.023 78.125 67.312 1 25.52 753 ASP A N 1
ATOM 5778 C CA . ASP A 1 753 ? -7.746 79.062 68.125 1 25.52 753 ASP A CA 1
ATOM 5779 C C . ASP A 1 753 ? -6.941 79.5 69.375 1 25.52 753 ASP A C 1
ATOM 5781 O O . ASP A 1 753 ? -6.488 78.625 70.125 1 25.52 753 ASP A O 1
ATOM 5785 N N . SER A 1 754 ? -6.172 80.562 69.25 1 26.58 754 SER A N 1
ATOM 5786 C CA . SER A 1 754 ? -5.699 81.125 70.5 1 26.58 754 SER A CA 1
ATOM 5787 C C . SER A 1 754 ? -6.848 81.375 71.5 1 26.58 754 SER A C 1
ATOM 5789 O O . SER A 1 754 ? -7.684 82.25 71.25 1 26.58 754 SER A O 1
ATOM 5791 N N . SER A 1 755 ? -7.578 80.312 71.938 1 22.77 755 SER A N 1
ATOM 5792 C CA . SER A 1 755 ? -8.008 80.625 73.312 1 22.77 755 SER A CA 1
ATOM 5793 C C . SER A 1 755 ? -6.828 80.625 74.25 1 22.77 755 SER A C 1
ATOM 5795 O O . SER A 1 755 ? -5.953 79.75 74.188 1 22.77 755 SER A O 1
ATOM 5797 N N . MET B 1 1 ? -28.094 3.809 -54.812 1 16.06 1 MET B N 1
ATOM 5798 C CA . MET B 1 1 ? -28.531 4.824 -55.75 1 16.06 1 MET B CA 1
ATOM 5799 C C . MET B 1 1 ? -28.328 6.227 -55.188 1 16.06 1 MET B C 1
ATOM 5801 O O . MET B 1 1 ? -28.094 6.387 -54 1 16.06 1 MET B O 1
ATOM 5805 N N . GLN B 1 2 ? -29.344 7.066 -55.562 1 15.11 2 GLN B N 1
ATOM 5806 C CA . GLN B 1 2 ? -29.5 8.367 -56.219 1 15.11 2 GLN B CA 1
ATOM 5807 C C . GLN B 1 2 ? -29.203 9.508 -55.219 1 15.11 2 GLN B C 1
ATOM 5809 O O . GLN B 1 2 ? -28.375 10.375 -55.5 1 15.11 2 GLN B O 1
ATOM 5814 N N . GLY B 1 3 ? -30.219 10.156 -55.062 1 15.51 3 GLY B N 1
ATOM 5815 C CA . GLY B 1 3 ? -30.562 11.492 -55.5 1 15.51 3 GLY B CA 1
ATOM 5816 C C . GLY B 1 3 ? -30.062 12.586 -54.594 1 15.51 3 GLY B C 1
ATOM 5817 O O . GLY B 1 3 ? -29.625 12.312 -53.469 1 15.51 3 GLY B O 1
ATOM 5818 N N . GLN B 1 4 ? -30.656 13.656 -54.594 1 15.52 4 GLN B N 1
ATOM 5819 C CA . GLN B 1 4 ? -30.672 15.047 -55.031 1 15.52 4 GLN B CA 1
ATOM 5820 C C . GLN B 1 4 ? -30.375 16 -53.875 1 15.52 4 GLN B C 1
ATOM 5822 O O . GLN B 1 4 ? -29.5 16.859 -54 1 15.52 4 GLN B O 1
ATOM 5827 N N . ASP B 1 5 ? -31.422 16.469 -53.281 1 16.66 5 ASP B N 1
ATOM 5828 C CA . ASP B 1 5 ? -31.906 17.844 -53.406 1 16.66 5 ASP B CA 1
ATOM 5829 C C . ASP B 1 5 ? -31.25 18.766 -52.375 1 16.66 5 ASP B C 1
ATOM 5831 O O . ASP B 1 5 ? -30.766 18.312 -51.344 1 16.66 5 ASP B O 1
ATOM 5835 N N . SER B 1 6 ? -31.344 20.094 -52.438 1 17.62 6 SER B N 1
ATOM 5836 C CA . SER B 1 6 ? -30.953 21.484 -52.656 1 17.62 6 SER B CA 1
ATOM 5837 C C . SER B 1 6 ? -30.781 22.219 -51.312 1 17.62 6 SER B C 1
ATOM 5839 O O . SER B 1 6 ? -31.234 21.734 -50.281 1 17.62 6 SER B O 1
ATOM 5841 N N . PRO B 1 7 ? -30.641 23.484 -51.375 1 19.17 7 PRO B N 1
ATOM 5842 C CA . PRO B 1 7 ? -29.844 24.688 -51.094 1 19.17 7 PRO B CA 1
ATOM 5843 C C . PRO B 1 7 ? -30.234 25.359 -49.781 1 19.17 7 PRO B C 1
ATOM 5845 O O . PRO B 1 7 ? -29.375 25.859 -49.062 1 19.17 7 PRO B O 1
ATOM 5848 N N . PRO B 1 8 ? -31.594 25.578 -49.562 1 15.56 8 PRO B N 1
ATOM 5849 C CA . PRO B 1 8 ? -32.125 26.938 -49.5 1 15.56 8 PRO B CA 1
ATOM 5850 C C . PRO B 1 8 ? -32.031 27.531 -48.094 1 15.56 8 PRO B C 1
ATOM 5852 O O . PRO B 1 8 ? -32.188 28.734 -47.906 1 15.56 8 PRO B O 1
ATOM 5855 N N . ARG B 1 9 ? -32.125 26.75 -47 1 16.98 9 ARG B N 1
ATOM 5856 C CA . ARG B 1 9 ? -33.094 27.328 -46.062 1 16.98 9 ARG B CA 1
ATOM 5857 C C . ARG B 1 9 ? -32.625 28.688 -45.562 1 16.98 9 ARG B C 1
ATOM 5859 O O . ARG B 1 9 ? -31.438 28.891 -45.281 1 16.98 9 ARG B O 1
ATOM 5866 N N . HIS B 1 10 ? -33.344 29.859 -45.594 1 15.49 10 HIS B N 1
ATOM 5867 C CA . HIS B 1 10 ? -33.844 31.234 -45.531 1 15.49 10 HIS B CA 1
ATOM 5868 C C . HIS B 1 10 ? -33.625 31.844 -44.156 1 15.49 10 HIS B C 1
ATOM 5870 O O . HIS B 1 10 ? -33.906 33.031 -43.938 1 15.49 10 HIS B O 1
ATOM 5876 N N . LEU B 1 11 ? -33.438 30.984 -43.188 1 15.49 11 LEU B N 1
ATOM 5877 C CA . LEU B 1 11 ? -34.219 31.672 -42.188 1 15.49 11 LEU B CA 1
ATOM 5878 C C . LEU B 1 11 ? -33.688 33.094 -41.938 1 15.49 11 LEU B C 1
ATOM 5880 O O . LEU B 1 11 ? -32.5 33.375 -42.219 1 15.49 11 LEU B O 1
ATOM 5884 N N . ARG B 1 12 ? -34.25 33.812 -41.031 1 16.64 12 ARG B N 1
ATOM 5885 C CA . ARG B 1 12 ? -35 35 -40.719 1 16.64 12 ARG B CA 1
ATOM 5886 C C . ARG B 1 12 ? -34.062 36.125 -40.25 1 16.64 12 ARG B C 1
ATOM 5888 O O . ARG B 1 12 ? -32.969 35.875 -39.75 1 16.64 12 ARG B O 1
ATOM 5895 N N . ASN B 1 13 ? -34.375 37.312 -40.562 1 16.47 13 ASN B N 1
ATOM 5896 C CA . ASN B 1 13 ? -34.344 38.781 -40.656 1 16.47 13 ASN B CA 1
ATOM 5897 C C . ASN B 1 13 ? -34.031 39.406 -39.281 1 16.47 13 ASN B C 1
ATOM 5899 O O . ASN B 1 13 ? -34.281 40.594 -39.062 1 16.47 13 ASN B O 1
ATOM 5903 N N . VAL B 1 14 ? -33.594 38.562 -38.281 1 17.39 14 VAL B N 1
ATOM 5904 C CA . VAL B 1 14 ? -34.031 39.281 -37.094 1 17.39 14 VAL B CA 1
ATOM 5905 C C . VAL B 1 14 ? -33.281 40.625 -37 1 17.39 14 VAL B C 1
ATOM 5907 O O . VAL B 1 14 ? -32.062 40.656 -36.875 1 17.39 14 VAL B O 1
ATOM 5910 N N . PRO B 1 15 ? -33.719 41.594 -37.75 1 17.39 15 PRO B N 1
ATOM 5911 C CA . PRO B 1 15 ? -33.25 42.938 -38.031 1 17.39 15 PRO B CA 1
ATOM 5912 C C . PRO B 1 15 ? -32.844 43.688 -36.75 1 17.39 15 PRO B C 1
ATOM 5914 O O . PRO B 1 15 ? -31.938 44.531 -36.781 1 17.39 15 PRO B O 1
ATOM 5917 N N . GLY B 1 16 ? -33.656 43.5 -35.688 1 16.66 16 GLY B N 1
ATOM 5918 C CA . GLY B 1 16 ? -34.281 44.719 -35.219 1 16.66 16 GLY B CA 1
ATOM 5919 C C . GLY B 1 16 ? -33.25 45.719 -34.719 1 16.66 16 GLY B C 1
ATOM 5920 O O . GLY B 1 16 ? -33.188 46.875 -35.156 1 16.66 16 GLY B O 1
ATOM 5921 N N . PHE B 1 17 ? -32.938 45.656 -33.312 1 18.36 17 PHE B N 1
ATOM 5922 C CA . PHE B 1 17 ? -33.344 46.781 -32.469 1 18.36 17 PHE B CA 1
ATOM 5923 C C . PHE B 1 17 ? -32.188 47.781 -32.312 1 18.36 17 PHE B C 1
ATOM 5925 O O . PHE B 1 17 ? -31.234 47.5 -31.562 1 18.36 17 PHE B O 1
ATOM 5932 N N . ARG B 1 18 ? -31.469 48.031 -33.375 1 18.23 18 ARG B N 1
ATOM 5933 C CA . ARG B 1 18 ? -30.328 48.938 -33.5 1 18.23 18 ARG B CA 1
ATOM 5934 C C . ARG B 1 18 ? -30.469 50.125 -32.562 1 18.23 18 ARG B C 1
ATOM 5936 O O . ARG B 1 18 ? -29.531 50.5 -31.875 1 18.23 18 ARG B O 1
ATOM 5943 N N . ASP B 1 19 ? -31.516 50.844 -32.969 1 17.86 19 ASP B N 1
ATOM 5944 C CA . ASP B 1 19 ? -31.266 52.25 -33.188 1 17.86 19 ASP B CA 1
ATOM 5945 C C . ASP B 1 19 ? -31.281 53 -31.859 1 17.86 19 ASP B C 1
ATOM 5947 O O . ASP B 1 19 ? -31.438 54.25 -31.844 1 17.86 19 ASP B O 1
ATOM 5951 N N . LEU B 1 20 ? -31.266 52.344 -30.734 1 17.98 20 LEU B N 1
ATOM 5952 C CA . LEU B 1 20 ? -31.891 53.156 -29.703 1 17.98 20 LEU B CA 1
ATOM 5953 C C . LEU B 1 20 ? -31.219 54.531 -29.641 1 17.98 20 LEU B C 1
ATOM 5955 O O . LEU B 1 20 ? -30 54.625 -29.531 1 17.98 20 LEU B O 1
ATOM 5959 N N . ARG B 1 21 ? -31.859 55.562 -30.172 1 18.81 21 ARG B N 1
ATOM 5960 C CA . ARG B 1 21 ? -31.656 56.969 -30.375 1 18.81 21 ARG B CA 1
ATOM 5961 C C . ARG B 1 21 ? -31.344 57.688 -29.062 1 18.81 21 ARG B C 1
ATOM 5963 O O . ARG B 1 21 ? -32.25 57.969 -28.266 1 18.81 21 ARG B O 1
ATOM 5970 N N . ILE B 1 22 ? -30.516 57.125 -28.266 1 19.09 22 ILE B N 1
ATOM 5971 C CA . ILE B 1 22 ? -30.516 57.75 -26.938 1 19.09 22 ILE B CA 1
ATOM 5972 C C . ILE B 1 22 ? -30.234 59.25 -27.047 1 19.09 22 ILE B C 1
ATOM 5974 O O . ILE B 1 22 ? -29.141 59.656 -27.438 1 19.09 22 ILE B O 1
ATOM 5978 N N . GLY B 1 23 ? -31.125 59.906 -27.625 1 17.92 23 GLY B N 1
ATOM 5979 C CA . GLY B 1 23 ? -31 61.281 -28 1 17.92 23 GLY B CA 1
ATOM 5980 C C . GLY B 1 23 ? -30.469 62.156 -26.891 1 17.92 23 GLY B C 1
ATOM 5981 O O . GLY B 1 23 ? -30.156 61.688 -25.797 1 17.92 23 GLY B O 1
ATOM 5982 N N . SER B 1 24 ? -31.203 63.281 -26.594 1 18.52 24 SER B N 1
ATOM 5983 C CA . SER B 1 24 ? -30.969 64.75 -26.516 1 18.52 24 SER B CA 1
ATOM 5984 C C . SER B 1 24 ? -30.641 65.188 -25.094 1 18.52 24 SER B C 1
ATOM 5986 O O . SER B 1 24 ? -31.406 64.875 -24.172 1 18.52 24 SER B O 1
ATOM 5988 N N . PRO B 1 25 ? -29.438 65.188 -24.656 1 20.47 25 PRO B N 1
ATOM 5989 C CA . PRO B 1 25 ? -29 65.438 -23.281 1 20.47 25 PRO B CA 1
ATOM 5990 C C . PRO B 1 25 ? -29.562 66.75 -22.703 1 20.47 25 PRO B C 1
ATOM 5992 O O . PRO B 1 25 ? -29.297 67.812 -23.219 1 20.47 25 PRO B O 1
ATOM 5995 N N . PRO B 1 26 ? -30.828 66.875 -22.312 1 19.7 26 PRO B N 1
ATOM 5996 C CA . PRO B 1 26 ? -31.438 68.125 -22.016 1 19.7 26 PRO B CA 1
ATOM 5997 C C . PRO B 1 26 ? -30.625 69 -21.016 1 19.7 26 PRO B C 1
ATOM 5999 O O . PRO B 1 26 ? -29.781 68.438 -20.297 1 19.7 26 PRO B O 1
ATOM 6002 N N . SER B 1 27 ? -30.75 70.312 -20.969 1 19.69 27 SER B N 1
ATOM 6003 C CA . SER B 1 27 ? -30.25 71.625 -20.609 1 19.69 27 SER B CA 1
ATOM 6004 C C . SER B 1 27 ? -30.375 71.875 -19.094 1 19.69 27 SER B C 1
ATOM 6006 O O . SER B 1 27 ? -30.203 73 -18.625 1 19.69 27 SER B O 1
ATOM 6008 N N . TRP B 1 28 ? -30.312 70.875 -18.188 1 18.7 28 TRP B N 1
ATOM 6009 C CA . TRP B 1 28 ? -30.875 71.188 -16.875 1 18.7 28 TRP B CA 1
ATOM 6010 C C . TRP B 1 28 ? -30.094 72.312 -16.203 1 18.7 28 TRP B C 1
ATOM 6012 O O . TRP B 1 28 ? -28.875 72.188 -16.016 1 18.7 28 TRP B O 1
ATOM 6022 N N . ARG B 1 29 ? -30.422 73.625 -16.406 1 20.22 29 ARG B N 1
ATOM 6023 C CA . ARG B 1 29 ? -30.109 74.875 -15.766 1 20.22 29 ARG B CA 1
ATOM 6024 C C . ARG B 1 29 ? -30.281 74.812 -14.258 1 20.22 29 ARG B C 1
ATOM 6026 O O . ARG B 1 29 ? -31.406 74.688 -13.758 1 20.22 29 ARG B O 1
ATOM 6033 N N . SER B 1 30 ? -29.406 74 -13.656 1 18.31 30 SER B N 1
ATOM 6034 C CA . SER B 1 30 ? -29.391 73.75 -12.219 1 18.31 30 SER B CA 1
ATOM 6035 C C . SER B 1 30 ? -29.422 75 -11.422 1 18.31 30 SER B C 1
ATOM 6037 O O . SER B 1 30 ? -28.578 75.938 -11.633 1 18.31 30 SER B O 1
ATOM 6039 N N . SER B 1 31 ? -30.609 75.562 -11.18 1 19.33 31 SER B N 1
ATOM 6040 C CA . SER B 1 31 ? -30.938 76.625 -10.242 1 19.33 31 SER B CA 1
ATOM 6041 C C . SER B 1 31 ? -30.328 76.375 -8.867 1 19.33 31 SER B C 1
ATOM 6043 O O . SER B 1 31 ? -30.703 75.438 -8.188 1 19.33 31 SER B O 1
ATOM 6045 N N . LEU B 1 32 ? -29.016 76.5 -8.688 1 18.38 32 LEU B N 1
ATOM 6046 C CA . LEU B 1 32 ? -28.125 76.312 -7.539 1 18.38 32 LEU B CA 1
ATOM 6047 C C . LEU B 1 32 ? -28.625 77.188 -6.363 1 18.38 32 LEU B C 1
ATOM 6049 O O . LEU B 1 32 ? -28.469 78.375 -6.363 1 18.38 32 LEU B O 1
ATOM 6053 N N . HIS B 1 33 ? -29.906 76.938 -5.949 1 18.45 33 HIS B N 1
ATOM 6054 C CA . HIS B 1 33 ? -30.453 77.688 -4.82 1 18.45 33 HIS B CA 1
ATOM 6055 C C . HIS B 1 33 ? -29.562 77.5 -3.586 1 18.45 33 HIS B C 1
ATOM 6057 O O . HIS B 1 33 ? -29.047 76.438 -3.316 1 18.45 33 HIS B O 1
ATOM 6063 N N . ARG B 1 34 ? -28.984 78.625 -2.922 1 21.41 34 ARG B N 1
ATOM 6064 C CA . ARG B 1 34 ? -28.156 79.062 -1.787 1 21.41 34 ARG B CA 1
ATOM 6065 C C . ARG B 1 34 ? -28.734 78.5 -0.477 1 21.41 34 ARG B C 1
ATOM 6067 O O . ARG B 1 34 ? -29.641 79.125 0.094 1 21.41 34 ARG B O 1
ATOM 6074 N N . ARG B 1 35 ? -29.219 77.25 -0.438 1 21.03 35 ARG B N 1
ATOM 6075 C CA . ARG B 1 35 ? -29.859 76.938 0.831 1 21.03 35 ARG B CA 1
ATOM 6076 C C . ARG B 1 35 ? -28.906 77.188 2 1 21.03 35 ARG B C 1
ATOM 6078 O O . ARG B 1 35 ? -27.703 76.938 1.885 1 21.03 35 ARG B O 1
ATOM 6085 N N . GLN B 1 36 ? -29.422 77.938 2.959 1 20.11 36 GLN B N 1
ATOM 6086 C CA . GLN B 1 36 ? -29.109 78.375 4.309 1 20.11 36 GLN B CA 1
ATOM 6087 C C . GLN B 1 36 ? -28.766 77.25 5.23 1 20.11 36 GLN B C 1
ATOM 6089 O O . GLN B 1 36 ? -29.625 76.438 5.59 1 20.11 36 GLN B O 1
ATOM 6094 N N . LEU B 1 37 ? -27.719 76.562 4.863 1 18.91 37 LEU B N 1
ATOM 6095 C CA . LEU B 1 37 ? -27.266 75.438 5.719 1 18.91 37 LEU B CA 1
ATOM 6096 C C . LEU B 1 37 ? -27.203 75.875 7.176 1 18.91 37 LEU B C 1
ATOM 6098 O O . LEU B 1 37 ? -26.375 76.75 7.539 1 18.91 37 LEU B O 1
ATOM 6102 N N . ASN B 1 38 ? -28.391 75.938 7.836 1 20.73 38 ASN B N 1
ATOM 6103 C CA . ASN B 1 38 ? -28.672 76.188 9.25 1 20.73 38 ASN B CA 1
ATOM 6104 C C . ASN B 1 38 ? -27.938 75.188 10.148 1 20.73 38 ASN B C 1
ATOM 6106 O O . ASN B 1 38 ? -28.234 75.125 11.336 1 20.73 38 ASN B O 1
ATOM 6110 N N . GLY B 1 39 ? -27.266 74.312 9.586 1 21.59 39 GLY B N 1
ATOM 6111 C CA . GLY B 1 39 ? -27.031 73.25 10.609 1 21.59 39 GLY B CA 1
ATOM 6112 C C . GLY B 1 39 ? -26.297 73.812 11.82 1 21.59 39 GLY B C 1
ATOM 6113 O O . GLY B 1 39 ? -25.203 74.375 11.695 1 21.59 39 GLY B O 1
ATOM 6114 N N . GLU B 1 40 ? -27.031 74.25 12.898 1 25.14 40 GLU B N 1
ATOM 6115 C CA . GLU B 1 40 ? -26.891 74.938 14.188 1 25.14 40 GLU B CA 1
ATOM 6116 C C . GLU B 1 40 ? -25.906 74.188 15.086 1 25.14 40 GLU B C 1
ATOM 6118 O O . GLU B 1 40 ? -25.375 74.75 16.047 1 25.14 40 GLU B O 1
ATOM 6123 N N . CYS B 1 41 ? -25.938 72.812 14.945 1 25 41 CYS B N 1
ATOM 6124 C CA . CYS B 1 41 ? -25.625 72.25 16.25 1 25 41 CYS B CA 1
ATOM 6125 C C . CYS B 1 41 ? -24.203 72.562 16.656 1 25 41 CYS B C 1
ATOM 6127 O O . CYS B 1 41 ? -23.906 72.688 17.859 1 25 41 CYS B O 1
ATOM 6129 N N . HIS B 1 42 ? -23.359 72.312 15.703 1 25.33 42 HIS B N 1
ATOM 6130 C CA . HIS B 1 42 ? -22.031 72.312 16.281 1 25.33 42 HIS B CA 1
ATOM 6131 C C . HIS B 1 42 ? -21.594 73.75 16.625 1 25.33 42 HIS B C 1
ATOM 6133 O O . HIS B 1 42 ? -20.422 73.938 16.938 1 25.33 42 HIS B O 1
ATOM 6139 N N . SER B 1 43 ? -22.562 74.688 16.188 1 28.28 43 SER B N 1
ATOM 6140 C CA . SER B 1 43 ? -22.188 76.062 16.25 1 28.28 43 SER B CA 1
ATOM 6141 C C . SER B 1 43 ? -22.141 76.562 17.688 1 28.28 43 SER B C 1
ATOM 6143 O O . SER B 1 43 ? -21.703 77.688 17.938 1 28.28 43 SER B O 1
ATOM 6145 N N . ASP B 1 44 ? -22.984 75.875 18.422 1 27.14 44 ASP B N 1
ATOM 6146 C CA . ASP B 1 44 ? -23.438 76.562 19.641 1 27.14 44 ASP B CA 1
ATOM 6147 C C . ASP B 1 44 ? -22.281 76.75 20.625 1 27.14 44 ASP B C 1
ATOM 6149 O O . ASP B 1 44 ? -22.203 77.75 21.312 1 27.14 44 ASP B O 1
ATOM 6153 N N . LEU B 1 45 ? -21.562 75.625 20.688 1 26.28 45 LEU B N 1
ATOM 6154 C CA . LEU B 1 45 ? -20.625 75.812 21.781 1 26.28 45 LEU B CA 1
ATOM 6155 C C . LEU B 1 45 ? -19.688 77 21.5 1 26.28 45 LEU B C 1
ATOM 6157 O O . LEU B 1 45 ? -19.375 77.75 22.391 1 26.28 45 LEU B O 1
ATOM 6161 N N . TYR B 1 46 ? -19.5 77.188 20.156 1 27.48 46 TYR B N 1
ATOM 6162 C CA . TYR B 1 46 ? -18.688 78.375 19.781 1 27.48 46 TYR B CA 1
ATOM 6163 C C . TYR B 1 46 ? -19.484 79.625 19.891 1 27.48 46 TYR B C 1
ATOM 6165 O O . TYR B 1 46 ? -18.922 80.688 20.25 1 27.48 46 TYR B O 1
ATOM 6173 N N . GLU B 1 47 ? -20.797 79.625 19.672 1 27.97 47 GLU B N 1
ATOM 6174 C CA . GLU B 1 47 ? -21.641 80.875 19.828 1 27.97 47 GLU B CA 1
ATOM 6175 C C . GLU B 1 47 ? -21.719 81.25 21.281 1 27.97 47 GLU B C 1
ATOM 6177 O O . GLU B 1 47 ? -21.719 82.5 21.594 1 27.97 47 GLU B O 1
ATOM 6182 N N . LEU B 1 48 ? -21.906 80.312 22.109 1 26.34 48 LEU B N 1
ATOM 6183 C CA . LEU B 1 48 ? -22.078 80.688 23.516 1 26.34 48 LEU B CA 1
ATOM 6184 C C . LEU B 1 48 ? -20.828 81.375 24.047 1 26.34 48 LEU B C 1
ATOM 6186 O O . LEU B 1 48 ? -20.906 82.375 24.781 1 26.34 48 LEU B O 1
ATOM 6190 N N . LEU B 1 49 ? -19.656 80.938 23.641 1 27.22 49 LEU B N 1
ATOM 6191 C CA . LEU B 1 49 ? -18.469 81.625 24.109 1 27.22 49 LEU B CA 1
ATOM 6192 C C . LEU B 1 49 ? -18.312 83 23.406 1 27.22 49 LEU B C 1
ATOM 6194 O O . LEU B 1 49 ? -17.688 83.875 23.953 1 27.22 49 LEU B O 1
ATOM 6198 N N . GLY B 1 50 ? -19 83.125 22.25 1 26.28 50 GLY B N 1
ATOM 6199 C CA . GLY B 1 50 ? -19.016 84.375 21.516 1 26.28 50 GLY B CA 1
ATOM 6200 C C . GLY B 1 50 ? -19.891 85.438 22.156 1 26.28 50 GLY B C 1
ATOM 6201 O O . GLY B 1 50 ? -19.562 86.625 22.109 1 26.28 50 GLY B O 1
ATOM 6202 N N . THR B 1 51 ? -21.094 85.062 22.547 1 26.97 51 THR B N 1
ATOM 6203 C CA . THR B 1 51 ? -22.016 86.125 23.016 1 26.97 51 THR B CA 1
ATOM 6204 C C . THR B 1 51 ? -21.422 86.875 24.219 1 26.97 51 THR B C 1
ATOM 6206 O O . THR B 1 51 ? -21.938 87.938 24.609 1 26.97 51 THR B O 1
ATOM 6209 N N . LEU B 1 52 ? -20.562 86.25 24.875 1 25.2 52 LEU B N 1
ATOM 6210 C CA . LEU B 1 52 ? -20.188 87 26.062 1 25.2 52 LEU B CA 1
ATOM 6211 C C . LEU B 1 52 ? -19.359 88.188 25.688 1 25.2 52 LEU B C 1
ATOM 6213 O O . LEU B 1 52 ? -19.219 89.125 26.484 1 25.2 52 LEU B O 1
ATOM 6217 N N . ASN B 1 53 ? -18.797 88.125 24.484 1 24.31 53 ASN B N 1
ATOM 6218 C CA . ASN B 1 53 ? -17.875 89.25 24.219 1 24.31 53 ASN B CA 1
ATOM 6219 C C . ASN B 1 53 ? -18.625 90.5 23.719 1 24.31 53 ASN B C 1
ATOM 6221 O O . ASN B 1 53 ? -18.016 91.562 23.578 1 24.31 53 ASN B O 1
ATOM 6225 N N . THR B 1 54 ? -19.734 90.312 23.094 1 24.8 54 THR B N 1
ATOM 6226 C CA . THR B 1 54 ? -20.203 91.438 22.297 1 24.8 54 THR B CA 1
ATOM 6227 C C . THR B 1 54 ? -20.812 92.5 23.188 1 24.8 54 THR B C 1
ATOM 6229 O O . THR B 1 54 ? -21.344 93.5 22.688 1 24.8 54 THR B O 1
ATOM 6232 N N . GLN B 1 55 ? -21.031 92.25 24.453 1 22.72 55 GLN B N 1
ATOM 6233 C CA . GLN B 1 55 ? -21.906 93.312 24.938 1 22.72 55 GLN B CA 1
ATOM 6234 C C . GLN B 1 55 ? -21.172 94.625 25.031 1 22.72 55 GLN B C 1
ATOM 6236 O O . GLN B 1 55 ? -21.562 95.5 25.812 1 22.72 55 GLN B O 1
ATOM 6241 N N . SER B 1 56 ? -19.953 94.688 24.531 1 23.38 56 SER B N 1
ATOM 6242 C CA . SER B 1 56 ? -19.391 96 24.953 1 23.38 56 SER B CA 1
ATOM 6243 C C . SER B 1 56 ? -20.031 97.125 24.203 1 23.38 56 SER B C 1
ATOM 6245 O O . SER B 1 56 ? -19.688 98.312 24.453 1 23.38 56 SER B O 1
ATOM 6247 N N . ASP B 1 57 ? -20.656 96.938 23.109 1 22.55 57 ASP B N 1
ATOM 6248 C CA . ASP B 1 57 ? -20.594 98.125 22.25 1 22.55 57 ASP B CA 1
ATOM 6249 C C . ASP B 1 57 ? -21.625 99.125 22.719 1 22.55 57 ASP B C 1
ATOM 6251 O O . ASP B 1 57 ? -21.781 100.188 22.062 1 22.55 57 ASP B O 1
ATOM 6255 N N . GLN B 1 58 ? -22.641 98.938 23.562 1 19.86 58 GLN B N 1
ATOM 6256 C CA . GLN B 1 58 ? -23.75 99.812 23.234 1 19.86 58 GLN B CA 1
ATOM 6257 C C . GLN B 1 58 ? -23.562 101.188 23.828 1 19.86 58 GLN B C 1
ATOM 6259 O O . GLN B 1 58 ? -24.516 101.938 23.953 1 19.86 58 GLN B O 1
ATOM 6264 N N . HIS B 1 59 ? -22.547 101.688 24.484 1 21.58 59 HIS B N 1
ATOM 6265 C CA . HIS B 1 59 ? -22.828 102.875 25.266 1 21.58 59 HIS B CA 1
ATOM 6266 C C . HIS B 1 59 ? -23.016 104.062 24.344 1 21.58 59 HIS B C 1
ATOM 6268 O O . HIS B 1 59 ? -22.047 104.688 23.875 1 21.58 59 HIS B O 1
ATOM 6274 N N . ALA B 1 60 ? -24.031 104.125 23.469 1 18.89 60 ALA B N 1
ATOM 6275 C CA . ALA B 1 60 ? -24.031 105.375 22.734 1 18.89 60 ALA B CA 1
ATOM 6276 C C . ALA B 1 60 ? -24.156 106.562 23.688 1 18.89 60 ALA B C 1
ATOM 6278 O O . ALA B 1 60 ? -24.516 106.375 24.859 1 18.89 60 ALA B O 1
ATOM 6279 N N . ALA B 1 61 ? -24.828 107.75 23.344 1 18.25 61 ALA B N 1
ATOM 6280 C CA . ALA B 1 61 ? -24.484 109.125 23.297 1 18.25 61 ALA B CA 1
ATOM 6281 C C . ALA B 1 61 ? -25 109.875 24.531 1 18.25 61 ALA B C 1
ATOM 6283 O O . ALA B 1 61 ? -24.297 110.688 25.109 1 18.25 61 ALA B O 1
ATOM 6284 N N . PRO B 1 62 ? -26.406 109.875 24.859 1 19.34 62 PRO B N 1
ATOM 6285 C CA . PRO B 1 62 ? -26.922 111.188 24.875 1 19.34 62 PRO B CA 1
ATOM 6286 C C . PRO B 1 62 ? -26.578 111.938 26.156 1 19.34 62 PRO B C 1
ATOM 6288 O O . PRO B 1 62 ? -25.984 113.062 26.109 1 19.34 62 PRO B O 1
ATOM 6291 N N . GLY B 1 63 ? -27.719 112.312 27.047 1 18.8 63 GLY B N 1
ATOM 6292 C CA . GLY B 1 63 ? -28.219 113.625 27.547 1 18.8 63 GLY B CA 1
ATOM 6293 C C . GLY B 1 63 ? -27.562 114.062 28.844 1 18.8 63 GLY B C 1
ATOM 6294 O O . GLY B 1 63 ? -26.828 113.25 29.469 1 18.8 63 GLY B O 1
ATOM 6295 N N . GLN B 1 64 ? -28.297 115.188 29.594 1 19.19 64 GLN B N 1
ATOM 6296 C CA . GLN B 1 64 ? -28.094 116.438 30.344 1 19.19 64 GLN B CA 1
ATOM 6297 C C . GLN B 1 64 ? -27.672 116.125 31.781 1 19.19 64 GLN B C 1
ATOM 6299 O O . GLN B 1 64 ? -27.891 115 32.281 1 19.19 64 GLN B O 1
ATOM 6304 N N . PRO B 1 65 ? -27.734 117.375 32.625 1 21.3 65 PRO B N 1
ATOM 6305 C CA . PRO B 1 65 ? -26.781 117.875 33.656 1 21.3 65 PRO B CA 1
ATOM 6306 C C . PRO B 1 65 ? -26.938 117.125 34.969 1 21.3 65 PRO B C 1
ATOM 6308 O O . PRO B 1 65 ? -25.938 116.812 35.625 1 21.3 65 PRO B O 1
ATOM 6311 N N . ARG B 1 66 ? -28.234 116.938 35.469 1 24.44 66 ARG B N 1
ATOM 6312 C CA . ARG B 1 66 ? -28.578 117.562 36.719 1 24.44 66 ARG B CA 1
ATOM 6313 C C . ARG B 1 66 ? -28.062 116.812 37.938 1 24.44 66 ARG B C 1
ATOM 6315 O O . ARG B 1 66 ? -28.094 115.562 37.938 1 24.44 66 ARG B O 1
ATOM 6322 N N . ILE B 1 67 ? -27.406 117.562 38.969 1 21.38 67 ILE B N 1
ATOM 6323 C CA . ILE B 1 67 ? -26.5 117.312 40.062 1 21.38 67 ILE B CA 1
ATOM 6324 C C . ILE B 1 67 ? -27.219 116.562 41.156 1 21.38 67 ILE B C 1
ATOM 6326 O O . ILE B 1 67 ? -26.594 116.125 42.156 1 21.38 67 ILE B O 1
ATOM 6330 N N . VAL B 1 68 ? -28.453 115.938 40.906 1 20.11 68 VAL B N 1
ATOM 6331 C CA . VAL B 1 68 ? -29.141 115.875 42.219 1 20.11 68 VAL B CA 1
ATOM 6332 C C . VAL B 1 68 ? -28.266 115.188 43.219 1 20.11 68 VAL B C 1
ATOM 6334 O O . VAL B 1 68 ? -27.672 114.125 42.906 1 20.11 68 VAL B O 1
ATOM 6337 N N . SER B 1 69 ? -27.859 115.875 44.375 1 18.84 69 SER B N 1
ATOM 6338 C CA . SER B 1 69 ? -26.875 115.75 45.438 1 18.84 69 SER B CA 1
ATOM 6339 C C . SER B 1 69 ? -27.031 114.438 46.219 1 18.84 69 SER B C 1
ATOM 6341 O O . SER B 1 69 ? -26.141 114.062 46.969 1 18.84 69 SER B O 1
ATOM 6343 N N . ASP B 1 70 ? -28.281 113.875 46.156 1 20.33 70 ASP B N 1
ATOM 6344 C CA . ASP B 1 70 ? -28.609 113.25 47.438 1 20.33 70 ASP B CA 1
ATOM 6345 C C . ASP B 1 70 ? -27.656 112.125 47.812 1 20.33 70 ASP B C 1
ATOM 6347 O O . ASP B 1 70 ? -27.531 111.188 47.031 1 20.33 70 ASP B O 1
ATOM 6351 N N . THR B 1 71 ? -26.578 112.438 48.531 1 19.39 71 THR B N 1
ATOM 6352 C CA . THR B 1 71 ? -25.391 111.688 48.938 1 19.39 71 THR B CA 1
ATOM 6353 C C . THR B 1 71 ? -25.75 110.375 49.594 1 19.39 71 THR B C 1
ATOM 6355 O O . THR B 1 71 ? -24.891 109.5 49.781 1 19.39 71 THR B O 1
ATOM 6358 N N . ARG B 1 72 ? -26.922 110.312 50.219 1 22.89 72 ARG B N 1
ATOM 6359 C CA . ARG B 1 72 ? -26.875 109.562 51.469 1 22.89 72 ARG B CA 1
ATOM 6360 C C . ARG B 1 72 ? -26.812 108.062 51.25 1 22.89 72 ARG B C 1
ATOM 6362 O O . ARG B 1 72 ? -27.781 107.438 50.812 1 22.89 72 ARG B O 1
ATOM 6369 N N . ALA B 1 73 ? -25.625 107.688 50.812 1 19.02 73 ALA B N 1
ATOM 6370 C CA . ALA B 1 73 ? -25.453 106.25 50.438 1 19.02 73 ALA B CA 1
ATOM 6371 C C . ALA B 1 73 ? -25.625 105.375 51.656 1 19.02 73 ALA B C 1
ATOM 6373 O O . ALA B 1 73 ? -24.719 105.25 52.5 1 19.02 73 ALA B O 1
ATOM 6374 N N . ASP B 1 74 ? -26.625 105.438 52.469 1 18.28 74 ASP B N 1
ATOM 6375 C CA . ASP B 1 74 ? -26.609 104.75 53.75 1 18.28 74 ASP B CA 1
ATOM 6376 C C . ASP B 1 74 ? -26.219 103.312 53.562 1 18.28 74 ASP B C 1
ATOM 6378 O O . ASP B 1 74 ? -25.719 102.625 54.5 1 18.28 74 ASP B O 1
ATOM 6382 N N . ASN B 1 75 ? -26.766 102.688 52.531 1 17.11 75 ASN B N 1
ATOM 6383 C CA . ASN B 1 75 ? -27.297 101.375 52.906 1 17.11 75 ASN B CA 1
ATOM 6384 C C . ASN B 1 75 ? -26.188 100.438 53.406 1 17.11 75 ASN B C 1
ATOM 6386 O O . ASN B 1 75 ? -25 100.688 53.156 1 17.11 75 ASN B O 1
ATOM 6390 N N . GLY B 1 76 ? -26.531 99.188 53.75 1 19.02 76 GLY B N 1
ATOM 6391 C CA . GLY B 1 76 ? -26.359 97.938 54.562 1 19.02 76 GLY B CA 1
ATOM 6392 C C . GLY B 1 76 ? -25.094 97.188 54.219 1 19.02 76 GLY B C 1
ATOM 6393 O O . GLY B 1 76 ? -24.531 97.375 53.125 1 19.02 76 GLY B O 1
ATOM 6394 N N . LYS B 1 77 ? -24.406 96.938 55.312 1 20.8 77 LYS B N 1
ATOM 6395 C CA . LYS B 1 77 ? -23.219 96.188 55.812 1 20.8 77 LYS B CA 1
ATOM 6396 C C . LYS B 1 77 ? -23.094 94.812 55.219 1 20.8 77 LYS B C 1
ATOM 6398 O O . LYS B 1 77 ? -23.797 93.875 55.625 1 20.8 77 LYS B O 1
ATOM 6403 N N . LEU B 1 78 ? -23.281 94.75 53.938 1 18.69 78 LEU B N 1
ATOM 6404 C CA . LEU B 1 78 ? -23.234 93.375 53.469 1 18.69 78 LEU B CA 1
ATOM 6405 C C . LEU B 1 78 ? -21.906 92.688 53.844 1 18.69 78 LEU B C 1
ATOM 6407 O O . LEU B 1 78 ? -20.859 93 53.25 1 18.69 78 LEU B O 1
ATOM 6411 N N . CYS B 1 79 ? -21.672 92.75 55.312 1 19.28 79 CYS B N 1
ATOM 6412 C CA . CYS B 1 79 ? -20.484 92.125 55.844 1 19.28 79 CYS B CA 1
ATOM 6413 C C . CYS B 1 79 ? -20.297 90.75 55.25 1 19.28 79 CYS B C 1
ATOM 6415 O O . CYS B 1 79 ? -21.234 89.938 55.219 1 19.28 79 CYS B O 1
ATOM 6417 N N . GLY B 1 80 ? -19.562 90.75 54.344 1 20.03 80 GLY B N 1
ATOM 6418 C CA . GLY B 1 80 ? -19.172 89.562 53.562 1 20.03 80 GLY B CA 1
ATOM 6419 C C . GLY B 1 80 ? -18.609 88.5 54.438 1 20.03 80 GLY B C 1
ATOM 6420 O O . GLY B 1 80 ? -17.484 88.562 54.906 1 20.03 80 GLY B O 1
ATOM 6421 N N . GLU B 1 81 ? -19.469 88.062 55.625 1 21.09 81 GLU B N 1
ATOM 6422 C CA . GLU B 1 81 ? -19.016 87.062 56.562 1 21.09 81 GLU B CA 1
ATOM 6423 C C . GLU B 1 81 ? -18.312 85.938 55.812 1 21.09 81 GLU B C 1
ATOM 6425 O O . GLU B 1 81 ? -18.656 85.625 54.688 1 21.09 81 GLU B O 1
ATOM 6430 N N . ALA B 1 82 ? -17.109 85.75 56.375 1 20.52 82 ALA B N 1
ATOM 6431 C CA . ALA B 1 82 ? -16.219 84.625 56.031 1 20.52 82 ALA B CA 1
ATOM 6432 C C . ALA B 1 82 ? -16.953 83.312 56.094 1 20.52 82 ALA B C 1
ATOM 6434 O O . ALA B 1 82 ? -17.609 83 57.094 1 20.52 82 ALA B O 1
ATOM 6435 N N . ILE B 1 83 ? -17.609 82.938 55.156 1 21.06 83 ILE B N 1
ATOM 6436 C CA . ILE B 1 83 ? -18.578 81.875 55.125 1 21.06 83 ILE B CA 1
ATOM 6437 C C . ILE B 1 83 ? -18 80.625 55.812 1 21.06 83 ILE B C 1
ATOM 6439 O O . ILE B 1 83 ? -17.344 79.812 55.156 1 21.06 83 ILE B O 1
ATOM 6443 N N . TYR B 1 84 ? -16.953 80.875 56.812 1 20.06 84 TYR B N 1
ATOM 6444 C CA . TYR B 1 84 ? -16.656 79.688 57.625 1 20.06 84 TYR B CA 1
ATOM 6445 C C . TYR B 1 84 ? -17.906 79.188 58.344 1 20.06 84 TYR B C 1
ATOM 6447 O O . TYR B 1 84 ? -18.859 79.938 58.531 1 20.06 84 TYR B O 1
ATOM 6455 N N . ALA B 1 85 ? -17.938 77.875 58.781 1 21.78 85 ALA B N 1
ATOM 6456 C CA . ALA B 1 85 ? -19 77.25 59.531 1 21.78 85 ALA B CA 1
ATOM 6457 C C . ALA B 1 85 ? -19.312 77.938 60.844 1 21.78 85 ALA B C 1
ATOM 6459 O O . ALA B 1 85 ? -19.859 77.375 61.781 1 21.78 85 ALA B O 1
ATOM 6460 N N . GLU B 1 86 ? -18.922 79.25 61.188 1 20.48 86 GLU B N 1
ATOM 6461 C CA . GLU B 1 86 ? -19.469 79.562 62.5 1 20.48 86 GLU B CA 1
ATOM 6462 C C . GLU B 1 86 ? -21 79.438 62.5 1 20.48 86 GLU B C 1
ATOM 6464 O O . GLU B 1 86 ? -21.641 79.625 61.469 1 20.48 86 GLU B O 1
ATOM 6469 N N . THR B 1 87 ? -21.562 79 63.781 1 20.34 87 THR B N 1
ATOM 6470 C CA . THR B 1 87 ? -22.953 79.062 64.188 1 20.34 87 THR B CA 1
ATOM 6471 C C . THR B 1 87 ? -23.516 80.438 63.969 1 20.34 87 THR B C 1
ATOM 6473 O O . THR B 1 87 ? -23.078 81.375 64.562 1 20.34 87 THR B O 1
ATOM 6476 N N . ILE B 1 88 ? -23.75 80.938 62.75 1 21.34 88 ILE B N 1
ATOM 6477 C CA . ILE B 1 88 ? -24.547 82.125 62.5 1 21.34 88 ILE B CA 1
ATOM 6478 C C . ILE B 1 88 ? -25.797 82.062 63.375 1 21.34 88 ILE B C 1
ATOM 6480 O O . ILE B 1 88 ? -26.641 81.188 63.25 1 21.34 88 ILE B O 1
ATOM 6484 N N . VAL B 1 89 ? -25.578 82.438 64.688 1 20.42 89 VAL B N 1
ATOM 6485 C CA . VAL B 1 89 ? -26.719 82.812 65.5 1 20.42 89 VAL B CA 1
ATOM 6486 C C . VAL B 1 89 ? -27.703 83.688 64.75 1 20.42 89 VAL B C 1
ATOM 6488 O O . VAL B 1 89 ? -27.281 84.562 63.969 1 20.42 89 VAL B O 1
ATOM 6491 N N . GLY B 1 90 ? -29.094 83.375 64.812 1 19.95 90 GLY B N 1
ATOM 6492 C CA . GLY B 1 90 ? -30.391 83.75 64.25 1 19.95 90 GLY B CA 1
ATOM 6493 C C . GLY B 1 90 ? -30.703 85.25 64.438 1 19.95 90 GLY B C 1
ATOM 6494 O O . GLY B 1 90 ? -31.312 85.625 65.438 1 19.95 90 GLY B O 1
ATOM 6495 N N . GLN B 1 91 ? -29.844 86.188 64.312 1 20.77 91 GLN B N 1
ATOM 6496 C CA . GLN B 1 91 ? -30.578 87.438 64.438 1 20.77 91 GLN B CA 1
ATOM 6497 C C . GLN B 1 91 ? -31.766 87.5 63.469 1 20.77 91 GLN B C 1
ATOM 6499 O O . GLN B 1 91 ? -31.75 86.812 62.406 1 20.77 91 GLN B O 1
ATOM 6504 N N . PRO B 1 92 ? -33 88.25 63.875 1 21.55 92 PRO B N 1
ATOM 6505 C CA . PRO B 1 92 ? -34.281 88.062 63.219 1 21.55 92 PRO B CA 1
ATOM 6506 C C . PRO B 1 92 ? -34.219 88.188 61.719 1 21.55 92 PRO B C 1
ATOM 6508 O O . PRO B 1 92 ? -33.219 88.688 61.188 1 21.55 92 PRO B O 1
ATOM 6511 N N . GLY B 1 93 ? -35.469 88.188 60.938 1 20.7 93 GLY B N 1
ATOM 6512 C CA . GLY B 1 93 ? -35.969 87.938 59.594 1 20.7 93 GLY B CA 1
ATOM 6513 C C . GLY B 1 93 ? -35.625 89.062 58.625 1 20.7 93 GLY B C 1
ATOM 6514 O O . GLY B 1 93 ? -36.031 90.188 58.781 1 20.7 93 GLY B O 1
ATOM 6515 N N . VAL B 1 94 ? -34.5 89.375 58.281 1 23.52 94 VAL B N 1
ATOM 6516 C CA . VAL B 1 94 ? -34.5 90.5 57.375 1 23.52 94 VAL B CA 1
ATOM 6517 C C . VAL B 1 94 ? -35.5 90.25 56.25 1 23.52 94 VAL B C 1
ATOM 6519 O O . VAL B 1 94 ? -35.594 89.125 55.719 1 23.52 94 VAL B O 1
ATOM 6522 N N . PRO B 1 95 ? -36.531 91.125 56.188 1 20.11 95 PRO B N 1
ATOM 6523 C CA . PRO B 1 95 ? -37.531 90.75 55.156 1 20.11 95 PRO B CA 1
ATOM 6524 C C . PRO B 1 95 ? -36.938 90.562 53.781 1 20.11 95 PRO B C 1
ATOM 6526 O O . PRO B 1 95 ? -35.906 91.125 53.438 1 20.11 95 PRO B O 1
ATOM 6529 N N . ARG B 1 96 ? -37.156 89.375 53.344 1 24.48 96 ARG B N 1
ATOM 6530 C CA . ARG B 1 96 ? -36.844 88.75 52.062 1 24.48 96 ARG B CA 1
ATOM 6531 C C . ARG B 1 96 ? -37.281 89.625 50.906 1 24.48 96 ARG B C 1
ATOM 6533 O O . ARG B 1 96 ? -38.438 89.562 50.438 1 24.48 96 ARG B O 1
ATOM 6540 N N . SER B 1 97 ? -37.125 90.938 51.031 1 21.92 97 SER B N 1
ATOM 6541 C CA . SER B 1 97 ? -37.75 91.438 49.812 1 21.92 97 SER B CA 1
ATOM 6542 C C . SER B 1 97 ? -37.156 90.812 48.562 1 21.92 97 SER B C 1
ATOM 6544 O O . SER B 1 97 ? -35.969 90.812 48.375 1 21.92 97 SER B O 1
ATOM 6546 N N . GLN B 1 98 ? -37.844 89.875 48.031 1 21.77 98 GLN B N 1
ATOM 6547 C CA . GLN B 1 98 ? -37.906 88.812 47 1 21.77 98 GLN B CA 1
ATOM 6548 C C . GLN B 1 98 ? -37.688 89.438 45.625 1 21.77 98 GLN B C 1
ATOM 6550 O O . GLN B 1 98 ? -37.938 88.75 44.625 1 21.77 98 GLN B O 1
ATOM 6555 N N . ARG B 1 99 ? -37.594 90.688 45.5 1 22.27 99 ARG B N 1
ATOM 6556 C CA . ARG B 1 99 ? -37.781 90.875 44.062 1 22.27 99 ARG B CA 1
ATOM 6557 C C . ARG B 1 99 ? -36.562 90.312 43.281 1 22.27 99 ARG B C 1
ATOM 6559 O O . ARG B 1 99 ? -35.469 90.938 43.344 1 22.27 99 ARG B O 1
ATOM 6566 N N . LEU B 1 100 ? -36.344 89.062 43.438 1 22.47 100 LEU B N 1
ATOM 6567 C CA . LEU B 1 100 ? -35.531 88.312 42.5 1 22.47 100 LEU B CA 1
ATOM 6568 C C . LEU B 1 100 ? -35.719 88.875 41.062 1 22.47 100 LEU B C 1
ATOM 6570 O O . LEU B 1 100 ? -36.844 88.875 40.562 1 22.47 100 LEU B O 1
ATOM 6574 N N . VAL B 1 101 ? -35.125 89.938 40.75 1 23.61 101 VAL B N 1
ATOM 6575 C CA . VAL B 1 101 ? -35.438 90.312 39.344 1 23.61 101 VAL B CA 1
ATOM 6576 C C . VAL B 1 101 ? -35.562 89 38.531 1 23.61 101 VAL B C 1
ATOM 6578 O O . VAL B 1 101 ? -34.875 88 38.781 1 23.61 101 VAL B O 1
ATOM 6581 N N . ASP B 1 102 ? -36.719 88.688 37.969 1 22.8 102 ASP B N 1
ATOM 6582 C CA . ASP B 1 102 ? -37.062 87.625 36.969 1 22.8 102 ASP B CA 1
ATOM 6583 C C . ASP B 1 102 ? -35.938 87.438 35.969 1 22.8 102 ASP B C 1
ATOM 6585 O O . ASP B 1 102 ? -35.906 88.125 34.938 1 22.8 102 ASP B O 1
ATOM 6589 N N . SER B 1 103 ? -34.812 87.688 36.312 1 25.06 103 SER B N 1
ATOM 6590 C CA . SER B 1 103 ? -33.844 87.375 35.281 1 25.06 103 SER B CA 1
ATOM 6591 C C . SER B 1 103 ? -34.125 86 34.688 1 25.06 103 SER B C 1
ATOM 6593 O O . SER B 1 103 ? -34.406 85.062 35.406 1 25.06 103 SER B O 1
ATOM 6595 N N . SER B 1 104 ? -34.688 85.938 33.531 1 24.84 104 SER B N 1
ATOM 6596 C CA . SER B 1 104 ? -34.906 84.688 32.781 1 24.84 104 SER B CA 1
ATOM 6597 C C . SER B 1 104 ? -33.781 83.688 33 1 24.84 104 SER B C 1
ATOM 6599 O O . SER B 1 104 ? -32.625 84 32.781 1 24.84 104 SER B O 1
ATOM 6601 N N . GLU B 1 105 ? -33.688 83 34.062 1 26.7 105 GLU B N 1
ATOM 6602 C CA . GLU B 1 105 ? -33.062 81.688 34.25 1 26.7 105 GLU B CA 1
ATOM 6603 C C . GLU B 1 105 ? -32.906 80.938 32.938 1 26.7 105 GLU B C 1
ATOM 6605 O O . GLU B 1 105 ? -33.812 80.25 32.5 1 26.7 105 GLU B O 1
ATOM 6610 N N . GLU B 1 106 ? -32.562 81.688 31.938 1 26.67 106 GLU B N 1
ATOM 6611 C CA . GLU B 1 106 ? -32.219 80.812 30.797 1 26.67 106 GLU B CA 1
ATOM 6612 C C . GLU B 1 106 ? -31.25 79.688 31.219 1 26.67 106 GLU B C 1
ATOM 6614 O O . GLU B 1 106 ? -30.078 79.938 31.5 1 26.67 106 GLU B O 1
ATOM 6619 N N . THR B 1 107 ? -31.625 78.875 32.25 1 28.52 107 THR B N 1
ATOM 6620 C CA . THR B 1 107 ? -31.156 77.5 32.344 1 28.52 107 THR B CA 1
ATOM 6621 C C . THR B 1 107 ? -30.484 77.062 31.062 1 28.52 107 THR B C 1
ATOM 6623 O O . THR B 1 107 ? -31.078 77.125 29.984 1 28.52 107 THR B O 1
ATOM 6626 N N . LEU B 1 108 ? -29.312 77.375 30.875 1 30.27 108 LEU B N 1
ATOM 6627 C CA . LEU B 1 108 ? -28.641 76.562 29.859 1 30.27 108 LEU B CA 1
ATOM 6628 C C . LEU B 1 108 ? -29.219 75.188 29.828 1 30.27 108 LEU B C 1
ATOM 6630 O O . LEU B 1 108 ? -28.797 74.312 30.594 1 30.27 108 LEU B O 1
ATOM 6634 N N . ILE B 1 109 ? -30.422 75 30.094 1 33.84 109 ILE B N 1
ATOM 6635 C CA . ILE B 1 109 ? -31.094 73.75 29.703 1 33.84 109 ILE B CA 1
ATOM 6636 C C . ILE B 1 109 ? -30.453 73.188 28.438 1 33.84 109 ILE B C 1
ATOM 6638 O O . ILE B 1 109 ? -30.547 73.812 27.375 1 33.84 109 ILE B O 1
ATOM 6642 N N . GLY B 1 110 ? -29.234 72.625 28.609 1 41.31 110 GLY B N 1
ATOM 6643 C CA . GLY B 1 110 ? -28.578 71.938 27.516 1 41.31 110 GLY B CA 1
ATOM 6644 C C . GLY B 1 110 ? -29.562 71.312 26.531 1 41.31 110 GLY B C 1
ATOM 6645 O O . GLY B 1 110 ? -30.391 70.5 26.906 1 41.31 110 GLY B O 1
ATOM 6646 N N . ARG B 1 111 ? -30.109 72.062 25.75 1 45.78 111 ARG B N 1
ATOM 6647 C CA . ARG B 1 111 ? -30.938 71.5 24.688 1 45.78 111 ARG B CA 1
ATOM 6648 C C . ARG B 1 111 ? -30.453 70.125 24.234 1 45.78 111 ARG B C 1
ATOM 6650 O O . ARG B 1 111 ? -29.25 69.938 24.078 1 45.78 111 ARG B O 1
ATOM 6657 N N . PRO B 1 112 ? -31.359 69.188 24.562 1 58.12 112 PRO B N 1
ATOM 6658 C CA . PRO B 1 112 ? -31.016 67.812 24.078 1 58.12 112 PRO B CA 1
ATOM 6659 C C . PRO B 1 112 ? -30.5 67.875 22.641 1 58.12 112 PRO B C 1
ATOM 6661 O O . PRO B 1 112 ? -31.062 68.562 21.781 1 58.12 112 PRO B O 1
ATOM 6664 N N . CYS B 1 113 ? -29.234 67.688 22.594 1 63.22 113 CYS B N 1
ATOM 6665 C CA . CYS B 1 113 ? -28.594 67.625 21.281 1 63.22 113 CYS B CA 1
ATOM 6666 C C . CYS B 1 113 ? -29.328 66.688 20.359 1 63.22 113 CYS B C 1
ATOM 6668 O O . CYS B 1 113 ? -29.922 65.688 20.828 1 63.22 113 CYS B O 1
ATOM 6670 N N . ARG B 1 114 ? -29.578 67.062 19.094 1 66.56 114 ARG B N 1
ATOM 6671 C CA . ARG B 1 114 ? -30.203 66.25 18.078 1 66.56 114 ARG B CA 1
ATOM 6672 C C . ARG B 1 114 ? -29.594 64.875 18.031 1 66.56 114 ARG B C 1
ATOM 6674 O O . ARG B 1 114 ? -28.375 64.688 18.219 1 66.56 114 ARG B O 1
ATOM 6681 N N . ARG B 1 115 ? -30.469 63.938 18.016 1 74.38 115 ARG B N 1
ATOM 6682 C CA . ARG B 1 115 ? -30.125 62.531 17.953 1 74.38 115 ARG B CA 1
ATOM 6683 C C . ARG B 1 115 ? -29.062 62.281 16.891 1 74.38 115 ARG B C 1
ATOM 6685 O O . ARG B 1 115 ? -28.188 61.406 17.078 1 74.38 115 ARG B O 1
ATOM 6692 N N . ALA B 1 116 ? -28.969 63.031 15.867 1 75.81 116 ALA B N 1
ATOM 6693 C CA . ALA B 1 116 ? -28.016 62.844 14.781 1 75.81 116 ALA B CA 1
ATOM 6694 C C . ALA B 1 116 ? -26.594 63.156 15.242 1 75.81 116 ALA B C 1
ATOM 6696 O O . ALA B 1 116 ? -25.641 62.469 14.836 1 75.81 116 ALA B O 1
ATOM 6697 N N . ALA B 1 117 ? -26.453 64.062 16.156 1 75.19 117 ALA B N 1
ATOM 6698 C CA . ALA B 1 117 ? -25.125 64.438 16.656 1 75.19 117 ALA B CA 1
ATOM 6699 C C . ALA B 1 117 ? -24.562 63.375 17.578 1 75.19 117 ALA B C 1
ATOM 6701 O O . ALA B 1 117 ? -23.359 63.125 17.594 1 75.19 117 ALA B O 1
ATOM 6702 N N . VAL B 1 118 ? -25.438 62.719 18.281 1 80.38 118 VAL B N 1
ATOM 6703 C CA . VAL B 1 118 ? -25.031 61.656 19.188 1 80.38 118 VAL B CA 1
ATOM 6704 C C . VAL B 1 118 ? -24.562 60.438 18.375 1 80.38 118 VAL B C 1
ATOM 6706 O O . VAL B 1 118 ? -23.516 59.844 18.672 1 80.38 118 VAL B O 1
ATOM 6709 N N . TRP B 1 119 ? -25.234 60.25 17.297 1 82.94 119 TRP B N 1
ATOM 6710 C CA . TRP B 1 119 ? -24.922 59.062 16.484 1 82.94 119 TRP B CA 1
ATOM 6711 C C . TRP B 1 119 ? -23.641 59.281 15.703 1 82.94 119 TRP B C 1
ATOM 6713 O O . TRP B 1 119 ? -22.906 58.312 15.445 1 82.94 119 TRP B O 1
ATOM 6723 N N . LYS B 1 120 ? -23.312 60.438 15.414 1 80.12 120 LYS B N 1
ATOM 6724 C CA . LYS B 1 120 ? -22.062 60.688 14.695 1 80.12 120 LYS B CA 1
ATOM 6725 C C . LYS B 1 120 ? -20.844 60.375 15.547 1 80.12 120 LYS B C 1
ATOM 6727 O O . LYS B 1 120 ? -19.812 59.969 15.023 1 80.12 120 LYS B O 1
ATOM 6732 N N . GLU B 1 121 ? -20.984 60.375 16.844 1 79.75 121 GLU B N 1
ATOM 6733 C CA . GLU B 1 121 ? -19.859 60.125 17.734 1 79.75 121 GLU B CA 1
ATOM 6734 C C . GLU B 1 121 ? -19.812 58.656 18.125 1 79.75 121 GLU B C 1
ATOM 6736 O O . GLU B 1 121 ? -18.734 58.094 18.422 1 79.75 121 GLU B O 1
ATOM 6741 N N . LEU B 1 122 ? -20.953 58.031 18.062 1 88.19 122 LEU B N 1
ATOM 6742 C CA . LEU B 1 122 ? -21.016 56.688 18.594 1 88.19 122 LEU B CA 1
ATOM 6743 C C . LEU B 1 122 ? -20.875 55.656 17.484 1 88.19 122 LEU B C 1
ATOM 6745 O O . LEU B 1 122 ? -20.547 54.5 17.75 1 88.19 122 LEU B O 1
ATOM 6749 N N . TRP B 1 123 ? -21.016 56 16.266 1 88.81 123 TRP B N 1
ATOM 6750 C CA . TRP B 1 123 ? -21.109 55.031 15.195 1 88.81 123 TRP B CA 1
ATOM 6751 C C . TRP B 1 123 ? -19.766 54.344 14.961 1 88.81 123 TRP B C 1
ATOM 6753 O O . TRP B 1 123 ? -19.703 53.125 14.703 1 88.81 123 TRP B O 1
ATOM 6763 N N . PHE B 1 124 ? -18.672 54.969 15.055 1 87.31 124 PHE B N 1
ATOM 6764 C CA . PHE B 1 124 ? -17.375 54.406 14.695 1 87.31 124 PHE B CA 1
ATOM 6765 C C . PHE B 1 124 ? -16.938 53.344 15.719 1 87.31 124 PHE B C 1
ATOM 6767 O O . PHE B 1 124 ? -16.562 52.25 15.352 1 87.31 124 PHE B O 1
ATOM 6774 N N . PRO B 1 125 ? -17.016 53.625 17.016 1 89.12 125 PRO B N 1
ATOM 6775 C CA . PRO B 1 125 ? -16.672 52.562 17.969 1 89.12 125 PRO B CA 1
ATOM 6776 C C . PRO B 1 125 ? -17.609 51.375 17.906 1 89.12 125 PRO B C 1
ATOM 6778 O O . PRO B 1 125 ? -17.156 50.219 18.078 1 89.12 125 PRO B O 1
ATOM 6781 N N . LEU B 1 126 ? -18.797 51.625 17.625 1 92.31 126 LEU B N 1
ATOM 6782 C CA . LEU B 1 126 ? -19.734 50.531 17.516 1 92.31 126 LEU B CA 1
ATOM 6783 C C . LEU B 1 126 ? -19.438 49.656 16.297 1 92.31 126 LEU B C 1
ATOM 6785 O O . LEU B 1 126 ? -19.516 48.438 16.375 1 92.31 126 LEU B O 1
ATOM 6789 N N . LEU B 1 127 ? -19.062 50.281 15.258 1 92.88 127 LEU B N 1
ATOM 6790 C CA . LEU B 1 127 ? -18.688 49.531 14.062 1 92.88 127 LEU B CA 1
ATOM 6791 C C . LEU B 1 127 ? -17.438 48.688 14.305 1 92.88 127 LEU B C 1
ATOM 6793 O O . LEU B 1 127 ? -17.344 47.562 13.836 1 92.88 127 LEU B O 1
ATOM 6797 N N . CYS B 1 128 ? -16.516 49.188 15.023 1 90.94 128 CYS B N 1
ATOM 6798 C CA . CYS B 1 128 ? -15.273 48.438 15.281 1 90.94 128 CYS B CA 1
ATOM 6799 C C . CYS B 1 128 ? -15.516 47.25 16.188 1 90.94 128 CYS B C 1
ATOM 6801 O O . CYS B 1 128 ? -15 46.156 15.938 1 90.94 128 CYS B O 1
ATOM 6803 N N . ILE B 1 129 ? -16.328 47.438 17.188 1 94.25 129 ILE B N 1
ATOM 6804 C CA . ILE B 1 129 ? -16.562 46.344 18.141 1 94.25 129 ILE B CA 1
ATOM 6805 C C . ILE B 1 129 ? -17.453 45.281 17.5 1 94.25 129 ILE B C 1
ATOM 6807 O O . ILE B 1 129 ? -17.078 44.094 17.422 1 94.25 129 ILE B O 1
ATOM 6811 N N . HIS B 1 130 ? -18.594 45.719 17.016 1 95.38 130 HIS B N 1
ATOM 6812 C CA . HIS B 1 130 ? -19.562 44.75 16.484 1 95.38 130 HIS B CA 1
ATOM 6813 C C . HIS B 1 130 ? -19.141 44.25 15.102 1 95.38 130 HIS B C 1
ATOM 6815 O O . HIS B 1 130 ? -19.266 43.094 14.781 1 95.38 130 HIS B O 1
ATOM 6821 N N . GLY B 1 131 ? -18.641 45.156 14.289 1 94.88 131 GLY B N 1
ATOM 6822 C CA . GLY B 1 131 ? -18.219 44.75 12.953 1 94.88 131 GLY B CA 1
ATOM 6823 C C . GLY B 1 131 ? -17.094 43.75 12.961 1 94.88 131 GLY B C 1
ATOM 6824 O O . GLY B 1 131 ? -17.141 42.75 12.227 1 94.88 131 GLY B O 1
ATOM 6825 N N . SER B 1 132 ? -16.047 43.906 13.75 1 94.69 132 SER B N 1
ATOM 6826 C CA . SER B 1 132 ? -14.914 42.969 13.789 1 94.69 132 SER B CA 1
ATOM 6827 C C . SER B 1 132 ? -15.305 41.625 14.336 1 94.69 132 SER B C 1
ATOM 6829 O O . SER B 1 132 ? -14.945 40.594 13.773 1 94.69 132 SER B O 1
ATOM 6831 N N . MET B 1 133 ? -16.078 41.594 15.398 1 96.62 133 MET B N 1
ATOM 6832 C CA . MET B 1 133 ? -16.453 40.344 16.016 1 96.62 133 MET B CA 1
ATOM 6833 C C . MET B 1 133 ? -17.422 39.562 15.141 1 96.62 133 MET B C 1
ATOM 6835 O O . MET B 1 133 ? -17.344 38.312 15.055 1 96.62 133 MET B O 1
ATOM 6839 N N . LEU B 1 134 ? -18.297 40.281 14.5 1 96.12 134 LEU B N 1
ATOM 6840 C CA . LEU B 1 134 ? -19.219 39.625 13.586 1 96.12 134 LEU B CA 1
ATOM 6841 C C . LEU B 1 134 ? -18.469 39.094 12.367 1 96.12 134 LEU B C 1
ATOM 6843 O O . LEU B 1 134 ? -18.797 38.031 11.836 1 96.12 134 LEU B O 1
ATOM 6847 N N . LEU B 1 135 ? -17.5 39.812 11.945 1 96 135 LEU B N 1
ATOM 6848 C CA . LEU B 1 135 ? -16.688 39.344 10.828 1 96 135 LEU B CA 1
ATOM 6849 C C . LEU B 1 135 ? -15.93 38.062 11.195 1 96 135 LEU B C 1
ATOM 6851 O O . LEU B 1 135 ? -15.836 37.156 10.391 1 96 135 LEU B O 1
ATOM 6855 N N . ILE B 1 136 ? -15.391 38 12.375 1 96.56 136 ILE B N 1
ATOM 6856 C CA . ILE B 1 136 ? -14.672 36.812 12.828 1 96.56 136 ILE B CA 1
ATOM 6857 C C . ILE B 1 136 ? -15.633 35.656 12.938 1 96.56 136 ILE B C 1
ATOM 6859 O O . ILE B 1 136 ? -15.352 34.562 12.43 1 96.56 136 ILE B O 1
ATOM 6863 N N . LEU B 1 137 ? -16.766 35.875 13.547 1 96.38 137 LEU B N 1
ATOM 6864 C CA . LEU B 1 137 ? -17.766 34.844 13.68 1 96.38 137 LEU B CA 1
ATOM 6865 C C . LEU B 1 137 ? -18.281 34.375 12.32 1 96.38 137 LEU B C 1
ATOM 6867 O O . LEU B 1 137 ? -18.484 33.188 12.086 1 96.38 137 LEU B O 1
ATOM 6871 N N . GLY B 1 138 ? -18.516 35.344 11.508 1 96.06 138 GLY B N 1
ATOM 6872 C CA . GLY B 1 138 ? -18.953 35.031 10.164 1 96.06 138 GLY B CA 1
ATOM 6873 C C . GLY B 1 138 ? -17.938 34.188 9.383 1 96.06 138 GLY B C 1
ATOM 6874 O O . GLY B 1 138 ? -18.312 33.25 8.711 1 96.06 138 GLY B O 1
ATOM 6875 N N . THR B 1 139 ? -16.672 34.562 9.438 1 96.44 139 THR B N 1
ATOM 6876 C CA . THR B 1 139 ? -15.617 33.812 8.75 1 96.44 139 THR B CA 1
ATOM 6877 C C . THR B 1 139 ? -15.5 32.406 9.297 1 96.44 139 THR B C 1
ATOM 6879 O O . THR B 1 139 ? -15.328 31.438 8.539 1 96.44 139 THR B O 1
ATOM 6882 N N . LEU B 1 140 ? -15.578 32.281 10.602 1 95.88 140 LEU B N 1
ATOM 6883 C CA . LEU B 1 140 ? -15.523 30.969 11.211 1 95.88 140 LEU B CA 1
ATOM 6884 C C . LEU B 1 140 ? -16.703 30.109 10.766 1 95.88 140 LEU B C 1
ATOM 6886 O O . LEU B 1 140 ? -16.531 28.922 10.453 1 95.88 140 LEU B O 1
ATOM 6890 N N . ALA B 1 141 ? -17.828 30.719 10.758 1 95.44 141 ALA B N 1
ATOM 6891 C CA . ALA B 1 141 ? -19.031 29.984 10.32 1 95.44 141 ALA B CA 1
ATOM 6892 C C . ALA B 1 141 ? -18.906 29.547 8.867 1 95.44 141 ALA B C 1
ATOM 6894 O O . ALA B 1 141 ? -19.297 28.422 8.523 1 95.44 141 ALA B O 1
ATOM 6895 N N . VAL B 1 142 ? -18.344 30.375 8.078 1 95.56 142 VAL B N 1
ATOM 6896 C CA . VAL B 1 142 ? -18.156 30.031 6.668 1 95.56 142 VAL B CA 1
ATOM 6897 C C . VAL B 1 142 ? -17.141 28.906 6.539 1 95.56 142 VAL B C 1
ATOM 6899 O O . VAL B 1 142 ? -17.359 27.953 5.793 1 95.56 142 VAL B O 1
ATOM 6902 N N . LEU B 1 143 ? -16.078 28.922 7.27 1 95.06 143 LEU B N 1
ATOM 6903 C CA . LEU B 1 143 ? -15.055 27.875 7.211 1 95.06 143 LEU B CA 1
ATOM 6904 C C . LEU B 1 143 ? -15.625 26.531 7.645 1 95.06 143 LEU B C 1
ATOM 6906 O O . LEU B 1 143 ? -15.367 25.516 7.008 1 95.06 143 LEU B O 1
ATOM 6910 N N . VAL B 1 144 ? -16.438 26.547 8.641 1 94 144 VAL B N 1
ATOM 6911 C CA . VAL B 1 144 ? -16.984 25.297 9.18 1 94 144 VAL B CA 1
ATOM 6912 C C . VAL B 1 144 ? -18.078 24.766 8.258 1 94 144 VAL B C 1
ATOM 6914 O O . VAL B 1 144 ? -18.188 23.562 8.031 1 94 144 VAL B O 1
ATOM 6917 N N . SER B 1 145 ? -18.875 25.656 7.73 1 94.56 145 SER B N 1
ATOM 6918 C CA . SER B 1 145 ? -20.016 25.219 6.938 1 94.56 145 SER B CA 1
ATOM 6919 C C . SER B 1 145 ? -19.594 24.781 5.539 1 94.56 145 SER B C 1
ATOM 6921 O O . SER B 1 145 ? -20.125 23.812 4.996 1 94.56 145 SER B O 1
ATOM 6923 N N . VAL B 1 146 ? -18.625 25.438 4.988 1 94.88 146 VAL B N 1
ATOM 6924 C CA . VAL B 1 146 ? -18.25 25.188 3.602 1 94.88 146 VAL B CA 1
ATOM 6925 C C . VAL B 1 146 ? -17.234 24.047 3.535 1 94.88 146 VAL B C 1
ATOM 6927 O O . VAL B 1 146 ? -17.312 23.188 2.646 1 94.88 146 VAL B O 1
ATOM 6930 N N . TYR B 1 147 ? -16.328 23.922 4.426 1 95.88 147 TYR B N 1
ATOM 6931 C CA . TYR B 1 147 ? -15.219 22.984 4.289 1 95.88 147 TYR B CA 1
ATOM 6932 C C . TYR B 1 147 ? -15.375 21.812 5.246 1 95.88 147 TYR B C 1
ATOM 6934 O O . TYR B 1 147 ? -14.438 21.016 5.43 1 95.88 147 TYR B O 1
ATOM 6942 N N . ARG B 1 148 ? -16.516 21.688 5.816 1 94.62 148 ARG B N 1
ATOM 6943 C CA . ARG B 1 148 ? -16.766 20.578 6.727 1 94.62 148 ARG B CA 1
ATOM 6944 C C . ARG B 1 148 ? -16.859 19.266 5.965 1 94.62 148 ARG B C 1
ATOM 6946 O O . ARG B 1 148 ? -17.5 19.188 4.922 1 94.62 148 ARG B O 1
ATOM 6953 N N . VAL B 1 149 ? -16.078 18.328 6.523 1 91.88 149 VAL B N 1
ATOM 6954 C CA . VAL B 1 149 ? -16.141 16.969 5.992 1 91.88 149 VAL B CA 1
ATOM 6955 C C . VAL B 1 149 ? -16.984 16.094 6.914 1 91.88 149 VAL B C 1
ATOM 6957 O O . VAL B 1 149 ? -16.578 15.797 8.047 1 91.88 149 VAL B O 1
ATOM 6960 N N . LYS B 1 150 ? -18.109 15.719 6.469 1 85.19 150 LYS B N 1
ATOM 6961 C CA . LYS B 1 150 ? -18.984 14.859 7.27 1 85.19 150 LYS B CA 1
ATOM 6962 C C . LYS B 1 150 ? -18.594 13.391 7.113 1 85.19 150 LYS B C 1
ATOM 6964 O O . LYS B 1 150 ? -18.547 12.867 5.996 1 85.19 150 LYS B O 1
ATOM 6969 N N . PRO B 1 151 ? -18.281 12.852 8.234 1 83.31 151 PRO B N 1
ATOM 6970 C CA . PRO B 1 151 ? -17.984 11.422 8.133 1 83.31 151 PRO B CA 1
ATOM 6971 C C . PRO B 1 151 ? -19.234 10.594 7.789 1 83.31 151 PRO B C 1
ATOM 6973 O O . PRO B 1 151 ? -20.297 10.805 8.375 1 83.31 151 PRO B O 1
ATOM 6976 N N . GLN B 1 152 ? -19.188 10.023 6.695 1 78.19 152 GLN B N 1
ATOM 6977 C CA . GLN B 1 152 ? -20.266 9.117 6.328 1 78.19 152 GLN B CA 1
ATOM 6978 C C . GLN B 1 152 ? -20.016 7.715 6.875 1 78.19 152 GLN B C 1
ATOM 6980 O O . GLN B 1 152 ? -18.875 7.273 6.965 1 78.19 152 GLN B O 1
ATOM 6985 N N . ARG B 1 153 ? -21.141 7.16 7.371 1 79.25 153 ARG B N 1
ATOM 6986 C CA . ARG B 1 153 ? -21.016 5.785 7.836 1 79.25 153 ARG B CA 1
ATOM 6987 C C . ARG B 1 153 ? -20.703 4.844 6.672 1 79.25 153 ARG B C 1
ATOM 6989 O O . ARG B 1 153 ? -21.422 4.832 5.672 1 79.25 153 ARG B O 1
ATOM 6996 N N . GLY B 1 154 ? -19.562 4.301 6.844 1 83.12 154 GLY B N 1
ATOM 6997 C CA . GLY B 1 154 ? -19.188 3.328 5.828 1 83.12 154 GLY B CA 1
ATOM 6998 C C . GLY B 1 154 ? -20.062 2.086 5.844 1 83.12 154 GLY B C 1
ATOM 6999 O O . GLY B 1 154 ? -20.797 1.855 6.801 1 83.12 154 GLY B O 1
ATOM 7000 N N . LEU B 1 155 ? -20.031 1.425 4.715 1 87.5 155 LEU B N 1
ATOM 7001 C CA . LEU B 1 155 ? -20.797 0.19 4.578 1 87.5 155 LEU B CA 1
ATOM 7002 C C . LEU B 1 155 ? -20.172 -0.932 5.398 1 87.5 155 LEU B C 1
ATOM 7004 O O . LEU B 1 155 ? -20.875 -1.854 5.832 1 87.5 155 LEU B O 1
ATOM 7008 N N . PHE B 1 156 ? -18.859 -0.777 5.617 1 89.81 156 PHE B N 1
ATOM 7009 C CA . PHE B 1 156 ? -18.125 -1.845 6.285 1 89.81 156 PHE B CA 1
ATOM 7010 C C . PHE B 1 156 ? -17.547 -1.357 7.609 1 89.81 156 PHE B C 1
ATOM 7012 O O . PHE B 1 156 ? -17.266 -0.17 7.766 1 89.81 156 PHE B O 1
ATOM 7019 N N . PHE B 1 157 ? -17.438 -2.264 8.453 1 81.31 157 PHE B N 1
ATOM 7020 C CA . PHE B 1 157 ? -16.875 -1.92 9.758 1 81.31 157 PHE B CA 1
ATOM 7021 C C . PHE B 1 157 ? -15.383 -1.65 9.648 1 81.31 157 PHE B C 1
ATOM 7023 O O . PHE B 1 157 ? -14.641 -2.471 9.109 1 81.31 157 PHE B O 1
ATOM 7030 N N . ASP B 1 158 ? -15.008 -0.482 10.039 1 79.56 158 ASP B N 1
ATOM 7031 C CA . ASP B 1 158 ? -13.602 -0.086 10.094 1 79.56 158 ASP B CA 1
ATOM 7032 C C . ASP B 1 158 ? -13.172 0.228 11.523 1 79.56 158 ASP B C 1
ATOM 7034 O O . ASP B 1 158 ? -13.609 1.227 12.102 1 79.56 158 ASP B O 1
ATOM 7038 N N . PRO B 1 159 ? -12.32 -0.592 12.016 1 71.88 159 PRO B N 1
ATOM 7039 C CA . PRO B 1 159 ? -11.906 -0.343 13.398 1 71.88 159 PRO B CA 1
ATOM 7040 C C . PRO B 1 159 ? -11.125 0.96 13.555 1 71.88 159 PRO B C 1
ATOM 7042 O O . PRO B 1 159 ? -11.102 1.539 14.648 1 71.88 159 PRO B O 1
ATOM 7045 N N . THR B 1 160 ? -10.43 1.428 12.578 1 69.81 160 THR B N 1
ATOM 7046 C CA . THR B 1 160 ? -9.617 2.635 12.648 1 69.81 160 THR B CA 1
ATOM 7047 C C . THR B 1 160 ? -10.398 3.848 12.156 1 69.81 160 THR B C 1
ATOM 7049 O O . THR B 1 160 ? -9.852 4.945 12.055 1 69.81 160 THR B O 1
ATOM 7052 N N . GLY B 1 161 ? -11.641 3.605 11.969 1 70.44 161 GLY B N 1
ATOM 7053 C CA . GLY B 1 161 ? -12.438 4.676 11.391 1 70.44 161 GLY B CA 1
ATOM 7054 C C . GLY B 1 161 ? -12.906 5.695 12.414 1 70.44 161 GLY B C 1
ATOM 7055 O O . GLY B 1 161 ? -12.508 5.641 13.578 1 70.44 161 GLY B O 1
ATOM 7056 N N . TRP B 1 162 ? -13.562 6.75 11.945 1 74.44 162 TRP B N 1
ATOM 7057 C CA . TRP B 1 162 ? -14.07 7.867 12.734 1 74.44 162 TRP B CA 1
ATOM 7058 C C . TRP B 1 162 ? -15.305 7.453 13.539 1 74.44 162 TRP B C 1
ATOM 7060 O O . TRP B 1 162 ? -16.391 7.324 12.984 1 74.44 162 TRP B O 1
ATOM 7070 N N . THR B 1 163 ? -15.055 7.133 14.867 1 76.5 163 THR B N 1
ATOM 7071 C CA . THR B 1 163 ? -16.094 6.656 15.773 1 76.5 163 THR B CA 1
ATOM 7072 C C . THR B 1 163 ? -17.062 7.773 16.125 1 76.5 163 THR B C 1
ATOM 7074 O O . THR B 1 163 ? -16.797 8.945 15.836 1 76.5 163 THR B O 1
ATOM 7077 N N . ASP B 1 164 ? -18.219 7.375 16.734 1 75.25 164 ASP B N 1
ATOM 7078 C CA . ASP B 1 164 ? -19.234 8.328 17.141 1 75.25 164 ASP B CA 1
ATOM 7079 C C . ASP B 1 164 ? -18.703 9.273 18.219 1 75.25 164 ASP B C 1
ATOM 7081 O O . ASP B 1 164 ? -19.031 10.461 18.234 1 75.25 164 ASP B O 1
ATOM 7085 N N . SER B 1 165 ? -17.922 8.656 19.047 1 72.31 165 SER B N 1
ATOM 7086 C CA . SER B 1 165 ? -17.375 9.492 20.109 1 72.31 165 SER B CA 1
ATOM 7087 C C . SER B 1 165 ? -16.469 10.586 19.547 1 72.31 165 SER B C 1
ATOM 7089 O O . SER B 1 165 ? -16.5 11.727 20.016 1 72.31 165 SER B O 1
ATOM 7091 N N . ARG B 1 166 ? -15.812 10.234 18.516 1 82.31 166 ARG B N 1
ATOM 7092 C CA . ARG B 1 166 ? -14.938 11.219 17.891 1 82.31 166 ARG B CA 1
ATOM 7093 C C . ARG B 1 166 ? -15.742 12.242 17.109 1 82.31 166 ARG B C 1
ATOM 7095 O O . ARG B 1 166 ? -15.359 13.414 17.031 1 82.31 166 ARG B O 1
ATOM 7102 N N . GLN B 1 167 ? -16.828 11.859 16.734 1 80.56 167 GLN B N 1
ATOM 7103 C CA . GLN B 1 167 ? -17.656 12.758 15.961 1 80.56 167 GLN B CA 1
ATOM 7104 C C . GLN B 1 167 ? -18.297 13.828 16.844 1 80.56 167 GLN B C 1
ATOM 7106 O O . GLN B 1 167 ? -18.609 14.93 16.375 1 80.56 167 GLN B O 1
ATOM 7111 N N . ARG B 1 168 ? -18.547 13.5 18.125 1 84.94 168 ARG B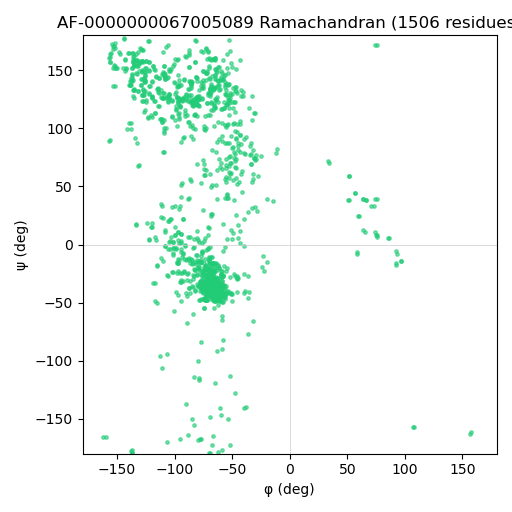 N 1
ATOM 7112 C CA . ARG B 1 168 ? -19.141 14.461 19.047 1 84.94 168 ARG B CA 1
ATOM 7113 C C . ARG B 1 168 ? -18.109 15.438 19.578 1 84.94 168 ARG B C 1
ATOM 7115 O O . ARG B 1 168 ? -18.438 16.578 19.906 1 84.94 168 ARG B O 1
ATOM 7122 N N . ALA B 1 169 ? -16.859 14.992 19.438 1 90 169 ALA B N 1
ATOM 7123 C CA . ALA B 1 169 ? -15.82 15.797 20.078 1 90 169 ALA B CA 1
ATOM 7124 C C . ALA B 1 169 ? -15.078 16.656 19.047 1 90 169 ALA B C 1
ATOM 7126 O O . ALA B 1 169 ? -14.555 17.719 19.391 1 90 169 ALA B O 1
ATOM 7127 N N . TYR B 1 170 ? -15.117 16.219 17.844 1 93.94 170 TYR B N 1
ATOM 7128 C CA . TYR B 1 170 ? -14.289 16.906 16.859 1 93.94 170 TYR B CA 1
ATOM 7129 C C . TYR B 1 170 ? -15.047 17.109 15.555 1 93.94 170 TYR B C 1
ATOM 7131 O O . TYR B 1 170 ? -15.961 16.344 15.234 1 93.94 170 TYR B O 1
ATOM 7139 N N . ILE B 1 171 ? -14.734 18.203 14.938 1 93.44 171 ILE B N 1
ATOM 7140 C CA . ILE B 1 171 ? -15.195 18.453 13.57 1 93.44 171 ILE B CA 1
ATOM 7141 C C . ILE B 1 171 ? -14.023 18.344 12.602 1 93.44 171 ILE B C 1
ATOM 7143 O O . ILE B 1 171 ? -12.906 18.766 12.922 1 93.44 171 ILE B O 1
ATOM 7147 N N . LEU B 1 172 ? -14.266 17.828 11.422 1 94.12 172 LEU B N 1
ATOM 7148 C CA . LEU B 1 172 ? -13.242 17.688 10.391 1 94.12 172 LEU B CA 1
ATOM 7149 C C . LEU B 1 172 ? -13.414 18.734 9.305 1 94.12 172 LEU B C 1
ATOM 7151 O O . LEU B 1 172 ? -14.523 18.953 8.812 1 94.12 172 LEU B O 1
ATOM 7155 N N . LEU B 1 173 ? -12.312 19.391 9.031 1 95.81 173 LEU B N 1
ATOM 7156 C CA . LEU B 1 173 ? -12.312 20.391 7.98 1 95.81 173 LEU B CA 1
ATOM 7157 C C . LEU B 1 173 ? -11.219 20.109 6.949 1 95.81 173 LEU B C 1
ATOM 7159 O O . LEU B 1 173 ? -10.109 19.703 7.309 1 95.81 173 LEU B O 1
ATOM 7163 N N . SER B 1 174 ? -11.547 20.344 5.625 1 94.56 174 SER B N 1
ATOM 7164 C CA . SER B 1 174 ? -10.594 20.109 4.547 1 94.56 174 SER B CA 1
ATOM 7165 C C . SER B 1 174 ? -9.828 21.391 4.195 1 94.56 174 SER B C 1
ATOM 7167 O O . SER B 1 174 ? -9.852 21.844 3.049 1 94.56 174 SER B O 1
ATOM 7169 N N . ILE B 1 175 ? -9.273 22 5.07 1 93.75 175 ILE B N 1
ATOM 7170 C CA . ILE B 1 175 ? -8.43 23.172 4.906 1 93.75 175 ILE B CA 1
ATOM 7171 C C . ILE B 1 175 ? -7.137 23 5.703 1 93.75 175 ILE B C 1
ATOM 7173 O O . ILE B 1 175 ? -7.07 22.172 6.617 1 93.75 175 ILE B O 1
ATOM 7177 N N . PRO B 1 176 ? -6.109 23.766 5.297 1 93.06 176 PRO B N 1
ATOM 7178 C CA . PRO B 1 176 ? -4.914 23.734 6.141 1 93.06 176 PRO B CA 1
ATOM 7179 C C . PRO B 1 176 ? -5.152 24.312 7.527 1 93.06 176 PRO B C 1
ATOM 7181 O O . PRO B 1 176 ? -5.973 25.234 7.684 1 93.06 176 PRO B O 1
ATOM 7184 N N . ALA B 1 177 ? -4.492 23.75 8.5 1 94.5 177 ALA B N 1
ATOM 7185 C CA . ALA B 1 177 ? -4.664 24.203 9.883 1 94.5 177 ALA B CA 1
ATOM 7186 C C . ALA B 1 177 ? -4.293 25.672 10.039 1 94.5 177 ALA B C 1
ATOM 7188 O O . ALA B 1 177 ? -4.836 26.359 10.898 1 94.5 177 ALA B O 1
ATOM 7189 N N . THR B 1 178 ? -3.461 26.125 9.211 1 94.19 178 THR B N 1
ATOM 7190 C CA . THR B 1 178 ? -2.953 27.5 9.32 1 94.19 178 THR B CA 1
ATOM 7191 C C . THR B 1 178 ? -4.035 28.5 8.953 1 94.19 178 THR B C 1
ATOM 7193 O O . THR B 1 178 ? -4.008 29.641 9.422 1 94.19 178 THR B O 1
ATOM 7196 N N . TRP B 1 179 ? -5.043 28.172 8.227 1 93.38 179 TRP B N 1
ATOM 7197 C CA . TRP B 1 179 ? -6.137 29.078 7.883 1 93.38 179 TRP B CA 1
ATOM 7198 C C . TRP B 1 179 ? -7.027 29.328 9.094 1 93.38 179 TRP B C 1
ATOM 7200 O O . TRP B 1 179 ? -7.398 30.469 9.367 1 93.38 179 TRP B O 1
ATOM 7210 N N . LEU B 1 180 ? -7.355 28.281 9.695 1 94.69 180 LEU B N 1
ATOM 7211 C CA . LEU B 1 180 ? -8.203 28.422 10.875 1 94.69 180 LEU B CA 1
ATOM 7212 C C . LEU B 1 180 ? -7.488 29.188 11.977 1 94.69 180 LEU B C 1
ATOM 7214 O O . LEU B 1 180 ? -8.062 30.109 12.578 1 94.69 180 LEU B O 1
ATOM 7218 N N . THR B 1 181 ? -6.25 28.875 12.164 1 94 181 THR B N 1
ATOM 7219 C CA . THR B 1 181 ? -5.523 29.5 13.258 1 94 181 THR B CA 1
ATOM 7220 C C . THR B 1 181 ? -5.176 30.953 12.898 1 94 181 THR B C 1
ATOM 7222 O O . THR B 1 181 ? -4.977 31.781 13.789 1 94 181 THR B O 1
ATOM 7225 N N . PHE B 1 182 ? -5.133 31.266 11.664 1 94.56 182 PHE B N 1
ATOM 7226 C CA . PHE B 1 182 ? -4.988 32.656 11.258 1 94.56 182 PHE B CA 1
ATOM 7227 C C . PHE B 1 182 ? -6.184 33.5 11.727 1 94.56 182 PHE B C 1
ATOM 7229 O O . PHE B 1 182 ? -6.016 34.562 12.281 1 94.56 182 PHE B O 1
ATOM 7236 N N . VAL B 1 183 ? -7.332 32.938 11.469 1 94.5 183 VAL B N 1
ATOM 7237 C CA . VAL B 1 183 ? -8.562 33.625 11.828 1 94.5 183 VAL B CA 1
ATOM 7238 C C . VAL B 1 183 ? -8.648 33.781 13.344 1 94.5 183 VAL B C 1
ATOM 7240 O O . VAL B 1 183 ? -8.961 34.844 13.859 1 94.5 183 VAL B O 1
ATOM 7243 N N . THR B 1 184 ? -8.359 32.75 14.07 1 94.38 184 THR 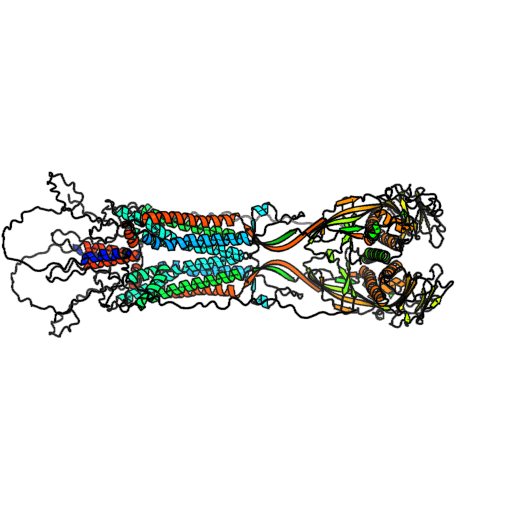B N 1
ATOM 7244 C CA . THR B 1 184 ? -8.453 32.812 15.523 1 94.38 184 THR B CA 1
ATOM 7245 C C . THR B 1 184 ? -7.355 33.719 16.094 1 94.38 184 THR B C 1
ATOM 7247 O O . THR B 1 184 ? -7.574 34.438 17.078 1 94.38 184 THR B O 1
ATOM 7250 N N . GLY B 1 185 ? -6.203 33.688 15.492 1 92.19 185 GLY B N 1
ATOM 7251 C CA . GLY B 1 185 ? -5.145 34.594 15.898 1 92.19 185 GLY B CA 1
ATOM 7252 C C . GLY B 1 185 ? -5.508 36.031 15.711 1 92.19 185 GLY B C 1
ATOM 7253 O O . GLY B 1 185 ? -5.191 36.875 16.562 1 92.19 185 GLY B O 1
ATOM 7254 N N . ARG B 1 186 ? -6.203 36.344 14.695 1 92.56 186 ARG B N 1
ATOM 7255 C CA . ARG B 1 186 ? -6.668 37.719 14.453 1 92.56 186 ARG B CA 1
ATOM 7256 C C . ARG B 1 186 ? -7.746 38.125 15.461 1 92.56 186 ARG B C 1
ATOM 7258 O O . ARG B 1 186 ? -7.836 39.281 15.852 1 92.56 186 ARG B O 1
ATOM 7265 N N . ALA B 1 187 ? -8.523 37.156 15.82 1 94.12 187 ALA B N 1
ATOM 7266 C CA . ALA B 1 187 ? -9.531 37.438 16.844 1 94.12 187 ALA B CA 1
ATOM 7267 C C . ALA B 1 187 ? -8.891 37.906 18.141 1 94.12 187 ALA B C 1
ATOM 7269 O O . ALA B 1 187 ? -9.336 38.875 18.75 1 94.12 187 ALA B O 1
ATOM 7270 N N . THR B 1 188 ? -7.883 37.25 18.484 1 92.12 188 THR B N 1
ATOM 7271 C CA . THR B 1 188 ? -7.184 37.594 19.719 1 92.12 188 THR B CA 1
ATOM 7272 C C . THR B 1 188 ? -6.508 38.969 19.578 1 92.12 188 THR B C 1
ATOM 7274 O O . THR B 1 188 ? -6.512 39.781 20.5 1 92.12 188 THR B O 1
ATOM 7277 N N . GLN B 1 189 ? -5.945 39.281 18.438 1 89.75 189 GLN B N 1
ATOM 7278 C CA . GLN B 1 189 ? -5.316 40.562 18.172 1 89.75 189 GLN B CA 1
ATOM 7279 C C . GLN B 1 189 ? -6.336 41.688 18.234 1 89.75 189 GLN B C 1
ATOM 7281 O O . GLN B 1 189 ? -6.102 42.719 18.875 1 89.75 189 GLN B O 1
ATOM 7286 N N . ILE B 1 190 ? -7.395 41.469 17.641 1 90.62 190 ILE B N 1
ATOM 7287 C CA . ILE B 1 190 ? -8.453 42.469 17.594 1 90.62 190 ILE B CA 1
ATOM 7288 C C . ILE B 1 190 ? -9.031 42.688 18.984 1 90.62 190 ILE B C 1
ATOM 7290 O O . ILE B 1 190 ? -9.328 43.812 19.375 1 90.62 190 ILE B O 1
ATOM 7294 N N . ALA B 1 191 ? -9.18 41.656 19.719 1 91.88 191 ALA B N 1
ATOM 7295 C CA . ALA B 1 191 ? -9.711 41.719 21.078 1 91.88 191 ALA B CA 1
ATOM 7296 C C . ALA B 1 191 ? -8.859 42.656 21.938 1 91.88 191 ALA B C 1
ATOM 7298 O O . ALA B 1 191 ? -9.391 43.438 22.734 1 91.88 191 ALA B O 1
ATOM 7299 N N . GLY B 1 192 ? -7.57 42.625 21.766 1 83.94 192 GLY B N 1
ATOM 7300 C CA . GLY B 1 192 ? -6.691 43.5 22.516 1 83.94 192 GLY B CA 1
ATOM 7301 C C . GLY B 1 192 ? -6.887 44.969 22.156 1 83.94 192 GLY B C 1
ATOM 7302 O O . GLY B 1 192 ? -6.844 45.844 23.031 1 83.94 192 GLY B O 1
ATOM 7303 N N . LEU B 1 193 ? -7.242 45.188 20.906 1 84 193 LEU B N 1
ATOM 7304 C CA . LEU B 1 193 ? -7.422 46.562 20.438 1 84 193 LEU B CA 1
ATOM 7305 C C . LEU B 1 193 ? -8.805 47.094 20.797 1 84 193 LEU B C 1
ATOM 7307 O O . LEU B 1 193 ? -9 48.312 20.906 1 84 193 LEU B O 1
ATOM 7311 N N . LEU B 1 194 ? -9.75 46.281 21.047 1 91.75 194 LEU B N 1
ATOM 7312 C CA . LEU B 1 194 ? -11.133 46.688 21.281 1 91.75 194 LEU B CA 1
ATOM 7313 C C . LEU B 1 194 ? -11.305 47.25 22.688 1 91.75 194 LEU B C 1
ATOM 7315 O O . LEU B 1 194 ? -12.305 47.906 22.969 1 91.75 194 LEU B O 1
ATOM 7319 N N . SER B 1 195 ? -10.352 47.062 23.578 1 89 195 SER B N 1
ATOM 7320 C CA . SER B 1 195 ? -10.445 47.656 24.906 1 89 195 SER B CA 1
ATOM 7321 C C . SER B 1 195 ? -10.516 49.188 24.844 1 89 195 SER B C 1
ATOM 7323 O O . SER B 1 195 ? -11.242 49.812 25.609 1 89 195 SER B O 1
ATOM 7325 N N . GLY B 1 196 ? -9.82 49.75 23.891 1 86.19 196 GLY B N 1
ATOM 7326 C CA . GLY B 1 196 ? -9.859 51.188 23.719 1 86.19 196 GLY B CA 1
ATOM 7327 C C . GLY B 1 196 ? -11.219 51.719 23.297 1 86.19 196 GLY B C 1
ATOM 7328 O O . GLY B 1 196 ? -11.695 52.719 23.797 1 86.19 196 GLY B O 1
ATOM 7329 N N . PHE B 1 197 ? -11.844 50.969 22.484 1 90.88 197 PHE B N 1
ATOM 7330 C CA . PHE B 1 197 ? -13.156 51.406 22 1 90.88 197 PHE B CA 1
ATOM 7331 C C . PHE B 1 197 ? -14.227 51.156 23.047 1 90.88 197 PHE B C 1
ATOM 7333 O O . PHE B 1 197 ? -15.172 51.938 23.172 1 90.88 197 PHE B O 1
ATOM 7340 N N . LEU B 1 198 ? -14.109 50.188 23.828 1 93.62 198 LEU B N 1
ATOM 7341 C CA . LEU B 1 198 ? -15.062 49.938 24.891 1 93.62 198 LEU B CA 1
ATOM 7342 C C . LEU B 1 198 ? -14.992 51.031 25.969 1 93.62 198 LEU B C 1
ATOM 7344 O O . LEU B 1 198 ? -16.031 51.5 26.422 1 93.62 198 LEU B O 1
ATOM 7348 N N . MET B 1 199 ? -13.828 51.406 26.234 1 91.56 199 MET B N 1
ATOM 7349 C CA . MET B 1 199 ? -13.664 52.438 27.25 1 91.56 199 MET B CA 1
ATOM 7350 C C . MET B 1 199 ? -14.125 53.781 26.719 1 91.56 199 MET B C 1
ATOM 7352 O O . MET B 1 199 ? -14.594 54.656 27.484 1 91.56 199 MET B O 1
ATOM 7356 N N . GLN B 1 200 ? -14.031 53.969 25.406 1 88.94 200 GLN B N 1
ATOM 7357 C CA . GLN B 1 200 ? -14.57 55.156 24.812 1 88.94 200 GLN B CA 1
ATOM 7358 C C . GLN B 1 200 ? -16.078 55.25 25 1 88.94 200 GLN B C 1
ATOM 7360 O O . GLN B 1 200 ? -16.625 56.344 25.25 1 88.94 200 GLN B O 1
ATOM 7365 N N . LEU B 1 201 ? -16.688 54.188 24.906 1 92.31 201 LEU B N 1
ATOM 7366 C CA . LEU B 1 201 ? -18.125 54.188 25.141 1 92.31 201 LEU B CA 1
ATOM 7367 C C . LEU B 1 201 ? -18.422 54.375 26.625 1 92.31 201 LEU B C 1
ATOM 7369 O O . LEU B 1 201 ? -19.391 55.031 26.984 1 92.31 201 LEU B O 1
ATOM 7373 N N . TRP B 1 202 ? -17.609 53.812 27.469 1 93.62 202 TRP B N 1
ATOM 7374 C CA . TRP B 1 202 ? -17.797 53.938 28.922 1 93.62 202 TRP B CA 1
ATOM 7375 C C . TRP B 1 202 ? -17.562 55.375 29.375 1 93.62 202 TRP B C 1
ATOM 7377 O O . TRP B 1 202 ? -18.078 55.781 30.422 1 93.62 202 TRP B O 1
ATOM 7387 N N . THR B 1 203 ? -16.828 56.188 28.625 1 92.06 203 THR B N 1
ATOM 7388 C CA . THR B 1 203 ? -16.531 57.562 28.969 1 92.06 203 THR B CA 1
ATOM 7389 C C . THR B 1 203 ? -17.828 58.375 29.109 1 92.06 203 THR B C 1
ATOM 7391 O O . THR B 1 203 ? -17.906 59.281 29.938 1 92.06 203 THR B O 1
ATOM 7394 N N . TRP B 1 204 ? -18.844 58 28.422 1 91.5 204 TRP B N 1
ATOM 7395 C CA . TRP B 1 204 ? -20.125 58.688 28.516 1 91.5 204 TRP B CA 1
ATOM 7396 C C . TRP B 1 204 ? -20.766 58.469 29.875 1 91.5 204 TRP B C 1
ATOM 7398 O O . TRP B 1 204 ? -21.297 59.406 30.484 1 91.5 204 TRP B O 1
ATOM 7408 N N . LYS B 1 205 ? -20.672 57.312 30.359 1 91.69 205 LYS B N 1
ATOM 7409 C CA . LYS B 1 205 ? -21.219 57.031 31.688 1 91.69 205 LYS B CA 1
ATOM 7410 C C . LYS B 1 205 ? -20.406 57.75 32.781 1 91.69 205 LYS B C 1
ATOM 7412 O O . LYS B 1 205 ? -20.969 58.25 33.75 1 91.69 205 LYS B O 1
ATOM 7417 N N . THR B 1 206 ? -19.125 57.781 32.594 1 92.06 206 THR B N 1
ATOM 7418 C CA . THR B 1 206 ? -18.281 58.5 33.531 1 92.06 206 THR B CA 1
ATOM 7419 C C . THR B 1 206 ? -18.578 60 33.5 1 92.06 206 THR B C 1
ATOM 7421 O O . THR B 1 206 ? -18.609 60.656 34.562 1 92.06 206 THR B O 1
ATOM 7424 N N . ALA B 1 207 ? -18.812 60.5 32.344 1 90.69 207 ALA B N 1
ATOM 7425 C CA . ALA B 1 207 ? -19.156 61.938 32.219 1 90.69 207 ALA B CA 1
ATOM 7426 C C . ALA B 1 207 ? -20.469 62.25 32.906 1 90.69 207 ALA B C 1
ATOM 7428 O O . ALA B 1 207 ? -20.609 63.281 33.531 1 90.69 207 ALA B O 1
ATOM 7429 N N . GLN B 1 208 ? -21.359 61.375 32.812 1 90.25 208 GLN B N 1
ATOM 7430 C CA . GLN B 1 208 ? -22.641 61.531 33.5 1 90.25 208 GLN B CA 1
ATOM 7431 C C . GLN B 1 208 ? -22.453 61.562 35 1 90.25 208 GLN B C 1
ATOM 7433 O O . GLN B 1 208 ? -23 62.438 35.688 1 90.25 208 GLN B O 1
ATOM 7438 N N . SER B 1 209 ? -21.672 60.656 35.469 1 88.19 209 SER B N 1
ATOM 7439 C CA . SER B 1 209 ? -21.438 60.594 36.906 1 88.19 209 SER B CA 1
ATOM 7440 C C . SER B 1 209 ? -20.703 61.812 37.406 1 88.19 209 SER B C 1
ATOM 7442 O O . SER B 1 209 ? -20.938 62.281 38.5 1 88.19 209 SER B O 1
ATOM 7444 N N . MET B 1 210 ? -19.859 62.312 36.594 1 86.25 210 MET B N 1
ATOM 7445 C CA . MET B 1 210 ? -19.125 63.5 36.938 1 86.25 210 MET B CA 1
ATOM 7446 C C . MET B 1 210 ? -20.031 64.75 36.938 1 86.25 210 MET B C 1
ATOM 7448 O O . MET B 1 210 ? -19.953 65.562 37.812 1 86.25 210 MET B O 1
ATOM 7452 N N . ALA B 1 211 ? -20.859 64.875 36 1 83 211 ALA B N 1
ATOM 7453 C CA . ALA B 1 211 ? -21.812 66 35.906 1 83 211 ALA B CA 1
ATOM 7454 C C . ALA B 1 211 ? -22.766 65.938 37.094 1 83 211 ALA B C 1
ATOM 7456 O O . ALA B 1 211 ? -23.094 67 37.656 1 83 211 ALA B O 1
ATOM 7457 N N . GLU B 1 212 ? -23.172 64.875 37.469 1 83.5 212 GLU B N 1
ATOM 7458 C CA . GLU B 1 212 ? -24.078 64.75 38.625 1 83.5 212 GLU B CA 1
ATOM 7459 C C . GLU B 1 212 ? -23.375 65 39.938 1 83.5 212 GLU B C 1
ATOM 7461 O O . GLU B 1 212 ? -23.953 65.625 40.844 1 83.5 212 GLU B O 1
ATOM 7466 N N . ALA B 1 213 ? -22.141 64.625 40.062 1 80.88 213 ALA B N 1
ATOM 7467 C CA . ALA B 1 213 ? -21.375 64.875 41.25 1 80.88 213 ALA B CA 1
ATOM 7468 C C . ALA B 1 213 ? -21.078 66.375 41.406 1 80.88 213 ALA B C 1
ATOM 7470 O O . ALA B 1 213 ? -20.938 66.875 42.531 1 80.88 213 ALA B O 1
ATOM 7471 N N . SER B 1 214 ? -21 67.062 40.312 1 75.94 214 SER B N 1
ATOM 7472 C CA . SER B 1 214 ? -20.688 68.5 40.344 1 75.94 214 SER B CA 1
ATOM 7473 C C . SER B 1 214 ? -21.891 69.312 40.812 1 75.94 214 SER B C 1
ATOM 7475 O O . SER B 1 214 ? -21.719 70.438 41.281 1 75.94 214 SER B O 1
ATOM 7477 N N . LYS B 1 215 ? -23.016 68.75 40.812 1 70.12 215 LYS B N 1
ATOM 7478 C CA . LYS B 1 215 ? -24.219 69.438 41.25 1 70.12 215 LYS B CA 1
ATOM 7479 C C . LYS B 1 215 ? -24.469 69.25 42.75 1 70.12 215 LYS B C 1
ATOM 7481 O O . LYS B 1 215 ? -25.297 69.938 43.344 1 70.12 215 LYS B O 1
ATOM 7486 N N . LEU B 1 216 ? -23.719 68.312 43.219 1 68.19 216 LEU B N 1
ATOM 7487 C CA . LEU B 1 216 ? -23.906 68.062 44.625 1 68.19 216 LEU B CA 1
ATOM 7488 C C . LEU B 1 216 ? -23.156 69.062 45.5 1 68.19 216 LEU B C 1
ATOM 7490 O O . LEU B 1 216 ? -22.094 69.5 45.094 1 68.19 216 LEU B O 1
ATOM 7494 N N . PRO B 1 217 ? -23.781 69.438 46.625 1 58.66 217 PRO B N 1
ATOM 7495 C CA . PRO B 1 217 ? -23.156 70.438 47.469 1 58.66 217 PRO B CA 1
ATOM 7496 C C . PRO B 1 217 ? -21.844 70 48.062 1 58.66 217 PRO B C 1
ATOM 7498 O O . PRO B 1 217 ? -20.906 70.812 48.219 1 58.66 217 PRO B O 1
ATOM 7501 N N . LYS B 1 218 ? -21.75 68.625 48.5 1 57.44 218 LYS B N 1
ATOM 7502 C CA . LYS B 1 218 ? -20.5 68.125 49.062 1 57.44 218 LYS B CA 1
ATOM 7503 C C . LYS B 1 218 ? -19.594 67.562 47.969 1 57.44 218 LYS B C 1
ATOM 7505 O O . LYS B 1 218 ? -20.047 66.812 47.094 1 57.44 218 LYS B O 1
ATOM 7510 N N . GLY B 1 219 ? -18.5 68.188 47.688 1 61.31 219 GLY B N 1
ATOM 7511 C CA . GLY B 1 219 ? -17.547 67.812 46.625 1 61.31 219 GLY B CA 1
ATOM 7512 C C . GLY B 1 219 ? -16.812 66.5 46.906 1 61.31 219 GLY B C 1
ATOM 7513 O O . GLY B 1 219 ? -15.711 66.312 46.375 1 61.31 219 GLY B O 1
ATOM 7514 N N . ASP B 1 220 ? -17.375 65.562 47.688 1 62.94 220 ASP B N 1
ATOM 7515 C CA . ASP B 1 220 ? -16.672 64.375 48.094 1 62.94 220 ASP B CA 1
ATOM 7516 C C . ASP B 1 220 ? -16.625 63.344 46.938 1 62.94 220 ASP B C 1
ATOM 7518 O O . ASP B 1 220 ? -15.719 62.5 46.875 1 62.94 220 ASP B O 1
ATOM 7522 N N . GLU B 1 221 ? -17.484 63.594 45.938 1 75.62 221 GLU B N 1
ATOM 7523 C CA . GLU B 1 221 ? -17.531 62.594 44.875 1 75.62 221 GLU B CA 1
ATOM 7524 C C . GLU B 1 221 ? -16.75 63.062 43.656 1 75.62 221 GLU B C 1
ATOM 7526 O O . GLU B 1 221 ? -16.75 62.375 42.625 1 75.62 221 GLU B O 1
ATOM 7531 N N . LEU B 1 222 ? -16.188 64.188 43.812 1 78.69 222 LEU B N 1
ATOM 7532 C CA . LEU B 1 222 ? -15.336 64.625 42.719 1 78.69 222 LEU B CA 1
ATOM 7533 C C . LEU B 1 222 ? -13.891 64.188 42.938 1 78.69 222 LEU B C 1
ATOM 7535 O O . LEU B 1 222 ? -13.445 64.062 44.094 1 78.69 222 LEU B O 1
ATOM 7539 N N . PRO B 1 223 ? -13.203 63.781 41.875 1 81.12 223 PRO B N 1
ATOM 7540 C CA . PRO B 1 223 ? -11.836 63.312 42.031 1 81.12 223 PRO B CA 1
ATOM 7541 C C . PRO B 1 223 ? -10.836 64.438 42.344 1 81.12 223 PRO B C 1
ATOM 7543 O O . PRO B 1 223 ? -11.062 65.562 42 1 81.12 223 PRO B O 1
ATOM 7546 N N . THR B 1 224 ? -9.844 64.062 43.062 1 75.44 224 THR B N 1
ATOM 7547 C CA . THR B 1 224 ? -8.688 64.938 43.25 1 75.44 224 THR B CA 1
ATOM 7548 C C . THR B 1 224 ? -7.883 65.062 41.969 1 75.44 224 THR B C 1
ATOM 7550 O O . THR B 1 224 ? -8.102 64.312 41 1 75.44 224 THR B O 1
ATOM 7553 N N . PRO B 1 225 ? -7.074 66.062 41.812 1 75 225 PRO B N 1
ATOM 7554 C CA . PRO B 1 225 ? -6.289 66.25 40.594 1 75 225 PRO B CA 1
ATOM 7555 C C . PRO B 1 225 ? -5.512 64.938 40.25 1 75 225 PRO B C 1
ATOM 7557 O O . PRO B 1 225 ? -5.441 64.562 39.062 1 75 225 PRO B O 1
ATOM 7560 N N . TYR B 1 226 ? -4.945 64.312 41.188 1 78 226 TYR B N 1
ATOM 7561 C CA . TYR B 1 226 ? -4.242 63.062 40.906 1 78 226 TYR B CA 1
ATOM 7562 C C . TYR B 1 226 ? -5.215 61.969 40.469 1 78 226 TYR B C 1
ATOM 7564 O O . TYR B 1 226 ? -4.93 61.25 39.531 1 78 226 TYR B O 1
ATOM 7572 N N . GLN B 1 227 ? -6.352 61.875 41.156 1 83.44 227 GLN B N 1
ATOM 7573 C CA . GLN B 1 227 ? -7.371 60.875 40.781 1 83.44 227 GLN B CA 1
ATOM 7574 C C . GLN B 1 227 ? -7.938 61.188 39.375 1 83.44 227 GLN B C 1
ATOM 7576 O O . GLN B 1 227 ? -8.32 60.25 38.656 1 83.44 227 GLN B O 1
ATOM 7581 N N . LEU B 1 228 ? -7.977 62.469 39.062 1 83.88 228 LEU B N 1
ATOM 7582 C CA . LEU B 1 228 ? -8.453 62.844 37.719 1 83.88 228 LEU B CA 1
ATOM 7583 C C . LEU B 1 228 ? -7.488 62.375 36.656 1 83.88 228 LEU B C 1
ATOM 7585 O O . LEU B 1 228 ? -7.914 61.906 35.562 1 83.88 228 LEU B O 1
ATOM 7589 N N . SER B 1 229 ? -6.18 62.438 36.938 1 83.69 229 SER B N 1
ATOM 7590 C CA . SER B 1 229 ? -5.191 61.938 36 1 83.69 229 SER B CA 1
ATOM 7591 C C . SER B 1 229 ? -5.312 60.406 35.812 1 83.69 229 SER B C 1
ATOM 7593 O O . SER B 1 229 ? -5.145 59.906 34.719 1 83.69 229 SER B O 1
ATOM 7595 N N . LEU B 1 230 ? -5.617 59.688 36.875 1 86.19 230 LEU B N 1
ATOM 7596 C CA . LEU B 1 230 ? -5.812 58.25 36.781 1 86.19 230 LEU B CA 1
ATOM 7597 C C . LEU B 1 230 ? -7.078 57.906 36 1 86.19 230 LEU B C 1
ATOM 7599 O O . LEU B 1 230 ? -7.082 57 35.188 1 86.19 230 LEU B O 1
ATOM 7603 N N . LEU B 1 231 ? -8.094 58.688 36.25 1 89.06 231 LEU B N 1
ATOM 7604 C CA . LEU B 1 231 ? -9.367 58.469 35.594 1 89.06 231 LEU B CA 1
ATOM 7605 C C . LEU B 1 231 ? -9.234 58.656 34.062 1 89.06 231 LEU B C 1
ATOM 7607 O O . LEU B 1 231 ? -9.648 57.781 33.281 1 89.06 231 LEU B O 1
ATOM 7611 N N . ILE B 1 232 ? -8.602 59.75 33.625 1 86.88 232 ILE B N 1
ATOM 7612 C CA . ILE B 1 232 ? -8.453 60 32.188 1 86.88 232 ILE B CA 1
ATOM 7613 C C . ILE B 1 232 ? -7.539 58.969 31.562 1 86.88 232 ILE B C 1
ATOM 7615 O O . ILE B 1 232 ? -7.789 58.5 30.438 1 86.88 232 ILE B O 1
ATOM 7619 N N . GLY B 1 233 ? -6.5 58.562 32.281 1 86.31 233 GLY B N 1
ATOM 7620 C CA . GLY B 1 233 ? -5.633 57.5 31.797 1 86.31 233 GLY B CA 1
ATOM 7621 C C . GLY B 1 233 ? -6.355 56.188 31.609 1 86.31 233 GLY B C 1
ATOM 7622 O O . GLY B 1 233 ? -6.117 55.469 30.625 1 86.31 233 GLY B O 1
ATOM 7623 N N . MET B 1 234 ? -7.18 55.781 32.531 1 89.69 234 MET B N 1
ATOM 7624 C CA . MET B 1 234 ? -7.945 54.562 32.406 1 89.69 234 MET B CA 1
ATOM 7625 C C . MET B 1 234 ? -8.969 54.656 31.281 1 89.69 234 MET B C 1
ATOM 7627 O O . MET B 1 234 ? -9.219 53.656 30.594 1 89.69 234 MET B O 1
ATOM 7631 N N . LEU B 1 235 ? -9.555 55.812 31.078 1 89.62 235 LEU B N 1
ATOM 7632 C CA . LEU B 1 235 ? -10.523 56 30 1 89.62 235 LEU B CA 1
ATOM 7633 C C . LEU B 1 235 ? -9.844 55.875 28.641 1 89.62 235 LEU B C 1
ATOM 7635 O O . LEU B 1 235 ? -10.484 55.562 27.641 1 89.62 235 LEU B O 1
ATOM 7639 N N . LEU B 1 236 ? -8.555 56.094 28.609 1 83.44 236 LEU B N 1
ATOM 7640 C CA . LEU B 1 236 ? -7.77 55.906 27.391 1 83.44 236 LEU B CA 1
ATOM 7641 C C . LEU B 1 236 ? -7.277 54.469 27.297 1 83.44 236 LEU B C 1
ATOM 7643 O O . LEU B 1 236 ? -6.496 54.125 26.406 1 83.44 236 LEU B O 1
ATOM 7647 N N . ALA B 1 237 ? -7.695 53.625 28.172 1 85.56 237 ALA B N 1
ATOM 7648 C CA . ALA B 1 237 ? -7.438 52.188 28.188 1 85.56 237 ALA B CA 1
ATOM 7649 C C . ALA B 1 237 ? -5.949 51.906 28.359 1 85.56 237 ALA B C 1
ATOM 7651 O O . ALA B 1 237 ? -5.406 51 27.734 1 85.56 237 ALA B O 1
ATOM 7652 N N . SER B 1 238 ? -5.234 52.656 29.172 1 80.5 238 SER B N 1
ATOM 7653 C CA . SER B 1 238 ? -3.822 52.406 29.438 1 80.5 238 SER B CA 1
ATOM 7654 C C . SER B 1 238 ? -3.635 51.375 30.547 1 80.5 238 SER B C 1
ATOM 7656 O O . SER B 1 238 ? -4.094 51.562 31.672 1 80.5 238 SER B O 1
ATOM 7658 N N . PRO B 1 239 ? -2.939 50.344 30.25 1 79 239 PRO B N 1
ATOM 7659 C CA . PRO B 1 239 ? -2.736 49.312 31.266 1 79 239 PRO B CA 1
ATOM 7660 C C . PRO B 1 239 ? -1.894 49.812 32.438 1 79 239 PRO B C 1
ATOM 7662 O O . PRO B 1 239 ? -2.096 49.406 33.594 1 79 239 PRO B O 1
ATOM 7665 N N . ASP B 1 240 ? -1.036 50.75 32.219 1 75.94 240 ASP B N 1
ATOM 7666 C CA . ASP B 1 240 ? -0.188 51.281 33.281 1 75.94 240 ASP B CA 1
ATOM 7667 C C . ASP B 1 240 ? -1.009 52.094 34.281 1 75.94 240 ASP B C 1
ATOM 7669 O O . ASP B 1 240 ? -0.733 52.062 35.5 1 75.94 240 ASP B O 1
ATOM 7673 N N . ARG B 1 241 ? -1.949 52.75 33.75 1 82.25 241 ARG B N 1
ATOM 7674 C CA . ARG B 1 241 ? -2.789 53.531 34.656 1 82.25 241 ARG B CA 1
ATOM 7675 C C . ARG B 1 241 ? -3.67 52.625 35.531 1 82.25 241 ARG B C 1
ATOM 7677 O O . ARG B 1 241 ? -3.973 52.969 36.656 1 82.25 241 ARG B O 1
ATOM 7684 N N . LEU B 1 242 ? -4.055 51.531 34.938 1 85.62 242 LEU B N 1
ATOM 7685 C CA . LEU B 1 242 ? -4.801 50.562 35.75 1 85.62 242 LEU B CA 1
ATOM 7686 C C . LEU B 1 242 ? -3.928 50 36.844 1 85.62 242 LEU B C 1
ATOM 7688 O O . LEU B 1 242 ? -4.379 49.844 37.969 1 85.62 242 LEU B O 1
ATOM 7692 N N . ARG B 1 243 ? -2.719 49.688 36.531 1 82.25 243 ARG B N 1
ATOM 7693 C CA . ARG B 1 243 ? -1.8 49.156 37.562 1 82.25 243 ARG B CA 1
ATOM 7694 C C . ARG B 1 243 ? -1.584 50.188 38.656 1 82.25 243 ARG B C 1
ATOM 7696 O O . ARG B 1 243 ? -1.588 49.844 39.844 1 82.25 243 ARG B O 1
ATOM 7703 N N . ARG B 1 244 ? -1.457 51.469 38.281 1 80.69 244 ARG B N 1
ATOM 7704 C CA . ARG B 1 244 ? -1.255 52.531 39.281 1 80.69 244 ARG B CA 1
ATOM 7705 C C . ARG B 1 244 ? -2.502 52.719 40.125 1 80.69 244 ARG B C 1
ATOM 7707 O O . ARG B 1 244 ? -2.404 53 41.344 1 80.69 244 ARG B O 1
ATOM 7714 N N . TYR B 1 245 ? -3.547 52.594 39.438 1 86.31 245 TYR B N 1
ATOM 7715 C CA . TYR B 1 245 ? -4.793 52.719 40.188 1 86.31 245 TYR B CA 1
ATOM 7716 C C . TYR B 1 245 ? -4.906 51.625 41.25 1 86.31 245 TYR B C 1
ATOM 7718 O O . TYR B 1 245 ? -5.285 51.875 42.375 1 86.31 245 TYR B O 1
ATOM 7726 N N . VAL B 1 246 ? -4.562 50.406 40.875 1 85.06 246 VAL B N 1
ATOM 7727 C CA . VAL B 1 246 ? -4.641 49.281 41.812 1 85.06 246 VAL B CA 1
ATOM 7728 C C . VAL B 1 246 ? -3.645 49.5 42.938 1 85.06 246 VAL B C 1
ATOM 7730 O O . VAL B 1 246 ? -3.963 49.25 44.125 1 85.06 246 VAL B O 1
ATOM 7733 N N . SER B 1 247 ? -2.441 50 42.594 1 81.94 247 SER B N 1
ATOM 7734 C CA . SER B 1 247 ? -1.446 50.281 43.625 1 81.94 247 SER B CA 1
ATOM 7735 C C . SER B 1 247 ? -1.912 51.406 44.531 1 81.94 247 SER B C 1
ATOM 7737 O O . SER B 1 247 ? -1.712 51.375 45.75 1 81.94 247 SER B O 1
ATOM 7739 N N . TYR B 1 248 ? -2.545 52.469 43.875 1 80.62 248 TYR B N 1
ATOM 7740 C CA . TYR B 1 248 ? -3.092 53.594 44.656 1 80.62 248 TYR B CA 1
ATOM 7741 C C . TYR B 1 248 ? -4.164 53.125 45.625 1 80.62 248 TYR B C 1
ATOM 7743 O O . TYR B 1 248 ? -4.191 53.531 46.781 1 80.62 248 TYR B O 1
ATOM 7751 N N . ARG B 1 249 ? -4.926 52.219 45.281 1 79.94 249 ARG B N 1
ATOM 7752 C CA . ARG B 1 249 ? -6.016 51.688 46.125 1 79.94 249 ARG B CA 1
ATOM 7753 C C . ARG B 1 249 ? -5.488 50.781 47.219 1 79.94 249 ARG B C 1
ATOM 7755 O O . ARG B 1 249 ? -5.973 50.844 48.344 1 79.94 249 ARG B O 1
ATOM 7762 N N . CYS B 1 250 ? -4.562 50.062 46.875 1 74.25 250 CYS B N 1
ATOM 7763 C CA . CYS B 1 250 ? -4.008 49.125 47.844 1 74.25 250 CYS B CA 1
ATOM 7764 C C . CYS B 1 250 ? -3.193 49.875 48.906 1 74.25 250 CYS B C 1
ATOM 7766 O O . CYS B 1 250 ? -3.254 49.562 50.094 1 74.25 250 CYS B O 1
ATOM 7768 N N . PHE B 1 251 ? -2.375 50.844 48.469 1 63.44 251 PHE B N 1
ATOM 7769 C CA . PHE B 1 251 ? -1.531 51.562 49.406 1 63.44 251 PHE B CA 1
ATOM 7770 C C . PHE B 1 251 ? -2.365 52.531 50.25 1 63.44 251 PHE B C 1
ATOM 7772 O O . PHE B 1 251 ? -2.027 52.812 51.406 1 63.44 251 PHE B O 1
ATOM 7779 N N . ARG B 1 252 ? -3.398 53.125 49.688 1 60.59 252 ARG B N 1
ATOM 7780 C CA . ARG B 1 252 ? -4.297 54 50.438 1 60.59 252 ARG B CA 1
ATOM 7781 C C . ARG B 1 252 ? -4.941 53.25 51.594 1 60.59 252 ARG B C 1
ATOM 7783 O O . ARG B 1 252 ? -5.152 53.844 52.656 1 60.59 252 ARG B O 1
ATOM 7790 N N . ARG B 1 253 ? -5.324 52.125 51.344 1 54.84 253 ARG B N 1
ATOM 7791 C CA . ARG B 1 253 ? -5.934 51.344 52.406 1 54.84 253 ARG B CA 1
ATOM 7792 C C . ARG B 1 253 ? -4.992 51.25 53.625 1 54.84 253 ARG B C 1
ATOM 7794 O O . ARG B 1 253 ? -5.441 51.125 54.75 1 54.84 253 ARG B O 1
ATOM 7801 N N . GLN B 1 254 ? -3.752 51.438 53.312 1 50.56 254 GLN B N 1
ATOM 7802 C CA . GLN B 1 254 ? -2.809 51.344 54.438 1 50.56 254 GLN B CA 1
ATOM 7803 C C . GLN B 1 254 ? -2.648 52.688 55.125 1 50.56 254 GLN B C 1
ATOM 7805 O O . GLN B 1 254 ? -2.283 52.719 56.312 1 50.56 254 GLN B O 1
ATOM 7810 N N . ARG B 1 255 ? -2.928 53.844 54.312 1 52.44 255 ARG B N 1
ATOM 7811 C CA . ARG B 1 255 ? -2.715 55.125 54.969 1 52.44 255 ARG B CA 1
ATOM 7812 C C . ARG B 1 255 ? -4.027 55.719 55.469 1 52.44 255 ARG B C 1
ATOM 7814 O O . ARG B 1 255 ? -5.039 55.688 54.75 1 52.44 255 ARG B O 1
ATOM 7821 N N . LYS B 1 256 ? -4.336 55.75 56.812 1 49.25 256 LYS B N 1
ATOM 7822 C CA . LYS B 1 256 ? -5.508 56.188 57.531 1 49.25 256 LYS B CA 1
ATOM 7823 C C . LYS B 1 256 ? -6.105 57.438 56.938 1 49.25 256 LYS B C 1
ATOM 7825 O O . LYS B 1 256 ? -7.312 57.656 57.031 1 49.25 256 LYS B O 1
ATOM 7830 N N . GLN B 1 257 ? -5.27 58.531 56.438 1 48.62 257 GLN B N 1
ATOM 7831 C CA . GLN B 1 257 ? -5.789 59.875 56.156 1 48.62 257 GLN B CA 1
ATOM 7832 C C . GLN B 1 257 ? -5.949 60.062 54.656 1 48.62 257 GLN B C 1
ATOM 7834 O O . GLN B 1 257 ? -6.027 61.188 54.156 1 48.62 257 GLN B O 1
ATOM 7839 N N . ALA B 1 258 ? -6.055 59.062 53.844 1 55.03 258 ALA B N 1
ATOM 7840 C CA . ALA B 1 258 ? -6.066 59.312 52.406 1 55.03 258 ALA B CA 1
ATOM 7841 C C . ALA B 1 258 ? -7.477 59.625 51.906 1 55.03 258 ALA B C 1
ATOM 7843 O O . ALA B 1 258 ? -8.453 59.094 52.438 1 55.03 258 ALA B O 1
ATOM 7844 N N . PRO B 1 259 ? -7.566 60.75 50.969 1 60.44 259 PRO B N 1
ATOM 7845 C CA . PRO B 1 259 ? -8.883 61.156 50.469 1 60.44 259 PRO B CA 1
ATOM 7846 C C . PRO B 1 259 ? -9.672 59.969 49.875 1 60.44 259 PRO B C 1
ATOM 7848 O O . PRO B 1 259 ? -9.078 59.031 49.344 1 60.44 259 PRO B O 1
ATOM 7851 N N . ARG B 1 260 ? -10.922 59.844 50.312 1 66.56 260 ARG B N 1
ATOM 7852 C CA . ARG B 1 260 ? -11.812 58.781 49.875 1 66.56 260 ARG B CA 1
ATOM 7853 C C . ARG B 1 260 ? -11.891 58.719 48.344 1 66.56 260 ARG B C 1
ATOM 7855 O O . ARG B 1 260 ? -11.953 59.75 47.688 1 66.56 260 ARG B O 1
ATOM 7862 N N . SER B 1 261 ? -11.602 57.562 47.688 1 74.94 261 SER B N 1
ATOM 7863 C CA . SER B 1 261 ? -11.734 57.344 46.25 1 74.94 261 SER B CA 1
ATOM 7864 C C . SER B 1 261 ? -13.195 57.438 45.812 1 74.94 261 SER B C 1
ATOM 7866 O O . SER B 1 261 ? -14.047 56.719 46.344 1 74.94 261 SER B O 1
ATOM 7868 N N . PRO B 1 262 ? -13.484 58.375 44.969 1 82.06 262 PRO B N 1
ATOM 7869 C CA . PRO B 1 262 ? -14.867 58.469 44.5 1 82.06 262 PRO B CA 1
ATOM 7870 C C . PRO B 1 262 ? -15.344 57.219 43.75 1 82.06 262 PRO B C 1
ATOM 7872 O O . PRO B 1 262 ? -14.523 56.438 43.312 1 82.06 262 PRO B O 1
ATOM 7875 N N . ARG B 1 263 ? -16.562 56.938 43.75 1 86.06 263 ARG B N 1
ATOM 7876 C CA . ARG B 1 263 ? -17.188 55.781 43.125 1 86.06 263 ARG B CA 1
ATOM 7877 C C . ARG B 1 263 ? -16.906 55.781 41.625 1 86.06 263 ARG B C 1
ATOM 7879 O O . ARG B 1 263 ? -16.844 54.688 41 1 86.06 263 ARG B O 1
ATOM 7886 N N . LEU B 1 264 ? -16.641 56.969 41 1 87.81 264 LEU B N 1
ATOM 7887 C CA . LEU B 1 264 ? -16.375 57.062 39.562 1 87.81 264 LEU B CA 1
ATOM 7888 C C . LEU B 1 264 ? -15.07 56.375 39.188 1 87.81 264 LEU B C 1
ATOM 7890 O O . LEU B 1 264 ? -14.969 55.75 38.156 1 87.81 264 LEU B O 1
ATOM 7894 N N . LEU B 1 265 ? -14.109 56.438 40.031 1 88.75 265 LEU B N 1
ATOM 7895 C CA . LEU B 1 265 ? -12.812 55.812 39.781 1 88.75 265 LEU B CA 1
ATOM 7896 C C . LEU B 1 265 ? -12.922 54.281 39.906 1 88.75 265 LEU B C 1
ATOM 7898 O O . LEU B 1 265 ? -12.312 53.562 39.094 1 88.75 265 LEU B O 1
ATOM 7902 N N . LEU B 1 266 ? -13.703 53.812 40.844 1 89.62 266 LEU B N 1
ATOM 7903 C CA . LEU B 1 266 ? -13.906 52.375 41.031 1 89.62 266 LEU B CA 1
ATOM 7904 C C . LEU B 1 266 ? -14.633 51.781 39.812 1 89.62 266 LEU B C 1
ATOM 7906 O O . LEU B 1 266 ? -14.281 50.688 39.344 1 89.62 266 LEU B O 1
ATOM 7910 N N . GLN B 1 267 ? -15.602 52.469 39.25 1 92.44 267 GLN B N 1
ATOM 7911 C CA . GLN B 1 267 ? -16.375 52 38.125 1 92.44 267 GLN B CA 1
ATOM 7912 C C . GLN B 1 267 ? -15.508 51.938 36.875 1 92.44 267 GLN B C 1
ATOM 7914 O O . GLN B 1 267 ? -15.594 51 36.094 1 92.44 267 GLN B O 1
ATOM 7919 N N . ALA B 1 268 ? -14.703 52.938 36.719 1 92.56 268 ALA B N 1
ATOM 7920 C CA . ALA B 1 268 ? -13.82 52.938 35.562 1 92.56 268 ALA B CA 1
ATOM 7921 C C . ALA B 1 268 ? -12.773 51.844 35.656 1 92.56 268 ALA B C 1
ATOM 7923 O O . ALA B 1 268 ? -12.477 51.156 34.656 1 92.56 268 ALA B O 1
ATOM 7924 N N . GLY B 1 269 ? -12.227 51.625 36.844 1 91.19 269 GLY B N 1
ATOM 7925 C CA . GLY B 1 269 ? -11.273 50.531 37.062 1 91.19 269 GLY B CA 1
ATOM 7926 C C . GLY B 1 269 ? -11.883 49.156 36.844 1 91.19 269 GLY B C 1
ATOM 7927 O O . GLY B 1 269 ? -11.25 48.281 36.281 1 91.19 269 GLY B O 1
ATOM 7928 N N . LEU B 1 270 ? -13.062 48.969 37.281 1 93.06 270 LEU B N 1
ATOM 7929 C CA . LEU B 1 270 ? -13.75 47.719 37.094 1 93.06 270 LEU B CA 1
ATOM 7930 C C . LEU B 1 270 ? -14.047 47.438 35.625 1 93.06 270 LEU B C 1
ATOM 7932 O O . LEU B 1 270 ? -13.883 46.312 35.156 1 93.06 270 LEU B O 1
ATOM 7936 N N . MET B 1 271 ? -14.477 48.469 34.906 1 93.88 271 MET B N 1
ATOM 7937 C CA . MET B 1 271 ? -14.773 48.281 33.5 1 93.88 271 MET B CA 1
ATOM 7938 C C . MET B 1 271 ? -13.5 47.938 32.719 1 93.88 271 MET B C 1
ATOM 7940 O O . MET B 1 271 ? -13.523 47.062 31.844 1 93.88 271 MET B O 1
ATOM 7944 N N . LEU B 1 272 ? -12.469 48.656 33.031 1 94.12 272 LEU B N 1
ATOM 7945 C CA . LEU B 1 272 ? -11.203 48.344 32.375 1 94.12 272 LEU B CA 1
ATOM 7946 C C . LEU B 1 272 ? -10.742 46.938 32.719 1 94.12 272 LEU B C 1
ATOM 7948 O O . LEU B 1 272 ? -10.203 46.219 31.891 1 94.12 272 LEU B O 1
ATOM 7952 N N . GLY B 1 273 ? -10.898 46.531 34 1 92.19 273 GLY B N 1
ATOM 7953 C CA . GLY B 1 273 ? -10.602 45.156 34.406 1 92.19 273 GLY B CA 1
ATOM 7954 C C . GLY B 1 273 ? -11.391 44.125 33.625 1 92.19 273 GLY B C 1
ATOM 7955 O O . GLY B 1 273 ? -10.844 43.094 33.219 1 92.19 273 GLY B O 1
ATOM 7956 N N . VAL B 1 274 ? -12.625 44.375 33.406 1 94.12 274 VAL B N 1
ATOM 7957 C CA . VAL B 1 274 ? -13.469 43.469 32.656 1 94.12 274 VAL B CA 1
ATOM 7958 C C . VAL B 1 274 ? -12.961 43.375 31.219 1 94.12 274 VAL B C 1
ATOM 7960 O O . VAL B 1 274 ? -12.93 42.312 30.625 1 94.12 274 VAL B O 1
ATOM 7963 N N . CYS B 1 275 ? -12.57 44.5 30.594 1 93.44 275 CYS B N 1
ATOM 7964 C CA . CYS B 1 275 ? -12.031 44.5 29.25 1 93.44 275 CYS B CA 1
ATOM 7965 C C . CYS B 1 275 ? -10.789 43.625 29.156 1 93.44 275 CYS B C 1
ATOM 7967 O O . CYS B 1 275 ? -10.648 42.812 28.234 1 93.44 275 CYS B O 1
ATOM 7969 N N . PHE B 1 276 ? -9.945 43.688 30.125 1 92.19 276 PHE B N 1
ATOM 7970 C CA . PHE B 1 276 ? -8.727 42.875 30.109 1 92.19 276 PHE B CA 1
ATOM 7971 C C . PHE B 1 276 ? -9.039 41.406 30.375 1 92.19 276 PHE B C 1
ATOM 7973 O O . PHE B 1 276 ? -8.375 40.531 29.828 1 92.19 276 PHE B O 1
ATOM 7980 N N . LEU B 1 277 ? -9.961 41.219 31.25 1 94.31 277 LEU B N 1
ATOM 7981 C CA . LEU B 1 277 ? -10.383 39.844 31.484 1 94.31 277 LEU B CA 1
ATOM 7982 C C . LEU B 1 277 ? -10.93 39.219 30.203 1 94.31 277 LEU B C 1
ATOM 7984 O O . LEU B 1 277 ? -10.609 38.062 29.875 1 94.31 277 LEU B O 1
ATOM 7988 N N . MET B 1 278 ? -11.727 39.938 29.453 1 95.75 278 MET B N 1
ATOM 7989 C CA . MET B 1 278 ? -12.266 39.438 28.188 1 95.75 278 MET B CA 1
ATOM 7990 C C . MET B 1 278 ? -11.148 39.188 27.188 1 95.75 278 MET B C 1
ATOM 7992 O O . MET B 1 278 ? -11.172 38.188 26.469 1 95.75 278 MET B O 1
ATOM 7996 N N . ALA B 1 279 ? -10.219 39.969 27.156 1 93.56 279 ALA B N 1
ATOM 7997 C CA . ALA B 1 279 ? -9.078 39.781 26.266 1 93.56 279 ALA B CA 1
ATOM 7998 C C . ALA B 1 279 ? -8.281 38.531 26.641 1 93.56 279 ALA B C 1
ATOM 8000 O O . ALA B 1 279 ? -7.828 37.812 25.766 1 93.56 279 ALA B O 1
ATOM 8001 N N . THR B 1 280 ? -8.094 38.344 27.922 1 94.06 280 THR B N 1
ATOM 8002 C CA . THR B 1 280 ? -7.383 37.156 28.391 1 94.06 280 THR B CA 1
ATOM 8003 C C . THR B 1 280 ? -8.172 35.906 28.062 1 94.06 280 THR B C 1
ATOM 8005 O O . THR B 1 280 ? -7.586 34.875 27.703 1 94.06 280 THR B O 1
ATOM 8008 N N . LEU B 1 281 ? -9.406 36 28.188 1 96.31 281 LEU B N 1
ATOM 8009 C CA . LEU B 1 281 ? -10.234 34.844 27.844 1 96.31 281 LEU B CA 1
ATOM 8010 C C . LEU B 1 281 ? -10.133 34.531 26.344 1 96.31 281 LEU B C 1
ATOM 8012 O O . LEU B 1 281 ? -10.062 33.375 25.953 1 96.31 281 LEU B O 1
ATOM 8016 N N . MET B 1 282 ? -10.164 35.531 25.547 1 95.94 282 MET B N 1
ATOM 8017 C CA . MET B 1 282 ? -9.992 35.375 24.109 1 95.94 282 MET B CA 1
ATOM 8018 C C . MET B 1 282 ? -8.633 34.75 23.797 1 95.94 282 MET B C 1
ATOM 8020 O O . MET B 1 282 ? -8.531 33.844 22.953 1 95.94 282 MET B O 1
ATOM 8024 N N . PHE B 1 283 ? -7.656 35.156 24.484 1 94.25 283 PHE B N 1
ATOM 8025 C CA . PHE B 1 283 ? -6.32 34.594 24.328 1 94.25 283 PHE B CA 1
ATOM 8026 C C . PHE B 1 283 ? -6.297 33.125 24.719 1 94.25 283 PHE B C 1
ATOM 8028 O O . PHE B 1 283 ? -5.68 32.281 24.047 1 94.25 283 PHE B O 1
ATOM 8035 N N . SER B 1 284 ? -6.918 32.812 25.781 1 95.69 284 SER B N 1
ATOM 8036 C CA . SER B 1 284 ? -6.992 31.438 26.234 1 95.69 284 SER B CA 1
ATOM 8037 C C . SER B 1 284 ? -7.738 30.562 25.219 1 95.69 284 SER B C 1
ATOM 8039 O O . SER B 1 284 ? -7.332 29.438 24.953 1 95.69 284 SER B O 1
ATOM 8041 N N . ALA B 1 285 ? -8.781 31.094 24.719 1 96.44 285 ALA B N 1
ATOM 8042 C CA . ALA B 1 285 ? -9.539 30.359 23.703 1 96.44 285 ALA B CA 1
ATOM 8043 C C . ALA B 1 285 ? -8.688 30.094 22.469 1 96.44 285 ALA B C 1
ATOM 8045 O O . ALA B 1 285 ? -8.688 28.984 21.922 1 96.44 285 ALA B O 1
ATOM 8046 N N . ASP B 1 286 ? -8.055 31.078 21.984 1 95.31 286 ASP B N 1
ATOM 8047 C CA . ASP B 1 286 ? -7.168 30.953 20.844 1 95.31 286 ASP B CA 1
ATOM 8048 C C . ASP B 1 286 ? -6.078 29.922 21.094 1 95.31 286 ASP B C 1
ATOM 8050 O O . ASP B 1 286 ? -5.781 29.094 20.219 1 95.31 286 ASP B O 1
ATOM 8054 N N . THR B 1 287 ? -5.453 29.938 22.266 1 95.12 287 THR B N 1
ATOM 8055 C CA . THR B 1 287 ? -4.414 28.984 22.625 1 95.12 287 THR B CA 1
ATOM 8056 C C . THR B 1 287 ? -4.969 27.562 22.625 1 95.12 287 THR B C 1
ATOM 8058 O O . THR B 1 287 ? -4.305 26.625 22.156 1 95.12 287 THR B O 1
ATOM 8061 N N . LEU B 1 288 ? -6.129 27.438 23.109 1 95.69 288 LEU B N 1
ATOM 8062 C CA . LEU B 1 288 ? -6.75 26.125 23.156 1 95.69 288 LEU B CA 1
ATOM 8063 C C . LEU B 1 288 ? -6.996 25.594 21.75 1 95.69 288 LEU B C 1
ATOM 8065 O O . LEU B 1 288 ? -6.777 24.406 21.469 1 95.69 288 LEU B O 1
ATOM 8069 N N . VAL B 1 289 ? -7.445 26.391 20.844 1 95.75 289 VAL B N 1
ATOM 8070 C CA . VAL B 1 289 ? -7.695 25.969 19.469 1 95.75 289 VAL B CA 1
ATOM 8071 C C . VAL B 1 289 ? -6.383 25.562 18.797 1 95.75 289 VAL B C 1
ATOM 8073 O O . VAL B 1 289 ? -6.316 24.531 18.109 1 95.75 289 VAL B O 1
ATOM 8076 N N . HIS B 1 290 ? -5.336 26.312 19.031 1 94.38 290 HIS B N 1
ATOM 8077 C CA . HIS B 1 290 ? -4.035 25.984 18.453 1 94.38 290 HIS B CA 1
ATOM 8078 C C . HIS B 1 290 ? -3.516 24.641 18.969 1 94.38 290 HIS B C 1
ATOM 8080 O O . HIS B 1 290 ? -2.941 23.859 18.219 1 94.38 290 HIS B O 1
ATOM 8086 N N . TYR B 1 291 ? -3.775 24.406 20.156 1 92.88 291 TYR B N 1
ATOM 8087 C CA . TYR B 1 291 ? -3.242 23.203 20.797 1 92.88 291 TYR B CA 1
ATOM 8088 C C . TYR B 1 291 ? -4.031 21.969 20.391 1 92.88 291 TYR B C 1
ATOM 8090 O O . TYR B 1 291 ? -3.467 20.891 20.266 1 92.88 291 TYR B O 1
ATOM 8098 N N . THR B 1 292 ? -5.234 22.047 20.156 1 93.81 292 THR B N 1
ATOM 8099 C CA . THR B 1 292 ? -6.078 20.875 19.953 1 93.81 292 THR B CA 1
ATOM 8100 C C . THR B 1 292 ? -6.258 20.609 18.469 1 93.81 292 THR B C 1
ATOM 8102 O O . THR B 1 292 ? -6.738 19.531 18.078 1 93.81 292 THR B O 1
ATOM 8105 N N . THR B 1 293 ? -5.949 21.562 17.688 1 94.06 293 THR B N 1
ATOM 8106 C CA . THR B 1 293 ? -6.102 21.344 16.266 1 94.06 293 THR B CA 1
ATOM 8107 C C . THR B 1 293 ? -4.91 20.578 15.695 1 94.06 293 THR B C 1
ATOM 8109 O O . THR B 1 293 ? -3.758 20.969 15.914 1 94.06 293 THR B O 1
ATOM 8112 N N . GLU B 1 294 ? -5.18 19.5 15.039 1 92.06 294 GLU B N 1
ATOM 8113 C CA . GLU B 1 294 ? -4.148 18.641 14.445 1 92.06 294 GLU B CA 1
ATOM 8114 C C . GLU B 1 294 ? -4.551 18.188 13.047 1 92.06 294 GLU B C 1
ATOM 8116 O O . GLU B 1 294 ? -5.734 17.969 12.773 1 92.06 294 GLU B O 1
ATOM 8121 N N . THR B 1 295 ? -3.527 18.125 12.227 1 94.06 295 THR B N 1
ATOM 8122 C CA . THR B 1 295 ? -3.768 17.578 10.898 1 94.06 295 THR B CA 1
ATOM 8123 C C . THR B 1 295 ? -3.611 16.062 10.906 1 94.06 295 THR B C 1
ATOM 8125 O O . THR B 1 295 ? -2.617 15.531 11.414 1 94.06 295 THR B O 1
ATOM 8128 N N . VAL B 1 296 ? -4.621 15.398 10.414 1 90.88 296 VAL B N 1
ATOM 8129 C CA . VAL B 1 296 ? -4.598 13.938 10.406 1 90.88 296 VAL B CA 1
ATOM 8130 C C . VAL B 1 296 ? -4.953 13.43 9.008 1 90.88 296 VAL B C 1
ATOM 8132 O O . VAL B 1 296 ? -5.578 14.141 8.219 1 90.88 296 VAL B O 1
ATOM 8135 N N . GLN B 1 297 ? -4.492 12.25 8.797 1 90 297 GLN B N 1
ATOM 8136 C CA . GLN B 1 297 ? -4.902 11.555 7.582 1 90 297 GLN B CA 1
ATOM 8137 C C . GLN B 1 297 ? -6.277 10.914 7.75 1 90 297 GLN B C 1
ATOM 8139 O O . GLN B 1 297 ? -6.543 10.258 8.758 1 90 297 GLN B O 1
ATOM 8144 N N . TYR B 1 298 ? -7.215 11.195 6.824 1 89 298 TYR B N 1
ATOM 8145 C CA . TYR B 1 298 ? -8.586 10.711 6.879 1 89 298 TYR B CA 1
ATOM 8146 C C . TYR B 1 298 ? -9.008 10.125 5.539 1 89 298 TYR B C 1
ATOM 8148 O O . TYR B 1 298 ? -8.727 10.695 4.484 1 89 298 TYR B O 1
ATOM 8156 N N . ASP B 1 299 ? -9.602 8.945 5.625 1 89.12 299 ASP B N 1
ATOM 8157 C CA . ASP B 1 299 ? -10.18 8.328 4.441 1 89.12 299 ASP B CA 1
ATOM 8158 C C . ASP B 1 299 ? -11.68 8.609 4.352 1 89.12 299 ASP B C 1
ATOM 8160 O O . ASP B 1 299 ? -12.469 8.055 5.117 1 89.12 299 ASP B O 1
ATOM 8164 N N . GLN B 1 300 ? -12.086 9.445 3.395 1 89.56 300 GLN B N 1
ATOM 8165 C CA . GLN B 1 300 ? -13.508 9.719 3.195 1 89.56 300 GLN B CA 1
ATOM 8166 C C . GLN B 1 300 ? -14.172 8.594 2.404 1 89.56 300 GLN B C 1
ATOM 8168 O O . GLN B 1 300 ? -13.734 8.258 1.301 1 89.56 300 GLN B O 1
ATOM 8173 N N . VAL B 1 301 ? -15.273 8.07 2.973 1 90.88 301 VAL B N 1
ATOM 8174 C CA . VAL B 1 301 ? -15.969 6.945 2.359 1 90.88 301 VAL B CA 1
ATOM 8175 C C . VAL B 1 301 ? -17.125 7.453 1.497 1 90.88 301 VAL B C 1
ATOM 8177 O O . VAL B 1 301 ? -17.906 8.289 1.938 1 90.88 301 VAL B O 1
ATOM 8180 N N . ARG B 1 302 ? -17.156 7.09 0.303 1 89.75 302 ARG B N 1
ATOM 8181 C CA . ARG B 1 302 ? -18.266 7.359 -0.619 1 89.75 302 ARG B CA 1
ATOM 8182 C C . ARG B 1 302 ? -18.906 6.066 -1.095 1 89.75 302 ARG B C 1
ATOM 8184 O O . ARG B 1 302 ? -18.234 5.199 -1.655 1 89.75 302 ARG B O 1
ATOM 8191 N N . VAL B 1 303 ? -20.172 5.953 -0.885 1 92.19 303 VAL B N 1
ATOM 8192 C CA . VAL B 1 303 ? -20.891 4.773 -1.356 1 92.19 303 VAL B CA 1
ATOM 8193 C C . VAL B 1 303 ? -21.172 4.902 -2.852 1 92.19 303 VAL B C 1
ATOM 8195 O O . VAL B 1 303 ? -21.75 5.898 -3.301 1 92.19 303 VAL B O 1
ATOM 8198 N N . ASP B 1 304 ? -20.766 3.939 -3.57 1 90.62 304 ASP B N 1
ATOM 8199 C CA . ASP B 1 304 ? -20.875 4.008 -5.023 1 90.62 304 ASP B CA 1
ATOM 8200 C C . ASP B 1 304 ? -22.234 3.531 -5.5 1 90.62 304 ASP B C 1
ATOM 8202 O O . ASP B 1 304 ? -22.781 2.557 -4.973 1 90.62 304 ASP B O 1
ATOM 8206 N N . SER B 1 305 ? -22.75 4.254 -6.508 1 88 305 SER B N 1
ATOM 8207 C CA . SER B 1 305 ? -24.016 3.838 -7.129 1 88 305 SER B CA 1
ATOM 8208 C C . SER B 1 305 ? -23.766 2.777 -8.203 1 88 305 SER B C 1
ATOM 8210 O O . SER B 1 305 ? -24.594 1.878 -8.383 1 88 305 SER B O 1
ATOM 8212 N N . THR B 1 306 ? -22.672 2.965 -8.875 1 89.88 306 THR B N 1
ATOM 8213 C CA . THR B 1 306 ? -22.281 1.946 -9.844 1 89.88 306 THR B CA 1
ATOM 8214 C C . THR B 1 306 ? -21.25 0.996 -9.25 1 89.88 306 THR B C 1
ATOM 8216 O O . THR B 1 306 ? -20.266 1.437 -8.664 1 89.88 306 THR B O 1
ATOM 8219 N N . VAL B 1 307 ? -21.688 -0.287 -9.406 1 91.31 307 VAL B N 1
ATOM 8220 C CA . VAL B 1 307 ? -20.828 -1.271 -8.75 1 91.31 307 VAL B CA 1
ATOM 8221 C C . VAL B 1 307 ? -20.062 -2.064 -9.797 1 91.31 307 VAL B C 1
ATOM 8223 O O . VAL B 1 307 ? -20.531 -2.25 -10.922 1 91.31 307 VAL B O 1
ATOM 8226 N N . GLN B 1 308 ? -18.875 -2.354 -9.5 1 93.62 308 GLN B N 1
ATOM 8227 C CA . GLN B 1 308 ? -18.062 -3.213 -10.344 1 93.62 308 GLN B CA 1
ATOM 8228 C C . GLN B 1 308 ? -18.5 -4.668 -10.25 1 93.62 308 GLN B C 1
ATOM 8230 O O . GLN B 1 308 ? -19.391 -5 -9.461 1 93.62 308 GLN B O 1
ATOM 8235 N N . ALA B 1 309 ? -17.953 -5.473 -11.18 1 94.69 309 ALA B N 1
ATOM 8236 C CA . ALA B 1 309 ? -18.312 -6.887 -11.227 1 94.69 309 ALA B CA 1
ATOM 8237 C C . ALA B 1 309 ? -17.156 -7.762 -10.766 1 94.69 309 ALA B C 1
ATOM 8239 O O . ALA B 1 309 ? -16.484 -8.406 -11.578 1 94.69 309 ALA B O 1
ATOM 8240 N N . SER B 1 310 ? -17 -7.84 -9.445 1 95.69 310 SER B N 1
ATOM 8241 C CA . SER B 1 310 ? -15.875 -8.602 -8.891 1 95.69 310 SER B CA 1
ATOM 8242 C C . SER B 1 310 ? -16.328 -9.969 -8.406 1 95.69 310 SER B C 1
ATOM 8244 O O . SER B 1 310 ? -15.5 -10.805 -8.016 1 95.69 310 SER B O 1
ATOM 8246 N N . GLY B 1 311 ? -17.594 -10.203 -8.398 1 96.38 311 GLY B N 1
ATOM 8247 C CA . GLY B 1 311 ? -18.094 -11.516 -8.047 1 96.38 311 GLY B CA 1
ATOM 8248 C C . GLY B 1 311 ? -17.938 -12.531 -9.164 1 96.38 311 GLY B C 1
ATOM 8249 O O . GLY B 1 311 ? -17.594 -12.18 -10.289 1 96.38 311 GLY B O 1
ATOM 8250 N N . ARG B 1 312 ? -18.109 -13.758 -8.82 1 96.69 312 ARG B N 1
ATOM 8251 C CA . ARG B 1 312 ? -18.016 -14.836 -9.805 1 96.69 312 ARG B CA 1
ATOM 8252 C C . ARG B 1 312 ? -19.141 -15.852 -9.609 1 96.69 312 ARG B C 1
ATOM 8254 O O . ARG B 1 312 ? -19.531 -16.141 -8.477 1 96.69 312 ARG B O 1
ATOM 8261 N N . GLY B 1 313 ? -19.641 -16.297 -10.672 1 94.88 313 GLY B N 1
ATOM 8262 C CA . GLY B 1 313 ? -20.641 -17.359 -10.766 1 94.88 313 GLY B CA 1
ATOM 8263 C C . GLY B 1 313 ? -20.562 -18.125 -12.078 1 94.88 313 GLY B C 1
ATOM 8264 O O . GLY B 1 313 ? -19.844 -17.734 -13 1 94.88 313 GLY B O 1
ATOM 8265 N N . LEU B 1 314 ? -21.266 -19.219 -12.125 1 94.25 314 LEU B N 1
ATOM 8266 C CA . LEU B 1 314 ? -21.25 -20 -13.359 1 94.25 314 LEU B CA 1
ATOM 8267 C C . LEU B 1 314 ? -21.734 -19.156 -14.531 1 94.25 314 LEU B C 1
ATOM 8269 O O . LEU B 1 314 ? -22.672 -18.375 -14.391 1 94.25 314 LEU B O 1
ATOM 8273 N N . SER B 1 315 ? -21.141 -19.328 -15.664 1 92.25 315 SER B N 1
ATOM 8274 C CA . SER B 1 315 ? -21.5 -18.562 -16.844 1 92.25 315 SER B CA 1
ATOM 8275 C C . SER B 1 315 ? -22.875 -18.938 -17.359 1 92.25 315 SER B C 1
ATOM 8277 O O . SER B 1 315 ? -23.391 -20.016 -17.062 1 92.25 315 SER B O 1
ATOM 8279 N N . GLU B 1 316 ? -23.469 -18.047 -18.141 1 88.75 316 GLU B N 1
ATOM 8280 C CA . GLU B 1 316 ? -24.766 -18.328 -18.75 1 88.75 316 GLU B CA 1
ATOM 8281 C C . GLU B 1 316 ? -24.688 -19.484 -19.734 1 88.75 316 GLU B C 1
ATOM 8283 O O . GLU B 1 316 ? -25.641 -20.25 -19.859 1 88.75 316 GLU B O 1
ATOM 8288 N N . GLN B 1 317 ? -23.547 -19.625 -20.266 1 84.56 317 GLN B N 1
ATOM 8289 C CA . GLN B 1 317 ? -23.328 -20.719 -21.203 1 84.56 317 GLN B CA 1
ATOM 8290 C C . GLN B 1 317 ? -23.344 -22.062 -20.484 1 84.56 317 GLN B C 1
ATOM 8292 O O . GLN B 1 317 ? -23.906 -23.047 -21 1 84.56 317 GLN B O 1
ATOM 8297 N N . CYS B 1 318 ? -22.719 -22.062 -19.391 1 88.88 318 CYS B N 1
ATOM 8298 C CA . CYS B 1 318 ? -22.703 -23.281 -18.609 1 88.88 318 CYS B CA 1
ATOM 8299 C C . CYS B 1 318 ? -24.078 -23.609 -18.062 1 88.88 318 CYS B C 1
ATOM 8301 O O . CYS B 1 318 ? -24.5 -24.766 -18.094 1 88.88 318 CYS B O 1
ATOM 8303 N N . LEU B 1 319 ? -24.812 -22.594 -17.688 1 87.69 319 LEU B N 1
ATOM 8304 C CA . LEU B 1 319 ? -26.141 -22.781 -17.109 1 87.69 319 LEU B CA 1
ATOM 8305 C C . LEU B 1 319 ? -27.141 -23.234 -18.156 1 87.69 319 LEU B C 1
ATOM 8307 O O . LEU B 1 319 ? -28.156 -23.844 -17.828 1 87.69 319 LEU B O 1
ATOM 8311 N N . ALA B 1 320 ? -26.828 -22.984 -19.344 1 85.75 320 ALA B N 1
ATOM 8312 C CA . ALA B 1 320 ? -27.734 -23.328 -20.438 1 85.75 320 ALA B CA 1
ATOM 8313 C C . ALA B 1 320 ? -27.609 -24.797 -20.812 1 85.75 320 ALA B C 1
ATOM 8315 O O . ALA B 1 320 ? -28.5 -25.359 -21.453 1 85.75 320 ALA B O 1
ATOM 8316 N N . VAL B 1 321 ? -26.547 -25.453 -20.406 1 85.94 321 VAL B N 1
ATOM 8317 C CA . VAL B 1 321 ? -26.312 -26.844 -20.766 1 85.94 321 VAL B CA 1
ATOM 8318 C C . VAL B 1 321 ? -27.172 -27.75 -19.891 1 85.94 321 VAL B C 1
ATOM 8320 O O . VAL B 1 321 ? -27.078 -27.719 -18.672 1 85.94 321 VAL B O 1
ATOM 8323 N N . LYS B 1 322 ? -28 -28.469 -20.531 1 86.69 322 LYS B N 1
ATOM 8324 C CA . LYS B 1 322 ? -28.766 -29.5 -19.844 1 86.69 322 LYS B CA 1
ATOM 8325 C C . LYS B 1 322 ? -28.062 -30.844 -19.922 1 86.69 322 LYS B C 1
ATOM 8327 O O . LYS B 1 322 ? -27.797 -31.344 -21.016 1 86.69 322 LYS B O 1
ATOM 8332 N N . ARG B 1 323 ? -27.797 -31.516 -18.891 1 88.5 323 ARG B N 1
ATOM 8333 C CA . ARG B 1 323 ? -27.062 -32.781 -18.844 1 88.5 323 ARG B CA 1
ATOM 8334 C C . ARG B 1 323 ? -27.766 -33.844 -19.656 1 88.5 323 ARG B C 1
ATOM 8336 O O . ARG B 1 323 ? -27.125 -34.656 -20.328 1 88.5 323 ARG B O 1
ATOM 8343 N N . GLU B 1 324 ? -29.094 -33.781 -19.625 1 85 324 GLU B N 1
ATOM 8344 C CA . GLU B 1 324 ? -29.875 -34.781 -20.359 1 85 324 GLU B CA 1
ATOM 8345 C C . GLU B 1 324 ? -29.578 -34.719 -21.844 1 85 324 GLU B C 1
ATOM 8347 O O . GLU B 1 324 ? -29.547 -35.75 -22.531 1 85 324 GLU B O 1
ATOM 8352 N N . ASP B 1 325 ? -29.328 -33.562 -22.344 1 84.94 325 ASP B N 1
ATOM 8353 C CA . ASP B 1 325 ? -29.062 -33.344 -23.766 1 84.94 325 ASP B CA 1
ATOM 8354 C C . ASP B 1 325 ? -27.578 -33.531 -24.062 1 84.94 325 ASP B C 1
ATOM 8356 O O . ASP B 1 325 ? -27.172 -33.656 -25.219 1 84.94 325 ASP B O 1
ATOM 8360 N N . ASN B 1 326 ? -26.828 -33.562 -23.016 1 88.19 326 ASN B N 1
ATOM 8361 C CA . ASN B 1 326 ? -25.375 -33.656 -23.141 1 88.19 326 ASN B CA 1
ATOM 8362 C C . ASN B 1 326 ? -24.828 -35 -22.672 1 88.19 326 ASN B C 1
ATOM 8364 O O . ASN B 1 326 ? -23.766 -35.062 -22.047 1 88.19 326 ASN B O 1
ATOM 8368 N N . PHE B 1 327 ? -25.609 -36.062 -22.875 1 82.31 327 PHE B N 1
ATOM 8369 C CA . PHE B 1 327 ? -25.234 -37.438 -22.609 1 82.31 327 PHE B CA 1
ATOM 8370 C C . PHE B 1 327 ? -24.875 -37.625 -21.141 1 82.31 327 PHE B C 1
ATOM 8372 O O . PHE B 1 327 ? -23.984 -38.406 -20.797 1 82.31 327 PHE B O 1
ATOM 8379 N N . GLY B 1 328 ? -25.438 -36.719 -20.25 1 85.69 328 GLY B N 1
ATOM 8380 C CA . GLY B 1 328 ? -25.234 -36.844 -18.812 1 85.69 328 GLY B CA 1
ATOM 8381 C C . GLY B 1 328 ? -24.047 -36.062 -18.312 1 85.69 328 GLY B C 1
ATOM 8382 O O . GLY B 1 328 ? -23.859 -35.906 -17.094 1 85.69 328 GLY B O 1
ATOM 8383 N N . PHE B 1 329 ? -23.281 -35.469 -19.266 1 88.12 329 PHE B N 1
ATOM 8384 C CA . PHE B 1 329 ? -22.078 -34.719 -18.875 1 88.12 329 PHE B CA 1
ATOM 8385 C C . PHE B 1 329 ? -22.438 -33.312 -18.422 1 88.12 329 PHE B C 1
ATOM 8387 O O . PHE B 1 329 ? -23.375 -32.719 -18.938 1 88.12 329 PHE B O 1
ATOM 8394 N N . PRO B 1 330 ? -21.703 -32.812 -17.422 1 89.81 330 PRO B N 1
ATOM 8395 C CA . PRO B 1 330 ? -21.891 -31.422 -17.031 1 89.81 330 PRO B CA 1
ATOM 8396 C C . PRO B 1 330 ? -21.375 -30.438 -18.078 1 89.81 330 PRO B C 1
ATOM 8398 O O . PRO B 1 330 ? -20.891 -30.859 -19.125 1 89.81 330 PRO B O 1
ATOM 8401 N N . CYS B 1 331 ? -21.469 -29.172 -17.844 1 87.5 331 CYS B N 1
ATOM 8402 C CA . CYS B 1 331 ? -21.141 -28.141 -18.828 1 87.5 331 CYS B CA 1
ATOM 8403 C C . CYS B 1 331 ? -19.641 -28.078 -19.078 1 87.5 331 CYS B C 1
ATOM 8405 O O . CYS B 1 331 ? -19.203 -27.484 -20.062 1 87.5 331 CYS B O 1
ATOM 8407 N N . SER B 1 332 ? -18.828 -28.719 -18.234 1 84.69 332 SER B N 1
ATOM 8408 C CA . SER B 1 332 ? -17.375 -28.734 -18.438 1 84.69 332 SER B CA 1
ATOM 8409 C C . SER B 1 332 ? -17 -29.562 -19.656 1 84.69 332 SER B C 1
ATOM 8411 O O . SER B 1 332 ? -15.906 -29.438 -20.203 1 84.69 332 SER B O 1
ATOM 8413 N N . ILE B 1 333 ? -17.875 -30.438 -20 1 81.88 333 ILE B N 1
ATOM 8414 C CA . ILE B 1 333 ? -17.703 -31.25 -21.203 1 81.88 333 ILE B CA 1
ATOM 8415 C C . ILE B 1 333 ? -18.859 -31.016 -22.172 1 81.88 333 ILE B C 1
ATOM 8417 O O . ILE B 1 333 ? -20.031 -31.219 -21.812 1 81.88 333 ILE B O 1
ATOM 8421 N N . ASN B 1 334 ? -18.594 -30.375 -23.266 1 71.44 334 ASN B N 1
ATOM 8422 C CA . ASN B 1 334 ? -19.672 -30.125 -24.219 1 71.44 334 ASN B CA 1
ATOM 8423 C C . ASN B 1 334 ? -19.516 -30.969 -25.469 1 71.44 334 ASN B C 1
ATOM 8425 O O . ASN B 1 334 ? -18.672 -30.688 -26.312 1 71.44 334 ASN B O 1
ATOM 8429 N N . ASN B 1 335 ? -20.172 -32.062 -25.516 1 64.75 335 ASN B N 1
ATOM 8430 C CA . ASN B 1 335 ? -20.125 -32.969 -26.656 1 64.75 335 ASN B CA 1
ATOM 8431 C C . ASN B 1 335 ? -21.031 -32.5 -27.781 1 64.75 335 ASN B C 1
ATOM 8433 O O . ASN B 1 335 ? -21.047 -33.125 -28.859 1 64.75 335 ASN B O 1
ATOM 8437 N N . LEU B 1 336 ? -21.859 -31.484 -27.531 1 58.31 336 LEU B N 1
ATOM 8438 C CA . LEU B 1 336 ? -22.828 -31.062 -28.531 1 58.31 336 LEU B CA 1
ATOM 8439 C C . LEU B 1 336 ? -22.234 -30 -29.438 1 58.31 336 LEU B C 1
ATOM 8441 O O . LEU B 1 336 ? -22.562 -29.938 -30.625 1 58.31 336 LEU B O 1
ATOM 8445 N N . ILE B 1 337 ? -21.469 -29 -28.891 1 57.06 337 ILE B N 1
ATOM 8446 C CA . ILE B 1 337 ? -21.078 -27.875 -29.719 1 57.06 337 ILE B CA 1
ATOM 8447 C C . ILE B 1 337 ? -19.578 -27.594 -29.547 1 57.06 337 ILE B C 1
ATOM 8449 O O . ILE B 1 337 ? -19.109 -27.391 -28.422 1 57.06 337 ILE B O 1
ATOM 8453 N N . SER B 1 338 ? -18.703 -28.25 -30.312 1 59.31 338 SER B N 1
ATOM 8454 C CA . SER B 1 338 ? -17.312 -27.828 -30.312 1 59.31 338 SER B CA 1
ATOM 8455 C C . SER B 1 338 ? -17.188 -26.375 -30.766 1 59.31 338 SER B C 1
ATOM 8457 O O . SER B 1 338 ? -17.109 -26.094 -31.953 1 59.31 338 SER B O 1
ATOM 8459 N N . ASN B 1 339 ? -17.672 -25.469 -29.844 1 69.19 339 ASN B N 1
ATOM 8460 C CA . ASN B 1 339 ? -17.594 -24.078 -30.281 1 69.19 339 ASN B CA 1
ATOM 8461 C C . ASN B 1 339 ? -16.469 -23.328 -29.594 1 69.19 339 ASN B C 1
ATOM 8463 O O . ASN B 1 339 ? -15.906 -23.812 -28.609 1 69.19 339 ASN B O 1
ATOM 8467 N N . ASP B 1 340 ? -15.984 -22.422 -30.234 1 78.31 340 ASP B N 1
ATOM 8468 C CA . ASP B 1 340 ? -14.898 -21.547 -29.797 1 78.31 340 ASP B CA 1
ATOM 8469 C C . ASP B 1 340 ? -15.125 -21.047 -28.375 1 78.31 340 ASP B C 1
ATOM 8471 O O . ASP B 1 340 ? -14.172 -20.828 -27.625 1 78.31 340 ASP B O 1
ATOM 8475 N N . ALA B 1 341 ? -16.359 -21 -28.062 1 76.75 341 ALA B N 1
ATOM 8476 C CA . ALA B 1 341 ? -16.656 -20.531 -26.719 1 76.75 341 ALA B CA 1
ATOM 8477 C C . ALA B 1 341 ? -16.281 -21.594 -25.672 1 76.75 341 ALA B C 1
ATOM 8479 O O . ALA B 1 341 ? -15.766 -21.266 -24.609 1 76.75 341 ALA B O 1
ATOM 8480 N N . PHE B 1 342 ? -16.453 -22.781 -26.078 1 78.81 342 PHE B N 1
ATOM 8481 C CA . PHE B 1 342 ? -16.094 -23.891 -25.203 1 78.81 342 PHE B CA 1
ATOM 8482 C C . PHE B 1 342 ? -14.586 -24 -25.062 1 78.81 342 PHE B C 1
ATOM 8484 O O . PHE B 1 342 ? -14.078 -24.219 -23.953 1 78.81 342 PHE B O 1
ATOM 8491 N N . LEU B 1 343 ? -13.945 -23.812 -26.094 1 82.88 343 LEU B N 1
ATOM 8492 C CA . LEU B 1 343 ? -12.492 -23.875 -26.062 1 82.88 343 LEU B CA 1
ATOM 8493 C C . LEU B 1 343 ? -11.922 -22.734 -25.203 1 82.88 343 LEU B C 1
ATOM 8495 O O . LEU B 1 343 ? -10.914 -22.906 -24.516 1 82.88 343 LEU B O 1
ATOM 8499 N N . ALA B 1 344 ? -12.578 -21.641 -25.281 1 86.75 344 ALA B N 1
ATOM 8500 C CA . ALA B 1 344 ? -12.133 -20.5 -24.484 1 86.75 344 ALA B CA 1
ATOM 8501 C C . ALA B 1 344 ? -12.258 -20.781 -22.984 1 86.75 344 ALA B C 1
ATOM 8503 O O . ALA B 1 344 ? -11.398 -20.391 -22.203 1 86.75 344 ALA B O 1
ATOM 8504 N N . GLU B 1 345 ? -13.266 -21.422 -22.594 1 87.31 345 GLU B N 1
ATOM 8505 C CA . GLU B 1 345 ? -13.477 -21.797 -21.188 1 87.31 345 GLU B CA 1
ATOM 8506 C C . GLU B 1 345 ? -12.43 -22.797 -20.734 1 87.31 345 GLU B C 1
ATOM 8508 O O . GLU B 1 345 ? -11.93 -22.719 -19.594 1 87.31 345 GLU B O 1
ATOM 8513 N N . HIS B 1 346 ? -12.07 -23.672 -21.625 1 86 346 HIS B N 1
ATOM 8514 C CA . HIS B 1 346 ? -11.055 -24.656 -21.281 1 86 346 HIS B CA 1
ATOM 8515 C C . HIS B 1 346 ? -9.672 -24.016 -21.188 1 86 346 HIS B C 1
ATOM 8517 O O . HIS B 1 346 ? -8.852 -24.422 -20.359 1 86 346 HIS B O 1
ATOM 8523 N N . ASN B 1 347 ? -9.477 -23.047 -22.094 1 90 347 ASN B N 1
ATOM 8524 C CA . ASN B 1 347 ? -8.234 -22.297 -21.969 1 90 347 ASN B CA 1
ATOM 8525 C C . ASN B 1 347 ? -8.141 -21.594 -20.625 1 90 347 ASN B C 1
ATOM 8527 O O . ASN B 1 347 ? -7.094 -21.625 -19.969 1 90 347 ASN B O 1
ATOM 8531 N N . GLU B 1 348 ? -9.227 -21.062 -20.188 1 91.31 348 GLU B N 1
ATOM 8532 C CA . GLU B 1 348 ? -9.234 -20.359 -18.906 1 91.31 348 GLU B CA 1
ATOM 8533 C C . GLU B 1 348 ? -8.984 -21.344 -17.75 1 91.31 348 GLU B C 1
ATOM 8535 O O . GLU B 1 348 ? -8.32 -20.984 -16.781 1 91.31 348 GLU B O 1
ATOM 8540 N N . MET B 1 349 ? -9.484 -22.594 -17.859 1 90.12 349 MET B N 1
ATOM 8541 C CA . MET B 1 349 ? -9.195 -23.609 -16.859 1 90.12 349 MET B CA 1
ATOM 8542 C C . MET B 1 349 ? -7.695 -23.844 -16.75 1 90.12 349 MET B C 1
ATOM 8544 O O . MET B 1 349 ? -7.156 -23.891 -15.641 1 90.12 349 MET B O 1
ATOM 8548 N N . LEU B 1 350 ? -7.152 -23.922 -17.875 1 88.75 350 LEU B N 1
ATOM 8549 C CA . LEU B 1 350 ? -5.715 -24.172 -17.906 1 88.75 350 LEU B CA 1
ATOM 8550 C C . LEU B 1 350 ? -4.949 -23.016 -17.281 1 88.75 350 LEU B C 1
ATOM 8552 O O . LEU B 1 350 ? -3.994 -23.219 -16.531 1 88.75 350 LEU B O 1
ATOM 8556 N N . PHE B 1 351 ? -5.387 -21.797 -17.609 1 91.25 351 PHE B N 1
ATOM 8557 C CA . PHE B 1 351 ? -4.727 -20.625 -17.031 1 91.25 351 PHE B CA 1
ATOM 8558 C C . PHE B 1 351 ? -4.883 -20.594 -15.516 1 91.25 351 PHE B C 1
ATOM 8560 O O . PHE B 1 351 ? -3.934 -20.281 -14.797 1 91.25 351 PHE B O 1
ATOM 8567 N N . LEU B 1 352 ? -5.941 -20.984 -15.008 1 92.62 352 LEU B N 1
ATOM 8568 C CA . LEU B 1 352 ? -6.199 -20.969 -13.57 1 92.62 352 LEU B CA 1
ATOM 8569 C C . LEU B 1 352 ? -5.402 -22.062 -12.875 1 92.62 352 LEU B C 1
ATOM 8571 O O . LEU B 1 352 ? -4.914 -21.875 -11.758 1 92.62 352 LEU B O 1
ATOM 8575 N N . TYR B 1 353 ? -5.262 -23.188 -13.586 1 88.94 353 TYR B N 1
ATOM 8576 C CA . TYR B 1 353 ? -4.461 -24.266 -13.031 1 88.94 353 TYR B CA 1
ATOM 8577 C C . TYR B 1 353 ? -3.041 -23.812 -12.734 1 88.94 353 TYR B C 1
ATOM 8579 O O . TYR B 1 353 ? -2.41 -24.281 -11.789 1 88.94 353 TYR B O 1
ATOM 8587 N N . HIS B 1 354 ? -2.672 -22.797 -13.508 1 85.56 354 HIS B N 1
ATOM 8588 C CA . HIS B 1 354 ? -1.27 -22.406 -13.422 1 85.56 354 HIS B CA 1
ATOM 8589 C C . HIS B 1 354 ? -1.128 -20.969 -12.984 1 85.56 354 HIS B C 1
ATOM 8591 O O . HIS B 1 354 ? -0.093 -20.328 -13.219 1 85.56 354 HIS B O 1
ATOM 8597 N N . ASN B 1 355 ? -2.188 -20.422 -12.469 1 85.06 355 ASN B N 1
ATOM 8598 C CA . ASN B 1 355 ? -2.205 -19.062 -11.922 1 85.06 355 ASN B CA 1
ATOM 8599 C C . ASN B 1 355 ? -1.747 -18.047 -12.961 1 85.06 355 ASN B C 1
ATOM 8601 O O . ASN B 1 355 ? -0.924 -17.172 -12.664 1 85.06 355 ASN B O 1
ATOM 8605 N N . ARG B 1 356 ? -2.201 -18.125 -14.18 1 87.44 356 ARG B N 1
ATOM 8606 C CA . ARG B 1 356 ? -1.798 -17.234 -15.258 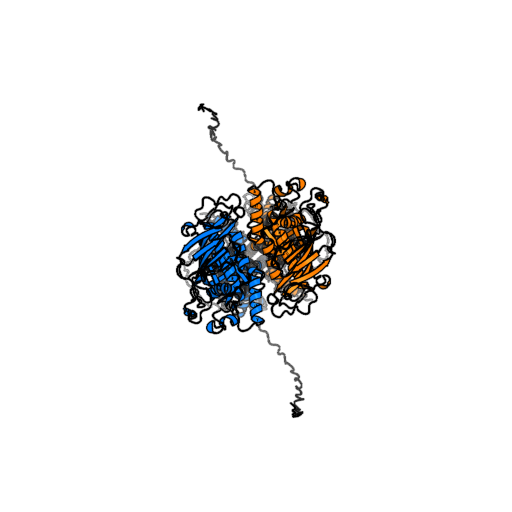1 87.44 356 ARG B CA 1
ATOM 8607 C C . ARG B 1 356 ? -3.006 -16.516 -15.852 1 87.44 356 ARG B C 1
ATOM 8609 O O . ARG B 1 356 ? -2.891 -15.852 -16.891 1 87.44 356 ARG B O 1
ATOM 8616 N N . SER B 1 357 ? -4.086 -16.781 -15.234 1 92.75 357 SER B N 1
ATOM 8617 C CA . SER B 1 357 ? -5.277 -16.094 -15.703 1 92.75 357 SER B CA 1
ATOM 8618 C C . SER B 1 357 ? -5.121 -14.586 -15.602 1 92.75 357 SER B C 1
ATOM 8620 O O . SER B 1 357 ? -4.547 -14.078 -14.633 1 92.75 357 SER B O 1
ATOM 8622 N N . GLN B 1 358 ? -5.648 -13.922 -16.578 1 88.69 358 GLN B N 1
ATOM 8623 C CA . GLN B 1 358 ? -5.598 -12.461 -16.578 1 88.69 358 GLN B CA 1
ATOM 8624 C C . GLN B 1 358 ? -6.867 -11.867 -15.969 1 88.69 358 GLN B C 1
ATOM 8626 O O . GLN B 1 358 ? -6.938 -10.664 -15.719 1 88.69 358 GLN B O 1
ATOM 8631 N N . THR B 1 359 ? -7.816 -12.695 -15.672 1 91.94 359 THR B N 1
ATOM 8632 C CA . THR B 1 359 ? -9.109 -12.18 -15.234 1 91.94 359 THR B CA 1
ATOM 8633 C C . THR B 1 359 ? -9.414 -12.625 -13.812 1 91.94 359 THR B C 1
ATOM 8635 O O . THR B 1 359 ? -10.094 -11.906 -13.062 1 91.94 359 THR B O 1
ATOM 8638 N N . SER B 1 360 ? -8.922 -13.883 -13.469 1 95 360 SER B N 1
ATOM 8639 C CA . SER B 1 360 ? -9.297 -14.43 -12.172 1 95 360 SER B CA 1
ATOM 8640 C C . SER B 1 360 ? -8.094 -15.055 -11.469 1 95 360 SER B C 1
ATOM 8642 O O . SER B 1 360 ? -7.047 -15.258 -12.086 1 95 360 SER B O 1
ATOM 8644 N N . GLU B 1 361 ? -8.25 -15.203 -10.203 1 95.19 361 GLU B N 1
ATOM 8645 C CA . GLU B 1 361 ? -7.25 -15.891 -9.391 1 95.19 361 GLU B CA 1
ATOM 8646 C C . GLU B 1 361 ? -7.902 -16.734 -8.297 1 95.19 361 GLU B C 1
ATOM 8648 O O . GLU B 1 361 ? -9.031 -16.453 -7.891 1 95.19 361 GLU B O 1
ATOM 8653 N N . ILE B 1 362 ? -7.219 -17.766 -7.914 1 95.94 362 ILE B N 1
ATOM 8654 C CA . ILE B 1 362 ? -7.707 -18.641 -6.848 1 95.94 362 ILE B CA 1
ATOM 8655 C C . ILE B 1 362 ? -6.91 -18.391 -5.57 1 95.94 362 ILE B C 1
ATOM 8657 O O . ILE B 1 362 ? -5.676 -18.375 -5.59 1 95.94 362 ILE B O 1
ATOM 8661 N N . ARG B 1 363 ? -7.629 -18.156 -4.512 1 94.06 363 ARG B N 1
ATOM 8662 C CA . ARG B 1 363 ? -6.992 -17.953 -3.211 1 94.06 363 ARG B CA 1
ATOM 8663 C C . ARG B 1 363 ? -7.625 -18.859 -2.152 1 94.06 363 ARG B C 1
ATOM 8665 O O . ARG B 1 363 ? -8.844 -19.031 -2.127 1 94.06 363 ARG B O 1
ATOM 8672 N N . VAL B 1 364 ? -6.738 -19.422 -1.369 1 93.62 364 VAL B N 1
ATOM 8673 C CA . VAL B 1 364 ? -7.219 -20.234 -0.257 1 93.62 364 VAL B CA 1
ATOM 8674 C C . VAL B 1 364 ? -7.328 -19.375 1.002 1 93.62 364 VAL B C 1
ATOM 8676 O O . VAL B 1 364 ? -6.359 -18.719 1.4 1 93.62 364 VAL B O 1
ATOM 8679 N N . VAL B 1 365 ? -8.5 -19.359 1.585 1 93.88 365 VAL B N 1
ATOM 8680 C CA . VAL B 1 365 ? -8.742 -18.547 2.768 1 93.88 365 VAL B CA 1
ATOM 8681 C C . VAL B 1 365 ? -9.297 -19.406 3.895 1 93.88 365 VAL B C 1
ATOM 8683 O O . VAL B 1 365 ? -10.008 -20.391 3.643 1 93.88 365 VAL B O 1
ATOM 8686 N N . ALA B 1 366 ? -8.883 -19 5.016 1 89 366 ALA B N 1
ATOM 8687 C CA . ALA B 1 366 ? -9.414 -19.703 6.184 1 89 366 ALA B CA 1
ATOM 8688 C C . ALA B 1 366 ? -10.852 -19.266 6.473 1 89 366 ALA B C 1
ATOM 8690 O O . ALA B 1 366 ? -11.18 -18.094 6.344 1 89 366 ALA B O 1
ATOM 8691 N N . SER B 1 367 ? -11.672 -20.172 6.723 1 88.44 367 SER B N 1
ATOM 8692 C CA . SER B 1 367 ? -13.062 -19.922 7.082 1 88.44 367 SER B CA 1
ATOM 8693 C C . SER B 1 367 ? -13.508 -20.812 8.227 1 88.44 367 SER B C 1
ATOM 8695 O O . SER B 1 367 ? -12.703 -21.562 8.797 1 88.44 367 SER B O 1
ATOM 8697 N N . ASP B 1 368 ? -14.836 -20.688 8.594 1 83.81 368 ASP B N 1
ATOM 8698 C CA . ASP B 1 368 ? -15.422 -21.5 9.664 1 83.81 368 ASP B CA 1
ATOM 8699 C C . ASP B 1 368 ? -15.477 -22.969 9.273 1 83.81 368 ASP B C 1
ATOM 8701 O O . ASP B 1 368 ? -15.492 -23.844 10.148 1 83.81 368 ASP B O 1
ATOM 8705 N N . VAL B 1 369 ? -15.5 -23.266 7.988 1 86.81 369 VAL B N 1
ATOM 8706 C CA . VAL B 1 369 ? -15.617 -24.656 7.527 1 86.81 369 VAL B CA 1
ATOM 8707 C C . VAL B 1 369 ? -14.242 -25.188 7.145 1 86.81 369 VAL B C 1
ATOM 8709 O O . VAL B 1 369 ? -14.125 -26.281 6.59 1 86.81 369 VAL B O 1
ATOM 8712 N N . GLY B 1 370 ? -13.242 -24.422 7.441 1 86.5 370 GLY B N 1
ATOM 8713 C CA . GLY B 1 370 ? -11.883 -24.797 7.066 1 86.5 370 GLY B CA 1
ATOM 8714 C C . GLY B 1 370 ? -11.328 -23.953 5.93 1 86.5 370 GLY B C 1
ATOM 8715 O O . GLY B 1 370 ? -11.789 -22.828 5.695 1 86.5 370 GLY B O 1
ATOM 8716 N N . ASP B 1 371 ? -10.328 -24.531 5.234 1 92 371 ASP B N 1
ATOM 8717 C CA . ASP B 1 371 ? -9.727 -23.828 4.105 1 92 371 ASP B CA 1
ATOM 8718 C C . ASP B 1 371 ? -10.633 -23.875 2.879 1 92 371 ASP B C 1
ATOM 8720 O O . ASP B 1 371 ? -11.094 -24.953 2.49 1 92 371 ASP B O 1
ATOM 8724 N N . VAL B 1 372 ? -10.898 -22.719 2.395 1 96.44 372 VAL B N 1
ATOM 8725 C CA . VAL B 1 372 ? -11.773 -22.625 1.231 1 96.44 372 VAL B CA 1
ATOM 8726 C C . VAL B 1 372 ? -11.023 -21.969 0.069 1 96.44 372 VAL B C 1
ATOM 8728 O O . VAL B 1 372 ? -10.414 -20.922 0.229 1 96.44 372 VAL B O 1
ATOM 8731 N N . ALA B 1 373 ? -11.039 -22.656 -1.029 1 97.31 373 ALA B N 1
ATOM 8732 C CA . ALA B 1 373 ? -10.523 -22.047 -2.254 1 97.31 373 ALA B CA 1
ATOM 8733 C C . ALA B 1 373 ? -11.57 -21.141 -2.9 1 97.31 373 ALA B C 1
ATOM 8735 O O . ALA B 1 373 ? -12.656 -21.594 -3.256 1 97.31 373 ALA B O 1
ATOM 8736 N N . LEU B 1 374 ? -11.227 -19.906 -3.08 1 97.19 374 LEU B N 1
ATOM 8737 C CA . LEU B 1 374 ? -12.141 -18.922 -3.645 1 97.19 374 LEU B CA 1
ATOM 8738 C C . LEU B 1 374 ? -11.688 -18.5 -5.039 1 97.19 374 LEU B C 1
ATOM 8740 O O . LEU B 1 374 ? -10.492 -18.438 -5.312 1 97.19 374 LEU B O 1
ATOM 8744 N N . LEU B 1 375 ? -12.664 -18.234 -5.809 1 97.38 375 LEU B N 1
ATOM 8745 C CA . LEU B 1 375 ? -12.406 -17.594 -7.098 1 97.38 375 LEU B CA 1
ATOM 8746 C C . LEU B 1 375 ? -12.578 -16.078 -7 1 97.38 375 LEU B C 1
ATOM 8748 O O . LEU B 1 375 ? -13.664 -15.594 -6.676 1 97.38 375 LEU B O 1
ATOM 8752 N N . LEU B 1 376 ? -11.516 -15.367 -7.273 1 96.31 376 LEU B N 1
ATOM 8753 C CA . LEU B 1 376 ? -11.484 -13.906 -7.164 1 96.31 376 LEU B CA 1
ATOM 8754 C C . LEU B 1 376 ? -11.031 -13.273 -8.477 1 96.31 376 LEU B C 1
ATOM 8756 O O . LEU B 1 376 ? -10.445 -13.945 -9.32 1 96.31 376 LEU B O 1
ATOM 8760 N N . PRO B 1 377 ? -11.391 -11.992 -8.648 1 95.06 377 PRO B N 1
ATOM 8761 C CA . PRO B 1 377 ? -10.688 -11.281 -9.719 1 95.06 377 PRO B CA 1
ATOM 8762 C C . PRO B 1 377 ? -9.195 -11.125 -9.43 1 95.06 377 PRO B C 1
ATOM 8764 O O . PRO B 1 377 ? -8.758 -11.328 -8.297 1 95.06 377 PRO B O 1
ATOM 8767 N N . LYS B 1 378 ? -8.477 -10.875 -10.453 1 92.75 378 LYS B N 1
ATOM 8768 C CA . LYS B 1 378 ? -7.047 -10.664 -10.258 1 92.75 378 LYS B CA 1
ATOM 8769 C C . LYS B 1 378 ? -6.789 -9.523 -9.281 1 92.75 378 LYS B C 1
ATOM 8771 O O . LYS B 1 378 ? -7.129 -8.367 -9.562 1 92.75 378 LYS B O 1
ATOM 8776 N N . THR B 1 379 ? -6.191 -9.734 -8.172 1 88.19 379 THR B N 1
ATOM 8777 C CA . THR B 1 379 ? -6.055 -8.797 -7.062 1 88.19 379 THR B CA 1
ATOM 8778 C C . THR B 1 379 ? -5.082 -7.676 -7.418 1 88.19 379 THR B C 1
ATOM 8780 O O . THR B 1 379 ? -5.203 -6.559 -6.906 1 88.19 379 THR B O 1
ATOM 8783 N N . GLN B 1 380 ? -4.102 -7.938 -8.242 1 81.5 380 GLN B N 1
ATOM 8784 C CA . GLN B 1 380 ? -3.105 -6.941 -8.617 1 81.5 380 GLN B CA 1
ATOM 8785 C C . GLN B 1 380 ? -3.742 -5.793 -9.398 1 81.5 380 GLN B C 1
ATOM 8787 O O . GLN B 1 380 ? -3.215 -4.68 -9.422 1 81.5 380 GLN B O 1
ATOM 8792 N N . ASP B 1 381 ? -4.918 -6.066 -9.953 1 83.31 381 ASP B N 1
ATOM 8793 C CA . ASP B 1 381 ? -5.57 -5.074 -10.797 1 83.31 381 ASP B CA 1
ATOM 8794 C C . ASP B 1 381 ? -6.633 -4.301 -10.016 1 83.31 381 ASP B C 1
ATOM 8796 O O . ASP B 1 381 ? -7.219 -3.348 -10.531 1 83.31 381 ASP B O 1
ATOM 8800 N N . LEU B 1 382 ? -6.766 -4.723 -8.828 1 89.38 382 LEU B N 1
ATOM 8801 C CA . LEU B 1 382 ? -7.801 -4.07 -8.031 1 89.38 382 LEU B CA 1
ATOM 8802 C C . LEU B 1 382 ? -7.254 -2.812 -7.367 1 89.38 382 LEU B C 1
ATOM 8804 O O . LEU B 1 382 ? -6.105 -2.789 -6.922 1 89.38 382 LEU B O 1
ATOM 8808 N N . SER B 1 383 ? -8.109 -1.805 -7.363 1 88.12 383 SER B N 1
ATOM 8809 C CA . SER B 1 383 ? -7.738 -0.57 -6.68 1 88.12 383 SER B CA 1
ATOM 8810 C C . SER B 1 383 ? -7.703 -0.764 -5.168 1 88.12 383 SER B C 1
ATOM 8812 O O . SER B 1 383 ? -8.617 -1.354 -4.59 1 88.12 383 SER B O 1
ATOM 8814 N N . PRO B 1 384 ? -6.68 -0.288 -4.559 1 87.75 384 PRO B N 1
ATOM 8815 C CA . PRO B 1 384 ? -6.625 -0.412 -3.1 1 87.75 384 PRO B CA 1
ATOM 8816 C C . PRO B 1 384 ? -7.633 0.49 -2.393 1 87.75 384 PRO B C 1
ATOM 8818 O O . PRO B 1 384 ? -7.836 0.365 -1.183 1 87.75 384 PRO B O 1
ATOM 8821 N N . TYR B 1 385 ? -8.359 1.293 -3.086 1 91.5 385 TYR B N 1
ATOM 8822 C CA . TYR B 1 385 ? -9.242 2.268 -2.455 1 91.5 385 TYR B CA 1
ATOM 8823 C C . TYR B 1 385 ? -10.703 1.866 -2.619 1 91.5 385 TYR B C 1
ATOM 8825 O O . TYR B 1 385 ? -11.602 2.527 -2.088 1 91.5 385 TYR B O 1
ATOM 8833 N N . VAL B 1 386 ? -10.922 0.807 -3.266 1 94.31 386 VAL B N 1
ATOM 8834 C CA . VAL B 1 386 ? -12.289 0.336 -3.461 1 94.31 386 VAL B CA 1
ATOM 8835 C C . VAL B 1 386 ? -12.555 -0.871 -2.564 1 94.31 386 VAL B C 1
ATOM 8837 O O . VAL B 1 386 ? -11.797 -1.843 -2.582 1 94.31 386 VAL B O 1
ATOM 8840 N N . ASP B 1 387 ? -13.539 -0.752 -1.768 1 94.81 387 ASP B N 1
ATOM 8841 C CA . ASP B 1 387 ? -14.031 -1.849 -0.935 1 94.81 387 ASP B CA 1
ATOM 8842 C C . ASP B 1 387 ? -15.352 -2.398 -1.468 1 94.81 387 ASP B C 1
ATOM 8844 O O . ASP B 1 387 ? -16.203 -1.642 -1.945 1 94.81 387 ASP B O 1
ATOM 8848 N N . TYR B 1 388 ? -15.508 -3.672 -1.363 1 96.31 388 TYR B N 1
ATOM 8849 C CA . TYR B 1 388 ? -16.766 -4.227 -1.877 1 96.31 388 TYR B CA 1
ATOM 8850 C C . TYR B 1 388 ? -17.094 -5.551 -1.195 1 96.31 388 TYR B C 1
ATOM 8852 O O . TYR B 1 388 ? -16.234 -6.152 -0.545 1 96.31 388 TYR B O 1
ATOM 8860 N N . ARG B 1 389 ? -18.328 -5.91 -1.205 1 96.44 389 ARG B N 1
ATOM 8861 C CA . ARG B 1 389 ? -18.844 -7.234 -0.872 1 96.44 389 ARG B CA 1
ATOM 8862 C C . ARG B 1 389 ? -19.375 -7.941 -2.113 1 96.44 389 ARG B C 1
ATOM 8864 O O . ARG B 1 389 ? -20.141 -7.363 -2.883 1 96.44 389 ARG B O 1
ATOM 8871 N N . ALA B 1 390 ? -18.891 -9.07 -2.32 1 97.25 390 ALA B N 1
ATOM 8872 C CA . ALA B 1 390 ? -19.266 -9.789 -3.531 1 97.25 390 ALA B CA 1
ATOM 8873 C C . ALA B 1 390 ? -19.562 -11.258 -3.229 1 97.25 390 ALA B C 1
ATOM 8875 O O . ALA B 1 390 ? -19.172 -11.766 -2.176 1 97.25 390 ALA B O 1
ATOM 8876 N N . SER B 1 391 ? -20.359 -11.836 -4.148 1 96.88 391 SER B N 1
ATOM 8877 C CA . SER B 1 391 ? -20.625 -13.273 -4.105 1 96.88 391 SER B CA 1
ATOM 8878 C C . SER B 1 391 ? -19.703 -14.031 -5.066 1 96.88 391 SER B C 1
ATOM 8880 O O . SER B 1 391 ? -19.453 -13.57 -6.176 1 96.88 391 SER B O 1
ATOM 8882 N N . THR B 1 392 ? -19.188 -15.125 -4.566 1 97.12 392 THR B N 1
ATOM 8883 C CA . THR B 1 392 ? -18.328 -15.945 -5.402 1 97.12 392 THR B CA 1
ATOM 8884 C C . THR B 1 392 ? -18.531 -17.422 -5.102 1 97.12 392 THR B C 1
ATOM 8886 O O . THR B 1 392 ? -19.375 -17.781 -4.281 1 97.12 392 THR B O 1
ATOM 8889 N N . ILE B 1 393 ? -17.844 -18.266 -5.828 1 96.31 393 ILE B N 1
ATOM 8890 C CA . ILE B 1 393 ? -17.875 -19.703 -5.633 1 96.31 393 ILE B CA 1
ATOM 8891 C C . ILE B 1 393 ? -16.688 -20.141 -4.781 1 96.31 393 ILE B C 1
ATOM 8893 O O . ILE B 1 393 ? -15.578 -19.625 -4.941 1 96.31 393 ILE B O 1
ATOM 8897 N N . GLY B 1 394 ? -16.938 -21 -3.85 1 96.81 394 GLY B N 1
ATOM 8898 C CA . GLY B 1 394 ? -15.883 -21.609 -3.041 1 96.81 394 GLY B CA 1
ATOM 8899 C C . GLY B 1 394 ? -15.945 -23.125 -3.002 1 96.81 394 GLY B C 1
ATOM 8900 O O . GLY B 1 394 ? -17 -23.703 -3.229 1 96.81 394 GLY B O 1
ATOM 8901 N N . VAL B 1 395 ? -14.789 -23.719 -2.871 1 97.5 395 VAL B N 1
ATOM 8902 C CA . VAL B 1 395 ? -14.688 -25.172 -2.715 1 97.5 395 VAL B CA 1
ATOM 8903 C C . VAL B 1 395 ? -13.844 -25.5 -1.488 1 97.5 395 VAL B C 1
ATOM 8905 O O . VAL B 1 395 ? -12.812 -24.859 -1.248 1 97.5 395 VAL B O 1
ATOM 8908 N N . THR B 1 396 ? -14.352 -26.406 -0.721 1 97 396 THR B N 1
ATOM 8909 C CA . THR B 1 396 ? -13.602 -26.891 0.436 1 97 396 THR B CA 1
ATOM 8910 C C . THR B 1 396 ? -13.477 -28.406 0.407 1 97 396 THR B C 1
ATOM 8912 O O . THR B 1 396 ? -14.367 -29.094 -0.095 1 97 396 THR B O 1
ATOM 8915 N N . SER B 1 397 ? -12.336 -28.859 0.764 1 96.94 397 SER B N 1
ATOM 8916 C CA . SER B 1 397 ? -12.094 -30.297 0.87 1 96.94 397 SER B CA 1
ATOM 8917 C C . SER B 1 397 ? -11.539 -30.672 2.24 1 96.94 397 SER B C 1
ATOM 8919 O O . SER B 1 397 ? -10.828 -29.875 2.861 1 96.94 397 SER B O 1
ATOM 8921 N N . GLN B 1 398 ? -11.945 -31.781 2.727 1 96.5 398 GLN B N 1
ATOM 8922 C CA . GLN B 1 398 ? -11.422 -32.375 3.945 1 96.5 398 GLN B CA 1
ATOM 8923 C C . GLN B 1 398 ? -11.008 -33.844 3.705 1 96.5 398 GLN B C 1
ATOM 8925 O O . GLN B 1 398 ? -11.727 -34.594 3.045 1 96.5 398 GLN B O 1
ATOM 8930 N N . CYS B 1 399 ? -9.805 -34.156 4.09 1 97.44 399 CYS B N 1
ATOM 8931 C CA . CYS B 1 399 ? -9.289 -35.5 3.895 1 97.44 399 CYS B CA 1
ATOM 8932 C C . CYS B 1 399 ? -8.789 -36.094 5.207 1 97.44 399 CYS B C 1
ATOM 8934 O O . CYS B 1 399 ? -8.344 -35.375 6.09 1 97.44 399 CYS B O 1
ATOM 8936 N N . LYS B 1 400 ? -8.891 -37.375 5.375 1 97.19 400 LYS B N 1
ATOM 8937 C CA . LYS B 1 400 ? -8.367 -38.125 6.516 1 97.19 400 LYS B CA 1
ATOM 8938 C C . LYS B 1 400 ? -7.719 -39.438 6.07 1 97.19 400 LYS B C 1
ATOM 8940 O O . LYS B 1 400 ? -8.188 -40.094 5.133 1 97.19 400 LYS B O 1
ATOM 8945 N N . PRO B 1 401 ? -6.637 -39.781 6.688 1 97.75 401 PRO B N 1
ATOM 8946 C CA . PRO B 1 401 ? -6.027 -41.094 6.355 1 97.75 401 PRO B CA 1
ATOM 8947 C C . PRO B 1 401 ? -6.871 -42.281 6.812 1 97.75 401 PRO B C 1
ATOM 8949 O O . PRO B 1 401 ? -7.367 -42.281 7.941 1 97.75 401 PRO B O 1
ATOM 8952 N N . ILE B 1 402 ? -7.027 -43.281 6.008 1 97.88 402 ILE B N 1
ATOM 8953 C CA . ILE B 1 402 ? -7.828 -44.438 6.391 1 97.88 402 ILE B CA 1
ATOM 8954 C C . ILE B 1 402 ? -7.078 -45.719 6.043 1 97.88 402 ILE B C 1
ATOM 8956 O O . ILE B 1 402 ? -7.68 -46.812 5.961 1 97.88 402 ILE B O 1
ATOM 8960 N N . SER B 1 403 ? -5.852 -45.656 5.809 1 97 403 SER B N 1
ATOM 8961 C CA . SER B 1 403 ? -5.035 -46.812 5.402 1 97 403 SER B CA 1
ATOM 8962 C C . SER B 1 403 ? -5.184 -47.969 6.371 1 97 403 SER B C 1
ATOM 8964 O O . SER B 1 403 ? -5.238 -49.125 5.953 1 97 403 SER B O 1
ATOM 8966 N N . PRO B 1 404 ? -5.242 -47.656 7.652 1 95.12 404 PRO B N 1
ATOM 8967 C CA . PRO B 1 404 ? -5.344 -48.781 8.586 1 95.12 404 PRO B CA 1
ATOM 8968 C C . PRO B 1 404 ? -6.613 -49.625 8.383 1 95.12 404 PRO B C 1
ATOM 8970 O O . PRO B 1 404 ? -6.664 -50.781 8.766 1 95.12 404 PRO B O 1
ATOM 8973 N N . SER B 1 405 ? -7.574 -49.062 7.762 1 95.19 405 SER B N 1
ATOM 8974 C CA . SER B 1 405 ? -8.836 -49.75 7.555 1 95.19 405 SER B CA 1
ATOM 8975 C C . SER B 1 405 ? -8.875 -50.438 6.195 1 95.19 405 SER B C 1
ATOM 8977 O O . SER B 1 405 ? -9.898 -51 5.805 1 95.19 405 SER B O 1
ATOM 8979 N N . CYS B 1 406 ? -7.883 -50.438 5.336 1 96.69 406 CYS B N 1
ATOM 8980 C CA . CYS B 1 406 ? -7.918 -50.906 3.957 1 96.69 406 CYS B CA 1
ATOM 8981 C C . CYS B 1 406 ? -7.102 -52.188 3.797 1 96.69 406 CYS B C 1
ATOM 8983 O O . CYS B 1 406 ? -6.758 -52.594 2.678 1 96.69 406 CYS B O 1
ATOM 8985 N N . ASN B 1 407 ? -6.859 -52.938 4.746 1 94.25 407 ASN B N 1
ATOM 8986 C CA . ASN B 1 407 ? -6.191 -54.219 4.727 1 94.25 407 ASN B CA 1
ATOM 8987 C C . ASN B 1 407 ? -5.094 -54.281 3.666 1 94.25 407 ASN B C 1
ATOM 8989 O O . ASN B 1 407 ? -5.152 -55.094 2.746 1 94.25 407 ASN B O 1
ATOM 8993 N N . PHE B 1 408 ? -4.062 -53.625 3.803 1 94.69 408 PHE B N 1
ATOM 8994 C CA . PHE B 1 408 ? -2.959 -53.594 2.852 1 94.69 408 PHE B CA 1
ATOM 8995 C C . PHE B 1 408 ? -2.18 -54.906 2.9 1 94.69 408 PHE B C 1
ATOM 8997 O O . PHE B 1 408 ? -2.006 -55.5 3.971 1 94.69 408 PHE B O 1
ATOM 9004 N N . GLY B 1 409 ? -1.781 -55.312 1.715 1 91.19 409 GLY B N 1
ATOM 9005 C CA . GLY B 1 409 ? -0.903 -56.469 1.611 1 91.19 409 GLY B CA 1
ATOM 9006 C C . GLY B 1 409 ? 0.049 -56.375 0.434 1 91.19 409 GLY B C 1
ATOM 9007 O O . GLY B 1 409 ? -0.088 -55.5 -0.426 1 91.19 409 GLY B O 1
ATOM 9008 N N . VAL B 1 410 ? 1.057 -57.25 0.478 1 91.06 410 VAL B N 1
ATOM 9009 C CA . VAL B 1 410 ? 2.035 -57.312 -0.601 1 91.06 410 VAL B CA 1
ATOM 9010 C C . VAL B 1 410 ? 1.541 -58.281 -1.684 1 91.06 410 VAL B C 1
ATOM 9012 O O . VAL B 1 410 ? 1.057 -59.375 -1.381 1 91.06 410 VAL B O 1
ATOM 9015 N N . TRP B 1 411 ? 1.466 -57.688 -2.855 1 83.19 411 TRP B N 1
ATOM 9016 C CA . TRP B 1 411 ? 0.953 -58.469 -3.977 1 83.19 411 TRP B CA 1
ATOM 9017 C C . TRP B 1 411 ? 1.976 -58.531 -5.105 1 83.19 411 TRP B C 1
ATOM 9019 O O . TRP B 1 411 ? 2.967 -57.812 -5.098 1 83.19 411 TRP B O 1
ATOM 9029 N N . GLY B 1 412 ? 1.621 -59.344 -6.188 1 73.38 412 GLY B N 1
ATOM 9030 C CA . GLY B 1 412 ? 2.334 -59.406 -7.457 1 73.38 412 GLY B CA 1
ATOM 9031 C C . GLY B 1 412 ? 3.65 -60.156 -7.371 1 73.38 412 GLY B C 1
ATOM 9032 O O . GLY B 1 412 ? 4.07 -60.562 -6.289 1 73.38 412 GLY B O 1
ATOM 9033 N N . PRO B 1 413 ? 4.129 -60.312 -8.578 1 75.62 413 PRO B N 1
ATOM 9034 C CA . PRO B 1 413 ? 5.438 -60.969 -8.617 1 75.62 413 PRO B CA 1
ATOM 9035 C C . PRO B 1 413 ? 6.531 -60.125 -7.941 1 75.62 413 PRO B C 1
ATOM 9037 O O . PRO B 1 413 ? 6.562 -58.906 -8.078 1 75.62 413 PRO B O 1
ATOM 9040 N N . GLU B 1 414 ? 7.375 -60.75 -7.129 1 73.94 414 GLU B N 1
ATOM 9041 C CA . GLU B 1 414 ? 8.539 -60.188 -6.457 1 73.94 414 GLU B CA 1
ATOM 9042 C C . GLU B 1 414 ? 8.133 -59.125 -5.445 1 73.94 414 GLU B C 1
ATOM 9044 O O . GLU B 1 414 ? 8.938 -58.25 -5.094 1 73.94 414 GLU B O 1
ATOM 9049 N N . ASP B 1 415 ? 6.824 -59.062 -5.191 1 79.94 415 ASP B N 1
ATOM 9050 C CA . ASP B 1 415 ? 6.328 -58.219 -4.129 1 79.94 415 ASP B CA 1
ATOM 9051 C C . ASP B 1 415 ? 6.406 -56.75 -4.531 1 79.94 415 ASP B C 1
ATOM 9053 O O . ASP B 1 415 ? 6.688 -55.875 -3.695 1 79.94 415 ASP B O 1
ATOM 9057 N N . LEU B 1 416 ? 6.219 -56.531 -5.855 1 81.12 416 LEU B N 1
ATOM 9058 C CA . LEU B 1 416 ? 6.414 -55.156 -6.375 1 81.12 416 LEU B CA 1
ATOM 9059 C C . LEU B 1 416 ? 5.148 -54.344 -6.223 1 81.12 416 LEU B C 1
ATOM 9061 O O . LEU B 1 416 ? 5.195 -53.125 -6.293 1 81.12 416 LEU B O 1
ATOM 9065 N N . TYR B 1 417 ? 4.031 -55.062 -5.902 1 88.12 417 TYR B N 1
ATOM 9066 C CA . TYR B 1 417 ? 2.76 -54.344 -5.824 1 88.12 417 TYR B CA 1
ATOM 9067 C C . TYR B 1 417 ? 2.18 -54.438 -4.418 1 88.12 417 TYR B C 1
ATOM 9069 O O . TYR B 1 417 ? 2.613 -55.25 -3.604 1 88.12 417 TYR B O 1
ATOM 9077 N N . SER B 1 418 ? 1.426 -53.438 -4.152 1 91.75 418 SER B N 1
ATOM 9078 C CA . SER B 1 418 ? 0.613 -53.5 -2.943 1 91.75 418 SER B CA 1
ATOM 9079 C C . SER B 1 418 ? -0.872 -53.594 -3.277 1 91.75 418 SER B C 1
ATOM 9081 O O . SER B 1 418 ? -1.349 -52.906 -4.191 1 91.75 418 SER B O 1
ATOM 9083 N N . GLY B 1 419 ? -1.502 -54.469 -2.645 1 92 419 GLY B N 1
ATOM 9084 C CA . GLY B 1 419 ? -2.949 -54.562 -2.754 1 92 419 GLY B CA 1
ATOM 9085 C C . GLY B 1 419 ? -3.676 -54.031 -1.541 1 92 419 GLY B C 1
ATOM 9086 O O . GLY B 1 419 ? -3.152 -54.062 -0.425 1 92 419 GLY B O 1
ATOM 9087 N N . PHE B 1 420 ? -4.801 -53.531 -1.724 1 95.38 420 PHE B N 1
ATOM 9088 C CA . PHE B 1 420 ? -5.594 -53 -0.617 1 95.38 420 PHE B CA 1
ATOM 9089 C C . PHE B 1 420 ? -7.074 -53.312 -0.823 1 95.38 420 PHE B C 1
ATOM 9091 O O . PHE B 1 420 ? -7.527 -53.469 -1.956 1 95.38 420 PHE B O 1
ATOM 9098 N N . TYR B 1 421 ? -7.773 -53.438 0.222 1 96.69 421 TYR B N 1
ATOM 9099 C CA . TYR B 1 421 ? -9.219 -53.625 0.262 1 96.69 421 TYR B CA 1
ATOM 9100 C C . TYR B 1 421 ? -9.844 -52.812 1.391 1 96.69 421 TYR B C 1
ATOM 9102 O O . TYR B 1 421 ? -9.789 -53.219 2.557 1 96.69 421 TYR B O 1
ATOM 9110 N N . CYS B 1 422 ? -10.453 -51.781 1.012 1 97.25 422 CYS B N 1
ATOM 9111 C CA . CYS B 1 422 ? -11.062 -50.875 2.01 1 97.25 422 CYS B CA 1
ATOM 9112 C C . CYS B 1 422 ? -12.555 -51.156 2.146 1 97.25 422 CYS B C 1
ATOM 9114 O O . CYS B 1 422 ? -13.102 -51.125 3.25 1 97.25 422 CYS B O 1
ATOM 9116 N N . SER B 1 423 ? -13.258 -51.406 1.044 1 96.44 423 SER B N 1
ATOM 9117 C CA . SER B 1 423 ? -14.672 -51.719 0.934 1 96.44 423 SER B CA 1
ATOM 9118 C C . SER B 1 423 ? -14.961 -52.531 -0.318 1 96.44 423 SER B C 1
ATOM 9120 O O . SER B 1 423 ? -14.078 -52.719 -1.158 1 96.44 423 SER B O 1
ATOM 9122 N N . PRO B 1 424 ? -16.172 -53 -0.442 1 93 424 PRO B N 1
ATOM 9123 C CA . PRO B 1 424 ? -16.469 -53.781 -1.646 1 93 424 PRO B CA 1
ATOM 9124 C C . PRO B 1 424 ? -16.359 -52.969 -2.926 1 93 424 PRO B C 1
ATOM 9126 O O . PRO B 1 424 ? -16.25 -53.5 -4.02 1 93 424 PRO B O 1
ATOM 9129 N N . ASN B 1 425 ? -16.344 -51.656 -2.76 1 94.81 425 ASN B N 1
ATOM 9130 C CA . ASN B 1 425 ? -16.312 -50.812 -3.955 1 94.81 425 ASN B CA 1
ATOM 9131 C C . ASN B 1 425 ? -15.039 -50 -4.039 1 94.81 425 ASN B C 1
ATOM 9133 O O . ASN B 1 425 ? -14.914 -49.125 -4.902 1 94.81 425 ASN B O 1
ATOM 9137 N N . PHE B 1 426 ? -14.102 -50.219 -3.088 1 96.69 426 PHE B N 1
ATOM 9138 C CA . PHE B 1 426 ? -12.82 -49.531 -3.201 1 96.69 426 PHE B CA 1
ATOM 9139 C C . PHE B 1 426 ? -11.672 -50.469 -2.855 1 96.69 426 PHE B C 1
ATOM 9141 O O . PHE B 1 426 ? -11.344 -50.656 -1.682 1 96.69 426 PHE B O 1
ATOM 9148 N N . TRP B 1 427 ? -11.117 -50.938 -3.822 1 95.19 427 TRP B N 1
ATOM 9149 C CA . TRP B 1 427 ? -10.023 -51.906 -3.734 1 95.19 427 TRP B CA 1
ATOM 9150 C C . TRP B 1 427 ? -9.148 -51.875 -4.98 1 95.19 427 TRP B C 1
ATOM 9152 O O . TRP B 1 427 ? -9.516 -51.25 -5.98 1 95.19 427 TRP B O 1
ATOM 9162 N N . GLY B 1 428 ? -7.98 -52.438 -4.914 1 93.06 428 GLY B N 1
ATOM 9163 C CA . GLY B 1 428 ? -7.113 -52.469 -6.082 1 93.06 428 GLY B CA 1
ATOM 9164 C C . GLY B 1 428 ? -5.648 -52.656 -5.734 1 93.06 428 GLY B C 1
ATOM 9165 O O . GLY B 1 428 ? -5.328 -53.25 -4.699 1 93.06 428 GLY B O 1
ATOM 9166 N N . SER B 1 429 ? -4.863 -52.312 -6.68 1 90.94 429 SER B N 1
ATOM 9167 C CA . SER B 1 429 ? -3.428 -52.5 -6.48 1 90.94 429 SER B CA 1
ATOM 9168 C C . SER B 1 429 ? -2.672 -51.219 -6.852 1 90.94 429 SER B C 1
ATOM 9170 O O . SER B 1 429 ? -3.125 -50.438 -7.699 1 90.94 429 SER B O 1
ATOM 9172 N N . LEU B 1 430 ? -1.586 -51 -6.191 1 91.19 430 LEU B N 1
ATOM 9173 C CA . LEU B 1 430 ? -0.665 -49.906 -6.477 1 91.19 430 LEU B CA 1
ATOM 9174 C C . LEU B 1 430 ? 0.69 -50.438 -6.926 1 91.19 430 LEU B C 1
ATOM 9176 O O . LEU B 1 430 ? 1.174 -51.438 -6.402 1 91.19 430 LEU B O 1
ATOM 9180 N N . GLY B 1 431 ? 1.319 -49.719 -7.859 1 86 431 GLY B N 1
ATOM 9181 C CA . GLY B 1 431 ? 2.637 -50.094 -8.344 1 86 431 GLY B CA 1
ATOM 9182 C C . GLY B 1 431 ? 2.592 -50.906 -9.641 1 86 431 GLY B C 1
ATOM 9183 O O . GLY B 1 431 ? 3.605 -51.031 -10.328 1 86 431 GLY B O 1
ATOM 9184 N N . ARG B 1 432 ? 1.426 -51.344 -9.883 1 77.62 432 ARG B N 1
ATOM 9185 C CA . ARG B 1 432 ? 1.305 -52.125 -11.109 1 77.62 432 ARG B CA 1
ATOM 9186 C C . ARG B 1 432 ? 1.209 -51.25 -12.336 1 77.62 432 ARG B C 1
ATOM 9188 O O . ARG B 1 432 ? 0.439 -50.281 -12.352 1 77.62 432 ARG B O 1
ATOM 9195 N N . SER B 1 433 ? 2.252 -51.438 -13.336 1 63.09 433 SER B N 1
ATOM 9196 C CA . SER B 1 433 ? 2.328 -50.625 -14.531 1 63.09 433 SER B CA 1
ATOM 9197 C C . SER B 1 433 ? 1.029 -50.656 -15.328 1 63.09 433 SER B C 1
ATOM 9199 O O . SER B 1 433 ? 0.371 -51.719 -15.383 1 63.09 433 SER B O 1
ATOM 9201 N N . GLU B 1 434 ? 0.495 -49.5 -15.781 1 55.81 434 GLU B N 1
ATOM 9202 C CA . GLU B 1 434 ? -0.717 -49.406 -16.594 1 55.81 434 GLU B CA 1
ATOM 9203 C C . GLU B 1 434 ? -0.586 -50.219 -17.875 1 55.81 434 GLU B C 1
ATOM 9205 O O . GLU B 1 434 ? -1.589 -50.562 -18.516 1 55.81 434 GLU B O 1
ATOM 9210 N N . THR B 1 435 ? 0.798 -50.188 -18.438 1 48.38 435 THR B N 1
ATOM 9211 C CA . THR B 1 435 ? 0.959 -50.906 -19.703 1 48.38 435 THR B CA 1
ATOM 9212 C C . THR B 1 435 ? 0.277 -52.25 -19.672 1 48.38 435 THR B C 1
ATOM 9214 O O . THR B 1 435 ? -0.152 -52.781 -20.703 1 48.38 435 THR B O 1
ATOM 9217 N N . ASN B 1 436 ? 0.228 -52.75 -18.438 1 51.69 436 ASN B N 1
ATOM 9218 C CA . ASN B 1 436 ? -0.507 -54 -18.312 1 51.69 436 ASN B CA 1
ATOM 9219 C C . ASN B 1 436 ? -1.97 -53.781 -17.953 1 51.69 436 ASN B C 1
ATOM 9221 O O . ASN B 1 436 ? -2.268 -53.062 -16.984 1 51.69 436 ASN B O 1
ATOM 9225 N N . ALA B 1 437 ? -2.857 -53.688 -18.984 1 59.25 437 ALA B N 1
ATOM 9226 C CA . ALA B 1 437 ? -4.25 -53.281 -19.125 1 59.25 437 ALA B CA 1
ATOM 9227 C C . ALA B 1 437 ? -5.055 -53.594 -17.875 1 59.25 437 ALA B C 1
ATOM 9229 O O . ALA B 1 437 ? -5.438 -54.75 -17.656 1 59.25 437 ALA B O 1
ATOM 9230 N N . SER B 1 438 ? -4.785 -52.688 -16.766 1 66.69 438 SER B N 1
ATOM 9231 C CA . SER B 1 438 ? -5.773 -52.844 -15.695 1 66.69 438 SER B CA 1
ATOM 9232 C C . SER B 1 438 ? -7.191 -52.688 -16.234 1 66.69 438 SER B C 1
ATOM 9234 O O . SER B 1 438 ? -7.465 -51.781 -17.031 1 66.69 438 SER B O 1
ATOM 9236 N N . VAL B 1 439 ? -7.879 -53.688 -16.047 1 73.19 439 VAL B N 1
ATOM 9237 C CA . VAL B 1 439 ? -9.25 -53.75 -16.547 1 73.19 439 VAL B CA 1
ATOM 9238 C C . VAL B 1 439 ? -10.219 -53.344 -15.422 1 73.19 439 VAL B C 1
ATOM 9240 O O . VAL B 1 439 ? -10.227 -54 -14.367 1 73.19 439 VAL B O 1
ATOM 9243 N N . PRO B 1 440 ? -10.922 -52.312 -15.656 1 76.94 440 PRO B N 1
ATOM 9244 C CA . PRO B 1 440 ? -11.961 -51.969 -14.672 1 76.94 440 PRO B CA 1
ATOM 9245 C C . PRO B 1 440 ? -12.898 -53.156 -14.391 1 76.94 440 PRO B C 1
ATOM 9247 O O . PRO B 1 440 ? -13.258 -53.875 -15.312 1 76.94 440 PRO B O 1
ATOM 9250 N N . GLY B 1 441 ? -13.211 -53.344 -13.156 1 77.06 441 GLY B N 1
ATOM 9251 C CA . GLY B 1 441 ? -14.078 -54.469 -12.766 1 77.06 441 GLY B CA 1
ATOM 9252 C C . GLY B 1 441 ? -13.32 -55.719 -12.391 1 77.06 441 GLY B C 1
ATOM 9253 O O . GLY B 1 441 ? -13.852 -56.594 -11.703 1 77.06 441 GLY B O 1
ATOM 9254 N N . ILE B 1 442 ? -12.078 -55.75 -12.766 1 81 442 ILE B N 1
ATOM 9255 C CA . ILE B 1 442 ? -11.273 -56.938 -12.484 1 81 442 ILE B CA 1
ATOM 9256 C C . ILE B 1 442 ? -10.117 -56.562 -11.555 1 81 442 ILE B C 1
ATOM 9258 O O . ILE B 1 442 ? -9.969 -57.125 -10.477 1 81 442 ILE B O 1
ATOM 9262 N N . ASP B 1 443 ? -9.445 -55.5 -11.93 1 84.31 443 ASP B N 1
ATOM 9263 C CA . ASP B 1 443 ? -8.242 -55.125 -11.188 1 84.31 443 ASP B CA 1
ATOM 9264 C C . ASP B 1 443 ? -8.547 -54.031 -10.164 1 84.31 443 ASP B C 1
ATOM 9266 O O . ASP B 1 443 ? -7.805 -53.875 -9.195 1 84.31 443 ASP B O 1
ATOM 9270 N N . TYR B 1 444 ? -9.516 -53.344 -10.414 1 89.94 444 TYR B N 1
ATOM 9271 C CA . TYR B 1 444 ? -10.055 -52.312 -9.531 1 89.94 444 TYR B CA 1
ATOM 9272 C C . TYR B 1 444 ? -11.547 -52.125 -9.781 1 89.94 444 TYR B C 1
ATOM 9274 O O . TYR B 1 444 ? -12.102 -52.656 -10.742 1 89.94 444 TYR B O 1
ATOM 9282 N N . PRO B 1 445 ? -12.211 -51.406 -8.984 1 90.94 445 PRO B N 1
ATOM 9283 C CA . PRO B 1 445 ? -13.664 -51.312 -9.18 1 90.94 445 PRO B CA 1
ATOM 9284 C C . PRO B 1 445 ? -14.031 -50.656 -10.516 1 90.94 445 PRO B C 1
ATOM 9286 O O . PRO B 1 445 ? -13.344 -49.75 -10.977 1 90.94 445 PRO B O 1
ATOM 9289 N N . ALA B 1 446 ? -15.148 -51.031 -11.102 1 89.31 446 ALA B N 1
ATOM 9290 C CA . ALA B 1 446 ? -15.602 -50.625 -12.43 1 89.31 446 ALA B CA 1
ATOM 9291 C C . ALA B 1 446 ? -15.797 -49.094 -12.5 1 89.31 446 ALA B C 1
ATOM 9293 O O . ALA B 1 446 ? -15.586 -48.5 -13.547 1 89.31 446 ALA B O 1
ATOM 9294 N N . LEU B 1 447 ? -16.25 -48.562 -11.383 1 90.69 447 LEU B N 1
ATOM 9295 C CA . LEU B 1 447 ? -16.531 -47.125 -11.383 1 90.69 447 LEU B CA 1
ATOM 9296 C C . LEU B 1 447 ? -15.359 -46.344 -10.789 1 90.69 447 LEU B C 1
ATOM 9298 O O . LEU B 1 447 ? -15.484 -45.156 -10.508 1 90.69 447 LEU B O 1
ATOM 9302 N N . GLY B 1 448 ? -14.227 -47.062 -10.602 1 89.88 448 GLY B N 1
ATOM 9303 C CA . GLY B 1 448 ? -13 -46.406 -10.164 1 89.88 448 GLY B CA 1
ATOM 9304 C C . GLY B 1 448 ? -12.164 -45.875 -11.312 1 89.88 448 GLY B C 1
ATOM 9305 O O . GLY B 1 448 ? -12.445 -46.156 -12.477 1 89.88 448 GLY B O 1
ATOM 9306 N N . PHE B 1 449 ? -11.25 -45.031 -10.969 1 87.06 449 PHE B N 1
ATOM 9307 C CA . PHE B 1 449 ? -10.367 -44.406 -11.961 1 87.06 449 PHE B CA 1
ATOM 9308 C C . PHE B 1 449 ? -8.906 -44.688 -11.625 1 87.06 449 PHE B C 1
ATOM 9310 O O . PHE B 1 449 ? -8.391 -44.156 -10.625 1 87.06 449 PHE B O 1
ATOM 9317 N N . LYS B 1 450 ? -8.32 -45.469 -12.367 1 86.88 450 LYS B N 1
ATOM 9318 C CA . LYS B 1 450 ? -6.883 -45.688 -12.234 1 86.88 450 LYS B CA 1
ATOM 9319 C C . LYS B 1 450 ? -6.105 -44.656 -13.047 1 86.88 450 LYS B C 1
ATOM 9321 O O . LYS B 1 450 ? -6.035 -44.75 -14.273 1 86.88 450 LYS B O 1
ATOM 9326 N N . VAL B 1 451 ? -5.578 -43.688 -12.484 1 80.31 451 VAL B N 1
ATOM 9327 C CA . VAL B 1 451 ? -4.891 -42.562 -13.125 1 80.31 451 VAL B CA 1
ATOM 9328 C C . VAL B 1 451 ? -3.527 -43.031 -13.641 1 80.31 451 VAL B C 1
ATOM 9330 O O . VAL B 1 451 ? -3.145 -42.688 -14.766 1 80.31 451 VAL B O 1
ATOM 9333 N N . ASP B 1 452 ? -2.766 -43.719 -12.836 1 80.5 452 ASP B N 1
ATOM 9334 C CA . ASP B 1 452 ? -1.48 -44.344 -13.164 1 80.5 452 ASP B CA 1
ATOM 9335 C C . ASP B 1 452 ? -1.123 -45.438 -12.172 1 80.5 452 ASP B C 1
ATOM 9337 O O . ASP B 1 452 ? -1.996 -45.969 -11.477 1 80.5 452 ASP B O 1
ATOM 9341 N N . SER B 1 453 ? 0.064 -45.844 -12.188 1 84.69 453 SER B N 1
ATOM 9342 C CA . SER B 1 453 ? 0.471 -46.938 -11.32 1 84.69 453 SER B CA 1
ATOM 9343 C C . SER B 1 453 ? 0.437 -46.531 -9.852 1 84.69 453 SER B C 1
ATOM 9345 O O . SER B 1 453 ? 0.361 -47.375 -8.969 1 84.69 453 SER B O 1
ATOM 9347 N N . ASN B 1 454 ? 0.391 -45.219 -9.617 1 89.44 454 ASN B N 1
ATOM 9348 C CA . ASN B 1 454 ? 0.584 -44.75 -8.25 1 89.44 454 ASN B CA 1
ATOM 9349 C C . ASN B 1 454 ? -0.702 -44.188 -7.66 1 89.44 454 ASN B C 1
ATOM 9351 O O . ASN B 1 454 ? -0.786 -43.938 -6.457 1 89.44 454 ASN B O 1
ATOM 9355 N N . ILE B 1 455 ? -1.692 -43.938 -8.492 1 91.56 455 ILE B N 1
ATOM 9356 C CA . ILE B 1 455 ? -2.885 -43.281 -7.973 1 91.56 455 ILE B CA 1
ATOM 9357 C C . ILE B 1 455 ? -4.137 -43.969 -8.492 1 91.56 455 ILE B C 1
ATOM 9359 O O . ILE B 1 455 ? -4.27 -44.219 -9.703 1 91.56 455 ILE B O 1
ATOM 9363 N N . LEU B 1 456 ? -4.965 -44.344 -7.625 1 92.06 456 LEU B N 1
ATOM 9364 C CA . LEU B 1 456 ? -6.312 -44.844 -7.895 1 92.06 456 LEU B CA 1
ATOM 9365 C C . LEU B 1 456 ? -7.352 -44.062 -7.102 1 92.06 456 LEU B C 1
ATOM 9367 O O . LEU B 1 456 ? -7.145 -43.75 -5.922 1 92.06 456 LEU B O 1
ATOM 9371 N N . LEU B 1 457 ? -8.422 -43.625 -7.766 1 94.5 457 LEU B N 1
ATOM 9372 C CA . LEU B 1 457 ? -9.453 -42.875 -7.043 1 94.5 457 LEU B CA 1
ATOM 9373 C C . LEU B 1 457 ? -10.844 -43.344 -7.434 1 94.5 457 LEU B C 1
ATOM 9375 O O . LEU B 1 457 ? -11.016 -44 -8.469 1 94.5 457 LEU B O 1
ATOM 9379 N N . ALA B 1 458 ? -11.758 -43.094 -6.613 1 95.06 458 ALA B N 1
ATOM 9380 C CA . ALA B 1 458 ? -13.172 -43.375 -6.852 1 95.06 458 ALA B CA 1
ATOM 9381 C C . ALA B 1 458 ? -14.055 -42.406 -6.062 1 95.06 458 ALA B C 1
ATOM 9383 O O . ALA B 1 458 ? -13.648 -41.906 -5.016 1 95.06 458 ALA B O 1
ATOM 9384 N N . PHE B 1 459 ? -15.258 -42.219 -6.586 1 96.06 459 PHE B N 1
ATOM 9385 C CA . PHE B 1 459 ? -16.188 -41.312 -5.973 1 96.06 459 PHE B CA 1
ATOM 9386 C C . PHE B 1 459 ? -17.344 -42.031 -5.309 1 96.06 459 PHE B C 1
ATOM 9388 O O . PHE B 1 459 ? -17.812 -43.062 -5.824 1 96.06 459 PHE B O 1
ATOM 9395 N N . PHE B 1 460 ? -17.828 -41.438 -4.203 1 97.19 460 PHE B N 1
ATOM 9396 C CA . PHE B 1 460 ? -18.828 -42.125 -3.408 1 97.19 460 PHE B CA 1
ATOM 9397 C C . PHE B 1 460 ? -19.891 -41.156 -2.914 1 97.19 460 PHE B C 1
ATOM 9399 O O . PHE B 1 460 ? -19.672 -39.938 -2.895 1 97.19 460 PHE B O 1
ATOM 9406 N N . MET B 1 461 ? -20.984 -41.656 -2.453 1 96.06 461 MET B N 1
ATOM 9407 C CA . MET B 1 461 ? -22.078 -40.875 -1.882 1 96.06 461 MET B CA 1
ATOM 9408 C C . MET B 1 461 ? -22 -40.844 -0.36 1 96.06 461 MET B C 1
ATOM 9410 O O . MET B 1 461 ? -22.641 -40.031 0.288 1 96.06 461 MET B O 1
ATOM 9414 N N . ASP B 1 462 ? -21.109 -41.75 0.169 1 95.69 462 ASP B N 1
ATOM 9415 C CA . ASP B 1 462 ? -21.047 -41.875 1.622 1 95.69 462 ASP B CA 1
ATOM 9416 C C . ASP B 1 462 ? -19.609 -41.875 2.115 1 95.69 462 ASP B C 1
ATOM 9418 O O . ASP B 1 462 ? -18.688 -42.125 1.348 1 95.69 462 ASP B O 1
ATOM 9422 N N . GLU B 1 463 ? -19.469 -41.656 3.363 1 94.56 463 GLU B N 1
ATOM 9423 C CA . GLU B 1 463 ? -18.156 -41.531 3.98 1 94.56 463 GLU B CA 1
ATOM 9424 C C . GLU B 1 463 ? -17.453 -42.906 4.094 1 94.56 463 GLU B C 1
ATOM 9426 O O . GLU B 1 463 ? -16.234 -42.969 4.09 1 94.56 463 GLU B O 1
ATOM 9431 N N . ASP B 1 464 ? -18.234 -43.938 4.164 1 94.44 464 ASP B N 1
ATOM 9432 C CA . ASP B 1 464 ? -17.688 -45.281 4.371 1 94.44 464 ASP B CA 1
ATOM 9433 C C . ASP B 1 464 ? -17.234 -45.906 3.051 1 94.44 464 ASP B C 1
ATOM 9435 O O . ASP B 1 464 ? -16.703 -47.031 3.031 1 94.44 464 ASP B O 1
ATOM 9439 N N . LEU B 1 465 ? -17.406 -45.281 1.946 1 97.06 465 LEU B N 1
ATOM 9440 C CA . LEU B 1 465 ? -16.938 -45.688 0.625 1 97.06 465 LEU B CA 1
ATOM 9441 C C . LEU B 1 465 ? -17.656 -46.969 0.17 1 97.06 465 LEU B C 1
ATOM 9443 O O . LEU B 1 465 ? -17.031 -47.875 -0.408 1 97.06 465 LEU B O 1
ATOM 9447 N N . THR B 1 466 ? -18.938 -47.062 0.489 1 95.81 466 THR B N 1
ATOM 9448 C CA . THR B 1 466 ? -19.672 -48.281 0.157 1 95.81 466 THR B CA 1
ATOM 9449 C C . THR B 1 466 ? -20.625 -48.031 -1.02 1 95.81 466 THR B C 1
ATOM 9451 O O . THR B 1 466 ? -20.922 -48.938 -1.778 1 95.81 466 THR B O 1
ATOM 9454 N N . LYS B 1 467 ? -21.062 -46.781 -1.201 1 95.31 467 LYS B N 1
ATOM 9455 C CA . LYS B 1 467 ? -22 -46.469 -2.266 1 95.31 467 LYS B CA 1
ATOM 9456 C C . LYS B 1 467 ? -21.328 -45.625 -3.344 1 95.31 467 LYS B C 1
ATOM 9458 O O . LYS B 1 467 ? -21.172 -44.406 -3.188 1 95.31 467 LYS B O 1
ATOM 9463 N N . PRO B 1 468 ? -21.031 -46.25 -4.48 1 95.56 468 PRO B N 1
ATOM 9464 C CA . PRO B 1 468 ? -20.359 -45.469 -5.539 1 95.56 468 PRO B CA 1
ATOM 9465 C C . PRO B 1 468 ? -21.219 -44.344 -6.086 1 95.56 468 PRO B C 1
ATOM 9467 O O . PRO B 1 468 ? -22.453 -44.469 -6.148 1 95.56 468 PRO B O 1
ATOM 9470 N N . TYR B 1 469 ? -20.656 -43.25 -6.391 1 95.25 469 TYR B N 1
ATOM 9471 C CA . TYR B 1 469 ? -21.312 -42.125 -7.047 1 95.25 469 TYR B CA 1
ATOM 9472 C C . TYR B 1 469 ? -21.406 -42.344 -8.555 1 95.25 469 TYR B C 1
ATOM 9474 O O . TYR B 1 469 ? -20.375 -42.375 -9.242 1 95.25 469 TYR B O 1
ATOM 9482 N N . ASN B 1 470 ? -22.562 -42.562 -9.102 1 92.94 470 ASN B N 1
ATOM 9483 C CA . ASN B 1 470 ? -22.766 -42.938 -10.5 1 92.94 470 ASN B CA 1
ATOM 9484 C C . ASN B 1 470 ? -23.844 -42.062 -11.156 1 92.94 470 ASN B C 1
ATOM 9486 O O . ASN B 1 470 ? -24.875 -42.562 -11.586 1 92.94 470 ASN B O 1
ATOM 9490 N N . PRO B 1 471 ? -23.562 -40.812 -11.352 1 92.44 471 PRO B N 1
ATOM 9491 C CA . PRO B 1 471 ? -24.547 -39.906 -11.945 1 92.44 471 PRO B CA 1
ATOM 9492 C C . PRO B 1 471 ? -24.797 -40.219 -13.422 1 92.44 471 PRO B C 1
ATOM 9494 O O . PRO B 1 471 ? -25.844 -39.812 -13.961 1 92.44 471 PRO B O 1
ATOM 9497 N N . PHE B 1 472 ? -24 -40.938 -14.117 1 89.94 472 PHE B N 1
ATOM 9498 C CA . PHE B 1 472 ? -24.094 -41.188 -15.555 1 89.94 472 PHE B CA 1
ATOM 9499 C C . PHE B 1 472 ? -24.891 -42.438 -15.844 1 89.94 472 PHE B C 1
ATOM 9501 O O . PHE B 1 472 ? -25.234 -42.719 -17 1 89.94 472 PHE B O 1
ATOM 9508 N N . GLY B 1 473 ? -25.125 -43.188 -14.852 1 89.44 473 GLY B N 1
ATOM 9509 C CA . GLY B 1 473 ? -25.875 -44.406 -15.039 1 89.44 473 GLY B CA 1
ATOM 9510 C C . GLY B 1 473 ? -25.062 -45.5 -15.695 1 89.44 473 GLY B C 1
ATOM 9511 O O . GLY B 1 473 ? -25.562 -46.219 -16.562 1 89.44 473 GLY B O 1
ATOM 9512 N N . TYR B 1 474 ? -23.812 -45.594 -15.312 1 89.44 474 TYR B N 1
ATOM 9513 C CA . TYR B 1 474 ? -22.953 -46.656 -15.852 1 89.44 474 TYR B CA 1
ATOM 9514 C C . TYR B 1 474 ? -23.156 -47.969 -15.102 1 89.44 474 TYR B C 1
ATOM 9516 O O . TYR B 1 474 ? -23.562 -47.969 -13.945 1 89.44 474 TYR B O 1
ATOM 9524 N N . ASN B 1 475 ? -22.812 -49.031 -15.812 1 88.75 475 ASN B N 1
ATOM 9525 C CA . ASN B 1 475 ? -22.906 -50.344 -15.188 1 88.75 475 ASN B CA 1
ATOM 9526 C C . ASN B 1 475 ? -21.875 -50.5 -14.078 1 88.75 475 ASN B C 1
ATOM 9528 O O . ASN B 1 475 ? -20.672 -50.406 -14.32 1 88.75 475 ASN B O 1
ATOM 9532 N N . PRO B 1 476 ? -22.312 -50.781 -12.875 1 86.94 476 PRO B N 1
ATOM 9533 C CA . PRO B 1 476 ? -21.375 -50.875 -11.75 1 86.94 476 PRO B CA 1
ATOM 9534 C C . PRO B 1 476 ? -20.406 -52.031 -11.867 1 86.94 476 PRO B C 1
ATOM 9536 O O . PRO B 1 476 ? -19.375 -52.062 -11.188 1 86.94 476 PRO B O 1
ATOM 9539 N N . ASP B 1 477 ? -20.734 -52.969 -12.75 1 83.62 477 ASP B N 1
ATOM 9540 C CA . ASP B 1 477 ? -19.891 -54.156 -12.859 1 83.62 477 ASP B CA 1
ATOM 9541 C C . ASP B 1 477 ? -18.859 -54 -13.961 1 83.62 477 ASP B C 1
ATOM 9543 O O . ASP B 1 477 ? -17.734 -54.5 -13.844 1 83.62 477 ASP B O 1
ATOM 9547 N N . THR B 1 478 ? -19.281 -53.219 -14.977 1 83.62 478 THR B N 1
ATOM 9548 C CA . THR B 1 478 ? -18.375 -53.156 -16.125 1 83.62 478 THR B CA 1
ATOM 9549 C C . THR B 1 478 ? -17.828 -51.75 -16.297 1 83.62 478 THR B C 1
ATOM 9551 O O . THR B 1 478 ? -16.828 -51.531 -16.984 1 83.62 478 THR B O 1
ATOM 9554 N N . GLY B 1 479 ? -18.469 -50.812 -15.703 1 83.88 479 GLY B N 1
ATOM 9555 C CA . GLY B 1 479 ? -18.031 -49.438 -15.859 1 83.88 479 GLY B CA 1
ATOM 9556 C C . GLY B 1 479 ? -18.406 -48.844 -17.203 1 83.88 479 GLY B C 1
ATOM 9557 O O . GLY B 1 479 ? -17.922 -47.781 -17.578 1 83.88 479 GLY B O 1
ATOM 9558 N N . ALA B 1 480 ? -19.203 -49.562 -17.984 1 84.12 480 ALA B N 1
ATOM 9559 C CA . ALA B 1 480 ? -19.625 -49.125 -19.312 1 84.12 480 ALA B CA 1
ATOM 9560 C C . ALA B 1 480 ? -21 -48.469 -19.266 1 84.12 480 ALA B C 1
ATOM 9562 O O . ALA B 1 480 ? -21.766 -48.688 -18.328 1 84.12 480 ALA B O 1
ATOM 9563 N N . PRO B 1 481 ? -21.25 -47.688 -20.312 1 84.38 481 PRO B N 1
ATOM 9564 C CA . PRO B 1 481 ? -22.594 -47.125 -20.391 1 84.38 481 PRO B CA 1
ATOM 9565 C C . PRO B 1 481 ? -23.688 -48.188 -20.5 1 84.38 481 PRO B C 1
ATOM 9567 O O . PRO B 1 481 ? -23.516 -49.188 -21.219 1 84.38 481 PRO B O 1
ATOM 9570 N N . ASP B 1 482 ? -24.703 -48.031 -19.719 1 87.88 482 ASP B N 1
ATOM 9571 C CA . ASP B 1 482 ? -25.844 -48.938 -19.703 1 87.88 482 ASP B CA 1
ATOM 9572 C C . ASP B 1 482 ? -27.156 -48.156 -19.906 1 87.88 482 ASP B C 1
ATOM 9574 O O . ASP B 1 482 ? -27.562 -47.375 -19.031 1 87.88 482 ASP B O 1
ATOM 9578 N N . PRO B 1 483 ? -27.828 -48.406 -20.984 1 87.12 483 PRO B N 1
ATOM 9579 C CA . PRO B 1 483 ? -29.078 -47.688 -21.25 1 87.12 483 PRO B CA 1
ATOM 9580 C C . PRO B 1 483 ? -30.188 -48.031 -20.266 1 87.12 483 PRO B C 1
ATOM 9582 O O . PRO B 1 483 ? -31.156 -47.281 -20.141 1 87.12 483 PRO B O 1
ATOM 9585 N N . ASP B 1 484 ? -30.047 -49.094 -19.562 1 90.94 484 ASP B N 1
ATOM 9586 C CA . ASP B 1 484 ? -31.094 -49.531 -18.641 1 90.94 484 ASP B CA 1
ATOM 9587 C C . ASP B 1 484 ? -30.984 -48.812 -17.297 1 90.94 484 ASP B C 1
ATOM 9589 O O . ASP B 1 484 ? -31.906 -48.875 -16.484 1 90.94 484 ASP B O 1
ATOM 9593 N N . ILE B 1 485 ? -29.828 -48.188 -17.031 1 91.5 485 ILE B N 1
ATOM 9594 C CA . ILE B 1 485 ? -29.656 -47.438 -15.805 1 91.5 485 ILE B CA 1
ATOM 9595 C C . ILE B 1 485 ? -29.875 -45.938 -16.094 1 91.5 485 ILE B C 1
ATOM 9597 O O . ILE B 1 485 ? -29.094 -45.344 -16.844 1 91.5 485 ILE B O 1
ATOM 9601 N N . PRO B 1 486 ? -30.844 -45.375 -15.516 1 90.75 486 PRO B N 1
ATOM 9602 C CA . PRO B 1 486 ? -31.156 -43.969 -15.836 1 90.75 486 PRO B CA 1
ATOM 9603 C C . PRO B 1 486 ? -30.109 -43 -15.297 1 90.75 486 PRO B C 1
ATOM 9605 O O . PRO B 1 486 ? -29.484 -43.281 -14.266 1 90.75 486 PRO B O 1
ATOM 9608 N N . LEU B 1 487 ? -30.031 -41.875 -16 1 92.12 487 LEU B N 1
ATOM 9609 C CA . LEU B 1 487 ? -29.203 -40.75 -15.562 1 92.12 487 LEU B CA 1
ATOM 9610 C C . LEU B 1 487 ? -29.75 -40.156 -14.266 1 92.12 487 LEU B C 1
ATOM 9612 O O . LEU B 1 487 ? -30.953 -40 -14.109 1 92.12 487 LEU B O 1
ATOM 9616 N N . MET B 1 488 ? -28.875 -39.906 -13.32 1 92.25 488 MET B N 1
ATOM 9617 C CA . MET B 1 488 ? -29.281 -39.219 -12.086 1 92.25 488 MET B CA 1
ATOM 9618 C C . MET B 1 488 ? -29.75 -37.781 -12.383 1 92.25 488 MET B C 1
ATOM 9620 O O . MET B 1 488 ? -29.047 -37.031 -13.023 1 92.25 488 MET B O 1
ATOM 9624 N N . PRO B 1 489 ? -30.938 -37.5 -11.945 1 89.94 489 PRO B N 1
ATOM 9625 C CA . PRO B 1 489 ? -31.406 -36.125 -12.172 1 89.94 489 PRO B CA 1
ATOM 9626 C C . PRO B 1 489 ? -30.578 -35.094 -11.422 1 89.94 489 PRO B C 1
ATOM 9628 O O . PRO B 1 489 ? -29.953 -35.406 -10.406 1 89.94 489 PRO B O 1
ATOM 9631 N N . ASP B 1 490 ? -30.594 -33.906 -11.836 1 88.25 490 ASP B N 1
ATOM 9632 C CA . ASP B 1 490 ? -29.781 -32.844 -11.281 1 88.25 490 ASP B CA 1
ATOM 9633 C C . ASP B 1 490 ? -30.109 -32.594 -9.812 1 88.25 490 ASP B C 1
ATOM 9635 O O . ASP B 1 490 ? -29.234 -32.25 -9.023 1 88.25 490 ASP B O 1
ATOM 9639 N N . SER B 1 491 ? -31.297 -32.781 -9.461 1 87.56 491 SER B N 1
ATOM 9640 C CA . SER B 1 491 ? -31.75 -32.531 -8.094 1 87.56 491 SER B CA 1
ATOM 9641 C C . SER B 1 491 ? -31.141 -33.562 -7.129 1 87.56 491 SER B C 1
ATOM 9643 O O . SER B 1 491 ? -31.109 -33.312 -5.918 1 87.56 491 SER B O 1
ATOM 9645 N N . GLN B 1 492 ? -30.609 -34.625 -7.703 1 90.25 492 GLN B N 1
ATOM 9646 C CA . GLN B 1 492 ? -30.094 -35.688 -6.844 1 90.25 492 GLN B CA 1
ATOM 9647 C C . GLN B 1 492 ? -28.562 -35.688 -6.816 1 90.25 492 GLN B C 1
ATOM 9649 O O . GLN B 1 492 ? -27.953 -36.531 -6.137 1 90.25 492 GLN B O 1
ATOM 9654 N N . LEU B 1 493 ? -28.031 -34.812 -7.613 1 94.81 493 LEU B N 1
ATOM 9655 C CA . LEU B 1 493 ? -26.594 -34.688 -7.516 1 94.81 493 LEU B CA 1
ATOM 9656 C C . LEU B 1 493 ? -26.172 -34.281 -6.105 1 94.81 493 LEU B C 1
ATOM 9658 O O . LEU B 1 493 ? -26.844 -33.469 -5.473 1 94.81 493 LEU B O 1
ATOM 9662 N N . ILE B 1 494 ? -25.141 -34.75 -5.66 1 94.69 494 ILE B N 1
ATOM 9663 C CA . ILE B 1 494 ? -24.828 -34.625 -4.242 1 94.69 494 ILE B CA 1
ATOM 9664 C C . ILE B 1 494 ? -23.797 -33.5 -4.043 1 94.69 494 ILE B C 1
ATOM 9666 O O . ILE B 1 494 ? -23 -33.25 -4.934 1 94.69 494 ILE B O 1
ATOM 9670 N N . ASN B 1 495 ? -23.859 -32.969 -2.889 1 94.69 495 ASN B N 1
ATOM 9671 C CA . ASN B 1 495 ? -22.969 -32 -2.273 1 94.69 495 ASN B CA 1
ATOM 9672 C C . ASN B 1 495 ? -23.031 -32.062 -0.75 1 94.69 495 ASN B C 1
ATOM 9674 O O . ASN B 1 495 ? -23.875 -31.406 -0.133 1 94.69 495 ASN B O 1
ATOM 9678 N N . GLU B 1 496 ? -22.156 -32.906 -0.244 1 94.31 496 GLU B N 1
ATOM 9679 C CA . GLU B 1 496 ? -20.734 -33.125 -0.489 1 94.31 496 GLU B CA 1
ATOM 9680 C C . GLU B 1 496 ? -20.484 -34.438 -1.213 1 94.31 496 GLU B C 1
ATOM 9682 O O . GLU B 1 496 ? -21.203 -35.406 -0.998 1 94.31 496 GLU B O 1
ATOM 9687 N N . VAL B 1 497 ? -19.484 -34.469 -2.023 1 97.12 497 VAL B N 1
ATOM 9688 C CA . VAL B 1 497 ? -19.031 -35.656 -2.746 1 97.12 497 VAL B CA 1
ATOM 9689 C C . VAL B 1 497 ? -17.844 -36.281 -2.025 1 97.12 497 VAL B C 1
ATOM 9691 O O . VAL B 1 497 ? -16.891 -35.594 -1.658 1 97.12 497 VAL B O 1
ATOM 9694 N N . HIS B 1 498 ? -17.969 -37.594 -1.841 1 97.81 498 HIS B N 1
ATOM 9695 C CA . HIS B 1 498 ? -16.875 -38.312 -1.199 1 97.81 498 HIS B CA 1
ATOM 9696 C C . HIS B 1 498 ? -15.953 -38.938 -2.232 1 97.81 498 HIS B C 1
ATOM 9698 O O . HIS B 1 498 ? -16.422 -39.469 -3.252 1 97.81 498 HIS B O 1
ATOM 9704 N N . VAL B 1 499 ? -14.719 -38.844 -2 1 97.19 499 VAL B N 1
ATOM 9705 C CA . VAL B 1 499 ? -13.734 -39.406 -2.918 1 97.19 499 VAL B CA 1
ATOM 9706 C C . VAL B 1 499 ? -12.602 -40.062 -2.127 1 97.19 499 VAL B C 1
ATOM 9708 O O . VAL B 1 499 ? -12.195 -39.562 -1.076 1 97.19 499 VAL B O 1
ATOM 9711 N N . ALA B 1 500 ? -12.203 -41.156 -2.551 1 97.88 500 ALA B N 1
ATOM 9712 C CA . ALA B 1 500 ? -11.062 -41.844 -1.938 1 97.88 500 ALA B CA 1
ATOM 9713 C C . ALA B 1 500 ? -9.891 -41.906 -2.904 1 97.88 500 ALA B C 1
ATOM 9715 O O . ALA B 1 500 ? -10.078 -42.125 -4.105 1 97.88 500 ALA B O 1
ATOM 9716 N N . PHE B 1 501 ? -8.719 -41.781 -2.4 1 97.19 501 PHE B N 1
ATOM 9717 C CA . PHE B 1 501 ? -7.488 -41.875 -3.182 1 97.19 501 PHE B CA 1
ATOM 9718 C C . PHE B 1 501 ? -6.555 -42.938 -2.607 1 97.19 501 PHE B C 1
ATOM 9720 O O . PHE B 1 501 ? -6.23 -42.906 -1.418 1 97.19 501 PHE B O 1
ATOM 9727 N N . ALA B 1 502 ? -6.191 -43.812 -3.361 1 96.94 502 ALA B N 1
ATOM 9728 C CA . ALA B 1 502 ? -5.051 -44.688 -3.057 1 96.94 502 ALA B CA 1
ATOM 9729 C C . ALA B 1 502 ? -3.783 -44.188 -3.742 1 96.94 502 ALA B C 1
ATOM 9731 O O . ALA B 1 502 ? -3.773 -43.938 -4.953 1 96.94 502 ALA B O 1
ATOM 9732 N N . THR B 1 503 ? -2.805 -43.969 -2.965 1 96.06 503 THR B N 1
ATOM 9733 C CA . THR B 1 503 ? -1.617 -43.312 -3.504 1 96.06 503 THR B CA 1
ATOM 9734 C C . THR B 1 503 ? -0.355 -44.062 -3.1 1 96.06 503 THR B C 1
ATOM 9736 O O . THR B 1 503 ? -0.316 -44.719 -2.045 1 96.06 503 THR B O 1
ATOM 9739 N N . ARG B 1 504 ? 0.65 -43.938 -3.891 1 95.12 504 ARG B N 1
ATOM 9740 C CA . ARG B 1 504 ? 1.979 -44.5 -3.68 1 95.12 504 ARG B CA 1
ATOM 9741 C C . ARG B 1 504 ? 3.064 -43.469 -3.998 1 95.12 504 ARG B C 1
ATOM 9743 O O . ARG B 1 504 ? 2.996 -42.781 -5.02 1 95.12 504 ARG B O 1
ATOM 9750 N N . PHE B 1 505 ? 3.98 -43.344 -3.152 1 92.12 505 PHE B N 1
ATOM 9751 C CA . PHE B 1 505 ? 5.121 -42.5 -3.439 1 92.12 505 PHE B CA 1
ATOM 9752 C C . PHE B 1 505 ? 6.406 -43.094 -2.873 1 92.12 505 PHE B C 1
ATOM 9754 O O . PHE B 1 505 ? 6.359 -43.906 -1.969 1 92.12 505 PHE B O 1
ATOM 9761 N N . ALA B 1 506 ? 7.492 -42.625 -3.443 1 86.81 506 ALA B N 1
ATOM 9762 C CA . ALA B 1 506 ? 8.797 -43.188 -3.068 1 86.81 506 ALA B CA 1
ATOM 9763 C C . ALA B 1 506 ? 9.188 -42.719 -1.66 1 86.81 506 ALA B C 1
ATOM 9765 O O . ALA B 1 506 ? 8.867 -41.625 -1.242 1 86.81 506 ALA B O 1
ATOM 9766 N N . SER B 1 507 ? 9.898 -43.562 -0.95 1 86.25 507 SER B N 1
ATOM 9767 C CA . SER B 1 507 ? 10.336 -43.25 0.41 1 86.25 507 SER B CA 1
ATOM 9768 C C . SER B 1 507 ? 11.352 -42.125 0.428 1 86.25 507 SER B C 1
ATOM 9770 O O . SER B 1 507 ? 11.617 -41.531 1.479 1 86.25 507 SER B O 1
ATOM 9772 N N . THR B 1 508 ? 11.859 -41.75 -0.756 1 78.31 508 THR B N 1
ATOM 9773 C CA . THR B 1 508 ? 12.82 -40.656 -0.863 1 78.31 508 THR B CA 1
ATOM 9774 C C . THR B 1 508 ? 12.109 -39.344 -1.139 1 78.31 508 THR B C 1
ATOM 9776 O O . THR B 1 508 ? 12.742 -38.281 -1.144 1 78.31 508 THR B O 1
ATOM 9779 N N . ALA B 1 509 ? 10.836 -39.406 -1.378 1 81.31 509 ALA B N 1
ATOM 9780 C CA . ALA B 1 509 ? 10.078 -38.219 -1.723 1 81.31 509 ALA B CA 1
ATOM 9781 C C . ALA B 1 509 ? 9.398 -37.625 -0.49 1 81.31 509 ALA B C 1
ATOM 9783 O O . ALA B 1 509 ? 8.344 -37 -0.595 1 81.31 509 ALA B O 1
ATOM 9784 N N . VAL B 1 510 ? 10.047 -37.812 0.658 1 83.94 510 VAL B N 1
ATOM 9785 C CA . VAL B 1 510 ? 9.445 -37.344 1.908 1 83.94 510 VAL B CA 1
ATOM 9786 C C . VAL B 1 510 ? 10.156 -36.094 2.4 1 83.94 510 VAL B C 1
ATOM 9788 O O . VAL B 1 510 ? 11.148 -35.656 1.807 1 83.94 510 VAL B O 1
ATOM 9791 N N . LEU B 1 511 ? 9.555 -35.531 3.406 1 88.5 511 LEU B N 1
ATOM 9792 C CA . LEU B 1 511 ? 10.172 -34.375 4.047 1 88.5 511 LEU B CA 1
ATOM 9793 C C . LEU B 1 511 ? 11.516 -34.75 4.664 1 88.5 511 LEU B C 1
ATOM 9795 O O . LEU B 1 511 ? 11.648 -35.812 5.254 1 88.5 511 LEU B O 1
ATOM 9799 N N . ALA B 1 512 ? 12.422 -33.812 4.508 1 84.75 512 ALA B N 1
ATOM 9800 C CA . ALA B 1 512 ? 13.734 -34.031 5.117 1 84.75 512 ALA B CA 1
ATOM 9801 C C . ALA B 1 512 ? 13.602 -34.312 6.613 1 84.75 512 ALA B C 1
ATOM 9803 O O . ALA B 1 512 ? 12.891 -33.594 7.316 1 84.75 512 ALA B O 1
ATOM 9804 N N . ASN B 1 513 ? 14.211 -35.344 7.055 1 81.62 513 ASN B N 1
ATOM 9805 C CA . ASN B 1 513 ? 14.289 -35.75 8.461 1 81.62 513 ASN B CA 1
ATOM 9806 C C . ASN B 1 513 ? 12.977 -36.344 8.945 1 81.62 513 ASN B C 1
ATOM 9808 O O . ASN B 1 513 ? 12.781 -36.5 10.148 1 81.62 513 ASN B O 1
ATOM 9812 N N . ALA B 1 514 ? 12.055 -36.562 8.023 1 86 514 ALA B N 1
ATOM 9813 C CA . ALA B 1 514 ? 10.797 -37.188 8.422 1 86 514 ALA B CA 1
ATOM 9814 C C . ALA B 1 514 ? 10.906 -38.719 8.359 1 86 514 ALA B C 1
ATOM 9816 O O . ALA B 1 514 ? 11.523 -39.25 7.441 1 86 514 ALA B O 1
ATOM 9817 N N . ASP B 1 515 ? 10.445 -39.406 9.391 1 84 515 ASP B N 1
ATOM 9818 C CA . ASP B 1 515 ? 10.32 -40.875 9.383 1 84 515 ASP B CA 1
ATOM 9819 C C . ASP B 1 515 ? 8.859 -41.281 9.414 1 84 515 ASP B C 1
ATOM 9821 O O . ASP B 1 515 ? 8.203 -41.25 10.461 1 84 515 ASP B O 1
ATOM 9825 N N . LEU B 1 516 ? 8.43 -41.781 8.273 1 90.94 516 LEU B N 1
ATOM 9826 C CA . LEU B 1 516 ? 7.016 -42.094 8.141 1 90.94 516 LEU B CA 1
ATOM 9827 C C . LEU B 1 516 ? 6.77 -43.594 8.406 1 90.94 516 LEU B C 1
ATOM 9829 O O . LEU B 1 516 ? 5.637 -44.062 8.312 1 90.94 516 LEU B O 1
ATOM 9833 N N . SER B 1 517 ? 7.812 -44.312 8.766 1 86.5 517 SER B N 1
ATOM 9834 C CA . SER B 1 517 ? 7.707 -45.75 8.906 1 86.5 517 SER B CA 1
ATOM 9835 C C . SER B 1 517 ? 6.859 -46.125 10.117 1 86.5 517 SER B C 1
ATOM 9837 O O . SER B 1 517 ? 6.262 -47.219 10.156 1 86.5 517 SER B O 1
ATOM 9839 N N . LEU B 1 518 ? 6.719 -45.25 11.031 1 88.62 518 LEU B N 1
ATOM 9840 C CA . LEU B 1 518 ? 5.98 -45.562 12.25 1 88.62 518 LEU B CA 1
ATOM 9841 C C . LEU B 1 518 ? 4.562 -45 12.18 1 88.62 518 LEU B C 1
ATOM 9843 O O . LEU B 1 518 ? 3.762 -45.219 13.094 1 88.62 518 LEU B O 1
ATOM 9847 N N . ASP B 1 519 ? 4.238 -44.344 11.195 1 94.38 519 ASP B N 1
ATOM 9848 C CA . ASP B 1 519 ? 2.902 -43.781 11.031 1 94.38 519 ASP B CA 1
ATOM 9849 C C . ASP B 1 519 ? 1.944 -44.812 10.422 1 94.38 519 ASP B C 1
ATOM 9851 O O . ASP B 1 519 ? 2.135 -45.25 9.289 1 94.38 519 ASP B O 1
ATOM 9855 N N . ALA B 1 520 ? 0.904 -45.156 11.094 1 93.88 520 ALA B N 1
ATOM 9856 C CA . ALA B 1 520 ? -0.037 -46.188 10.68 1 93.88 520 ALA B CA 1
ATOM 9857 C C . ALA B 1 520 ? -0.798 -45.781 9.422 1 93.88 520 ALA B C 1
ATOM 9859 O O . ALA B 1 520 ? -1.415 -46.625 8.758 1 93.88 520 ALA B O 1
ATOM 9860 N N . GLY B 1 521 ? -0.734 -44.594 9.188 1 95.69 521 GLY B N 1
ATOM 9861 C CA . GLY B 1 521 ? -1.434 -44.094 8.016 1 95.69 521 GLY B CA 1
ATOM 9862 C C . GLY B 1 521 ? -0.719 -44.406 6.715 1 95.69 521 GLY B C 1
ATOM 9863 O O . GLY B 1 521 ? -1.266 -44.219 5.633 1 95.69 521 GLY B O 1
ATOM 9864 N N . PHE B 1 522 ? 0.498 -44.969 6.809 1 96 522 PHE B N 1
ATOM 9865 C CA . PHE B 1 522 ? 1.263 -45.375 5.641 1 96 522 PHE B CA 1
ATOM 9866 C C . PHE B 1 522 ? 1.596 -46.875 5.719 1 96 522 PHE B C 1
ATOM 9868 O O . PHE B 1 522 ? 1.908 -47.375 6.793 1 96 522 PHE B O 1
ATOM 9875 N N . PHE B 1 523 ? 1.43 -47.5 4.645 1 94.5 523 PHE B N 1
ATOM 9876 C CA . PHE B 1 523 ? 1.859 -48.906 4.523 1 94.5 523 PHE B CA 1
ATOM 9877 C C . PHE B 1 523 ? 3.232 -48.969 3.869 1 94.5 523 PHE B C 1
ATOM 9879 O O . PHE B 1 523 ? 3.43 -48.469 2.76 1 94.5 523 PHE B O 1
ATOM 9886 N N . LYS B 1 524 ? 4.098 -49.562 4.562 1 88.94 524 LYS B N 1
ATOM 9887 C CA . LYS B 1 524 ? 5.449 -49.719 4.035 1 88.94 524 LYS B CA 1
ATOM 9888 C C . LYS B 1 524 ? 5.711 -51.188 3.672 1 88.94 524 LYS B C 1
ATOM 9890 O O . LYS B 1 524 ? 5.793 -52.062 4.551 1 88.94 524 LYS B O 1
ATOM 9895 N N . GLY B 1 525 ? 5.609 -51.469 2.385 1 78.56 525 GLY B N 1
ATOM 9896 C CA . GLY B 1 525 ? 5.977 -52.812 1.921 1 78.56 525 GLY B CA 1
ATOM 9897 C C . GLY B 1 525 ? 7.477 -53 1.813 1 78.56 525 GLY B C 1
ATOM 9898 O O . GLY B 1 525 ? 8.258 -52.219 2.342 1 78.56 525 GLY B O 1
ATOM 9899 N N . PRO B 1 526 ? 7.863 -54.062 1.171 1 81.19 526 PRO B N 1
ATOM 9900 C CA . PRO B 1 526 ? 9.289 -54.406 1.036 1 81.19 526 PRO B CA 1
ATOM 9901 C C . PRO B 1 526 ? 10.031 -53.406 0.153 1 81.19 526 PRO B C 1
ATOM 9903 O O . PRO B 1 526 ? 11.234 -53.188 0.319 1 81.19 526 PRO B O 1
ATOM 9906 N N . ASN B 1 527 ? 9.312 -52.781 -0.666 1 82.25 527 ASN B N 1
ATOM 9907 C CA . ASN B 1 527 ? 9.922 -51.812 -1.554 1 82.25 527 ASN B CA 1
ATOM 9908 C C . ASN B 1 527 ? 9.984 -50.438 -0.903 1 82.25 527 ASN B C 1
ATOM 9910 O O . ASN B 1 527 ? 9.227 -50.156 0.027 1 82.25 527 ASN B O 1
ATOM 9914 N N . PRO B 1 528 ? 10.93 -49.688 -1.305 1 87.19 528 PRO B N 1
ATOM 9915 C CA . PRO B 1 528 ? 11.094 -48.375 -0.7 1 87.19 528 PRO B CA 1
ATOM 9916 C C . PRO B 1 528 ? 10.023 -47.375 -1.147 1 87.19 528 PRO B C 1
ATOM 9918 O O . PRO B 1 528 ? 10.352 -46.344 -1.729 1 87.19 528 PRO B O 1
ATOM 9921 N N . VAL B 1 529 ? 8.789 -47.781 -0.838 1 91.69 529 VAL B N 1
ATOM 9922 C CA . VAL B 1 529 ? 7.645 -46.938 -1.184 1 91.69 529 VAL B CA 1
ATOM 9923 C C . VAL B 1 529 ? 6.676 -46.875 -0.006 1 91.69 529 VAL B C 1
ATOM 9925 O O . VAL B 1 529 ? 6.711 -47.719 0.883 1 91.69 529 VAL B O 1
ATOM 9928 N N . TYR B 1 530 ? 5.957 -45.844 0.057 1 93.81 530 TYR B N 1
ATOM 9929 C CA . TYR B 1 530 ? 4.848 -45.688 0.991 1 93.81 530 TYR B CA 1
ATOM 9930 C C . TYR B 1 530 ? 3.512 -45.688 0.258 1 93.81 530 TYR B C 1
ATOM 9932 O O . TYR B 1 530 ? 3.344 -45 -0.75 1 93.81 530 TYR B O 1
ATOM 9940 N N . ASP B 1 531 ? 2.676 -46.562 0.725 1 95.75 531 ASP B N 1
ATOM 9941 C CA . ASP B 1 531 ? 1.318 -46.625 0.193 1 95.75 531 ASP B CA 1
ATOM 9942 C C . ASP B 1 531 ? 0.309 -46.094 1.204 1 95.75 531 ASP B C 1
ATOM 9944 O O . ASP B 1 531 ? 0.485 -46.25 2.412 1 95.75 531 ASP B O 1
ATOM 9948 N N . SER B 1 532 ? -0.68 -45.438 0.705 1 96.62 532 SER B N 1
ATOM 9949 C CA . SER B 1 532 ? -1.673 -44.875 1.614 1 96.62 532 SER B CA 1
ATOM 9950 C C . SER B 1 532 ? -3.031 -44.719 0.934 1 96.62 532 SER B C 1
ATOM 9952 O O . SER B 1 532 ? -3.113 -44.656 -0.294 1 96.62 532 SER B O 1
ATOM 9954 N N . VAL B 1 533 ? -4.062 -44.781 1.669 1 98 533 VAL B N 1
ATOM 9955 C CA . VAL B 1 533 ? -5.414 -44.469 1.23 1 98 533 VAL B CA 1
ATOM 9956 C C . VAL B 1 533 ? -5.965 -43.312 2.072 1 98 533 VAL B C 1
ATOM 9958 O O . VAL B 1 533 ? -5.895 -43.344 3.303 1 98 533 VAL B O 1
ATOM 9961 N N . ILE B 1 534 ? -6.41 -42.344 1.44 1 98.19 534 ILE B N 1
ATOM 9962 C CA . ILE B 1 534 ? -7.059 -41.219 2.135 1 98.19 534 ILE B CA 1
ATOM 9963 C C . ILE B 1 534 ? -8.5 -41.094 1.649 1 98.19 534 ILE B C 1
ATOM 9965 O O . ILE B 1 534 ? -8.789 -41.312 0.471 1 98.19 534 ILE B O 1
ATOM 9969 N N . ALA B 1 535 ? -9.359 -40.812 2.559 1 98.44 535 ALA B N 1
ATOM 9970 C CA . ALA B 1 535 ? -10.758 -40.5 2.262 1 98.44 535 ALA B CA 1
ATOM 9971 C C . ALA B 1 535 ? -11.023 -39 2.338 1 98.44 535 ALA B C 1
ATOM 9973 O O . ALA B 1 535 ? -10.734 -38.375 3.354 1 98.44 535 ALA B O 1
ATOM 9974 N N . CYS B 1 536 ? -11.516 -38.5 1.289 1 97.75 536 CYS B N 1
ATOM 9975 C CA . CYS B 1 536 ? -11.75 -37.062 1.202 1 97.75 536 CYS B CA 1
ATOM 9976 C C . CYS B 1 536 ? -13.219 -36.75 0.902 1 97.75 536 CYS B C 1
ATOM 9978 O O . CYS B 1 536 ? -13.961 -37.656 0.471 1 97.75 536 CYS B O 1
ATOM 9980 N N . ARG B 1 537 ? -13.656 -35.656 1.208 1 97.5 537 ARG B N 1
ATOM 9981 C CA . ARG B 1 537 ? -14.938 -35.094 0.782 1 97.5 537 ARG B CA 1
ATOM 9982 C C . ARG B 1 537 ? -14.773 -33.625 0.342 1 97.5 537 ARG B C 1
ATOM 9984 O O . ARG B 1 537 ? -13.984 -32.906 0.923 1 97.5 537 ARG B O 1
ATOM 9991 N N . TYR B 1 538 ? -15.305 -33.281 -0.724 1 96.94 538 TYR B N 1
ATOM 9992 C CA . TYR B 1 538 ? -15.289 -31.875 -1.147 1 96.94 538 TYR B CA 1
ATOM 9993 C C . TYR B 1 538 ? -16.703 -31.359 -1.352 1 96.94 538 TYR B C 1
ATOM 9995 O O . TYR B 1 538 ? -17.625 -32.125 -1.631 1 96.94 538 TYR B O 1
ATOM 10003 N N . GLN B 1 539 ? -16.828 -30.109 -1.128 1 96.06 539 GLN B N 1
ATOM 10004 C CA . GLN B 1 539 ? -18.125 -29.438 -1.208 1 96.06 539 GLN B CA 1
ATOM 10005 C C . GLN B 1 539 ? -18 -28.078 -1.885 1 96.06 539 GLN B C 1
ATOM 10007 O O . GLN B 1 539 ? -17.016 -27.375 -1.682 1 96.06 539 GLN B O 1
ATOM 10012 N N . SER B 1 540 ? -18.969 -27.828 -2.738 1 96.62 540 SER B N 1
ATOM 10013 C CA . SER B 1 540 ? -19.062 -26.5 -3.342 1 96.62 540 SER B CA 1
ATOM 10014 C C . SER B 1 540 ? -19.875 -25.562 -2.475 1 96.62 540 SER B C 1
ATOM 10016 O O . SER B 1 540 ? -20.875 -25.969 -1.875 1 96.62 540 SER B O 1
ATOM 10018 N N . LEU B 1 541 ? -19.406 -24.359 -2.418 1 96.88 541 LEU B N 1
ATOM 10019 C CA . LEU B 1 541 ? -20.016 -23.375 -1.528 1 96.88 541 LEU B CA 1
ATOM 10020 C C . LEU B 1 541 ? -20.344 -22.078 -2.279 1 96.88 541 LEU B C 1
ATOM 10022 O O . LEU B 1 541 ? -19.672 -21.75 -3.26 1 96.88 541 LEU B O 1
ATOM 10026 N N . HIS B 1 542 ? -21.422 -21.547 -1.899 1 96.06 542 HIS B N 1
ATOM 10027 C CA . HIS B 1 542 ? -21.641 -20.125 -2.178 1 96.06 542 HIS B CA 1
ATOM 10028 C C . HIS B 1 542 ? -20.984 -19.25 -1.117 1 96.06 542 HIS B C 1
ATOM 10030 O O . HIS B 1 542 ? -21.25 -19.391 0.076 1 96.06 542 HIS B O 1
ATOM 10036 N N . VAL B 1 543 ? -20.156 -18.359 -1.585 1 96.81 543 VAL B N 1
ATOM 10037 C CA . VAL B 1 543 ? -19.375 -17.578 -0.623 1 96.81 543 VAL B CA 1
ATOM 10038 C C . VAL B 1 543 ? -19.641 -16.094 -0.833 1 96.81 543 VAL B C 1
ATOM 10040 O O . VAL B 1 543 ? -19.656 -15.609 -1.969 1 96.81 543 VAL B O 1
ATOM 10043 N N . GLU B 1 544 ? -19.938 -15.453 0.183 1 96.5 544 GLU B N 1
ATOM 10044 C CA . GLU B 1 544 ? -19.922 -13.992 0.223 1 96.5 544 GLU B CA 1
ATOM 10045 C C . GLU B 1 544 ? -18.703 -13.477 0.995 1 96.5 544 GLU B C 1
ATOM 10047 O O . GLU B 1 544 ? -18.438 -13.922 2.113 1 96.5 544 GLU B O 1
ATOM 10052 N N . TYR B 1 545 ? -17.938 -12.594 0.351 1 96 545 TYR B N 1
ATOM 10053 C CA . TYR B 1 545 ? -16.734 -12.086 0.992 1 96 545 TYR B CA 1
ATOM 10054 C C . TYR B 1 545 ? -16.641 -10.57 0.848 1 96 545 TYR B C 1
ATOM 10056 O O . TYR B 1 545 ? -17.297 -9.984 -0.023 1 96 545 TYR B O 1
ATOM 10064 N N . THR B 1 546 ? -15.891 -10.023 1.718 1 95.38 546 THR B N 1
ATOM 10065 C CA . THR B 1 546 ? -15.641 -8.594 1.679 1 95.38 546 THR B CA 1
ATOM 10066 C C . THR B 1 546 ? -14.172 -8.312 1.367 1 95.38 546 THR B C 1
ATOM 10068 O O . THR B 1 546 ? -13.273 -8.898 1.981 1 95.38 546 THR B O 1
ATOM 10071 N N . TRP B 1 547 ? -13.906 -7.625 0.281 1 95.12 547 TRP B N 1
ATOM 10072 C CA . TRP B 1 547 ? -12.594 -7.07 -0.023 1 95.12 547 TRP B CA 1
ATOM 10073 C C . TRP B 1 547 ? -12.438 -5.676 0.577 1 95.12 547 TRP B C 1
ATOM 10075 O O . TRP B 1 547 ? -13.094 -4.73 0.139 1 95.12 547 TRP B O 1
ATOM 10085 N N . PHE B 1 548 ? -11.625 -5.594 1.692 1 92.44 548 PHE B N 1
ATOM 10086 C CA . PHE B 1 548 ? -11.469 -4.332 2.41 1 92.44 548 PHE B CA 1
ATOM 10087 C C . PHE B 1 548 ? -9.992 -3.996 2.594 1 92.44 548 PHE B C 1
ATOM 10089 O O . PHE B 1 548 ? -9.25 -4.766 3.203 1 92.44 548 PHE B O 1
ATOM 10096 N N . ASN B 1 549 ? -9.594 -2.811 2.105 1 88.88 549 ASN B N 1
ATOM 10097 C CA . ASN B 1 549 ? -8.219 -2.32 2.217 1 88.88 549 ASN B CA 1
ATOM 10098 C C . ASN B 1 549 ? -7.215 -3.357 1.731 1 88.88 549 ASN B C 1
ATOM 10100 O O . ASN B 1 549 ? -6.23 -3.643 2.418 1 88.88 549 ASN B O 1
ATOM 10104 N N . GLY B 1 550 ? -7.59 -4.055 0.669 1 86.31 550 GLY B N 1
ATOM 10105 C CA . GLY B 1 550 ? -6.68 -4.973 0.007 1 86.31 550 GLY B CA 1
ATOM 10106 C C . GLY B 1 550 ? -6.664 -6.355 0.634 1 86.31 550 GLY B C 1
ATOM 10107 O O . GLY B 1 550 ? -5.793 -7.176 0.323 1 86.31 550 GLY B O 1
ATOM 10108 N N . THR B 1 551 ? -7.473 -6.637 1.556 1 88.56 551 THR B N 1
ATOM 10109 C CA . THR B 1 551 ? -7.508 -7.941 2.207 1 88.56 551 THR B CA 1
ATOM 10110 C C . THR B 1 551 ? -8.922 -8.508 2.205 1 88.56 551 THR B C 1
ATOM 10112 O O . THR B 1 551 ? -9.898 -7.758 2.119 1 88.56 551 THR B O 1
ATOM 10115 N N . ILE B 1 552 ? -8.984 -9.805 2.33 1 93.12 552 ILE B N 1
ATOM 10116 C CA . ILE B 1 552 ? -10.273 -10.5 2.385 1 93.12 552 ILE B CA 1
ATOM 10117 C C . ILE B 1 552 ? -10.734 -10.609 3.836 1 93.12 552 ILE B C 1
ATOM 10119 O O . ILE B 1 552 ? -9.969 -11.023 4.707 1 93.12 552 ILE B O 1
ATOM 10123 N N . ARG B 1 553 ? -12 -10.195 4.051 1 90.81 553 ARG B N 1
ATOM 10124 C CA . ARG B 1 553 ? -12.586 -10.273 5.383 1 90.81 553 ARG B CA 1
ATOM 10125 C C . ARG B 1 553 ? -14.023 -10.789 5.316 1 90.81 553 ARG B C 1
ATOM 10127 O O . ARG B 1 553 ? -14.625 -10.828 4.242 1 90.81 553 ARG B O 1
ATOM 10134 N N . ASP B 1 554 ? -14.539 -11.18 6.438 1 90.38 554 ASP B N 1
ATOM 10135 C CA . ASP B 1 554 ? -15.945 -11.539 6.613 1 90.38 554 ASP B CA 1
ATOM 10136 C C . ASP B 1 554 ? -16.391 -12.555 5.562 1 90.38 554 ASP B C 1
ATOM 10138 O O . ASP B 1 554 ? -17.344 -12.32 4.832 1 90.38 554 ASP B O 1
ATOM 10142 N N . VAL B 1 555 ? -15.742 -13.641 5.551 1 94.94 555 VAL B N 1
ATOM 10143 C CA . VAL B 1 555 ? -16.062 -14.711 4.609 1 94.94 555 VAL B CA 1
ATOM 10144 C C . VAL B 1 555 ? -17.219 -15.539 5.152 1 94.94 555 VAL B C 1
ATOM 10146 O O . VAL B 1 555 ? -17.094 -16.203 6.18 1 94.94 555 VAL B O 1
ATOM 10149 N N . GLN B 1 556 ? -18.375 -15.453 4.492 1 94.38 556 GLN B N 1
ATOM 10150 C CA . GLN B 1 556 ? -19.547 -16.25 4.824 1 94.38 556 GLN B CA 1
ATOM 10151 C C . GLN B 1 556 ? -19.797 -17.328 3.775 1 94.38 556 GLN B C 1
ATOM 10153 O O . GLN B 1 556 ? -19.891 -17.031 2.582 1 94.38 556 GLN B O 1
ATOM 10158 N N . THR B 1 557 ? -19.906 -18.531 4.277 1 95.69 557 THR B N 1
ATOM 10159 C CA . THR B 1 557 ? -20.047 -19.656 3.357 1 95.69 557 THR B CA 1
ATOM 10160 C C . THR B 1 557 ? -21.406 -20.328 3.531 1 95.69 557 THR B C 1
ATOM 10162 O O . THR B 1 557 ? -21.906 -20.453 4.652 1 95.69 557 THR B O 1
ATOM 10165 N N . THR B 1 558 ? -22.062 -20.594 2.445 1 95.12 558 THR B N 1
ATOM 10166 C CA . THR B 1 558 ? -23.281 -21.406 2.395 1 95.12 558 THR B CA 1
ATOM 10167 C C . THR B 1 558 ? -23.141 -22.531 1.375 1 95.12 558 THR B C 1
ATOM 10169 O O . THR B 1 558 ? -22.719 -22.297 0.24 1 95.12 558 THR B O 1
ATOM 10172 N N . PRO B 1 559 ? -23.422 -23.781 1.762 1 94.44 559 PRO B N 1
ATOM 10173 C CA . PRO B 1 559 ? -23.344 -24.859 0.79 1 94.44 559 PRO B CA 1
ATOM 10174 C C . PRO B 1 559 ? -24.203 -24.625 -0.446 1 94.44 559 PRO B C 1
ATOM 10176 O O . PRO B 1 559 ? -25.312 -24.094 -0.335 1 94.44 559 PRO B O 1
ATOM 10179 N N . ALA B 1 560 ? -23.656 -24.938 -1.567 1 92.56 560 ALA B N 1
ATOM 10180 C CA . ALA B 1 560 ? -24.469 -24.859 -2.777 1 92.56 560 ALA B CA 1
ATOM 10181 C C . ALA B 1 560 ? -25.734 -25.719 -2.658 1 92.56 560 ALA B C 1
ATOM 10183 O O . ALA B 1 560 ? -25.719 -26.766 -2.006 1 92.56 560 ALA B O 1
ATOM 10184 N N . PRO B 1 561 ? -26.844 -25.25 -3.275 1 85.5 561 PRO B N 1
ATOM 10185 C CA . PRO B 1 561 ? -28.125 -25.938 -3.1 1 85.5 561 PRO B CA 1
ATOM 10186 C C . PRO B 1 561 ? -28.141 -27.328 -3.705 1 85.5 561 PRO B C 1
ATOM 10188 O O . PRO B 1 561 ? -28.859 -28.203 -3.23 1 85.5 561 PRO B O 1
ATOM 10191 N N . ASN B 1 562 ? -27.406 -27.5 -4.766 1 87.12 562 ASN B N 1
ATOM 10192 C CA . ASN B 1 562 ? -27.312 -28.828 -5.371 1 87.12 562 ASN B CA 1
ATOM 10193 C C . ASN B 1 562 ? -25.875 -29.156 -5.773 1 87.12 562 ASN B C 1
ATOM 10195 O O . ASN B 1 562 ? -24.953 -28.391 -5.5 1 87.12 562 ASN B O 1
ATOM 10199 N N . GLY B 1 563 ? -25.719 -30.422 -6.375 1 92.81 563 GLY B N 1
ATOM 10200 C CA . GLY B 1 563 ? -24.375 -30.891 -6.668 1 92.81 563 GLY B CA 1
ATOM 10201 C C . GLY B 1 563 ? -23.906 -30.547 -8.062 1 92.81 563 GLY B C 1
ATOM 10202 O O . GLY B 1 563 ? -23 -31.188 -8.602 1 92.81 563 GLY B O 1
ATOM 10203 N N . THR B 1 564 ? -24.516 -29.531 -8.672 1 90.69 564 THR B N 1
ATOM 10204 C CA . THR B 1 564 ? -24.188 -29.188 -10.055 1 90.69 564 THR B CA 1
ATOM 10205 C C . THR B 1 564 ? -22.734 -28.75 -10.172 1 90.69 564 THR B C 1
ATOM 10207 O O . THR B 1 564 ? -22.016 -29.188 -11.07 1 90.69 564 THR B O 1
ATOM 10210 N N . ILE B 1 565 ? -22.312 -27.906 -9.25 1 93.06 565 ILE B N 1
ATOM 10211 C CA . ILE B 1 565 ? -20.938 -27.406 -9.297 1 93.06 565 ILE B CA 1
ATOM 10212 C C . ILE B 1 565 ? -19.969 -28.547 -8.984 1 93.06 565 ILE B C 1
ATOM 10214 O O . ILE B 1 565 ? -18.938 -28.703 -9.656 1 93.06 565 ILE B O 1
ATOM 10218 N N . SER B 1 566 ? -20.266 -29.344 -8.023 1 94.38 566 SER B N 1
ATOM 10219 C CA . SER B 1 566 ? -19.422 -30.469 -7.652 1 94.38 566 SER B CA 1
ATOM 10220 C C . SER B 1 566 ? -19.312 -31.484 -8.789 1 94.38 566 SER B C 1
ATOM 10222 O O . SER B 1 566 ? -18.266 -32.125 -8.961 1 94.38 566 SER B O 1
ATOM 10224 N N . GLU B 1 567 ? -20.328 -31.578 -9.562 1 93.88 567 GLU B N 1
ATOM 10225 C CA . GLU B 1 567 ? -20.359 -32.531 -10.672 1 93.88 567 GLU B CA 1
ATOM 10226 C C . GLU B 1 567 ? -19.422 -32.094 -11.797 1 93.88 567 GLU B C 1
ATOM 10228 O O . GLU B 1 567 ? -18.953 -32.938 -12.578 1 93.88 567 GLU B O 1
ATOM 10233 N N . ILE B 1 568 ? -19.188 -30.844 -11.906 1 91.62 568 ILE B N 1
ATOM 10234 C CA . ILE B 1 568 ? -18.281 -30.328 -12.93 1 91.62 568 ILE B CA 1
ATOM 10235 C C . ILE B 1 568 ? -16.922 -31.016 -12.812 1 91.62 568 ILE B C 1
ATOM 10237 O O . ILE B 1 568 ? -16.359 -31.453 -13.82 1 91.62 568 ILE B O 1
ATOM 10241 N N . TRP B 1 569 ? -16.469 -31.172 -11.641 1 91.31 569 TRP B N 1
ATOM 10242 C CA . TRP B 1 569 ? -15.18 -31.828 -11.406 1 91.31 569 TRP B CA 1
ATOM 10243 C C . TRP B 1 569 ? -15.281 -33.344 -11.617 1 91.31 569 TRP B C 1
ATOM 10245 O O . TRP B 1 569 ? -14.469 -33.906 -12.328 1 91.31 569 TRP B O 1
ATOM 10255 N N . HIS B 1 570 ? -16.297 -33.938 -11.078 1 91.38 570 HIS B N 1
ATOM 10256 C CA . HIS B 1 570 ? -16.5 -35.375 -11.219 1 91.38 570 HIS B CA 1
ATOM 10257 C C . HIS B 1 570 ? -16.641 -35.75 -12.68 1 91.38 570 HIS B C 1
ATOM 10259 O O . HIS B 1 570 ? -16.016 -36.719 -13.133 1 91.38 570 HIS B O 1
ATOM 10265 N N . GLY B 1 571 ? -17.438 -35.031 -13.422 1 87.44 571 GLY B N 1
ATOM 10266 C CA . GLY B 1 571 ? -17.672 -35.312 -14.828 1 87.44 571 GLY B CA 1
ATOM 10267 C C . GLY B 1 571 ? -16.406 -35.281 -15.656 1 87.44 571 GLY B C 1
ATOM 10268 O O . GLY B 1 571 ? -16.281 -36.031 -16.641 1 87.44 571 GLY B O 1
ATOM 10269 N N . GLY B 1 572 ? -15.508 -34.5 -15.281 1 81.12 572 GLY B N 1
ATOM 10270 C CA . GLY B 1 572 ? -14.234 -34.406 -15.984 1 81.12 572 GLY B CA 1
ATOM 10271 C C . GLY B 1 572 ? -13.422 -35.656 -15.906 1 81.12 572 GLY B C 1
ATOM 10272 O O . GLY B 1 572 ? -12.664 -36 -16.828 1 81.12 572 GLY B O 1
ATOM 10273 N N . HIS B 1 573 ? -13.555 -36.406 -14.883 1 79.31 573 HIS B N 1
ATOM 10274 C CA . HIS B 1 573 ? -12.836 -37.656 -14.719 1 79.31 573 HIS B CA 1
ATOM 10275 C C . HIS B 1 573 ? -13.414 -38.75 -15.617 1 79.31 573 HIS B C 1
ATOM 10277 O O . HIS B 1 573 ? -12.68 -39.594 -16.125 1 79.31 573 HIS B O 1
ATOM 10283 N N . ILE B 1 574 ? -14.664 -38.719 -15.82 1 73.56 574 ILE B N 1
ATOM 10284 C CA . ILE B 1 574 ? -15.336 -39.75 -16.594 1 73.56 574 ILE B CA 1
ATOM 10285 C C . ILE B 1 574 ? -14.945 -39.625 -18.062 1 73.56 574 ILE B C 1
ATOM 10287 O O . ILE B 1 574 ? -14.68 -40.625 -18.719 1 73.56 574 ILE B O 1
ATOM 10291 N N . SER B 1 575 ? -14.922 -38.469 -18.609 1 63.25 575 SER B N 1
ATOM 10292 C CA . SER B 1 575 ? -14.648 -38.25 -20.031 1 63.25 575 SER B CA 1
ATOM 10293 C C . SER B 1 575 ? -13.156 -38.344 -20.328 1 63.25 575 SER B C 1
ATOM 10295 O O . SER B 1 575 ? -12.742 -38.406 -21.484 1 63.25 575 SER B O 1
ATOM 10297 N N . GLY B 1 576 ? -12.391 -38.625 -19.391 1 60.12 576 GLY B N 1
ATOM 10298 C CA . GLY B 1 576 ? -10.961 -38.594 -19.609 1 60.12 576 GLY B CA 1
ATOM 10299 C C . GLY B 1 576 ? -10.461 -37.25 -20.078 1 60.12 576 GLY B C 1
ATOM 10300 O O . GLY B 1 576 ? -9.336 -37.125 -20.562 1 60.12 576 GLY B O 1
ATOM 10301 N N . SER B 1 577 ? -11.383 -36.312 -20.359 1 46.91 577 SER B N 1
ATOM 10302 C CA . SER B 1 577 ? -11.086 -35.031 -20.969 1 46.91 577 SER B CA 1
ATOM 10303 C C . SER B 1 577 ? -10.32 -34.125 -20 1 46.91 577 SER B C 1
ATOM 10305 O O . SER B 1 577 ? -9.734 -33.125 -20.422 1 46.91 577 SER B O 1
ATOM 10307 N N . VAL B 1 578 ? -10.688 -34.312 -18.875 1 48.62 578 VAL B N 1
ATOM 10308 C CA . VAL B 1 578 ? -9.953 -33.375 -18.047 1 48.62 578 VAL B CA 1
ATOM 10309 C C . VAL B 1 578 ? -8.477 -33.719 -18.016 1 48.62 578 VAL B C 1
ATOM 10311 O O . VAL B 1 578 ? -8.062 -34.625 -17.297 1 48.62 578 VAL B O 1
ATOM 10314 N N . SER B 1 579 ? -7.875 -33.906 -19.375 1 46.78 579 SER B N 1
ATOM 10315 C CA . SER B 1 579 ? -6.547 -34.281 -19.875 1 46.78 579 SER B CA 1
ATOM 10316 C C . SER B 1 579 ? -5.473 -33.969 -18.828 1 46.78 579 SER B C 1
ATOM 10318 O O . SER B 1 579 ? -4.453 -34.656 -18.766 1 46.78 579 SER B O 1
ATOM 10320 N N . GLY B 1 580 ? -5.789 -33.344 -17.891 1 54.41 580 GLY B N 1
ATOM 10321 C CA . GLY B 1 580 ? -4.695 -32.875 -17.062 1 54.41 580 GLY B CA 1
ATOM 10322 C C . GLY B 1 580 ? -4.805 -33.312 -15.609 1 54.41 580 GLY B C 1
ATOM 10323 O O . GLY B 1 580 ? -4.008 -32.875 -14.766 1 54.41 580 GLY B O 1
ATOM 10324 N N . THR B 1 581 ? -5.711 -34.406 -15.516 1 62.31 581 THR B N 1
ATOM 10325 C CA . THR B 1 581 ? -5.996 -34.75 -14.133 1 62.31 581 THR B CA 1
ATOM 10326 C C . THR B 1 581 ? -4.867 -35.594 -13.547 1 62.31 581 THR B C 1
ATOM 10328 O O . THR B 1 581 ? -4.492 -35.438 -12.391 1 62.31 581 THR B O 1
ATOM 10331 N N . SER B 1 582 ? -4.305 -36.469 -14.469 1 71 582 SER B N 1
ATOM 10332 C CA . SER B 1 582 ? -3.254 -37.312 -13.945 1 71 582 SER B CA 1
ATOM 10333 C C . SER B 1 582 ? -2.049 -36.5 -13.484 1 71 582 SER B C 1
ATOM 10335 O O . SER B 1 582 ? -1.563 -36.688 -12.367 1 71 582 SER B O 1
ATOM 10337 N N . ALA B 1 583 ? -1.687 -35.594 -14.414 1 74.38 583 ALA B N 1
ATOM 10338 C CA . ALA B 1 583 ? -0.517 -34.812 -14.07 1 74.38 583 ALA B CA 1
ATOM 10339 C C . ALA B 1 583 ? -0.792 -33.906 -12.852 1 74.38 583 ALA B C 1
ATOM 10341 O O . ALA B 1 583 ? 0.083 -33.75 -12.008 1 74.38 583 ALA B O 1
ATOM 10342 N N . THR B 1 584 ? -1.975 -33.469 -12.742 1 81.94 584 THR B N 1
ATOM 10343 C CA . THR B 1 584 ? -2.359 -32.594 -11.633 1 81.94 584 THR B CA 1
ATOM 10344 C C . THR B 1 584 ? -2.367 -33.375 -10.32 1 81.94 584 THR B C 1
ATOM 10346 O O . THR B 1 584 ? -1.842 -32.906 -9.312 1 81.94 584 THR B O 1
ATOM 10349 N N . LEU B 1 585 ? -2.871 -34.531 -10.352 1 88.81 585 LEU B N 1
ATOM 10350 C CA . LEU B 1 585 ? -2.934 -35.344 -9.133 1 88.81 585 LEU B CA 1
ATOM 10351 C C . LEU B 1 585 ? -1.542 -35.812 -8.719 1 88.81 585 LEU B C 1
ATOM 10353 O O . LEU B 1 585 ? -1.24 -35.906 -7.527 1 88.81 585 LEU B O 1
ATOM 10357 N N . GLN B 1 586 ? -0.749 -36.094 -9.711 1 85.88 586 GLN B N 1
ATOM 10358 C CA . GLN B 1 586 ? 0.629 -36.469 -9.391 1 85.88 586 GLN B CA 1
ATOM 10359 C C . GLN B 1 586 ? 1.354 -35.312 -8.703 1 85.88 586 GLN B C 1
ATOM 10361 O O . GLN B 1 586 ? 2.16 -35.531 -7.797 1 85.88 586 GLN B O 1
ATOM 10366 N N . THR B 1 587 ? 1.023 -34.156 -9.203 1 84.69 587 THR B N 1
ATOM 10367 C CA . THR B 1 587 ? 1.626 -33 -8.594 1 84.69 587 THR B CA 1
ATOM 10368 C C . THR B 1 587 ? 1.158 -32.844 -7.148 1 84.69 587 THR B C 1
ATOM 10370 O O . THR B 1 587 ? 1.955 -32.5 -6.266 1 84.69 587 THR B O 1
ATOM 10373 N N . ILE B 1 588 ? -0.052 -33.031 -6.902 1 91.44 588 ILE B N 1
ATOM 10374 C CA . ILE B 1 588 ? -0.581 -32.969 -5.543 1 91.44 588 ILE B CA 1
ATOM 10375 C C . ILE B 1 588 ? 0.112 -34 -4.668 1 91.44 588 ILE B C 1
ATOM 10377 O O . ILE B 1 588 ? 0.514 -33.719 -3.541 1 91.44 588 ILE B O 1
ATOM 10381 N N . LEU B 1 589 ? 0.258 -35.188 -5.223 1 93.5 589 LEU B N 1
ATOM 10382 C CA . LEU B 1 589 ? 0.883 -36.25 -4.48 1 93.5 589 LEU B CA 1
ATOM 10383 C C . LEU B 1 589 ? 2.309 -35.906 -4.078 1 93.5 589 LEU B C 1
ATOM 10385 O O . LEU B 1 589 ? 2.691 -36.062 -2.918 1 93.5 589 LEU B O 1
ATOM 10389 N N . LYS B 1 590 ? 3.041 -35.375 -5.02 1 89.12 590 LYS B N 1
ATOM 10390 C CA . LYS B 1 590 ? 4.426 -35 -4.742 1 89.12 590 LYS B CA 1
ATOM 10391 C C . LYS B 1 590 ? 4.508 -33.938 -3.643 1 89.12 590 LYS B C 1
ATOM 10393 O O . LYS B 1 590 ? 5.395 -34 -2.785 1 89.12 590 LYS B O 1
ATOM 10398 N N . GLN B 1 591 ? 3.637 -33.094 -3.662 1 90.88 591 GLN B N 1
ATOM 10399 C CA . GLN B 1 591 ? 3.633 -32.031 -2.668 1 90.88 591 GLN B CA 1
ATOM 10400 C C . GLN B 1 591 ? 3.148 -32.531 -1.313 1 90.88 591 GLN B C 1
ATOM 10402 O O . GLN B 1 591 ? 3.693 -32.156 -0.273 1 90.88 591 GLN B O 1
ATOM 10407 N N . ALA B 1 592 ? 2.162 -33.312 -1.358 1 95.06 592 ALA B N 1
ATOM 10408 C CA . ALA B 1 592 ? 1.596 -33.844 -0.116 1 95.06 592 ALA B CA 1
ATOM 10409 C C . ALA B 1 592 ? 2.559 -34.812 0.564 1 95.06 592 ALA B C 1
ATOM 10411 O O . ALA B 1 592 ? 2.545 -34.938 1.789 1 95.06 592 ALA B O 1
ATOM 10412 N N . ALA B 1 593 ? 3.344 -35.438 -0.192 1 94.19 593 ALA B N 1
ATOM 10413 C CA . ALA B 1 593 ? 4.277 -36.438 0.342 1 94.19 593 ALA B CA 1
ATOM 10414 C C . ALA B 1 593 ? 5.32 -35.781 1.237 1 94.19 593 ALA B C 1
ATOM 10416 O O . ALA B 1 593 ? 5.887 -36.438 2.121 1 94.19 593 ALA B O 1
ATOM 10417 N N . VAL B 1 594 ? 5.574 -34.5 1.062 1 93.12 594 VAL B N 1
ATOM 10418 C CA . VAL B 1 594 ? 6.617 -33.812 1.813 1 93.12 594 VAL B CA 1
ATOM 10419 C C . VAL B 1 594 ? 6.055 -33.312 3.146 1 93.12 594 VAL B C 1
ATOM 10421 O O . VAL B 1 594 ? 6.047 -32.125 3.424 1 93.12 594 VAL B O 1
ATOM 10424 N N . GLN B 1 595 ? 5.531 -34.312 3.836 1 92.12 595 GLN B N 1
ATOM 10425 C CA . GLN B 1 595 ? 4.992 -34.062 5.168 1 92.12 595 GLN B CA 1
ATOM 10426 C C . GLN B 1 595 ? 5.531 -35.062 6.184 1 92.12 595 GLN B C 1
ATOM 10428 O O . GLN B 1 595 ? 6.184 -36.031 5.809 1 92.12 595 GLN B O 1
ATOM 10433 N N . ASN B 1 596 ? 5.309 -34.844 7.48 1 91.56 596 ASN B N 1
ATOM 10434 C CA . ASN B 1 596 ? 5.914 -35.656 8.516 1 91.56 596 ASN B CA 1
ATOM 10435 C C . ASN B 1 596 ? 4.902 -36.625 9.125 1 91.56 596 ASN B C 1
ATOM 10437 O O . ASN B 1 596 ? 5.223 -37.375 10.062 1 91.56 596 ASN B O 1
ATOM 10441 N N . SER B 1 597 ? 3.703 -36.594 8.602 1 95.06 597 SER B N 1
ATOM 10442 C CA . SER B 1 597 ? 2.676 -37.5 9.125 1 95.06 597 SER B CA 1
ATOM 10443 C C . SER B 1 597 ? 1.585 -37.75 8.086 1 95.06 597 SER B C 1
ATOM 10445 O O . SER B 1 597 ? 1.444 -36.969 7.129 1 95.06 597 SER B O 1
ATOM 10447 N N . SER B 1 598 ? 0.876 -38.844 8.359 1 96.69 598 SER B N 1
ATOM 10448 C CA . SER B 1 598 ? -0.224 -39.156 7.453 1 96.69 598 SER B CA 1
ATOM 10449 C C . SER B 1 598 ? -1.348 -38.125 7.57 1 96.69 598 SER B C 1
ATOM 10451 O O . SER B 1 598 ? -2.02 -37.844 6.586 1 96.69 598 SER B O 1
ATOM 10453 N N . THR B 1 599 ? -1.533 -37.594 8.758 1 96.5 599 THR B N 1
ATOM 10454 C CA . THR B 1 599 ? -2.541 -36.562 8.953 1 96.5 599 THR B CA 1
ATOM 10455 C C . THR B 1 599 ? -2.17 -35.281 8.188 1 96.5 599 THR B C 1
ATOM 10457 O O . THR B 1 599 ? -3.018 -34.688 7.527 1 96.5 599 THR B O 1
ATOM 10460 N N . ALA B 1 600 ? -0.923 -34.906 8.32 1 95.25 600 ALA B N 1
ATOM 10461 C CA . ALA B 1 600 ? -0.454 -33.75 7.586 1 95.25 600 ALA B CA 1
ATOM 10462 C C . ALA B 1 600 ? -0.519 -33.969 6.078 1 95.25 600 ALA B C 1
ATOM 10464 O O . ALA B 1 600 ? -0.823 -33.062 5.312 1 95.25 600 ALA B O 1
ATOM 10465 N N . PHE B 1 601 ? -0.243 -35.188 5.68 1 96.38 601 PHE B N 1
ATOM 10466 C CA . PHE B 1 601 ? -0.358 -35.594 4.281 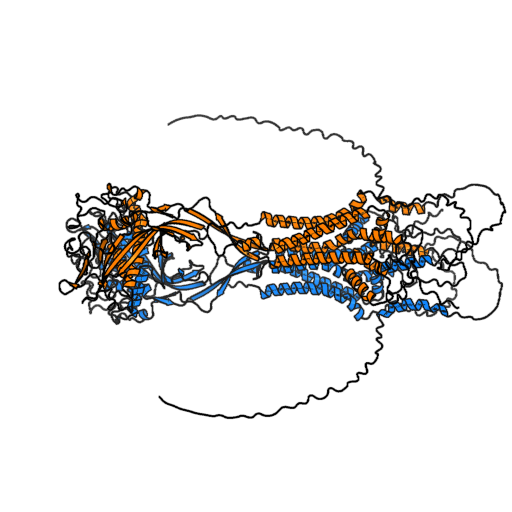1 96.38 601 PHE B CA 1
ATOM 10467 C C . PHE B 1 601 ? -1.778 -35.375 3.771 1 96.38 601 PHE B C 1
ATOM 10469 O O . PHE B 1 601 ? -1.982 -34.719 2.736 1 96.38 601 PHE B O 1
ATOM 10476 N N . ALA B 1 602 ? -2.699 -35.844 4.527 1 97.88 602 ALA B N 1
ATOM 10477 C CA . ALA B 1 602 ? -4.102 -35.719 4.141 1 97.88 602 ALA B CA 1
ATOM 10478 C C . ALA B 1 602 ? -4.559 -34.281 4.121 1 97.88 602 ALA B C 1
ATOM 10480 O O . ALA B 1 602 ? -5.301 -33.844 3.227 1 97.88 602 ALA B O 1
ATOM 10481 N N . GLN B 1 603 ? -4.164 -33.562 5.074 1 95.25 603 GLN B N 1
ATOM 10482 C CA . GLN B 1 603 ? -4.547 -32.156 5.145 1 95.25 603 GLN B CA 1
ATOM 10483 C C . GLN B 1 603 ? -3.959 -31.359 3.977 1 95.25 603 GLN B C 1
ATOM 10485 O O . GLN B 1 603 ? -4.637 -30.516 3.393 1 95.25 603 GLN B O 1
ATOM 10490 N N . THR B 1 604 ? -2.689 -31.641 3.682 1 94.44 604 THR B N 1
ATOM 10491 C CA . THR B 1 604 ? -2.061 -30.969 2.547 1 94.44 604 THR B CA 1
ATOM 10492 C C . THR B 1 604 ? -2.744 -31.359 1.241 1 94.44 604 THR B C 1
ATOM 10494 O O . THR B 1 604 ? -2.947 -30.531 0.362 1 94.44 604 THR B O 1
ATOM 10497 N N . TRP B 1 605 ? -3.086 -32.625 1.144 1 96.81 605 TRP B N 1
ATOM 10498 C CA . TRP B 1 605 ? -3.828 -33.094 -0.027 1 96.81 605 TRP B CA 1
ATOM 10499 C C . TRP B 1 605 ? -5.121 -32.281 -0.196 1 96.81 605 TRP B C 1
ATOM 10501 O O . TRP B 1 605 ? -5.422 -31.812 -1.289 1 96.81 605 TRP B O 1
ATOM 10511 N N . ALA B 1 606 ? -5.801 -32.125 0.879 1 96.56 606 ALA B N 1
ATOM 10512 C CA . ALA B 1 606 ? -7.066 -31.391 0.853 1 96.56 606 ALA B CA 1
ATOM 10513 C C . ALA B 1 606 ? -6.859 -29.953 0.412 1 96.56 606 ALA B C 1
ATOM 10515 O O . ALA B 1 606 ? -7.605 -29.438 -0.424 1 96.56 606 ALA B O 1
ATOM 10516 N N . SER B 1 607 ? -5.871 -29.328 0.921 1 93.44 607 SER B N 1
ATOM 10517 C CA . SER B 1 607 ? -5.598 -27.922 0.649 1 93.44 607 SER B CA 1
ATOM 10518 C C . SER B 1 607 ? -5.195 -27.703 -0.807 1 93.44 607 SER B C 1
ATOM 10520 O O . SER B 1 607 ? -5.41 -26.625 -1.365 1 93.44 607 SER B O 1
ATOM 10522 N N . LEU B 1 608 ? -4.625 -28.719 -1.406 1 93.44 608 LEU B N 1
ATOM 10523 C CA . LEU B 1 608 ? -4.172 -28.609 -2.789 1 93.44 608 LEU B CA 1
ATOM 10524 C C . LEU B 1 608 ? -5.262 -29.062 -3.756 1 93.44 608 LEU B C 1
ATOM 10526 O O . LEU B 1 608 ? -5.273 -28.656 -4.918 1 93.44 608 LEU B O 1
ATOM 10530 N N . TYR B 1 609 ? -6.148 -29.891 -3.225 1 95.5 609 TYR B N 1
ATOM 10531 C CA . TYR B 1 609 ? -7.195 -30.453 -4.062 1 95.5 609 TYR B CA 1
ATOM 10532 C C . TYR B 1 609 ? -8.289 -29.438 -4.348 1 95.5 609 TYR B C 1
ATOM 10534 O O . TYR B 1 609 ? -8.789 -29.359 -5.469 1 95.5 609 TYR B O 1
ATOM 10542 N N . SER B 1 610 ? -8.594 -28.625 -3.387 1 96.19 610 SER B N 1
ATOM 10543 C CA . SER B 1 610 ? -9.672 -27.641 -3.521 1 96.19 610 SER B CA 1
ATOM 10544 C C . SER B 1 610 ? -9.375 -26.656 -4.637 1 96.19 610 SER B C 1
ATOM 10546 O O . SER B 1 610 ? -10.227 -26.375 -5.48 1 96.19 610 SER B O 1
ATOM 10548 N N . PRO B 1 611 ? -8.148 -26.094 -4.668 1 94.75 611 PRO B N 1
ATOM 10549 C CA . PRO B 1 611 ? -7.855 -25.156 -5.75 1 94.75 611 PRO B CA 1
ATOM 10550 C C . PRO B 1 611 ? -7.934 -25.797 -7.133 1 94.75 611 PRO B C 1
ATOM 10552 O O . PRO B 1 611 ? -8.297 -25.141 -8.109 1 94.75 611 PRO B O 1
ATOM 10555 N N . VAL B 1 612 ? -7.598 -27.016 -7.227 1 93.31 612 VAL B N 1
ATOM 10556 C CA . VAL B 1 612 ? -7.66 -27.719 -8.508 1 93.31 612 VAL B CA 1
ATOM 10557 C C . VAL B 1 612 ? -9.109 -27.844 -8.961 1 93.31 612 VAL B C 1
ATOM 10559 O O . VAL B 1 612 ? -9.43 -27.594 -10.125 1 93.31 612 VAL B O 1
ATOM 10562 N N . ILE B 1 613 ? -9.961 -28.203 -8.047 1 94.69 613 ILE B N 1
ATOM 10563 C CA . ILE B 1 613 ? -11.383 -28.266 -8.367 1 94.69 613 ILE B CA 1
ATOM 10564 C C . ILE B 1 613 ? -11.867 -26.875 -8.773 1 94.69 613 ILE B C 1
ATOM 10566 O O . ILE B 1 613 ? -12.57 -26.719 -9.773 1 94.69 613 ILE B O 1
ATOM 10570 N N . MET B 1 614 ? -11.414 -25.922 -8.047 1 95.88 614 MET B N 1
ATOM 10571 C CA . MET B 1 614 ? -11.852 -24.562 -8.289 1 95.88 614 MET B CA 1
ATOM 10572 C C . MET B 1 614 ? -11.383 -24.078 -9.656 1 95.88 614 MET B C 1
ATOM 10574 O O . MET B 1 614 ? -12.094 -23.328 -10.336 1 95.88 614 MET B O 1
ATOM 10578 N N . ALA B 1 615 ? -10.195 -24.469 -10.078 1 94.25 615 ALA B N 1
ATOM 10579 C CA . ALA B 1 615 ? -9.688 -24.078 -11.391 1 94.25 615 ALA B CA 1
ATOM 10580 C C . ALA B 1 615 ? -10.594 -24.578 -12.5 1 94.25 615 ALA B C 1
ATOM 10582 O O . ALA B 1 615 ? -10.836 -23.875 -13.484 1 94.25 615 ALA B O 1
ATOM 10583 N N . THR B 1 616 ? -11.141 -25.75 -12.344 1 92.31 616 THR B N 1
ATOM 10584 C CA . THR B 1 616 ? -12.055 -26.328 -13.328 1 92.31 616 THR B CA 1
ATOM 10585 C C . THR B 1 616 ? -13.375 -25.547 -13.352 1 92.31 616 THR B C 1
ATOM 10587 O O . THR B 1 616 ? -13.883 -25.203 -14.422 1 92.31 616 THR B O 1
ATOM 10590 N N . VAL B 1 617 ? -13.828 -25.266 -12.18 1 94.38 617 VAL B N 1
ATOM 10591 C CA . VAL B 1 617 ? -15.094 -24.547 -12.07 1 94.38 617 VAL B CA 1
ATOM 10592 C C . VAL B 1 617 ? -14.906 -23.094 -12.531 1 94.38 617 VAL B C 1
ATOM 10594 O O . VAL B 1 617 ? -15.781 -22.531 -13.188 1 94.38 617 VAL B O 1
ATOM 10597 N N . GLY B 1 618 ? -13.766 -22.547 -12.18 1 94.81 618 GLY B N 1
ATOM 10598 C CA . GLY B 1 618 ? -13.492 -21.141 -12.477 1 94.81 618 GLY B CA 1
ATOM 10599 C C . GLY B 1 618 ? -13.445 -20.844 -13.961 1 94.81 618 GLY B C 1
ATOM 10600 O O . GLY B 1 618 ? -13.82 -19.75 -14.391 1 94.81 618 GLY B O 1
ATOM 10601 N N . GLY B 1 619 ? -12.953 -21.797 -14.75 1 93.19 619 GLY B N 1
ATOM 10602 C CA . GLY B 1 619 ? -12.922 -21.594 -16.188 1 93.19 619 GLY B CA 1
ATOM 10603 C C . GLY B 1 619 ? -14.305 -21.438 -16.797 1 93.19 619 GLY B C 1
ATOM 10604 O O . GLY B 1 619 ? -14.445 -20.906 -17.891 1 93.19 619 GLY B O 1
ATOM 10605 N N . LEU B 1 620 ? -15.352 -21.875 -16.062 1 93.81 620 LEU B N 1
ATOM 10606 C CA . LEU B 1 620 ? -16.734 -21.828 -16.531 1 93.81 620 LEU B CA 1
ATOM 10607 C C . LEU B 1 620 ? -17.5 -20.703 -15.836 1 93.81 620 LEU B C 1
ATOM 10609 O O . LEU B 1 620 ? -18.734 -20.719 -15.805 1 93.81 620 LEU B O 1
ATOM 10613 N N . SER B 1 621 ? -16.766 -19.781 -15.328 1 94.81 621 SER B N 1
ATOM 10614 C CA . SER B 1 621 ? -17.391 -18.734 -14.516 1 94.81 621 SER B CA 1
ATOM 10615 C C . SER B 1 621 ? -17.391 -17.391 -15.242 1 94.81 621 SER B C 1
ATOM 10617 O O . SER B 1 621 ? -16.625 -17.203 -16.188 1 94.81 621 SER B O 1
ATOM 10619 N N . SER B 1 622 ? -18.344 -16.625 -14.867 1 94.62 622 SER B N 1
ATOM 10620 C CA . SER B 1 622 ? -18.438 -15.242 -15.344 1 94.62 622 SER B CA 1
ATOM 10621 C C . SER B 1 622 ? -18.578 -14.266 -14.18 1 94.62 622 SER B C 1
ATOM 10623 O O . SER B 1 622 ? -18.828 -14.68 -13.047 1 94.62 622 SER B O 1
ATOM 10625 N N . SER B 1 623 ? -18.406 -13.055 -14.492 1 95.25 623 SER B N 1
ATOM 10626 C CA . SER B 1 623 ? -18.422 -12.023 -13.453 1 95.25 623 SER B CA 1
ATOM 10627 C C . SER B 1 623 ? -19.844 -11.734 -12.984 1 95.25 623 SER B C 1
ATOM 10629 O O . SER B 1 623 ? -20.797 -11.914 -13.742 1 95.25 623 SER B O 1
ATOM 10631 N N . ARG B 1 624 ? -19.938 -11.367 -11.727 1 96.44 624 ARG B N 1
ATOM 10632 C CA . ARG B 1 624 ? -21.188 -10.914 -11.117 1 96.44 624 ARG B CA 1
ATOM 10633 C C . ARG B 1 624 ? -21.016 -9.539 -10.469 1 96.44 624 ARG B C 1
ATOM 10635 O O . ARG B 1 624 ? -19.938 -9.211 -9.977 1 96.44 624 ARG B O 1
ATOM 10642 N N . SER B 1 625 ? -22.125 -8.805 -10.414 1 96.25 625 SER B N 1
ATOM 10643 C CA . SER B 1 625 ? -22.094 -7.48 -9.805 1 96.25 625 SER B CA 1
ATOM 10644 C C . SER B 1 625 ? -21.906 -7.574 -8.297 1 96.25 625 SER B C 1
ATOM 10646 O O . SER B 1 625 ? -22.422 -8.484 -7.652 1 96.25 625 SER B O 1
ATOM 10648 N N . ASN B 1 626 ? -21.172 -6.645 -7.812 1 97.19 626 ASN B N 1
ATOM 10649 C CA . ASN B 1 626 ? -20.969 -6.578 -6.367 1 97.19 626 ASN B CA 1
ATOM 10650 C C . ASN B 1 626 ? -22.281 -6.285 -5.633 1 97.19 626 ASN B C 1
ATOM 10652 O O . ASN B 1 626 ? -23.172 -5.625 -6.176 1 97.19 626 ASN B O 1
ATOM 10656 N N . LEU B 1 627 ? -22.344 -6.758 -4.453 1 95.94 627 LEU B N 1
ATOM 10657 C CA . LEU B 1 627 ? -23.516 -6.5 -3.617 1 95.94 627 LEU B CA 1
ATOM 10658 C C . LEU B 1 627 ? -23.453 -5.102 -3.018 1 95.94 627 LEU B C 1
ATOM 10660 O O . LEU B 1 627 ? -24.469 -4.398 -2.969 1 95.94 627 LEU B O 1
ATOM 10664 N N . LEU B 1 628 ? -22.344 -4.789 -2.494 1 95.25 628 LEU B N 1
ATOM 10665 C CA . LEU B 1 628 ? -22.047 -3.484 -1.914 1 95.25 628 LEU B CA 1
ATOM 10666 C C . LEU B 1 628 ? -20.688 -2.98 -2.387 1 95.25 628 LEU B C 1
ATOM 10668 O O . LEU B 1 628 ? -19.781 -3.773 -2.637 1 95.25 628 LEU B O 1
ATOM 10672 N N . GLN B 1 629 ? -20.547 -1.73 -2.523 1 96.06 629 GLN B N 1
ATOM 10673 C CA . GLN B 1 629 ? -19.266 -1.15 -2.938 1 96.06 629 GLN B CA 1
ATOM 10674 C C . GLN B 1 629 ? -19.125 0.276 -2.416 1 96.06 629 GLN B C 1
ATOM 10676 O O . GLN B 1 629 ? -20.078 1.046 -2.412 1 96.06 629 GLN B O 1
ATOM 10681 N N . GLN B 1 630 ? -17.969 0.564 -1.915 1 94.94 630 GLN B N 1
ATOM 10682 C CA . GLN B 1 630 ? -17.625 1.917 -1.484 1 94.94 630 GLN B CA 1
ATOM 10683 C C . GLN B 1 630 ? -16.219 2.297 -1.917 1 94.94 630 GLN B C 1
ATOM 10685 O O . GLN B 1 630 ? -15.375 1.423 -2.156 1 94.94 630 GLN B O 1
ATOM 10690 N N . THR B 1 631 ? -15.969 3.508 -2.111 1 94 631 THR B N 1
ATOM 10691 C CA . THR B 1 631 ? -14.648 4.039 -2.447 1 94 631 THR B CA 1
ATOM 10692 C C . THR B 1 631 ? -14.117 4.922 -1.321 1 94 631 THR B C 1
ATOM 10694 O O . THR B 1 631 ? -14.852 5.758 -0.783 1 94 631 THR B O 1
ATOM 10697 N N . ARG B 1 632 ? -12.914 4.703 -0.917 1 91.62 632 ARG B N 1
ATOM 10698 C CA . ARG B 1 632 ? -12.234 5.535 0.07 1 91.62 632 ARG B CA 1
ATOM 10699 C C . ARG B 1 632 ? -11.328 6.562 -0.608 1 91.62 632 ARG B C 1
ATOM 10701 O O . ARG B 1 632 ? -10.492 6.203 -1.442 1 91.62 632 ARG B O 1
ATOM 10708 N N . VAL B 1 633 ? -11.469 7.734 -0.308 1 90.06 633 VAL B N 1
ATOM 10709 C CA . VAL B 1 633 ? -10.625 8.805 -0.834 1 90.06 633 VAL B CA 1
ATOM 10710 C C . VAL B 1 633 ? -9.75 9.367 0.281 1 90.06 633 VAL B C 1
ATOM 10712 O O . VAL B 1 633 ? -10.242 10.07 1.169 1 90.06 633 VAL B O 1
ATOM 10715 N N . PRO B 1 634 ? -8.438 9.016 0.164 1 89.38 634 PRO B N 1
ATOM 10716 C CA . PRO B 1 634 ? -7.547 9.555 1.196 1 89.38 634 PRO B CA 1
ATOM 10717 C C . PRO B 1 634 ? -7.348 11.062 1.081 1 89.38 634 PRO B C 1
ATOM 10719 O O . PRO B 1 634 ? -7.141 11.578 -0.019 1 89.38 634 PRO B O 1
ATOM 10722 N N . MET B 1 635 ? -7.445 11.797 2.188 1 90.19 635 MET B N 1
ATOM 10723 C CA . MET B 1 635 ? -7.238 13.242 2.213 1 90.19 635 MET B CA 1
ATOM 10724 C C . MET B 1 635 ? -6.707 13.695 3.568 1 90.19 635 MET B C 1
ATOM 10726 O O . MET B 1 635 ? -6.859 12.984 4.566 1 90.19 635 MET B O 1
ATOM 10730 N N . LEU B 1 636 ? -5.941 14.812 3.545 1 91.88 636 LEU B N 1
ATOM 10731 C CA . LEU B 1 636 ? -5.508 15.453 4.785 1 91.88 636 LEU B CA 1
ATOM 10732 C C . LEU B 1 636 ? -6.57 16.422 5.301 1 91.88 636 LEU B C 1
ATOM 10734 O O . LEU B 1 636 ? -7.035 17.281 4.562 1 91.88 636 LEU B O 1
ATOM 10738 N N . VAL B 1 637 ? -7 16.172 6.52 1 93.38 637 VAL B N 1
ATOM 10739 C CA . VAL B 1 637 ? -8 17.031 7.145 1 93.38 637 VAL B CA 1
ATOM 10740 C C . VAL B 1 637 ? -7.512 17.469 8.523 1 93.38 637 VAL B C 1
ATOM 10742 O O . VAL B 1 637 ? -6.586 16.875 9.078 1 93.38 637 VAL B O 1
ATOM 10745 N N . ILE B 1 638 ? -8.055 18.547 8.984 1 95.25 638 ILE B N 1
ATOM 10746 C CA . ILE B 1 638 ? -7.715 18.969 10.336 1 95.25 638 ILE B CA 1
ATOM 10747 C C . ILE B 1 638 ? -8.828 18.578 11.297 1 95.25 638 ILE B C 1
ATOM 10749 O O . ILE B 1 638 ? -10.008 18.641 10.953 1 95.25 638 ILE B O 1
ATOM 10753 N N . LYS B 1 639 ? -8.453 18.156 12.406 1 94.12 639 LYS B N 1
ATOM 10754 C CA . LYS B 1 639 ? -9.344 17.844 13.516 1 94.12 639 LYS B CA 1
ATOM 10755 C C . LYS B 1 639 ? -9.438 19 14.5 1 94.12 639 LYS B C 1
ATOM 10757 O O . LYS B 1 639 ? -8.453 19.359 15.156 1 94.12 639 LYS B O 1
ATOM 10762 N N . VAL B 1 640 ? -10.609 19.594 14.539 1 95.44 640 VAL B N 1
ATOM 10763 C CA . VAL B 1 640 ? -10.812 20.766 15.383 1 95.44 640 VAL B CA 1
ATOM 10764 C C . VAL B 1 640 ? -11.703 20.391 16.562 1 95.44 640 VAL B C 1
ATOM 10766 O O . VAL B 1 640 ? -12.766 19.797 16.391 1 95.44 640 VAL B O 1
ATOM 10769 N N . SER B 1 641 ? -11.312 20.719 17.734 1 95.81 641 SER B N 1
ATOM 10770 C CA . SER B 1 641 ? -12.109 20.469 18.922 1 95.81 641 SER B CA 1
ATOM 10771 C C . SER B 1 641 ? -13.352 21.359 18.953 1 95.81 641 SER B C 1
ATOM 10773 O O . SER B 1 641 ? -13.25 22.594 18.875 1 95.81 641 SER B O 1
ATOM 10775 N N . ILE B 1 642 ? -14.547 20.812 19.188 1 95.38 642 ILE B N 1
ATOM 10776 C CA . ILE B 1 642 ? -15.797 21.562 19.219 1 95.38 642 ILE B CA 1
ATOM 10777 C C . ILE B 1 642 ? -15.852 22.438 20.469 1 95.38 642 ILE B C 1
ATOM 10779 O O . ILE B 1 642 ? -16.125 23.641 20.375 1 95.38 642 ILE B O 1
ATOM 10783 N N . PRO B 1 643 ? -15.438 21.891 21.625 1 95.5 643 PRO B N 1
ATOM 10784 C CA . PRO B 1 643 ? -15.469 22.75 22.797 1 95.5 643 PRO B CA 1
ATOM 10785 C C . PRO B 1 643 ? -14.562 23.984 22.672 1 95.5 643 PRO B C 1
ATOM 10787 O O . PRO B 1 643 ? -14.914 25.078 23.109 1 95.5 643 PRO B O 1
ATOM 10790 N N . ALA B 1 644 ? -13.445 23.797 22.125 1 96 644 ALA B N 1
ATOM 10791 C CA . ALA B 1 644 ? -12.531 24.922 21.953 1 96 644 ALA B CA 1
ATOM 10792 C C . ALA B 1 644 ? -13.117 25.984 21.016 1 96 644 ALA B C 1
ATOM 10794 O O . ALA B 1 644 ? -13.055 27.172 21.297 1 96 644 ALA B O 1
ATOM 10795 N N . LEU B 1 645 ? -13.734 25.531 19.969 1 95.38 645 LEU B N 1
ATOM 10796 C CA . LEU B 1 645 ? -14.32 26.453 19 1 95.38 645 LEU B CA 1
ATOM 10797 C C . LEU B 1 645 ? -15.547 27.156 19.578 1 95.38 645 LEU B C 1
ATOM 10799 O O . LEU B 1 645 ? -15.734 28.344 19.359 1 95.38 645 LEU B O 1
ATOM 10803 N N . VAL B 1 646 ? -16.328 26.484 20.297 1 95.69 646 VAL B N 1
ATOM 10804 C CA . VAL B 1 646 ? -17.516 27.047 20.922 1 95.69 646 VAL B CA 1
ATOM 10805 C C . VAL B 1 646 ? -17.109 28.078 21.969 1 95.69 646 VAL B C 1
ATOM 10807 O O . VAL B 1 646 ? -17.719 29.141 22.078 1 95.69 646 VAL B O 1
ATOM 10810 N N . PHE B 1 647 ? -16.094 27.75 22.656 1 96.62 647 PHE B N 1
ATOM 10811 C CA . PHE B 1 647 ? -15.586 28.688 23.641 1 96.62 647 PHE B CA 1
ATOM 10812 C C . PHE B 1 647 ? -15.148 30 22.984 1 96.62 647 PHE B C 1
ATOM 10814 O O . PHE B 1 647 ? -15.445 31.078 23.484 1 96.62 647 PHE B O 1
ATOM 10821 N N . LEU B 1 648 ? -14.492 29.859 21.938 1 96.94 648 LEU B N 1
ATOM 10822 C CA . LEU B 1 648 ? -14.094 31.047 21.188 1 96.94 648 LEU B CA 1
ATOM 10823 C C . LEU B 1 648 ? -15.312 31.812 20.703 1 96.94 648 LEU B C 1
ATOM 10825 O O . LEU B 1 648 ? -15.352 33.062 20.781 1 96.94 648 LEU B O 1
ATOM 10829 N N . GLY B 1 649 ? -16.297 31.156 20.219 1 96 649 GLY B N 1
ATOM 10830 C CA . GLY B 1 649 ? -17.531 31.797 19.812 1 96 649 GLY B CA 1
ATOM 10831 C C . GLY B 1 649 ? -18.219 32.531 20.938 1 96 649 GLY B C 1
ATOM 10832 O O . GLY B 1 649 ? -18.688 33.656 20.75 1 96 649 GLY B O 1
ATOM 10833 N N . TRP B 1 650 ? -18.156 32 22.094 1 96.5 650 TRP B N 1
ATOM 10834 C CA . TRP B 1 650 ? -18.75 32.656 23.266 1 96.5 650 TRP B CA 1
ATOM 10835 C C . TRP B 1 650 ? -17.984 33.906 23.625 1 96.5 650 TRP B C 1
ATOM 10837 O O . TRP B 1 650 ? -18.578 34.906 24.062 1 96.5 650 TRP B O 1
ATOM 10847 N N . CYS B 1 651 ? -16.719 33.844 23.484 1 96.81 651 CYS B N 1
ATOM 10848 C CA . CYS B 1 651 ? -15.93 35.062 23.75 1 96.81 651 CYS B CA 1
ATOM 10849 C C . CYS B 1 651 ? -16.281 36.156 22.781 1 96.81 651 CYS B C 1
ATOM 10851 O O . CYS B 1 651 ? -16.422 37.312 23.188 1 96.81 651 CYS B O 1
ATOM 10853 N N . CYS B 1 652 ? -16.484 35.812 21.547 1 96.75 652 CYS B N 1
ATOM 10854 C CA . CYS B 1 652 ? -16.875 36.812 20.562 1 96.75 652 CYS B CA 1
ATOM 10855 C C . CYS B 1 652 ? -18.25 37.375 20.875 1 96.75 652 CYS B C 1
ATOM 10857 O O . CYS B 1 652 ? -18.453 38.594 20.844 1 96.75 652 CYS B O 1
ATOM 10859 N N . LEU B 1 653 ? -19.188 36.562 21.266 1 96.44 653 LEU B N 1
ATOM 10860 C CA . LEU B 1 653 ? -20.531 37 21.625 1 96.44 653 LEU B CA 1
ATOM 10861 C C . LEU B 1 653 ? -20.5 37.844 22.875 1 96.44 653 LEU B C 1
ATOM 10863 O O . LEU B 1 653 ? -21.297 38.781 23.016 1 96.44 653 LEU B O 1
ATOM 10867 N N . GLY B 1 654 ? -19.547 37.5 23.719 1 96.06 654 GLY B N 1
ATOM 10868 C CA . GLY B 1 654 ? -19.375 38.344 24.906 1 96.06 654 GLY B CA 1
ATOM 10869 C C . GLY B 1 654 ? -19.016 39.781 24.578 1 96.06 654 GLY B C 1
ATOM 10870 O O . GLY B 1 654 ? -19.578 40.719 25.141 1 96.06 654 GLY B O 1
ATOM 10871 N N . TYR B 1 655 ? -18.094 39.969 23.625 1 96.81 655 TYR B N 1
ATOM 10872 C CA . TYR B 1 655 ? -17.734 41.312 23.188 1 96.81 655 TYR B CA 1
ATOM 10873 C C . TYR B 1 655 ? -18.922 42.031 22.562 1 96.81 655 TYR B C 1
ATOM 10875 O O . TYR B 1 655 ? -19.125 43.219 22.812 1 96.81 655 TYR B O 1
ATOM 10883 N N . ILE B 1 656 ? -19.703 41.312 21.797 1 96.12 656 ILE B N 1
ATOM 10884 C CA . ILE B 1 656 ? -20.875 41.906 21.156 1 96.12 656 ILE B CA 1
ATOM 10885 C C . ILE B 1 656 ? -21.891 42.312 22.219 1 96.12 656 ILE B C 1
ATOM 10887 O O . ILE B 1 656 ? -22.438 43.406 22.188 1 96.12 656 ILE B O 1
ATOM 10891 N N . ALA B 1 657 ? -22.109 41.5 23.219 1 96.44 657 ALA B N 1
ATOM 10892 C CA . ALA B 1 657 ? -23.062 41.781 24.281 1 96.44 657 ALA B CA 1
ATOM 10893 C C . ALA B 1 657 ? -22.656 43 25.094 1 96.44 657 ALA B C 1
ATOM 10895 O O . ALA B 1 657 ? -23.453 43.906 25.328 1 96.44 657 ALA B O 1
ATOM 10896 N N . VAL B 1 658 ? -21.375 42.969 25.484 1 95.81 658 VAL B N 1
ATOM 10897 C CA . VAL B 1 658 ? -20.875 44.094 26.281 1 95.81 658 VAL B CA 1
ATOM 10898 C C . VAL B 1 658 ? -20.922 45.375 25.438 1 95.81 658 VAL B C 1
ATOM 10900 O O . VAL B 1 658 ? -21.297 46.438 25.938 1 95.81 658 VAL B O 1
ATOM 10903 N N . GLY B 1 659 ? -20.562 45.25 24.156 1 94.06 659 GLY B N 1
ATOM 10904 C CA . GLY B 1 659 ? -20.656 46.375 23.266 1 94.06 659 GLY B CA 1
ATOM 10905 C C . GLY B 1 659 ? -22.062 46.938 23.141 1 94.06 659 GLY B C 1
ATOM 10906 O O . GLY B 1 659 ? -22.266 48.156 23.172 1 94.06 659 GLY B O 1
ATOM 10907 N N . CYS B 1 660 ? -23.047 46.156 23.172 1 94.94 660 CYS B N 1
ATOM 10908 C CA . CYS B 1 660 ? -24.438 46.562 23.078 1 94.94 660 CYS B CA 1
ATOM 10909 C C . CYS B 1 660 ? -24.891 47.25 24.359 1 94.94 660 CYS B C 1
ATOM 10911 O O . CYS B 1 660 ? -25.547 48.312 24.328 1 94.94 660 CYS B O 1
ATOM 10913 N N . ILE B 1 661 ? -24.531 46.688 25.438 1 95.19 661 ILE B N 1
ATOM 10914 C CA . ILE B 1 661 ? -24.906 47.281 26.734 1 95.19 661 ILE B CA 1
ATOM 10915 C C . ILE B 1 661 ? -24.297 48.656 26.875 1 95.19 661 ILE B C 1
ATOM 10917 O O . ILE B 1 661 ? -25 49.625 27.25 1 95.19 661 ILE B O 1
ATOM 10921 N N . LEU B 1 662 ? -23.047 48.781 26.484 1 94.88 662 LEU B N 1
ATOM 10922 C CA . LEU B 1 662 ? -22.359 50.062 26.594 1 94.88 662 LEU B CA 1
ATOM 10923 C C . LEU B 1 662 ? -22.938 51.062 25.594 1 94.88 662 LEU B C 1
ATOM 10925 O O . LEU B 1 662 ? -23.016 52.25 25.875 1 94.88 662 LEU B O 1
ATOM 10929 N N . ALA B 1 663 ? -23.344 50.531 24.453 1 92.75 663 ALA B N 1
ATOM 10930 C CA . ALA B 1 663 ? -23.969 51.406 23.453 1 92.75 663 ALA B CA 1
ATOM 10931 C C . ALA B 1 663 ? -25.281 52 23.969 1 92.75 663 ALA B C 1
ATOM 10933 O O . ALA B 1 663 ? -25.531 53.188 23.828 1 92.75 663 ALA B O 1
ATOM 10934 N N . VAL B 1 664 ? -26.094 51.25 24.609 1 92.75 664 VAL B N 1
ATOM 10935 C CA . VAL B 1 664 ? -27.375 51.688 25.141 1 92.75 664 VAL B CA 1
ATOM 10936 C C . VAL B 1 664 ? -27.141 52.719 26.25 1 92.75 664 VAL B C 1
ATOM 10938 O O . VAL B 1 664 ? -27.797 53.75 26.297 1 92.75 664 VAL B O 1
ATOM 10941 N N . LEU B 1 665 ? -26.141 52.406 27.047 1 91.62 665 LEU B N 1
ATOM 10942 C CA . LEU B 1 665 ? -25.828 53.344 28.125 1 91.62 665 LEU B CA 1
ATOM 10943 C C . LEU B 1 665 ? -25.312 54.656 27.562 1 91.62 665 LEU B C 1
ATOM 10945 O O . LEU B 1 665 ? -25.672 55.719 28.047 1 91.62 665 LEU B O 1
ATOM 10949 N N . ALA B 1 666 ? -24.5 54.594 26.578 1 91.81 666 ALA B N 1
ATOM 10950 C CA . ALA B 1 666 ? -23.922 55.812 25.969 1 91.81 666 ALA B CA 1
ATOM 10951 C C . ALA B 1 666 ? -25 56.625 25.297 1 91.81 666 ALA B C 1
ATOM 10953 O O . ALA B 1 666 ? -25.016 57.875 25.422 1 91.81 666 ALA B O 1
ATOM 10954 N N . VAL B 1 667 ? -25.984 56 24.672 1 88.62 667 VAL B N 1
ATOM 10955 C CA . VAL B 1 667 ? -27.062 56.719 23.969 1 88.62 667 VAL B CA 1
ATOM 10956 C C . VAL B 1 667 ? -27.969 57.406 24.984 1 88.62 667 VAL B C 1
ATOM 10958 O O . VAL B 1 667 ? -28.391 58.531 24.781 1 88.62 667 VAL B O 1
ATOM 10961 N N . ARG B 1 668 ? -28.188 56.844 26.094 1 87.94 668 ARG B N 1
ATOM 10962 C CA . ARG B 1 668 ? -29.062 57.375 27.125 1 87.94 668 ARG B CA 1
ATOM 10963 C C . ARG B 1 668 ? -28.438 58.594 27.797 1 87.94 668 ARG B C 1
ATOM 10965 O O . ARG B 1 668 ? -29.125 59.531 28.172 1 87.94 668 ARG B O 1
ATOM 10972 N N . THR B 1 669 ? -27.141 58.531 27.844 1 88.25 669 THR B N 1
ATOM 10973 C CA . THR B 1 669 ? -26.453 59.594 28.578 1 88.25 669 THR B CA 1
ATOM 10974 C C . THR B 1 669 ? -26 60.719 27.656 1 88.25 669 THR B C 1
ATOM 10976 O O . THR B 1 669 ? -25.906 61.875 28.062 1 88.25 669 THR B O 1
ATOM 10979 N N . ALA B 1 670 ? -25.656 60.406 26.422 1 86.12 670 ALA B N 1
ATOM 10980 C CA . ALA B 1 670 ? -25.109 61.375 25.484 1 86.12 670 ALA B CA 1
ATOM 10981 C C . ALA B 1 670 ? -26.156 62.375 25.047 1 86.12 670 ALA B C 1
ATOM 10983 O O . ALA B 1 670 ? -25.828 63.469 24.516 1 86.12 670 ALA B O 1
ATOM 10984 N N . SER B 1 671 ? -27.422 62.188 25.344 1 80.25 671 SER B N 1
ATOM 10985 C CA . SER B 1 671 ? -28.5 63.062 24.938 1 80.25 671 SER B CA 1
ATOM 10986 C C . SER B 1 671 ? -28.594 64.312 25.844 1 80.25 671 SER B C 1
ATOM 10988 O O . SER B 1 671 ? -29.172 65.312 25.469 1 80.25 671 SER B O 1
ATOM 10990 N N . ARG B 1 672 ? -27.938 64.25 26.953 1 82.56 672 ARG B N 1
ATOM 10991 C CA . ARG B 1 672 ? -27.969 65.375 27.906 1 82.56 672 ARG B CA 1
ATOM 10992 C C . ARG B 1 672 ? -26.859 66.375 27.641 1 82.56 672 ARG B C 1
ATOM 10994 O O . ARG B 1 672 ? -25.703 66 27.438 1 82.56 672 ARG B O 1
ATOM 11001 N N . GLY B 1 673 ? -27.141 67.625 27.484 1 75 673 GLY B N 1
ATOM 11002 C CA . GLY B 1 673 ? -26.188 68.688 27.203 1 75 673 GLY B CA 1
ATOM 11003 C C . GLY B 1 673 ? -25.109 68.812 28.266 1 75 673 GLY B C 1
ATOM 11004 O O . GLY B 1 673 ? -23.938 69.062 27.938 1 75 673 GLY B O 1
ATOM 11005 N N . ASP B 1 674 ? -25.422 68.625 29.531 1 79.69 674 ASP B N 1
ATOM 11006 C CA . ASP B 1 674 ? -24.453 68.75 30.625 1 79.69 674 ASP B CA 1
ATOM 11007 C C . ASP B 1 674 ? -23.422 67.625 30.547 1 79.69 674 ASP B C 1
ATOM 11009 O O . ASP B 1 674 ? -22.25 67.875 30.828 1 79.69 674 ASP B O 1
ATOM 11013 N N . VAL B 1 675 ? -23.875 66.562 30.094 1 85.44 675 VAL B N 1
ATOM 11014 C CA . VAL B 1 675 ? -22.984 65.375 30.016 1 85.44 675 VAL B CA 1
ATOM 11015 C C . VAL B 1 675 ? -22 65.562 28.859 1 85.44 675 VAL B C 1
ATOM 11017 O O . VAL B 1 675 ? -20.828 65.188 28.969 1 85.44 675 VAL B O 1
ATOM 11020 N N . ARG B 1 676 ? -22.391 66.062 27.828 1 83.12 676 ARG B N 1
ATOM 11021 C CA . ARG B 1 676 ? -21.531 66.312 26.672 1 83.12 676 ARG B CA 1
ATOM 11022 C C . ARG B 1 676 ? -20.406 67.312 27.031 1 83.12 676 ARG B C 1
ATOM 11024 O O . ARG B 1 676 ? -19.266 67.125 26.594 1 83.12 676 ARG B O 1
ATOM 11031 N N . ASP B 1 677 ? -20.797 68.25 27.859 1 79.69 677 ASP B N 1
ATOM 11032 C CA . ASP B 1 677 ? -19.781 69.188 28.328 1 79.69 677 ASP B CA 1
ATOM 11033 C C . ASP B 1 677 ? -18.766 68.5 29.234 1 79.69 677 ASP B C 1
ATOM 11035 O O . ASP B 1 677 ? -17.562 68.75 29.125 1 79.69 677 ASP B O 1
ATOM 11039 N N . ALA B 1 678 ? -19.219 67.688 30.047 1 84.19 678 ALA B N 1
ATOM 11040 C CA . ALA B 1 678 ? -18.344 66.938 30.938 1 84.19 678 ALA B CA 1
ATOM 11041 C C . ALA B 1 678 ? -17.438 66 30.141 1 84.19 678 ALA B C 1
ATOM 11043 O O . ALA B 1 678 ? -16.281 65.75 30.5 1 84.19 678 ALA B O 1
ATOM 11044 N N . LYS B 1 679 ? -17.969 65.438 29.094 1 87.31 679 LYS B N 1
ATOM 11045 C CA . LYS B 1 679 ? -17.203 64.5 28.266 1 87.31 679 LYS B CA 1
ATOM 11046 C C . LYS B 1 679 ? -16.031 65.188 27.594 1 87.31 679 LYS B C 1
ATOM 11048 O O . LYS B 1 679 ? -14.922 64.688 27.531 1 87.31 679 LYS B O 1
ATOM 11053 N N . VAL B 1 680 ? -16.281 66.375 27.078 1 81.38 680 VAL B N 1
ATOM 11054 C CA . VAL B 1 680 ? -15.234 67.125 26.422 1 81.38 680 VAL B CA 1
ATOM 11055 C C . VAL B 1 680 ? -14.148 67.5 27.422 1 81.38 680 VAL B C 1
ATOM 11057 O O . VAL B 1 680 ? -12.961 67.5 27.094 1 81.38 680 VAL B O 1
ATOM 11060 N N . ARG B 1 681 ? -14.539 67.688 28.641 1 78.62 681 ARG B N 1
ATOM 11061 C CA . ARG B 1 681 ? -13.594 68.062 29.688 1 78.62 681 ARG B CA 1
ATOM 11062 C C . ARG B 1 681 ? -12.742 66.875 30.094 1 78.62 681 ARG B C 1
ATOM 11064 O O . ARG B 1 681 ? -11.648 67 30.641 1 78.62 681 ARG B O 1
ATOM 11071 N N . LEU B 1 682 ? -13.281 65.688 29.781 1 84.75 682 LEU B N 1
ATOM 11072 C CA . LEU B 1 682 ? -12.578 64.5 30.141 1 84.75 682 LEU B CA 1
ATOM 11073 C C . LEU B 1 682 ? -11.641 64.062 29.016 1 84.75 682 LEU B C 1
ATOM 11075 O O . LEU B 1 682 ? -10.898 63.062 29.172 1 84.75 682 LEU B O 1
ATOM 11079 N N . THR B 1 683 ? -11.617 64.75 27.938 1 81.44 683 THR B N 1
ATOM 11080 C CA . THR B 1 683 ? -10.711 64.438 26.828 1 81.44 683 THR B CA 1
ATOM 11081 C C . THR B 1 683 ? -9.391 65.188 26.984 1 81.44 683 THR B C 1
ATOM 11083 O O . THR B 1 683 ? -9.297 66.125 27.797 1 81.44 683 THR B O 1
ATOM 11086 N N . LEU B 1 684 ? -8.445 64.688 26.281 1 80.81 684 LEU B N 1
ATOM 11087 C CA . LEU B 1 684 ? -7.145 65.375 26.328 1 80.81 684 LEU B CA 1
ATOM 11088 C C . LEU B 1 684 ? -7.246 66.812 25.844 1 80.81 684 LEU B C 1
ATOM 11090 O O . LEU B 1 684 ? -6.621 67.688 26.422 1 80.81 684 LEU B O 1
ATOM 11094 N N . PHE B 1 685 ? -8.039 67.062 24.953 1 76 685 PHE B N 1
ATOM 11095 C CA . PHE B 1 685 ? -8.227 68.375 24.438 1 76 685 PHE B CA 1
ATOM 11096 C C . PHE B 1 685 ? -8.883 69.25 25.484 1 76 685 PHE B C 1
ATOM 11098 O O . PHE B 1 685 ? -8.484 70.438 25.656 1 76 685 PHE B O 1
ATOM 11105 N N . GLY B 1 686 ? -9.836 68.75 26.125 1 76 686 GLY B N 1
ATOM 11106 C CA . GLY B 1 686 ? -10.508 69.5 27.172 1 76 686 GLY B CA 1
ATOM 11107 C C . GLY B 1 686 ? -9.594 69.875 28.328 1 76 686 GLY B C 1
ATOM 11108 O O . GLY B 1 686 ? -9.672 70.938 28.891 1 76 686 GLY B O 1
ATOM 11109 N N . LEU B 1 687 ? -8.789 69 28.578 1 78.56 687 LEU B N 1
ATOM 11110 C CA . LEU B 1 687 ? -7.848 69.25 29.656 1 78.56 687 LEU B CA 1
ATOM 11111 C C . LEU B 1 687 ? -6.844 70.312 29.297 1 78.56 687 LEU B C 1
ATOM 11113 O O . LEU B 1 687 ? -6.531 71.188 30.109 1 78.56 687 LEU B O 1
ATOM 11117 N N . VAL B 1 688 ? -6.336 70.312 28.078 1 76.88 688 VAL B N 1
ATOM 11118 C CA . VAL B 1 688 ? -5.383 71.312 27.625 1 76.88 688 VAL B CA 1
ATOM 11119 C C . VAL B 1 688 ? -6.07 72.688 27.547 1 76.88 688 VAL B C 1
ATOM 11121 O O . VAL B 1 688 ? -5.5 73.688 27.953 1 76.88 688 VAL B O 1
ATOM 11124 N N . ALA B 1 689 ? -7.238 72.688 27.125 1 72.69 689 ALA B N 1
ATOM 11125 C CA . ALA B 1 689 ? -8 73.938 27.031 1 72.69 689 ALA B CA 1
ATOM 11126 C C . ALA B 1 689 ? -8.219 74.562 28.422 1 72.69 689 ALA B C 1
ATOM 11128 O O . ALA B 1 689 ? -8.078 75.75 28.609 1 72.69 689 ALA B O 1
ATOM 11129 N N . TRP B 1 690 ? -8.508 73.75 29.266 1 73.81 690 TRP B N 1
ATOM 11130 C CA . TRP B 1 690 ? -8.703 74.188 30.641 1 73.81 690 TRP B CA 1
ATOM 11131 C C . TRP B 1 690 ? -7.414 74.75 31.219 1 73.81 690 TRP B C 1
ATOM 11133 O O . TRP B 1 690 ? -7.43 75.812 31.875 1 73.81 690 TRP B O 1
ATOM 11143 N N . ALA B 1 691 ? -6.355 74.125 30.969 1 72.06 691 ALA B N 1
ATOM 11144 C CA . ALA B 1 691 ? -5.066 74.562 31.484 1 72.06 691 ALA B CA 1
ATOM 11145 C C . ALA B 1 691 ? -4.688 75.938 30.922 1 72.06 691 ALA B C 1
ATOM 11147 O O . ALA B 1 691 ? -4.188 76.812 31.641 1 72.06 691 ALA B O 1
ATOM 11148 N N . VAL B 1 692 ? -5.086 76.25 29.75 1 69.62 692 VAL B N 1
ATOM 11149 C CA . VAL B 1 692 ? -4.723 77.5 29.078 1 69.62 692 VAL B CA 1
ATOM 11150 C C . VAL B 1 692 ? -5.633 78.625 29.547 1 69.62 692 VAL B C 1
ATOM 11152 O O . VAL B 1 692 ? -5.164 79.75 29.812 1 69.62 692 VAL B O 1
ATOM 11155 N N . VAL B 1 693 ? -6.828 78.375 29.734 1 63.69 693 VAL B N 1
ATOM 11156 C CA . VAL B 1 693 ? -7.781 79.375 30.172 1 63.69 693 VAL B CA 1
ATOM 11157 C C . VAL B 1 693 ? -7.477 79.75 31.625 1 63.69 693 VAL B C 1
ATOM 11159 O O . VAL B 1 693 ? -7.504 80.938 31.953 1 63.69 693 VAL B O 1
ATOM 11162 N N . ALA B 1 694 ? -7.137 78.812 32.312 1 59.97 694 ALA B N 1
ATOM 11163 C CA . ALA B 1 694 ? -6.824 79.125 33.719 1 59.97 694 ALA B CA 1
ATOM 11164 C C . ALA B 1 694 ? -5.547 79.938 33.844 1 59.97 694 ALA B C 1
ATOM 11166 O O . ALA B 1 694 ? -5.449 80.812 34.719 1 59.97 694 ALA B O 1
ATOM 11167 N N . SER B 1 695 ? -4.676 79.75 33 1 58.66 695 SER B N 1
ATOM 11168 C CA . SER B 1 695 ? -3.422 80.5 33.031 1 58.66 695 SER B CA 1
ATOM 11169 C C . SER 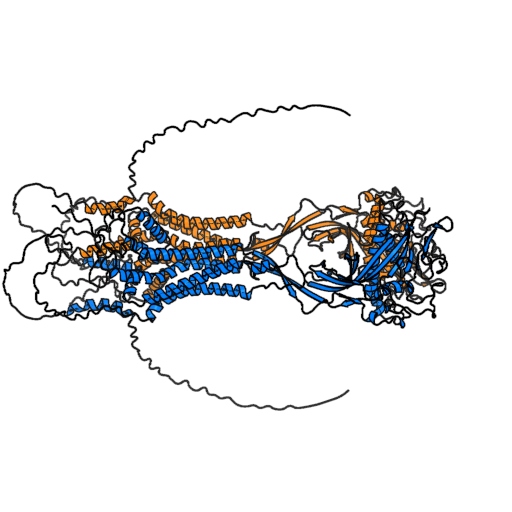B 1 695 ? -3.611 81.938 32.5 1 58.66 695 SER B C 1
ATOM 11171 O O . SER B 1 695 ? -2.928 82.875 32.938 1 58.66 695 SER B O 1
ATOM 11173 N N . GLY B 1 696 ? -4.453 82.125 31.562 1 52.81 696 GLY B N 1
ATOM 11174 C CA . GLY B 1 696 ? -4.738 83.5 31.047 1 52.81 696 GLY B CA 1
ATOM 11175 C C . GLY B 1 696 ? -5.477 84.375 32.031 1 52.81 696 GLY B C 1
ATOM 11176 O O . GLY B 1 696 ? -5.223 85.562 32.125 1 52.81 696 GLY B O 1
ATOM 11177 N N . LEU B 1 697 ? -6.285 83.938 32.781 1 49.22 697 LEU B N 1
ATOM 11178 C CA . LEU B 1 697 ? -7.035 84.688 33.812 1 49.22 697 LEU B CA 1
ATOM 11179 C C . LEU B 1 697 ? -6.129 85.062 34.938 1 49.22 697 LEU B C 1
ATOM 11181 O O . LEU B 1 697 ? -6.324 86.125 35.562 1 49.22 697 LEU B O 1
ATOM 11185 N N . ALA B 1 698 ? -5.211 84.438 35.281 1 45.5 698 ALA B N 1
ATOM 11186 C CA . ALA B 1 698 ? -4.281 84.75 36.344 1 45.5 698 ALA B CA 1
ATOM 11187 C C . ALA B 1 698 ? -3.41 85.938 35.938 1 45.5 698 ALA B C 1
ATOM 11189 O O . ALA B 1 698 ? -3.021 86.75 36.781 1 45.5 698 ALA B O 1
ATOM 11190 N N . GLY B 1 699 ? -3.201 86.25 34.75 1 40.59 699 GLY B N 1
ATOM 11191 C CA . GLY B 1 699 ? -2.41 87.375 34.312 1 40.59 699 GLY B CA 1
ATOM 11192 C C . GLY B 1 699 ? -3.193 88.688 34.281 1 40.59 699 GLY B C 1
ATOM 11193 O O . GLY B 1 699 ? -2.619 89.75 34.438 1 40.59 699 GLY B O 1
ATOM 11194 N N . SER B 1 700 ? -4.457 88.75 34.125 1 39.38 700 SER B N 1
ATOM 11195 C CA . SER B 1 700 ? -5.18 90 34 1 39.38 700 SER B CA 1
ATOM 11196 C C . SER B 1 700 ? -5.395 90.688 35.375 1 39.38 700 SER B C 1
ATOM 11198 O O . SER B 1 700 ? -5.594 91.875 35.469 1 39.38 700 SER B O 1
ATOM 11200 N N . GLY B 1 701 ? -5.375 90.188 36.531 1 34.72 701 GLY B N 1
ATOM 11201 C CA . GLY B 1 701 ? -5.695 90.812 37.781 1 34.72 701 GLY B CA 1
ATOM 11202 C C . GLY B 1 701 ? -4.633 91.812 38.188 1 34.72 701 GLY B C 1
ATOM 11203 O O . GLY B 1 701 ? -4.836 92.625 39.125 1 34.72 701 GLY B O 1
ATOM 11204 N N . GLN B 1 702 ? -3.441 91.75 37.969 1 31.78 702 GLN B N 1
ATOM 11205 C CA . GLN B 1 702 ? -2.539 92.688 38.594 1 31.78 702 GLN B CA 1
ATOM 11206 C C . GLN B 1 702 ? -2.602 94.062 37.906 1 31.78 702 GLN B C 1
ATOM 11208 O O . GLN B 1 702 ? -1.973 95.062 38.344 1 31.78 702 GLN B O 1
ATOM 11213 N N . GLN B 1 703 ? -3.004 94.25 36.688 1 31.31 703 GLN B N 1
ATOM 11214 C CA . GLN B 1 703 ? -2.768 95.562 36.125 1 31.31 703 GLN B CA 1
ATOM 11215 C C . GLN B 1 703 ? -3.91 96.5 36.438 1 31.31 703 GLN B C 1
ATOM 11217 O O . GLN B 1 703 ? -4.734 96.812 35.594 1 31.31 703 GLN B O 1
ATOM 11222 N N . GLN B 1 704 ? -4.52 96.5 37.656 1 28.95 704 GLN B N 1
ATOM 11223 C CA . GLN B 1 704 ? -5.555 97.5 37.781 1 28.95 704 GLN B CA 1
ATOM 11224 C C . GLN B 1 704 ? -4.953 98.875 37.781 1 28.95 704 GLN B C 1
ATOM 11226 O O . GLN B 1 704 ? -5.676 99.875 37.844 1 28.95 704 GLN B O 1
ATOM 11231 N N . ASP B 1 705 ? -3.84 99.25 38.5 1 28.16 705 ASP B N 1
ATOM 11232 C CA . ASP B 1 705 ? -3.893 100.688 38.844 1 28.16 705 ASP B CA 1
ATOM 11233 C C . ASP B 1 705 ? -3.986 101.562 37.594 1 28.16 705 ASP B C 1
ATOM 11235 O O . ASP B 1 705 ? -4.121 102.812 37.688 1 28.16 705 ASP B O 1
ATOM 11239 N N . THR B 1 706 ? -3.02 101.5 36.75 1 26.81 706 THR B N 1
ATOM 11240 C CA . THR B 1 706 ? -3.031 102.688 35.875 1 26.81 706 THR B CA 1
ATOM 11241 C C . THR B 1 706 ? -4.27 102.688 35 1 26.81 706 THR B C 1
ATOM 11243 O O . THR B 1 706 ? -4.844 101.625 34.719 1 26.81 706 THR B O 1
ATOM 11246 N N . GLY B 1 707 ? -5.051 103.812 34.812 1 25.17 707 GLY B N 1
ATOM 11247 C CA . GLY B 1 707 ? -6.32 104.25 34.25 1 25.17 707 GLY B CA 1
ATOM 11248 C C . GLY B 1 707 ? -6.691 103.5 32.969 1 25.17 707 GLY B C 1
ATOM 11249 O O . GLY B 1 707 ? -7.758 103.75 32.406 1 25.17 707 GLY B O 1
ATOM 11250 N N . GLY B 1 708 ? -5.605 103.438 32.125 1 24.08 708 GLY B N 1
ATOM 11251 C CA . GLY B 1 708 ? -6.117 103.25 30.766 1 24.08 708 GLY B CA 1
ATOM 11252 C C . GLY B 1 708 ? -6.875 102 30.547 1 24.08 708 GLY B C 1
ATOM 11253 O O . GLY B 1 708 ? -6.73 101.062 31.328 1 24.08 708 GLY B O 1
ATOM 11254 N N . GLY B 1 709 ? -8 102 29.844 1 25.94 709 GLY B N 1
ATOM 11255 C CA . GLY B 1 709 ? -9.055 101.062 29.422 1 25.94 709 GLY B CA 1
ATOM 11256 C C . GLY B 1 709 ? -8.531 99.75 28.906 1 25.94 709 GLY B C 1
ATOM 11257 O O . GLY B 1 709 ? -8.75 99.438 27.734 1 25.94 709 GLY B O 1
ATOM 11258 N N . GLY B 1 710 ? -7.266 99.5 29.234 1 24.98 710 GLY B N 1
ATOM 11259 C CA . GLY B 1 710 ? -6.816 98.375 28.484 1 24.98 710 GLY B CA 1
ATOM 11260 C C . GLY B 1 710 ? -7.652 97.125 28.734 1 24.98 710 GLY B C 1
ATOM 11261 O O . GLY B 1 710 ? -8.055 96.875 29.859 1 24.98 710 GLY B O 1
ATOM 11262 N N . GLY B 1 711 ? -8.508 96.812 27.734 1 25.7 711 GLY B N 1
ATOM 11263 C CA . GLY B 1 711 ? -9.352 95.625 27.578 1 25.7 711 GLY B CA 1
ATOM 11264 C C . GLY B 1 711 ? -8.688 94.312 28.047 1 25.7 711 GLY B C 1
ATOM 11265 O O . GLY B 1 711 ? -7.492 94.125 27.812 1 25.7 711 GLY B O 1
ATOM 11266 N N . GLY B 1 712 ? -8.906 94 29.203 1 28.81 712 GLY B N 1
ATOM 11267 C CA . GLY B 1 712 ? -8.672 92.688 29.875 1 28.81 712 GLY B CA 1
ATOM 11268 C C . GLY B 1 712 ? -8.836 91.5 28.953 1 28.81 712 GLY B C 1
ATOM 11269 O O . GLY B 1 712 ? -9.961 91.125 28.594 1 28.81 712 GLY B O 1
ATOM 11270 N N . GLY B 1 713 ? -8.031 91.5 27.781 1 26.86 713 GLY B N 1
ATOM 11271 C CA . GLY B 1 713 ? -8.141 90.375 26.875 1 26.86 713 GLY B CA 1
ATOM 11272 C C . GLY B 1 713 ? -8.156 89 27.594 1 26.86 713 GLY B C 1
ATOM 11273 O O . GLY B 1 713 ? -7.277 88.75 28.406 1 26.86 713 GLY B O 1
ATOM 11274 N N . CYS B 1 714 ? -9.258 88.625 27.938 1 28.47 714 CYS B N 1
ATOM 11275 C CA . CYS B 1 714 ? -9.594 87.25 28.219 1 28.47 714 CYS B CA 1
ATOM 11276 C C . CYS B 1 714 ? -8.82 86.312 27.312 1 28.47 714 CYS B C 1
ATOM 11278 O O . CYS B 1 714 ? -8.75 86.562 26.094 1 28.47 714 CYS B O 1
ATOM 11280 N N . GLY B 1 715 ? -7.68 85.938 27.578 1 29.34 715 GLY B N 1
ATOM 11281 C CA . GLY B 1 715 ? -6.961 84.875 26.812 1 29.34 715 GLY B CA 1
ATOM 11282 C C . GLY B 1 715 ? -7.875 83.875 26.172 1 29.34 715 GLY B C 1
ATOM 11283 O O . GLY B 1 715 ? -8.289 82.938 26.828 1 29.34 715 GLY B O 1
ATOM 11284 N N . VAL B 1 716 ? -8.82 84.25 25.266 1 29.41 716 VAL B N 1
ATOM 11285 C CA . VAL B 1 716 ? -9.641 83.438 24.375 1 29.41 716 VAL B CA 1
ATOM 11286 C C . VAL B 1 716 ? -8.758 82.438 23.609 1 29.41 716 VAL B C 1
ATOM 11288 O O . VAL B 1 716 ? -7.742 82.875 23.031 1 29.41 716 VAL B O 1
ATOM 11291 N N . LEU B 1 717 ? -8.688 81.188 23.906 1 33.22 717 LEU B N 1
ATOM 11292 C CA . LEU B 1 717 ? -8.117 80.25 23.016 1 33.22 717 LEU B CA 1
ATOM 11293 C C . LEU B 1 717 ? -8.633 80.438 21.594 1 33.22 717 LEU B C 1
ATOM 11295 O O . LEU B 1 717 ? -9.844 80.375 21.359 1 33.22 717 LEU B O 1
ATOM 11299 N N . PRO B 1 718 ? -8.016 81.25 20.688 1 31.33 718 PRO B N 1
ATOM 11300 C CA . PRO B 1 718 ? -8.562 81.438 19.344 1 31.33 718 PRO B CA 1
ATOM 11301 C C . PRO B 1 718 ? -9.047 80.188 18.703 1 31.33 718 PRO B C 1
ATOM 11303 O O . PRO B 1 718 ? -8.523 79.062 19 1 31.33 718 PRO B O 1
ATOM 11306 N N . ARG B 1 719 ? -10.102 80.125 18.266 1 36.34 719 ARG B N 1
ATOM 11307 C CA . ARG B 1 719 ? -10.625 79.062 17.391 1 36.34 719 ARG B CA 1
ATOM 11308 C C . ARG B 1 719 ? -9.648 78.75 16.266 1 36.34 719 ARG B C 1
ATOM 11310 O O . ARG B 1 719 ? -8.938 79.625 15.789 1 36.34 719 ARG B O 1
ATOM 11317 N N . GLU B 1 720 ? -9.375 77.562 15.93 1 33.75 720 GLU B N 1
ATOM 11318 C CA . GLU B 1 720 ? -8.477 77.188 14.844 1 33.75 720 GLU B CA 1
ATOM 11319 C C . GLU B 1 720 ? -8.844 77.938 13.547 1 33.75 720 GLU B C 1
ATOM 11321 O O . GLU B 1 720 ? -7.969 78.312 12.766 1 33.75 720 GLU B O 1
ATOM 11326 N N . GLN B 1 721 ? -10.156 78 13.062 1 31.56 721 GLN B N 1
ATOM 11327 C CA . GLN B 1 721 ? -10.523 78.688 11.812 1 31.56 721 GLN B CA 1
ATOM 11328 C C . GLN B 1 721 ? -10.227 80.188 11.867 1 31.56 721 GLN B C 1
ATOM 11330 O O . GLN B 1 721 ? -10.047 80.812 10.828 1 31.56 721 GLN B O 1
ATOM 11335 N N . ASP B 1 722 ? -10.68 80.812 12.82 1 31.83 722 ASP B N 1
ATOM 11336 C CA . ASP B 1 722 ? -10.531 82.25 12.828 1 31.83 722 ASP B CA 1
ATOM 11337 C C . ASP B 1 722 ? -9.109 82.688 13.195 1 31.83 722 ASP B C 1
ATOM 11339 O O . ASP B 1 722 ? -8.875 83.812 13.641 1 31.83 722 ASP B O 1
ATOM 11343 N N . ILE B 1 723 ? -8.281 81.75 13.414 1 30.55 723 ILE B N 1
ATOM 11344 C CA . ILE B 1 723 ? -6.879 82.125 13.617 1 30.55 723 ILE B CA 1
ATOM 11345 C C . ILE B 1 723 ? -6.359 82.875 12.398 1 30.55 723 ILE B C 1
ATOM 11347 O O . ILE B 1 723 ? -6.266 82.312 11.305 1 30.55 723 ILE B O 1
ATOM 11351 N N . GLY B 1 724 ? -6.965 84.125 12.141 1 26.2 724 GLY B N 1
ATOM 11352 C CA . GLY B 1 724 ? -6.324 85 11.18 1 26.2 724 GLY B CA 1
ATOM 11353 C C . GLY B 1 724 ? -4.812 85 11.289 1 26.2 724 GLY B C 1
ATOM 11354 O O . GLY B 1 724 ? -4.223 84.062 11.812 1 26.2 724 GLY B O 1
ATOM 11355 N N . GLU B 1 725 ? -4.254 86.375 11.102 1 25.62 725 GLU B N 1
ATOM 11356 C CA . GLU B 1 725 ? -2.842 86.75 10.953 1 25.62 725 GLU B CA 1
ATOM 11357 C C . GLU B 1 725 ? -2.051 86.375 12.203 1 25.62 725 GLU B C 1
ATOM 11359 O O . GLU B 1 725 ? -2.572 86.438 13.312 1 25.62 725 GLU B O 1
ATOM 11364 N N . GLU B 1 726 ? -1.006 85.562 11.977 1 28.17 726 GLU B N 1
ATOM 11365 C CA . GLU B 1 726 ? 0.042 85.125 12.875 1 28.17 726 GLU B CA 1
ATOM 11366 C C . GLU B 1 726 ? 0.549 86.25 13.781 1 28.17 726 GLU B C 1
ATOM 11368 O O . GLU B 1 726 ? 0.992 87.25 13.297 1 28.17 726 GLU B O 1
ATOM 11373 N N . HIS B 1 727 ? -0.253 86.75 14.594 1 26.2 727 HIS B N 1
ATOM 11374 C CA . HIS B 1 727 ? 0.579 87.688 15.398 1 26.2 727 HIS B CA 1
ATOM 11375 C C . HIS B 1 727 ? 1.512 86.875 16.312 1 26.2 727 HIS B C 1
ATOM 11377 O O . HIS B 1 727 ? 1.129 85.812 16.844 1 26.2 727 HIS B O 1
ATOM 11383 N N . ASP B 1 728 ? 2.852 86.938 16 1 26.09 728 ASP B N 1
ATOM 11384 C CA . ASP B 1 728 ? 4.035 86.375 16.625 1 26.09 728 ASP B CA 1
ATOM 11385 C C . ASP B 1 728 ? 4.012 86.5 18.141 1 26.09 728 ASP B C 1
ATOM 11387 O O . ASP B 1 728 ? 5.055 86.438 18.797 1 26.09 728 ASP B O 1
ATOM 11391 N N . THR B 1 729 ? 2.943 87.062 18.734 1 24.56 729 THR B N 1
ATOM 11392 C CA . THR B 1 729 ? 3.324 87.312 20.109 1 24.56 729 THR B CA 1
ATOM 11393 C C . THR B 1 729 ? 3.402 86 20.906 1 24.56 729 THR B C 1
ATOM 11395 O O . THR B 1 729 ? 2.545 85.125 20.75 1 24.56 729 THR B O 1
ATOM 11398 N N . VAL B 1 730 ? 4.602 85.562 21.047 1 26.94 730 VAL B N 1
ATOM 11399 C CA . VAL B 1 730 ? 5.004 84.5 21.938 1 26.94 730 VAL B CA 1
ATOM 11400 C C . VAL B 1 730 ? 4.406 84.688 23.312 1 26.94 730 VAL B C 1
ATOM 11402 O O . VAL B 1 730 ? 4.57 85.75 23.906 1 26.94 730 VAL B O 1
ATOM 11405 N N . GLY B 1 731 ? 3.24 84.625 23.547 1 26.14 731 GLY B N 1
ATOM 11406 C CA . GLY B 1 731 ? 2.869 84.812 24.938 1 26.14 731 GLY B CA 1
ATOM 11407 C C . GLY B 1 731 ? 3.566 83.875 25.875 1 26.14 731 GLY B C 1
ATOM 11408 O O . GLY B 1 731 ? 3.434 82.625 25.734 1 26.14 731 GLY B O 1
ATOM 11409 N N . LEU B 1 732 ? 4.836 84.062 26.016 1 27.89 732 LEU B N 1
ATOM 11410 C CA . LEU B 1 732 ? 5.48 83.5 27.172 1 27.89 732 LEU B CA 1
ATOM 11411 C C . LEU B 1 732 ? 4.625 83.625 28.422 1 27.89 732 LEU B C 1
ATOM 11413 O O . LEU B 1 732 ? 4.172 84.75 28.734 1 27.89 732 LEU B O 1
ATOM 11417 N N . LEU B 1 733 ? 3.693 82.938 28.719 1 30.34 733 LEU B N 1
ATOM 11418 C CA . LEU B 1 733 ? 3.275 83.25 30.078 1 30.34 733 LEU B CA 1
ATOM 11419 C C . LEU B 1 733 ? 4.473 83.312 31.031 1 30.34 733 LEU B C 1
ATOM 11421 O O . LEU B 1 733 ? 5.164 82.312 31.219 1 30.34 733 LEU B O 1
ATOM 11425 N N . GLN B 1 734 ? 5.238 84.312 30.953 1 26.41 734 GLN B N 1
ATOM 11426 C CA . GLN B 1 734 ? 6.387 84.75 31.703 1 26.41 734 GLN B CA 1
ATOM 11427 C C . GLN B 1 734 ? 6.152 84.625 33.219 1 26.41 734 GLN B C 1
ATOM 11429 O O . GLN B 1 734 ? 5.953 85.625 33.906 1 26.41 734 GLN B O 1
ATOM 11434 N N . GLY B 1 735 ? 5.043 84.062 33.875 1 28.58 735 GLY B N 1
ATOM 11435 C CA . GLY B 1 735 ? 5.461 84.312 35.25 1 28.58 735 GLY B CA 1
ATOM 11436 C C . GLY B 1 735 ? 6.84 83.75 35.562 1 28.58 735 GLY B C 1
ATOM 11437 O O . GLY B 1 735 ? 7.219 82.688 35.062 1 28.58 735 GLY B O 1
ATOM 11438 N N . ARG B 1 736 ? 7.918 84.5 35.625 1 29.5 736 ARG B N 1
ATOM 11439 C CA . ARG B 1 736 ? 9.234 84.25 36.188 1 29.5 736 ARG B CA 1
ATOM 11440 C C . ARG B 1 736 ? 9.172 83.188 37.281 1 29.5 736 ARG B C 1
ATOM 11442 O O . ARG B 1 736 ? 10.156 82.938 38 1 29.5 736 ARG B O 1
ATOM 11449 N N . ASN B 1 737 ? 8 82.875 37.906 1 28.33 737 ASN B N 1
ATOM 11450 C CA . ASN B 1 737 ? 8.07 81.875 38.938 1 28.33 737 ASN B CA 1
ATOM 11451 C C . ASN B 1 737 ? 8.164 80.5 38.312 1 28.33 737 ASN B C 1
ATOM 11453 O O . ASN B 1 737 ? 7.711 80.25 37.188 1 28.33 737 ASN B O 1
ATOM 11457 N N . SER B 1 738 ? 8.922 79.438 38.688 1 32 738 SER B N 1
ATOM 11458 C CA . SER B 1 738 ? 9.414 78.125 38.375 1 32 738 SER B CA 1
ATOM 11459 C C . SER B 1 738 ? 8.32 77.25 37.719 1 32 738 SER B C 1
ATOM 11461 O O . SER B 1 738 ? 8.586 76.125 37.281 1 32 738 SER B O 1
ATOM 11463 N N . SER B 1 739 ? 7.004 77.375 37.844 1 34.75 739 SER B N 1
ATOM 11464 C CA . SER B 1 739 ? 6.02 76.312 37.5 1 34.75 739 SER B CA 1
ATOM 11465 C C . SER B 1 739 ? 5.41 76.562 36.125 1 34.75 739 SER B C 1
ATOM 11467 O O . SER B 1 739 ? 4.242 76.25 35.906 1 34.75 739 SER B O 1
ATOM 11469 N N . SER B 1 740 ? 5.945 77.125 35 1 40.25 740 SER B N 1
ATOM 11470 C CA . SER B 1 740 ? 5.301 77.562 33.781 1 40.25 740 SER B CA 1
ATOM 11471 C C . SER B 1 740 ? 5.27 76.438 32.719 1 40.25 740 SER B C 1
ATOM 11473 O O . SER B 1 740 ? 6.129 75.562 32.75 1 40.25 740 SER B O 1
ATOM 11475 N N . PHE B 1 741 ? 3.967 76.062 32.094 1 51.62 741 PHE B N 1
ATOM 11476 C CA . PHE B 1 741 ? 3.801 75.188 30.984 1 51.62 741 PHE B CA 1
ATOM 11477 C C . PHE B 1 741 ? 4.145 75.875 29.672 1 51.62 741 PHE B C 1
ATOM 11479 O O . PHE B 1 741 ? 3.971 77.062 29.516 1 51.62 741 PHE B O 1
ATOM 11486 N N . TYR B 1 742 ? 4.883 75.25 28.703 1 44.84 742 TYR B N 1
ATOM 11487 C CA . TYR B 1 742 ? 5.434 75.812 27.469 1 44.84 742 TYR B CA 1
ATOM 11488 C C . TYR B 1 742 ? 4.402 75.812 26.359 1 44.84 742 TYR B C 1
ATOM 11490 O O . TYR B 1 742 ? 3.945 74.75 25.938 1 44.84 742 TYR B O 1
ATOM 11498 N N . TYR B 1 743 ? 3.541 76.875 26.109 1 47.69 743 TYR B N 1
ATOM 11499 C CA . TYR B 1 743 ? 2.715 76.938 24.906 1 47.69 743 TYR B CA 1
ATOM 11500 C C . TYR B 1 743 ? 2.75 78.312 24.266 1 47.69 743 TYR B C 1
ATOM 11502 O O . TYR B 1 743 ? 3.152 79.312 24.891 1 47.69 743 TYR B O 1
ATOM 11510 N N . LYS B 1 744 ? 2.508 78.438 22.922 1 45.91 744 LYS B N 1
ATOM 11511 C CA . LYS B 1 744 ? 2.477 79.75 22.188 1 45.91 744 LYS B CA 1
ATOM 11512 C C . LYS B 1 744 ? 1.153 80.438 22.406 1 45.91 744 LYS B C 1
ATOM 11514 O O . LYS B 1 744 ? 0.094 79.812 22.453 1 45.91 744 LYS B O 1
ATOM 11519 N N . VAL B 1 745 ? 1.119 81.875 22.938 1 42.53 745 VAL B N 1
ATOM 11520 C CA . VAL B 1 745 ? -0.079 82.688 23.109 1 42.53 745 VAL B CA 1
ATOM 11521 C C . VAL B 1 745 ? -0.337 83.5 21.844 1 42.53 745 VAL B C 1
ATOM 11523 O O . VAL B 1 745 ? 0.585 84.125 21.281 1 42.53 745 VAL B O 1
ATOM 11526 N N . ILE B 1 746 ? -1.361 83.375 21 1 35.84 746 ILE B N 1
ATOM 11527 C CA . ILE B 1 746 ? -1.697 84.188 19.797 1 35.84 746 ILE B CA 1
ATOM 11528 C C . ILE B 1 746 ? -2.408 85.438 20.188 1 35.84 746 ILE B C 1
ATOM 11530 O O . ILE B 1 746 ? -3.402 85.438 20.922 1 35.84 746 ILE B O 1
ATOM 11534 N N . GLY B 1 747 ? -1.775 86.75 20.312 1 32.09 747 GLY B N 1
ATOM 11535 C CA . GLY B 1 747 ? -2.346 88 20.641 1 32.09 747 GLY B CA 1
ATOM 11536 C C . GLY B 1 747 ? -3.297 88.562 19.578 1 32.09 747 GLY B C 1
ATOM 11537 O O . GLY B 1 747 ? -3.193 88.188 18.406 1 32.09 747 GLY B O 1
ATOM 11538 N N . GLY B 1 748 ? -4.488 89 19.938 1 31.25 748 GLY B N 1
ATOM 11539 C CA . GLY B 1 748 ? -5.492 89.688 19.125 1 31.25 748 GLY B CA 1
ATOM 11540 C C . GLY B 1 748 ? -4.965 90.875 18.391 1 31.25 748 GLY B C 1
ATOM 11541 O O . GLY B 1 748 ? -3.887 91.375 18.719 1 31.25 748 GLY B O 1
ATOM 11542 N N . ASP B 1 749 ? -5.711 91.5 17.344 1 30.78 749 ASP B N 1
ATOM 11543 C CA . ASP B 1 749 ? -5.547 92.625 16.422 1 30.78 749 ASP B CA 1
ATOM 11544 C C . ASP B 1 749 ? -5.359 93.875 17.188 1 30.78 749 ASP B C 1
ATOM 11546 O O . ASP B 1 749 ? -6.105 94.188 18.125 1 30.78 749 ASP B O 1
ATOM 11550 N N . LYS B 1 750 ? -4.246 94.5 17.062 1 37.03 750 LYS B N 1
ATOM 11551 C CA . LYS B 1 750 ? -4.16 95.938 17.375 1 37.03 750 LYS B CA 1
ATOM 11552 C C . LYS B 1 750 ? -5.234 96.75 16.641 1 37.03 750 LYS B C 1
ATOM 11554 O O . LYS B 1 750 ? -5.504 96.5 15.461 1 37.03 750 LYS B O 1
ATOM 11559 N N . PRO B 1 751 ? -6.062 97.625 17.328 1 31.25 751 PRO B N 1
ATOM 11560 C CA . PRO B 1 751 ? -6.898 98.562 16.578 1 31.25 751 PRO B CA 1
ATOM 11561 C C . PRO B 1 751 ? -6.082 99.438 15.648 1 31.25 751 PRO B C 1
ATOM 11563 O O . PRO B 1 751 ? -4.898 99.688 15.898 1 31.25 751 PRO B O 1
ATOM 11566 N N . PRO B 1 752 ? -6.586 99.688 14.43 1 27.91 752 PRO B N 1
ATOM 11567 C CA . PRO B 1 752 ? -5.926 100.562 13.461 1 27.91 752 PRO B CA 1
ATOM 11568 C C . PRO B 1 752 ? -5.516 101.938 14.07 1 27.91 752 PRO B C 1
ATOM 11570 O O . PRO B 1 752 ? -6.156 102.375 15.008 1 27.91 752 PRO B O 1
ATOM 11573 N N . ASP B 1 753 ? -4.238 102.188 13.961 1 25.59 753 ASP B N 1
ATOM 11574 C CA . ASP B 1 753 ? -3.668 103.5 14.234 1 25.59 753 ASP B CA 1
ATOM 11575 C C . ASP B 1 753 ? -4.535 104.625 13.633 1 25.59 753 ASP B C 1
ATOM 11577 O O . ASP B 1 753 ? -4.867 104.625 12.445 1 25.59 753 ASP B O 1
ATOM 11581 N N . SER B 1 754 ? -5.426 105.188 14.406 1 26.28 754 SER B N 1
ATOM 11582 C CA . SER B 1 754 ? -6.004 106.438 13.953 1 26.28 754 SER B CA 1
ATOM 11583 C C . SER B 1 754 ? -4.914 107.438 13.578 1 26.28 754 SER B C 1
ATOM 11585 O O . SER B 1 754 ? -4.199 108 14.453 1 26.28 754 SER B O 1
ATOM 11587 N N . SER B 1 755 ? -4.152 107.25 12.469 1 22.97 755 SER B N 1
ATOM 11588 C CA . SER B 1 755 ? -3.797 108.562 11.875 1 22.97 755 SER B CA 1
ATOM 11589 C C . SER B 1 755 ? -5.031 109.25 11.336 1 22.97 755 SER B C 1
ATOM 11591 O O . SER B 1 755 ? -5.891 108.625 10.711 1 22.97 755 SER B O 1
#

Organism: NCBI:txid86049

Foldseek 3Di:
DDDDDDDDDDDDDDDDDPDPPPDDPDDPPPPPDPPPPPPPPVCPVVVVVVVVPPPPPDDDDDDDDDDDDDPDDDPDDDDDDDPDPDDPDCDDPPPCPPCVVPPVCPVVQVFQDPLVVLCVQLVVLLCLLQVLLVVLVVVVVCQCVPFWDDADDDPDDDPPAQDPVLVVWWTWGFDDLVVNLVSLVVVLVSLVVSLQSLLLLVLLVLLLQQLVCVPDPDNLQPDDPVLLVLLLCLSNLHPVSLVVVVVVVVVVVVPPPDRDHHPSSVVSSVSSVVSVVLSVLSVVLSVVQVVQKDKDKHWHKFWDPAFDFWAKDFDPQQVPDDCVVQLNFGSLDRPPDPDPLSVQLVVLLVCALVVNDQFWYWDWDQDPVGTKIWITGDLVPDDLFKKFKYKYKIKFKFKDFDQLQFPWDQDDPPSQKIWTHNEPQFTAIARDACVVPPADLPRHWLQKFDLGRFKIKFKAPDQSNHHGDDQSQADRRRVHDDPVGDHHDFQPADFWIKMKMKGKDALVLEAPPADAPPASQWDDTPHRMTIHMMMMIMFMWIWMWMQHSSDIDDIDTDTDNTCSLVSLQVSCRSVVNVVCVSVLLVVLQSVLRHDRHSRSSGVSSRNSVRSSSVSSSRSSMDTGTTPT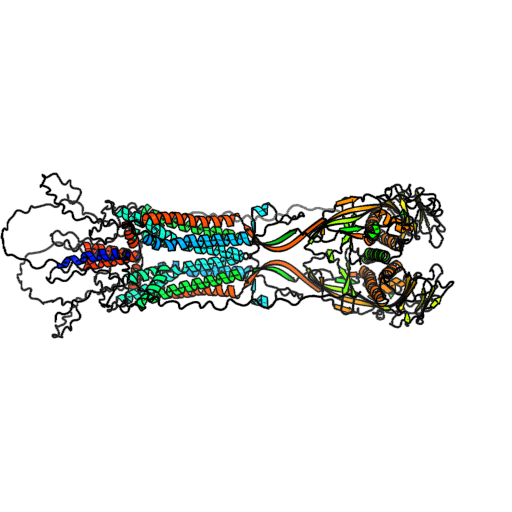MMGIDIGIIMIGTPVSVVSSSVSSVVSSVSSVVSSVVSSVSVSRSSSVVSSCCSDPNNVVVVVQQVLLVVPQPPPPDDPDPPPSPSLPPDDPVPPPDQPQQQPPSPPVPPPGDRDGRRDDDDPDDPD/DDDDDDDDDDDDDPPDDPDPCPDDPDDPPPPVPPPPPPPPDVCPVVVVVVVVPPPPPDPDDDDDDDCPPPPCPDDDDVVVPPPPPDPPDCDDDPDCPPPPVPPPCPVVQVAQDPLVVLCVQLVVLLCLLQVLLVVLVVVVVCQCVVFWDDADDDPDDDPPACDPVLVVWWTWGFDDLCVNLVSLVVVLVSLVVSLQSLLLLVLLVLLLQQLVCVPDPDVLQPDDPVLLVLLLCLSNLHPVSLVVLVVVVVVVVVPPPDRDHHPSSVVSSVSSVVSVVLSVLSVVLSVVQVVQKDKDKHWHKFWDPAFDFWAKDFDPQQVVDDCVVQLNFGSLDRPPDPDPLSVQLVVLLVCALVVNDQFWYWDWDQDPVGTKIWITGDLVPDDLFKKFKYKYKIKFKFKDFDQLQFPWDQDDPPSQKIWTHNEPQATAIARDACVVPPADLPRHWLQKFDLGRFKIKFKAPDQSNHHGDDQSQADRRRVHDDPVGDHHDQQPADFWIKMKMKGKDALVLEAVPADAPPASQWDDTPHRMTITMMMMIMFMWIWMWMQHSSDIDDIDTHTDNTCSLVSLQVSCRSVVPVVCVSVLLVVQQSVLRHDRHSRSSGVSSRNSVRSSSVSSSRSSMDTGTTPTMMGIDIGIIMIGTPVSVVSSSVSSVVSSVSSVVSSVVSSVSVSRSSSVVSSCCSDPNNVVVVVQQVLLVVPQPPPPDDPDPPPSPSLPPDDPVVLPDQPVPQPPVPPVPPPGDRDGRRDDDDPDDPD

Secondary structure (DSSP, 8-state):
----------------------------------------GGGHHHHHHHHGGGGGGG------------------------SS------------------------------HHHHHHHHHHHHIIIIIHHHHHHHHHHHHHHHHB---PPPSS--TTS--HHHHHHEEEESS-HHHHHHHHHHHHHHHHHHHHHHHHHHHHHHHHHHHHHHTSSSGGGSPPHHHHHHHHHHHTT-HHHHHHHHHHHHHHTT-TTPPPPPHHHHHHHHHHHHHHHHHHHHHHHHHHHHHH-EEEEEEEEEE-SS----EEEE-HHHHH--GGGGTT--TTS-SS---HHHHHHHHHHHHHHTT--SSEEEEEEEETTEEEEEEEE-GGGS-TTEEEEEEEEEEEEEEEE-GGGS--EEESGGG-EEEEEEETTEEEEES--TTS-PPBTTTB-TTEEE-SSSEEEEEESSTTS-SB--TT-B-TTT-SB-TTSPPPPGGG--SSEEEEEEEEEETTSS-TT---TT-TTSEE-SSSEEEEEEEEEEEEEEEEEEEETTEEEEEEEEE-SSSHHHHHHHHHHHTT-STTHHHHHHHHHHHHHSSSSHHHHHHHHHHHHHHHHHHHHHTTEEEE--SEEEEEEEEEEEEEEHHHHHHHHHHHHHHHHHHHHHHHHHHHHHTSHHHHHHHHHTSHHHHHHHHHHHHHHHHHTT--SS-------------STT--S-----------SS--------PPPPPP---/----------------------------------------GGGHHHHHHHHTTGGGGG-------------------------SS-----------------------------HHHHHHHHHHHHIIIIIHHHHHHHHHHHHHHHHB---PPPSS--TTS--HHHHHHEEEESS-HHHHHHHHHHHHHHHHHHHHHHHHHHHHHHHHHHHHHHTSSSGGGSPPHHHHHHHHHHHTT-HHHHHHHHHHHHHHTT-TTPPPPPHHHHHHHHHHHHHHHHHHHHHHHHHHHHHH-EEEEEEEEEE-SS----EEEE-HHHHH--GGGGTT--TTS-SS---HHHHHHHHHHHHHHTT--SSEEEEEEEETTEEEEEEEE-GGGS-TTEEEEEEEEEEEEEEEE-GGGS--EEESGGG-EEEEEEETTEEEEES--TTS-PPBTTTB-TT-EE-SSSEEEEEESSTTS-SB--TT-B-TTT-SB-TTSPPPPGGG--SSEEEEEEEEEETTSS-TT---TT-TTSEE-SSSEEEEEEEEEEEEEEEEEEEETTEEEEEEEEE-SSSHHHHHHHHHHHSS-STTHHHHHHHHHHHHHSSSSHHHHHHHHHHHHHHHHHHHHHTTEEEE--SEEEEEEEEEEEEEEHHHHHHHHHHHHHHHHHHHHHHHHHHHHHTSHHHHHHHHHTSHHHHHHHHHHHHHHHHHTTTTSS-S-----------STT--S-----------SS--------PPPPPP---

Nearest PDB structures (foldseek):
  6qhd-assembly1_A  TM=1.366E-01  e=6.783E+00  Homo sapiens
  6qhd-assembly1_B  TM=1.142E-01  e=7.849E+00  Homo sapiens

Sequence (1510 aa):
MQGQDSPPRHLRNVPGFRDLRIGSPPSWRSSLHRRQLNGECHSDLYELLGTLNTQSDQHAAPGQPRIVSDTRADNGKLCGEAIYAETIVGQPGVPRSQRLVDSSEETLIGRPCRRAAVWKELWFPLLCIHGSMLLILGTLAVLVSVYRVKPQRGLFFDPTGWTDSRQRAYILLSIPATWLTFVTGRATQIAGLLSGFLMQLWTWKTAQSMAEASKLPKGDELPTPYQLSLLIGMLLASPDRLRRYVSYRCFRRQRKQAPRSPRLLLQAGLMLGVCFLMATLMFSADTLVHYTTETVQYDQVRVDSTVQASGRGLSEQCLAVKREDNFGFPCSINNLISNDAFLAEHNEMLFLYHNRSQTSEIRVVASDVGDVALLLPKTQDLSPYVDYRASTIGVTSQCKPISPSCNFGVWGPEDLYSGFYCSPNFWGSLGRSETNASVPGIDYPALGFKVDSNILLAFFMDEDLTKPYNPFGYNPDTGAPDPDIPLMPDSQLINEVHVAFATRFASTAVLANADLSLDAGFFKGPNPVYDSVIACRYQSLHVEYTWFNGTIRDVQTTPAPNGTISEIWHGGHISGSVSGTSATLQTILKQAAVQNSSTAFAQTWASLYSPVIMATVGGLSSSRSNLLQQTRVPMLVIKVSIPALVFLGWCCLGYIAVGCILAVLAVRTASRGDVRDAKVRLTLFGLVAWAVVASGLAGSGQQQDTGGGGGGGCGVLPREQDIGEEHDTVGLLQGRNSSSFYYKVIGGDKPPDSSMQGQDSPPRHLRNVPGFRDLRIGSPPSWRSSLHRRQLNGECHSDLYELLGTLNTQSDQHAAPGQPRIVSDTRADNGKLCGEAIYAETIVGQPGVPRSQRLVDSSEETLIGRPCRRAAVWKELWFPLLCIHGSMLLILGTLAVLVSVYRVKPQRGLFFDPTGWTDSRQRAYILLSIPATWLTFVTGRATQIAGLLSGFLMQLWTWKTAQSMAEASKLPKGDELPTPYQLSLLIGMLLASPDRLRRYVSYRCFRRQRKQAPRSPRLLLQAGLMLGVCFLMATLMFSADTLVHYTTETVQYDQVRVDSTVQASGRGLSEQCLAVKREDNFGFPCSINNLISNDAFLAEHNEMLFLYHNRSQTSEIRVVASDVGDVALLLPKTQDLSPYVDYRASTIGVTSQCKPISPSCNFGVWGPEDLYSGFYCSPNFWGSLGRSETNASVPGIDYPALGFKVDSNILLAFFMDEDLTKPYNPFGYNPDTGAPDPDIPLMPDSQLINEVHVAFATRFASTAVLANADLSLDAGFFKGPNPVYDSVIACRYQSLHVEYTWFNGTIRDVQTTPAPNGTISEIWHGGHISGSVSGTSATLQTILKQAAVQNSSTAFAQTWASLYSPVIMATVGGLSSSRSNLLQQTRVPMLVIKVSIPALVFLGWCCLGYIAVGCILAVLAVRTASRGDVRDAKVRLTLFGLVAWAVVASGLAGSGQQQDTGGGGGGGCGVLPREQDIGEEHDTVGLLQGRNSSSFYYKVIGGDKPPDSS

pLDDT: mean 73.52, std 27.98, range [14.43, 98.44]

Solvent-accessible surface area (backbone atoms only — not comparable to full-atom values): 84123 Å² total; per-residue (Å²): 144,84,88,81,86,81,87,88,86,75,96,85,68,95,81,72,97,74,68,88,70,82,70,79,80,76,80,81,77,73,78,81,75,83,73,78,80,63,82,51,72,84,44,45,73,59,45,61,68,48,62,68,65,61,68,68,72,66,80,66,78,77,85,90,88,83,77,82,72,90,75,73,78,76,84,75,83,89,79,81,72,70,83,60,84,70,77,83,70,78,74,84,79,67,84,71,80,64,76,61,72,79,62,77,73,69,61,80,61,42,58,61,54,56,67,67,63,50,46,68,68,48,47,61,48,48,44,55,51,44,47,51,40,48,49,50,52,49,51,50,48,47,51,54,67,70,36,46,54,77,84,50,86,58,95,61,93,55,92,87,51,89,47,70,70,51,54,74,46,33,46,40,29,66,51,65,64,35,58,59,49,48,54,42,43,46,50,35,43,49,44,61,58,41,39,41,43,53,26,52,37,46,40,37,52,51,13,40,53,50,47,55,32,67,71,40,88,65,32,67,55,36,39,40,62,68,52,44,34,41,46,44,36,39,43,63,50,36,68,66,34,49,53,48,49,52,49,50,53,57,53,38,73,69,43,90,49,54,80,74,78,25,67,66,52,53,53,52,50,51,52,51,49,49,42,51,49,52,32,50,50,35,43,51,25,39,52,44,40,40,69,55,39,43,79,40,83,42,68,48,53,42,77,49,88,76,63,59,58,58,10,30,40,76,21,71,72,42,70,66,52,50,30,83,82,36,82,51,32,35,60,80,50,59,85,81,57,93,38,54,66,55,38,40,27,51,50,40,18,55,24,42,69,67,74,61,38,86,60,42,38,79,46,77,39,84,47,96,91,38,59,29,22,32,50,35,46,39,67,89,77,50,61,67,43,50,29,35,30,26,44,22,45,26,22,32,37,50,38,41,54,46,27,75,61,15,62,70,42,79,28,69,75,93,44,63,20,38,30,36,45,54,34,97,58,40,41,33,65,36,56,51,58,57,90,55,76,71,40,58,46,74,50,29,35,17,71,42,44,73,67,48,30,38,36,37,34,39,46,14,68,36,92,78,38,67,42,73,55,59,54,61,11,46,33,71,63,60,42,40,88,32,92,87,40,66,60,54,53,68,88,68,36,54,65,56,38,20,34,37,39,38,38,50,46,52,62,82,51,40,27,52,85,46,71,56,86,79,35,66,33,39,45,70,61,89,46,75,36,37,34,34,29,35,45,31,38,38,35,41,26,39,26,37,35,27,41,50,79,78,37,83,40,77,69,43,78,42,72,41,95,46,7,65,70,48,35,36,54,56,42,29,63,74,68,58,61,49,70,55,48,52,60,48,50,50,50,41,48,58,59,20,40,48,34,67,40,43,61,54,21,22,46,42,37,18,65,54,44,19,47,55,48,40,16,58,53,51,21,45,41,33,70,28,64,34,78,43,41,34,36,45,46,79,43,71,27,21,38,35,43,44,69,37,52,51,48,39,51,49,45,41,51,46,54,40,51,53,50,48,54,38,47,55,50,25,58,69,39,52,37,38,33,60,22,48,55,35,38,46,48,60,33,66,56,31,42,42,52,46,24,52,44,23,44,41,54,40,62,58,59,73,72,62,78,70,80,71,84,69,73,73,70,68,57,64,80,70,54,80,84,74,40,50,78,73,41,78,43,44,32,63,72,63,63,88,60,93,82,67,80,89,45,37,33,76,55,80,83,76,77,78,76,85,120,142,81,86,80,86,87,87,70,91,69,82,80,70,88,73,71,90,69,67,80,70,78,70,78,83,76,77,82,75,76,77,79,72,83,72,76,80,62,82,54,71,83,46,42,70,60,44,60,67,46,61,70,64,60,72,68,72,69,81,74,83,85,87,87,87,79,73,80,69,84,66,80,74,70,78,82,80,75,69,76,67,72,86,57,88,68,83,76,74,81,70,82,79,69,79,71,80,64,79,60,75,80,62,79,75,72,61,78,62,44,58,62,52,58,70,68,63,52,46,68,69,48,48,59,49,47,46,55,51,45,47,51,40,50,49,52,50,49,50,50,50,48,52,52,70,72,36,45,54,78,85,51,87,58,96,60,92,55,91,86,50,90,47,72,71,50,56,74,46,34,46,40,29,67,50,65,63,35,58,60,49,48,55,40,43,48,50,36,43,49,43,61,59,42,38,42,43,51,27,52,36,47,39,38,54,52,13,40,53,50,45,56,31,68,70,40,89,64,36,67,55,36,40,39,62,68,52,44,34,42,44,44,35,38,42,62,48,36,69,66,34,47,53,48,49,53,50,51,53,58,54,38,71,70,44,91,45,54,78,74,80,26,69,66,54,54,53,54,51,51,51,50,47,49,43,52,50,52,31,51,49,35,42,51,25,38,52,46,41,38,68,54,40,43,80,41,84,44,69,49,53,43,78,50,87,76,61,58,58,60,10,31,39,74,21,72,70,42,69,65,53,50,31,82,82,36,82,49,32,36,59,80,51,59,87,80,56,94,38,54,67,54,37,41,29,52,49,40,19,54,24,41,69,66,73,61,39,88,63,41,38,77,46,77,40,84,47,95,91,38,60,29,21,32,50,35,46,40,66,89,76,50,62,65,41,49,29,35,30,26,45,22,45,26,22,32,38,51,39,40,54,44,26,75,63,15,61,71,42,78,28,70,78,93,46,62,20,38,29,37,44,56,35,98,57,40,42,33,66,36,56,52,58,57,90,56,74,71,41,56,46,74,50,30,34,16,70,42,45,72,66,51,30,39,35,37,34,38,44,15,68,37,92,77,40,66,42,72,56,58,55,62,11,47,33,70,65,60,43,40,86,34,90,87,40,66,61,55,53,67,87,68,36,52,65,56,39,20,36,37,38,37,40,51,46,53,64,82,50,41,26,52,86,46,69,57,86,79,35,65,33,39,45,70,61,90,48,74,36,37,33,35,29,36,45,30,37,38,33,40,26,37,27,36,36,27,42,51,77,78,38,81,41,77,67,45,78,41,71,42,94,46,8,65,70,48,35,38,54,56,41,29,64,74,69,57,63,48,72,53,48,53,61,49,52,49,50,43,48,57,56,19,41,50,34,67,41,42,62,53,21,22,44,44,37,17,67,54,46,18,46,54,48,39,17,56,54,52,20,44,41,33,71,29,64,35,77,44,40,33,39,46,44,80,42,71,28,20,38,35,43,43,68,36,52,51,48,40,52,49,47,42,50,46,53,41,51,52,50,49,54,37,48,54,52,25,57,68,39,52,38,39,36,62,22,48,53,36,39,46,49,59,35,65,56,30,42,44,51,47,24,51,44,23,45,33,54,38,63,57,57,74,71,62,76,71,81,70,82,69,76,73,71,67,53,63,77,71,53,80,84,72,40,50,80,77,42,79,46,41,32,60,74,64,61,89,60,92,83,67,81,90,44,37,35,73,56,79,84,76,77,78,78,84,122

Radius of gyration: 57.88 Å; Cα contacts (8 Å, |Δi|>4): 2400; chains: 2; bounding box: 78×179×130 Å